Protein 6BDT (pdb70)

Foldseek 3Di:
DDDLVRVLVVLLVVVAADADPLQGPDPQQADDPDDDDWDWDFLCVLDPAAWADDPDDALLFFAFFDAQQLLQSLLLNLLRLPVVLNCQFAPPPDTPPPSDRQKGWGWWCDPNDIDIFIHGRIAIDDPSQHRGIGHPPRRHCNNRVSLSSVSVVQRHSNSSRDDHSQVNNCGSFVFAKDKDFLVPQDPCVLVVVQVQVVQSKWKKFFFAPPVPADPQQHHHPGIKTWNDWDWFDAPNDIFIKTKIFRSNQFGEGPDPQFLPHPSCVRGDPVRCVVVVRDNDGGRMTMDTPVVCSVRIGMMMITHHDPD/DDDPVRVLVVQLVVVAADADPLQGPDQQQADDPDGDPDDWDWDFLVVLDPQAWADDPADALLFFAFFDWFQLLQSLLLNLLRLPVVLNCQFAPPPDTPPPSDRQKGWGWWCDPNDIDIFIHGRIAIDDPSAHRGIGHPDRRHCNNRVSLSSVSVVQRHSNSSAKDHSLVNNCGSFVFAKDKDFLVPDDPCVLVVVQVQVVQSWWKKFFFEPPPNIATHQDDDEDDPQQDHHSGIKTWNDWDWFDAPNDIFIKTKIFGSNQFGEGPDPQFQPHPSCVRGDPVVCVVVVRDNDGGRMTMDTPVVCSVGIGMMMIGHRPPD/DPPPPDPVRVLVVLLVVVAADADPLQGPDVQQADDPDGDPDDWDWDFLCRLDPAAWADDPDDALLFFAFFPWFQQLQSLLLNLLRLPVVLNCQFAPPPDTPPPSDRQKGWGWWQDPRDIDIFIHGRIAIDDPSQGRGIGHPPRRHCNNRVSLSSVSVVQRHSNSSAKDHSQVNNCGSFVFAKDKDFLVPDDPCVLVVVQVQSVVSKWKKFFFEPPPNIATPVQAPDPQQDHHSGIKTWNDWDWFDAPNDTFIKTKIFGSNQFGEGPDPQFQPHPSCVRGDPVVCVVVVRDNDGGRMTMDTPVVCSVRITMMMITDHDD/DDDPVRVLVVLLVVVAADADPLQGPDQQQADDPDGDPDDWDWDFLCVLDPAAWADDPADALLFFAFFDWFQLLQSLLLNLLRLVVVLNCQFAPPPDTPPPSDRQKGWGWWQDPHDIDIFIHGRIATDDPSQGRGIGHPDRRHCNNRVSLSSVSSVQRHSNSSAKDHSQVNNCGSFVFAKDKDFLVPDDPCNLVVVQVQVVVSKWKKFFFEPPPNIATPDADDPQQDHHSGIKTWNDWDWFDAPNDIFTKTKIFRSNQFGEGPDPQFQPHPSCVRGDPVVCVVVVRDNDGGRMTMDTPVVCSVRIGMMMITDHDPD

Secondary structure (DSSP, 8-state):
---HHHHHHHHHHTT-----SSS-SSHHHH-SS-----EEE-HHHH-SS-BS-SS-S-GGG-B--SS--HHHHHHHHHHTTSHHHHHHHS-S---SSSS--SEEEEEEE-SSSEEEEEEE--EEEETTEESS-B-SSTTB-HHHHHHHHHHHHTTSSGGGSS--HHHHHHHHH--EEEEEEGGG--TTHHHHHHHHHHTT-EEEEE--------TTS--TT--EEEEEEEEEEETTEEEEEEEEE-TTS-----STTSTT-GGGGGS-HHHHHHTT-----SSEEEEEHHHHHHH--EEEEEEPP--/---HHHHHHHHHHTT-----SSS-SSHHHH-SSSPPSSPPEEE-HHHHSSS-BS-SS-S-GGG-B--SS--HHHHHHHHHHTTSHHHHHHHS-S---SSSS--SEEEEEEE-SSSEEEEEEE--EEEETTEESS-B-SSTTB-HHHHHHHHHHHHTTSSGGGSSB-HHHHHHHHH--EEEEEEGGG--TTHHHHHHHHHHTT-EEEEE---SSS-B-------SSTTS--TT--EEEEEEEEEEETTEEEEEEEEE-TTS-----STTSTT-GGGGGS-HHHHHHTT-----SSEEEEEHHHHHHH--EEEEEEPP--/--TT--HHHHHHHHHHTT-----SSS-SSHHHH-SSSPPSSPPEEE-HHHH-SS-BS-SS-S-GGG-B--SS--HHHHHHHHHHTTSHHHHHHHS-S---SSSS--SEEEEEEEETTEEEEEEEE--EEEETTEESS-B-SSTTB-HHHHHHHHHHHHTTSSGGGSSB-HHHHHHHHH--EEEEEEGGG--TTHHHHHHHHHHTT-EEEEE---SSS-B---S-SSTTS--TT--EEEEEEEEEEETTEEEEEEEEE-TTS-----STTSTT-GGGGGS-HHHHHHTT-----SSEEEEEHHHHHHH--EEEEEEPP-/---HHHHHHHHHHTT-----SSS-SSHHHH-SSSPPSSPPEEE-HHHH-SS-BS-SS-S-GGG-B--SS--HHHHHHHHHHTTSHHHHHHHS-S---SSSS--SEEEEEEEETTEEEEEEEE--EEEETTEESS-B-SSTTB-HHHHHHHHHHHHTTSSGGGSSB-HHHHHHHHH--EEEEEEGGG--TTHHHHHHHHHHTT-EEEEE---SSS-B----SSTTS--TT--EEEEEEEEEEETTEEEEEEEEE-TTS-----STTSTT-GGGGGS-HHHHHHTT-----SSEEEEEHHHHHHH--EEEEEEPP--

Sequence (1258 aa):
EKTFEQLHKKCLEKKVLYVDPEFPPDETSLFYSQKFQFVWKRPPEICENPRFIIDGANRTDICQGELGDSWFLAAIACLTLNQHLLFRVIPHDQSFIENYAGIFHFQFWRYGEWVDVVIDDCLPTYNNQLVFTKSNHRNEFWSALLEKAYAKLHGSYEALKGGNTTEAMEDFTGGVAEFFEIRDAPSDMYKIMKKAIERGSLMGCSIDDGTTRMACGLVRGHAYSVTGLDEVPFKGEKVKLVRLRNPWGQVEWNGSWSDRWKDWSFVDKDEKARLQHQVTEDGEFWMSYEDFIYHFTKLEICNLTADEKTFEQLHKKCLEKKVLYVDPEFPPDETSLFYSQKFPIQFVWKRPPEICENPRFIIDGANRTDICQGELGDSWFLAAIACLTLNQHLLFRVIPHDQSFIENYAGIFHFQFWRYGEWVDVVIDDCLPTYNNQLVFTKSNHRNEFWSALLEKAYAKLHGSYEALKGGNTTEAMEDFTGGVAEFFEIRDAPSDMYKIMKKAIERGSLMGCSIDDGTNMTYGVQYETRMACGLVRGHAYSVTGLDEVPFKGEKVKLVRLRNPWGQVEWNGSWSDRWKDWSFVDKDEKARLQHQVTEDGEFWMSYEDFIYHFTKLEICNLTADGVKEKTFEQLHKKCLEKKVLYVDPEFPPDETSLFYSQKFPIQFVWKRPPEICENPRFIIDGANRTDICQGELGDSWFLAAIACLTLNQHLLFRVIPHDQSFIENYAGIFHFQFWRYGEWVDVVIDDCLPTYNNQLVFTKSNHRNEFWSALLEKAYAKLHGSYEALKGGNTTEAMEDFTGGVAEFFEIRDAPSDMYKIMKKAIERGSLMGCSIDDGTNMTYQYETRMACGLVRGHAYSVTGLDEVPFKGEKVKLVRLRNPWGQVEWNGSWSDRWKDWSFVDKDEKARLQHQVTEDGEFWMSYEDFIYHFTKLEICNLTAEKTFEQLHKKCLEKKVLYVDPEFPPDETSLFYSQKFPIQFVWKRPPEICENPRFIIDGANRTDICQGELGDSWFLAAIACLTLNQHLLFRVIPHDQSFIENYAGIFHFQFWRYGEWVDVVIDDCLPTYNNQLVFTKSNHRNEFWSALLEKAYAKLHGSYEALKGGNTTEAMEDFTGGVAEFFEIRDAPSDMYKIMKKAIERGSLMGCSIDDGTNMTYYETRMACGLVRGHAYSVTGLDEVPFKGEKVKLVRLRNPWGQVEWNGSWSDRWKDWSFVDKDEKARLQHQVTEDGEFWMSYEDFIYHFTKLEICNLTAD

Nearest PDB structures (foldseek):
  6bdt-assembly1_A  TM=1.003E+00  e=5.223E-69  Homo sapiens
  6bjd-assembly2_B  TM=9.901E-01  e=3.391E-64  Homo sapiens
  6bkj-assembly4_D  TM=9.890E-01  e=7.972E-63  Homo sapiens
  2nqa-assembly1_A  TM=9.451E-01  e=3.391E-44  Homo sapiens
  1mdw-assembly2_B  TM=9.387E-01  e=4.664E-43  Rattus norvegicus

B-factor: mean 60.45, std 21.56, range [27.19, 157.96]

Structure (mmCIF, N/CA/C/O backbone):
data_6BDT
#
_entry.id   6BDT
#
_cell.length_a   59.810
_cell.length_b   105.490
_cell.length_c   225.260
_cell.angle_alpha   90.000
_cell.angle_beta   90.000
_cell.angle_gamma   90.000
#
_symmetry.space_group_name_H-M   'P 21 21 21'
#
loop_
_entity.id
_entity.type
_entity.pdbx_description
1 polymer Calpain-3
2 non-polymer 'CALCIUM ION'
3 non-polymer 'CHLORIDE ION'
4 water water
#
loop_
_atom_site.group_PDB
_atom_site.id
_atom_site.type_symbol
_atom_site.label_atom_id
_atom_site.label_alt_id
_atom_site.label_comp_id
_atom_site.label_asym_id
_atom_site.label_entity_id
_atom_site.label_seq_id
_atom_site.pdbx_PDB_ins_code
_atom_site.Cartn_x
_atom_site.Cartn_y
_atom_site.Cartn_z
_atom_site.occupancy
_atom_site.B_iso_or_equiv
_atom_site.auth_seq_id
_atom_site.auth_comp_id
_atom_site.auth_asym_id
_atom_site.auth_atom_id
_atom_site.pdbx_PDB_model_num
ATOM 1 N N . GLU A 1 13 ? -20.863 20.782 30.664 1.00 108.71 58 GLU A N 1
ATOM 2 C CA . GLU A 1 13 ? -19.871 21.759 30.241 1.00 111.44 58 GLU A CA 1
ATOM 3 C C . GLU A 1 13 ? -19.169 21.400 28.928 1.00 110.22 58 GLU A C 1
ATOM 4 O O . GLU A 1 13 ? -19.599 20.509 28.203 1.00 97.43 58 GLU A O 1
ATOM 10 N N . LYS A 1 14 ? -18.086 22.109 28.625 1.00 106.24 59 LYS A N 1
ATOM 11 C CA . LYS A 1 14 ? -17.388 21.868 27.383 1.00 99.73 59 LYS A CA 1
ATOM 12 C C . LYS A 1 14 ? -16.324 20.823 27.570 1.00 92.73 59 LYS A C 1
ATOM 13 O O . LYS A 1 14 ? -15.472 20.941 28.419 1.00 88.84 59 LYS A O 1
ATOM 19 N N . THR A 1 15 ? -16.389 19.804 26.740 1.00 82.30 60 THR A N 1
ATOM 20 C CA . THR A 1 15 ? -15.436 18.742 26.753 1.00 76.24 60 THR A CA 1
ATOM 21 C C . THR A 1 15 ? -14.196 19.159 26.016 1.00 74.24 60 THR A C 1
ATOM 22 O O . THR A 1 15 ? -14.215 20.127 25.299 1.00 77.56 60 THR A O 1
ATOM 26 N N . PHE A 1 16 ? -13.118 18.421 26.223 1.00 65.68 61 PHE A N 1
ATOM 27 C CA . PHE A 1 16 ? -11.876 18.565 25.463 1.00 60.56 61 PHE A CA 1
ATOM 28 C C . PHE A 1 16 ? -12.161 18.527 23.974 1.00 58.99 61 PHE A C 1
ATOM 29 O O . PHE A 1 16 ? -11.633 19.338 23.209 1.00 53.40 61 PHE A O 1
ATOM 37 N N . GLU A 1 17 ? -13.006 17.590 23.574 1.00 63.86 62 GLU A N 1
ATOM 38 C CA . GLU A 1 17 ? -13.340 17.420 22.166 1.00 69.91 62 GLU A CA 1
ATOM 39 C C . GLU A 1 17 ? -13.987 18.684 21.589 1.00 67.21 62 GLU A C 1
ATOM 40 O O . GLU A 1 17 ? -13.632 19.137 20.496 1.00 60.70 62 GLU A O 1
ATOM 46 N N . GLN A 1 18 ? -14.911 19.264 22.346 1.00 62.93 63 GLN A N 1
ATOM 47 C CA . GLN A 1 18 ? -15.592 20.479 21.927 1.00 61.96 63 GLN A CA 1
ATOM 48 C C . GLN A 1 18 ? -14.602 21.623 21.774 1.00 62.85 63 GLN A C 1
ATOM 49 O O . GLN A 1 18 ? -14.567 22.288 20.738 1.00 66.48 63 GLN A O 1
ATOM 55 N N . LEU A 1 19 ? -13.785 21.846 22.798 1.00 63.27 64 LEU A N 1
ATOM 56 C CA . LEU A 1 19 ? -12.816 22.949 22.781 1.00 58.25 64 LEU A CA 1
ATOM 57 C C . LEU A 1 19 ? -11.790 22.792 21.681 1.00 60.35 64 LEU A C 1
ATOM 58 O O . LEU A 1 19 ? -11.343 23.775 21.096 1.00 70.23 64 LEU A O 1
ATOM 63 N N . HIS A 1 20 ? -11.360 21.555 21.456 1.00 61.44 65 HIS A N 1
ATOM 64 C CA . HIS A 1 20 ? -10.334 21.256 20.455 1.00 59.53 65 HIS A CA 1
ATOM 65 C C . HIS A 1 20 ? -10.858 21.585 19.073 1.00 61.53 65 HIS A C 1
ATOM 66 O O . HIS A 1 20 ? -10.185 22.244 18.275 1.00 55.63 65 HIS A O 1
ATOM 73 N N . LYS A 1 21 ? -12.077 21.126 18.808 1.00 66.32 66 LYS A N 1
ATOM 74 C CA . LYS A 1 21 ? -12.740 21.349 17.523 1.00 72.71 66 LYS A CA 1
ATOM 75 C C . LYS A 1 21 ? -12.918 22.845 17.240 1.00 73.53 66 LYS A C 1
ATOM 76 O O . LYS A 1 21 ? -12.619 23.331 16.143 1.00 71.52 66 LYS A O 1
ATOM 82 N N . LYS A 1 22 ? -13.383 23.567 18.255 1.00 67.52 67 LYS A N 1
ATOM 83 C CA . LYS A 1 22 ? -13.584 25.004 18.159 1.00 71.62 67 LYS A CA 1
ATOM 84 C C . LYS A 1 22 ? -12.291 25.725 17.773 1.00 70.34 67 LYS A C 1
ATOM 85 O O . LYS A 1 22 ? -12.268 26.546 16.866 1.00 77.05 67 LYS A O 1
ATOM 91 N N . CYS A 1 23 ? -11.209 25.419 18.467 1.00 68.62 68 CYS A N 1
ATOM 92 C CA . CYS A 1 23 ? -9.934 26.071 18.183 1.00 70.87 68 CYS A CA 1
ATOM 93 C C . CYS A 1 23 ? -9.424 25.793 16.774 1.00 71.87 68 CYS A C 1
ATOM 94 O O . CYS A 1 23 ? -8.799 26.653 16.155 1.00 72.51 68 CYS A O 1
ATOM 97 N N . LEU A 1 24 ? -9.645 24.574 16.300 1.00 73.64 69 LEU A N 1
ATOM 98 C CA . LEU A 1 24 ? -9.236 24.178 14.951 1.00 81.70 69 LEU A CA 1
ATOM 99 C C . LEU A 1 24 ? -10.024 24.909 13.868 1.00 84.10 69 LEU A C 1
ATOM 100 O O . LEU A 1 24 ? -9.480 25.232 12.809 1.00 90.94 69 LEU A O 1
ATOM 105 N N . GLU A 1 25 ? -11.301 25.155 14.136 1.00 83.75 70 GLU A N 1
ATOM 106 C CA . GLU A 1 25 ? -12.163 25.867 13.192 1.00 84.28 70 GLU A CA 1
ATOM 107 C C . GLU A 1 25 ? -11.802 27.344 13.124 1.00 82.47 70 GLU A C 1
ATOM 108 O O . GLU A 1 25 ? -11.854 27.948 12.053 1.00 85.15 70 GLU A O 1
ATOM 114 N N . LYS A 1 26 ? -11.428 27.915 14.265 1.00 78.97 71 LYS A N 1
ATOM 115 C CA . LYS A 1 26 ? -11.016 29.318 14.326 1.00 79.00 71 LYS A CA 1
ATOM 116 C C . LYS A 1 26 ? -9.532 29.521 14.060 1.00 81.82 71 LYS A C 1
ATOM 117 O O . LYS A 1 26 ? -9.058 30.646 14.080 1.00 80.15 71 LYS A O 1
ATOM 123 N N . LYS A 1 27 ? -8.806 28.428 13.829 1.00 87.37 72 LYS A N 1
ATOM 124 C CA . LYS A 1 27 ? -7.347 28.450 13.614 1.00 88.71 72 LYS A CA 1
ATOM 125 C C . LYS A 1 27 ? -6.584 29.304 14.621 1.00 79.75 72 LYS A C 1
ATOM 126 O O . LYS A 1 27 ? -5.657 30.044 14.269 1.00 79.26 72 LYS A O 1
ATOM 132 N N . VAL A 1 28 ? -6.978 29.145 15.878 1.00 74.62 73 VAL A N 1
ATOM 133 C CA . VAL A 1 28 ? -6.357 29.820 17.014 1.00 72.51 73 VAL A CA 1
ATOM 134 C C . VAL A 1 28 ? -5.813 28.754 17.986 1.00 63.86 73 VAL A C 1
ATOM 135 O O . VAL A 1 28 ? -6.280 27.605 18.020 1.00 62.84 73 VAL A O 1
ATOM 139 N N . LEU A 1 29 ? -4.794 29.121 18.746 1.00 57.55 74 LEU A N 1
ATOM 140 C CA . LEU A 1 29 ? -4.244 28.230 19.772 1.00 54.23 74 LEU A CA 1
ATOM 141 C C . LEU A 1 29 ? -5.015 28.458 21.055 1.00 55.61 74 LEU A C 1
ATOM 142 O O . LEU A 1 29 ? -5.251 29.607 21.426 1.00 58.09 74 LEU A O 1
ATOM 147 N N . TYR A 1 30 ? -5.381 27.374 21.737 1.00 51.48 75 TYR A N 1
ATOM 148 C CA . TYR A 1 30 ? -6.097 27.457 23.011 1.00 50.21 75 TYR A CA 1
ATOM 149 C C . TYR A 1 30 ? -5.274 28.184 24.074 1.00 51.16 75 TYR A C 1
ATOM 150 O O . TYR A 1 30 ? -4.043 28.049 24.150 1.00 47.64 75 TYR A O 1
ATOM 159 N N . VAL A 1 31 ? -5.978 28.972 24.869 1.00 50.63 76 VAL A N 1
ATOM 160 C CA . VAL A 1 31 ? -5.422 29.612 26.043 1.00 55.59 76 VAL A CA 1
ATOM 161 C C . VAL A 1 31 ? -6.418 29.277 27.123 1.00 57.88 76 VAL A C 1
ATOM 162 O O . VAL A 1 31 ? -7.601 29.520 26.968 1.00 59.34 76 VAL A O 1
ATOM 166 N N . ASP A 1 32 ? -5.934 28.702 28.212 1.00 65.17 77 ASP A N 1
ATOM 167 C CA . ASP A 1 32 ? -6.808 28.160 29.244 1.00 66.66 77 ASP A CA 1
ATOM 168 C C . ASP A 1 32 ? -7.258 29.299 30.176 1.00 67.49 77 ASP A C 1
ATOM 169 O O . ASP A 1 32 ? -6.436 29.869 30.901 1.00 66.31 77 ASP A O 1
ATOM 174 N N . PRO A 1 33 ? -8.560 29.629 30.166 1.00 68.11 78 PRO A N 1
ATOM 175 C CA . PRO A 1 33 ? -9.031 30.696 31.065 1.00 70.88 78 PRO A CA 1
ATOM 176 C C . PRO A 1 33 ? -8.847 30.389 32.555 1.00 71.15 78 PRO A C 1
ATOM 177 O O . PRO A 1 33 ? -8.446 31.262 33.324 1.00 71.08 78 PRO A O 1
ATOM 181 N N . GLU A 1 34 ? -9.116 29.146 32.944 1.00 72.71 79 GLU A N 1
ATOM 182 C CA . GLU A 1 34 ? -9.092 28.736 34.358 1.00 68.70 79 GLU A CA 1
ATOM 183 C C . GLU A 1 34 ? -7.685 28.521 34.925 1.00 64.42 79 GLU A C 1
ATOM 184 O O . GLU A 1 34 ? -7.504 28.531 36.139 1.00 65.18 79 GLU A O 1
ATOM 190 N N . PHE A 1 35 ? -6.705 28.277 34.053 1.00 60.60 80 PHE A N 1
ATOM 191 C CA . PHE A 1 35 ? -5.314 28.012 34.454 1.00 56.00 80 PHE A CA 1
ATOM 192 C C . PHE A 1 35 ? -4.389 28.674 33.439 1.00 56.47 80 PHE A C 1
ATOM 193 O O . PHE A 1 35 ? -3.705 28.002 32.659 1.00 62.84 80 PHE A O 1
ATOM 201 N N . PRO A 1 36 ? -4.374 30.013 33.445 1.00 58.79 81 PRO A N 1
ATOM 202 C CA . PRO A 1 36 ? -3.706 30.785 32.407 1.00 59.33 81 PRO A CA 1
ATOM 203 C C . PRO A 1 36 ? -2.196 30.829 32.595 1.00 57.91 81 PRO A C 1
ATOM 204 O O . PRO A 1 36 ? -1.715 30.600 33.694 1.00 54.30 81 PRO A O 1
ATOM 208 N N . PRO A 1 37 ? -1.462 31.119 31.512 1.00 56.11 82 PRO A N 1
ATOM 209 C CA . PRO A 1 37 ? -0.018 31.149 31.567 1.00 57.29 82 PRO A CA 1
ATOM 210 C C . PRO A 1 37 ? 0.482 32.436 32.197 1.00 63.18 82 PRO A C 1
ATOM 211 O O . PRO A 1 37 ? 0.883 33.365 31.494 1.00 68.52 82 PRO A O 1
ATOM 215 N N . ASP A 1 38 ? 0.420 32.491 33.520 1.00 61.37 83 ASP A N 1
ATOM 216 C CA . ASP A 1 38 ? 0.894 33.651 34.262 1.00 63.60 83 ASP A CA 1
ATOM 217 C C . ASP A 1 38 ? 1.240 33.256 35.700 1.00 62.67 83 ASP A C 1
ATOM 218 O O . ASP A 1 38 ? 1.168 32.084 36.043 1.00 60.36 83 ASP A O 1
ATOM 223 N N . GLU A 1 39 ? 1.568 34.239 36.533 1.00 67.32 84 GLU A N 1
ATOM 224 C CA . GLU A 1 39 ? 2.007 34.000 37.908 1.00 72.74 84 GLU A CA 1
ATOM 225 C C . GLU A 1 39 ? 0.987 33.259 38.774 1.00 67.40 84 GLU A C 1
ATOM 226 O O . GLU A 1 39 ? 1.369 32.554 39.706 1.00 64.90 84 GLU A O 1
ATOM 232 N N . THR A 1 40 ? -0.301 33.394 38.475 1.00 65.32 85 THR A N 1
ATOM 233 C CA . THR A 1 40 ? -1.321 32.751 39.301 1.00 64.40 85 THR A CA 1
ATOM 234 C C . THR A 1 40 ? -1.257 31.227 39.224 1.00 60.84 85 THR A C 1
ATOM 235 O O . THR A 1 40 ? -1.575 30.531 40.179 1.00 64.37 85 THR A O 1
ATOM 239 N N . SER A 1 41 ? -0.864 30.712 38.069 1.00 55.38 86 SER A N 1
ATOM 240 C CA . SER A 1 41 ? -0.764 29.283 37.887 1.00 53.33 86 SER A CA 1
ATOM 241 C C . SER A 1 41 ? 0.548 28.766 38.461 1.00 52.02 86 SER A C 1
ATOM 242 O O . SER A 1 41 ? 0.675 27.563 38.697 1.00 48.87 86 SER A O 1
ATOM 245 N N . LEU A 1 42 ? 1.522 29.654 38.687 1.00 50.05 87 LEU A N 1
ATOM 246 C CA . LEU A 1 42 ? 2.805 29.235 39.262 1.00 55.28 87 LEU A CA 1
ATOM 247 C C . LEU A 1 42 ? 2.748 29.117 40.761 1.00 57.74 87 LEU A C 1
ATOM 248 O O . LEU A 1 42 ? 3.146 28.092 41.305 1.00 55.23 87 LEU A O 1
ATOM 253 N N . PHE A 1 43 ? 2.264 30.167 41.421 1.00 71.66 88 PHE A N 1
ATOM 254 C CA . PHE A 1 43 ? 2.212 30.232 42.884 1.00 76.07 88 PHE A CA 1
ATOM 255 C C . PHE A 1 43 ? 0.907 30.714 43.430 1.00 78.49 88 PHE A C 1
ATOM 256 O O . PHE A 1 43 ? 0.116 31.315 42.722 1.00 85.89 88 PHE A O 1
ATOM 264 N N . TYR A 1 44 ? 0.766 30.527 44.737 1.00 85.85 89 TYR A N 1
ATOM 265 C CA . TYR A 1 44 ? -0.321 31.129 45.511 1.00 90.51 89 TYR A CA 1
ATOM 266 C C . TYR A 1 44 ? 0.169 32.030 46.658 1.00 83.32 89 TYR A C 1
ATOM 267 O O . TYR A 1 44 ? -0.303 33.153 46.812 1.00 80.07 89 TYR A O 1
ATOM 276 N N . SER A 1 45 ? 1.151 31.548 47.416 1.00 85.20 90 SER A N 1
ATOM 277 C CA . SER A 1 45 ? 1.457 32.090 48.750 1.00 94.44 90 SER A CA 1
ATOM 278 C C . SER A 1 45 ? 1.901 33.535 48.558 1.00 101.49 90 SER A C 1
ATOM 279 O O . SER A 1 45 ? 1.414 34.444 49.235 1.00 109.66 90 SER A O 1
ATOM 282 N N . GLN A 1 46 ? 2.774 33.728 47.576 1.00 103.95 91 GLN A N 1
ATOM 283 C CA . GLN A 1 46 ? 3.411 35.003 47.327 1.00 109.64 91 GLN A CA 1
ATOM 284 C C . GLN A 1 46 ? 3.290 35.454 45.867 1.00 109.76 91 GLN A C 1
ATOM 285 O O . GLN A 1 46 ? 2.991 34.665 44.970 1.00 104.30 91 GLN A O 1
ATOM 291 N N . LYS A 1 47 ? 3.497 36.755 45.674 1.00 118.64 92 LYS A N 1
ATOM 292 C CA . LYS A 1 47 ? 3.770 37.377 44.377 1.00 121.24 92 LYS A CA 1
ATOM 293 C C . LYS A 1 47 ? 5.246 37.817 44.251 1.00 123.74 92 LYS A C 1
ATOM 294 O O . LYS A 1 47 ? 5.665 38.706 44.981 1.00 131.75 92 LYS A O 1
ATOM 300 N N . PHE A 1 48 ? 6.015 37.213 43.334 1.00 115.31 93 PHE A N 1
ATOM 301 C CA . PHE A 1 48 ? 7.450 37.501 43.164 1.00 111.76 93 PHE A CA 1
ATOM 302 C C . PHE A 1 48 ? 7.725 38.412 41.968 1.00 107.81 93 PHE A C 1
ATOM 303 O O . PHE A 1 48 ? 7.133 38.238 40.893 1.00 114.92 93 PHE A O 1
ATOM 311 N N . GLN A 1 51 ? 12.616 34.181 37.258 1.00 81.85 96 GLN A N 1
ATOM 312 C CA . GLN A 1 51 ? 11.221 34.350 36.817 1.00 85.91 96 GLN A CA 1
ATOM 313 C C . GLN A 1 51 ? 11.030 34.006 35.347 1.00 81.16 96 GLN A C 1
ATOM 314 O O . GLN A 1 51 ? 11.895 34.254 34.483 1.00 80.03 96 GLN A O 1
ATOM 320 N N . PHE A 1 52 ? 9.853 33.457 35.078 1.00 75.94 97 PHE A N 1
ATOM 321 C CA . PHE A 1 52 ? 9.683 32.579 33.941 1.00 66.33 97 PHE A CA 1
ATOM 322 C C . PHE A 1 52 ? 8.870 33.122 32.771 1.00 61.47 97 PHE A C 1
ATOM 323 O O . PHE A 1 52 ? 7.816 33.727 32.946 1.00 55.05 97 PHE A O 1
ATOM 331 N N . VAL A 1 53 ? 9.340 32.784 31.574 1.00 59.66 98 VAL A N 1
ATOM 332 C CA . VAL A 1 53 ? 8.585 33.003 30.340 1.00 55.59 98 VAL A CA 1
ATOM 333 C C . VAL A 1 53 ? 7.783 31.736 29.971 1.00 52.71 98 VAL A C 1
ATOM 334 O O . VAL A 1 53 ? 8.314 30.618 29.994 1.00 50.30 98 VAL A O 1
ATOM 338 N N . TRP A 1 54 ? 6.506 31.904 29.653 1.00 52.18 99 TRP A N 1
ATOM 339 C CA . TRP A 1 54 ? 5.694 30.794 29.192 1.00 49.07 99 TRP A CA 1
ATOM 340 C C . TRP A 1 54 ? 5.830 30.656 27.701 1.00 52.09 99 TRP A C 1
ATOM 341 O O . TRP A 1 54 ? 5.691 31.632 26.965 1.00 55.18 99 TRP A O 1
ATOM 352 N N . LYS A 1 55 ? 6.113 29.435 27.254 1.00 51.74 100 LYS A N 1
ATOM 353 C CA . LYS A 1 55 ? 6.276 29.138 25.829 1.00 48.78 100 LYS A CA 1
ATOM 354 C C . LYS A 1 55 ? 5.697 27.783 25.505 1.00 48.33 100 LYS A C 1
ATOM 355 O O . LYS A 1 55 ? 5.833 26.844 26.279 1.00 51.53 100 LYS A O 1
ATOM 361 N N . ARG A 1 56 ? 5.017 27.710 24.371 1.00 46.29 101 ARG A N 1
ATOM 362 C CA . ARG A 1 56 ? 4.484 26.470 23.854 1.00 44.22 101 ARG A CA 1
ATOM 363 C C . ARG A 1 56 ? 5.615 25.647 23.248 1.00 40.00 101 ARG A C 1
ATOM 364 O O . ARG A 1 56 ? 6.607 26.207 22.798 1.00 40.79 101 ARG A O 1
ATOM 372 N N . PRO A 1 57 ? 5.491 24.319 23.258 1.00 35.68 102 PRO A N 1
ATOM 373 C CA . PRO A 1 57 ? 6.606 23.516 22.750 1.00 36.67 102 PRO A CA 1
ATOM 374 C C . PRO A 1 57 ? 7.062 23.820 21.319 1.00 37.62 102 PRO A C 1
ATOM 375 O O . PRO A 1 57 ? 8.261 23.703 21.038 1.00 44.18 102 PRO A O 1
ATOM 379 N N . PRO A 1 58 ? 6.147 24.196 20.408 1.00 38.89 103 PRO A N 1
ATOM 380 C CA . PRO A 1 58 ? 6.643 24.551 19.054 1.00 42.24 103 PRO A CA 1
ATOM 381 C C . PRO A 1 58 ? 7.485 25.847 19.016 1.00 43.99 103 PRO A C 1
ATOM 382 O O . PRO A 1 58 ? 8.234 26.074 18.070 1.00 50.94 103 PRO A O 1
ATOM 386 N N . GLU A 1 59 ? 7.388 26.655 20.052 1.00 48.09 104 GLU A N 1
ATOM 387 C CA . GLU A 1 59 ? 8.240 27.839 20.207 1.00 48.63 104 GLU A CA 1
ATOM 388 C C . GLU A 1 59 ? 9.551 27.478 20.864 1.00 48.65 104 GLU A C 1
ATOM 389 O O . GLU A 1 59 ? 10.518 28.223 20.765 1.00 44.53 104 GLU A O 1
ATOM 395 N N . ILE A 1 60 ? 9.586 26.331 21.550 1.00 51.46 105 ILE A N 1
ATOM 396 C CA . ILE A 1 60 ? 10.788 25.890 22.291 1.00 46.66 105 ILE A CA 1
ATOM 397 C C . ILE A 1 60 ? 11.744 25.148 21.364 1.00 48.26 105 ILE A C 1
ATOM 398 O O . ILE A 1 60 ? 12.968 25.264 21.491 1.00 44.81 105 ILE A O 1
ATOM 403 N N . CYS A 1 61 ? 11.195 24.338 20.459 1.00 42.73 106 CYS A N 1
ATOM 404 C CA . CYS A 1 61 ? 12.030 23.614 19.524 1.00 43.78 106 CYS A CA 1
ATOM 405 C C . CYS A 1 61 ? 11.292 23.452 18.212 1.00 43.47 106 CYS A C 1
ATOM 406 O O . CYS A 1 61 ? 10.095 23.659 18.148 1.00 44.45 106 CYS A O 1
ATOM 409 N N . GLU A 1 62 ? 12.006 23.077 17.169 1.00 47.99 107 GLU A N 1
ATOM 410 C CA . GLU A 1 62 ? 11.407 22.996 15.823 1.00 54.74 107 GLU A CA 1
ATOM 411 C C . GLU A 1 62 ? 10.443 21.845 15.575 1.00 54.97 107 GLU A C 1
ATOM 412 O O . GLU A 1 62 ? 9.430 22.028 14.878 1.00 56.15 107 GLU A O 1
ATOM 418 N N . ASN A 1 63 ? 10.761 20.665 16.111 1.00 51.36 108 ASN A N 1
ATOM 419 C CA . ASN A 1 63 ? 9.913 19.462 15.919 1.00 45.86 108 ASN A CA 1
ATOM 420 C C . ASN A 1 63 ? 9.531 18.813 17.233 1.00 44.87 108 ASN A C 1
ATOM 421 O O . ASN A 1 63 ? 10.095 17.780 17.620 1.00 41.87 108 ASN A O 1
ATOM 426 N N . PRO A 1 64 ? 8.593 19.448 17.952 1.00 38.90 109 PRO A N 1
ATOM 427 C CA . PRO A 1 64 ? 8.189 18.910 19.228 1.00 36.43 109 PRO A CA 1
ATOM 428 C C . PRO A 1 64 ? 7.310 17.706 19.040 1.00 37.80 109 PRO A C 1
ATOM 429 O O . PRO A 1 64 ? 6.638 17.620 18.034 1.00 40.48 109 PRO A O 1
ATOM 433 N N . ARG A 1 65 ? 7.391 16.759 19.972 1.00 38.37 110 ARG A N 1
ATOM 434 C CA . ARG A 1 65 ? 6.576 15.550 19.958 1.00 37.81 110 ARG A CA 1
ATOM 435 C C . ARG A 1 65 ? 5.969 15.320 21.315 1.00 37.57 110 ARG A C 1
ATOM 436 O O . ARG A 1 65 ? 6.593 15.596 22.343 1.00 35.99 110 ARG A O 1
ATOM 444 N N . PHE A 1 66 ? 4.753 14.810 21.326 1.00 34.71 111 PHE A N 1
ATOM 445 C CA . PHE A 1 66 ? 4.116 14.437 22.546 1.00 32.30 111 PHE A CA 1
ATOM 446 C C . PHE A 1 66 ? 4.858 13.223 23.142 1.00 35.88 111 PHE A C 1
ATOM 447 O O . PHE A 1 66 ? 5.399 13.278 24.262 1.00 33.98 111 PHE A O 1
ATOM 455 N N . ILE A 1 67 ? 4.913 12.131 22.399 1.00 34.54 112 ILE A N 1
ATOM 456 C CA . ILE A 1 67 ? 5.575 10.931 22.894 1.00 35.26 112 ILE A CA 1
ATOM 457 C C . ILE A 1 67 ? 6.590 10.466 21.859 1.00 34.20 112 ILE A C 1
ATOM 458 O O . ILE A 1 67 ? 6.246 10.277 20.699 1.00 30.85 112 ILE A O 1
ATOM 463 N N . ILE A 1 68 ? 7.826 10.293 22.307 1.00 34.31 113 ILE A N 1
ATOM 464 C CA . ILE A 1 68 ? 8.910 9.740 21.494 1.00 38.06 113 ILE A CA 1
ATOM 465 C C . ILE A 1 68 ? 9.384 8.396 22.063 1.00 39.31 113 ILE A C 1
ATOM 466 O O . ILE A 1 68 ? 9.767 8.315 23.216 1.00 43.57 113 ILE A O 1
ATOM 471 N N . ASP A 1 69 ? 9.360 7.352 21.252 1.00 40.26 114 ASP A N 1
ATOM 472 C CA . ASP A 1 69 ? 9.874 6.028 21.632 1.00 41.96 114 ASP A CA 1
ATOM 473 C C . ASP A 1 69 ? 9.153 5.425 22.821 1.00 38.43 114 ASP A C 1
ATOM 474 O O . ASP A 1 69 ? 9.733 4.704 23.628 1.00 38.81 114 ASP A O 1
ATOM 479 N N . GLY A 1 70 ? 7.874 5.740 22.932 1.00 38.58 115 GLY A N 1
ATOM 480 C CA . GLY A 1 70 ? 7.084 5.319 24.061 1.00 35.23 115 GLY A CA 1
ATOM 481 C C . GLY A 1 70 ? 7.176 6.261 25.234 1.00 33.98 115 GLY A C 1
ATOM 482 O O . GLY A 1 70 ? 8.115 7.039 25.368 1.00 31.43 115 GLY A O 1
ATOM 483 N N . ALA A 1 71 ? 6.167 6.168 26.086 1.00 35.35 116 ALA A N 1
ATOM 484 C CA . ALA A 1 71 ? 6.108 6.884 27.331 1.00 35.81 116 ALA A CA 1
ATOM 485 C C . ALA A 1 71 ? 6.728 5.984 28.382 1.00 37.35 116 ALA A C 1
ATOM 486 O O . ALA A 1 71 ? 6.112 5.034 28.821 1.00 37.97 116 ALA A O 1
ATOM 488 N N . ASN A 1 72 ? 7.951 6.284 28.796 1.00 40.08 117 ASN A N 1
ATOM 489 C CA . ASN A 1 72 ? 8.574 5.494 29.824 1.00 41.95 117 ASN A CA 1
ATOM 490 C C . ASN A 1 72 ? 9.368 6.327 30.832 1.00 41.15 117 ASN A C 1
ATOM 491 O O . ASN A 1 72 ? 9.352 7.564 30.823 1.00 40.84 117 ASN A O 1
ATOM 496 N N . ARG A 1 73 ? 9.999 5.640 31.756 1.00 36.27 118 ARG A N 1
ATOM 497 C CA . ARG A 1 73 ? 10.426 6.279 32.973 1.00 36.99 118 ARG A CA 1
ATOM 498 C C . ARG A 1 73 ? 11.637 7.184 32.757 1.00 34.50 118 ARG A C 1
ATOM 499 O O . ARG A 1 73 ? 11.841 8.130 33.497 1.00 34.97 118 ARG A O 1
ATOM 507 N N . THR A 1 74 ? 12.386 6.935 31.695 1.00 34.45 119 THR A N 1
ATOM 508 C CA . THR A 1 74 ? 13.471 7.821 31.302 1.00 35.79 119 THR A CA 1
ATOM 509 C C . THR A 1 74 ? 12.959 9.176 30.833 1.00 32.83 119 THR A C 1
ATOM 510 O O . THR A 1 74 ? 13.729 10.107 30.731 1.00 34.86 119 THR A O 1
ATOM 514 N N . ASP A 1 75 ? 11.653 9.305 30.588 1.00 33.38 120 ASP A N 1
ATOM 515 C CA . ASP A 1 75 ? 11.051 10.584 30.221 1.00 30.26 120 ASP A CA 1
ATOM 516 C C . ASP A 1 75 ? 10.683 11.488 31.413 1.00 33.34 120 ASP A C 1
ATOM 517 O O . ASP A 1 75 ? 10.074 12.548 31.210 1.00 32.74 120 ASP A O 1
ATOM 522 N N . ILE A 1 76 ? 10.933 11.036 32.641 1.00 36.10 121 ILE A N 1
ATOM 523 C CA . ILE A 1 76 ? 10.565 11.788 33.849 1.00 37.87 121 ILE A CA 1
ATOM 524 C C . ILE A 1 76 ? 11.813 12.252 34.593 1.00 35.99 121 ILE A C 1
ATOM 525 O O . ILE A 1 76 ? 12.439 11.491 35.310 1.00 35.87 121 ILE A O 1
ATOM 530 N N . CYS A 1 77 ? 12.146 13.519 34.433 1.00 36.63 122 CYS A N 1
ATOM 531 C CA . CYS A 1 77 ? 13.325 14.091 35.078 1.00 36.53 122 CYS A CA 1
ATOM 532 C C . CYS A 1 77 ? 12.933 15.349 35.800 1.00 36.05 122 CYS A C 1
ATOM 533 O O . CYS A 1 77 ? 12.486 16.317 35.193 1.00 37.10 122 CYS A O 1
ATOM 536 N N . GLN A 1 78 ? 13.048 15.305 37.123 1.00 35.54 123 GLN A N 1
ATOM 537 C CA . GLN A 1 78 ? 12.608 16.405 37.962 1.00 37.42 123 GLN A CA 1
ATOM 538 C C . GLN A 1 78 ? 13.351 17.687 37.580 1.00 37.39 123 GLN A C 1
ATOM 539 O O . GLN A 1 78 ? 14.521 17.655 37.257 1.00 36.05 123 GLN A O 1
ATOM 545 N N . GLY A 1 79 ? 12.654 18.807 37.600 1.00 45.48 124 GLY A N 1
ATOM 546 C CA . GLY A 1 79 ? 13.284 20.127 37.422 1.00 47.21 124 GLY A CA 1
ATOM 547 C C . GLY A 1 79 ? 13.400 20.875 38.752 1.00 49.49 124 GLY A C 1
ATOM 548 O O . GLY A 1 79 ? 13.665 20.262 39.793 1.00 50.98 124 GLY A O 1
ATOM 549 N N . GLU A 1 80 ? 13.085 22.167 38.738 1.00 51.71 125 GLU A N 1
ATOM 550 C CA . GLU A 1 80 ? 13.260 23.043 39.910 1.00 56.95 125 GLU A CA 1
ATOM 551 C C . GLU A 1 80 ? 11.986 23.139 40.762 1.00 55.65 125 GLU A C 1
ATOM 552 O O . GLU A 1 80 ? 11.556 24.219 41.134 1.00 67.50 125 GLU A O 1
ATOM 558 N N . LEU A 1 81 ? 11.368 22.010 41.037 1.00 53.74 126 LEU A N 1
ATOM 559 C CA . LEU A 1 81 ? 10.138 21.969 41.789 1.00 53.76 126 LEU A CA 1
ATOM 560 C C . LEU A 1 81 ? 10.186 20.657 42.532 1.00 54.33 126 LEU A C 1
ATOM 561 O O . LEU A 1 81 ? 10.477 19.626 41.946 1.00 55.42 126 LEU A O 1
ATOM 566 N N . GLY A 1 82 ? 9.913 20.706 43.827 1.00 53.84 127 GLY A N 1
ATOM 567 C CA . GLY A 1 82 ? 10.092 19.558 44.705 1.00 49.00 127 GLY A CA 1
ATOM 568 C C . GLY A 1 82 ? 8.915 18.618 44.667 1.00 47.46 127 GLY A C 1
ATOM 569 O O . GLY A 1 82 ? 8.213 18.461 45.678 1.00 56.35 127 GLY A O 1
ATOM 570 N N . ASP A 1 83 ? 8.672 18.005 43.507 1.00 38.61 128 ASP A N 1
ATOM 571 C CA . ASP A 1 83 ? 7.515 17.150 43.366 1.00 38.33 128 ASP A CA 1
ATOM 572 C C . ASP A 1 83 ? 7.885 15.687 43.079 1.00 39.30 128 ASP A C 1
ATOM 573 O O . ASP A 1 83 ? 7.126 14.974 42.442 1.00 40.21 128 ASP A O 1
ATOM 578 N N . SER A 1 84 ? 9.002 15.230 43.641 1.00 39.98 129 SER A N 1
ATOM 579 C CA . SER A 1 84 ? 9.408 13.834 43.517 1.00 42.31 129 SER A CA 1
ATOM 580 C C . SER A 1 84 ? 8.350 12.820 43.897 1.00 39.64 129 SER A C 1
ATOM 581 O O . SER A 1 84 ? 8.234 11.788 43.251 1.00 40.52 129 SER A O 1
ATOM 584 N N . TRP A 1 85 ? 7.551 13.122 44.909 1.00 40.15 130 TRP A N 1
ATOM 585 C CA . TRP A 1 85 ? 6.435 12.242 45.315 1.00 42.65 130 TRP A CA 1
ATOM 586 C C . TRP A 1 85 ? 5.526 11.907 44.150 1.00 38.52 130 TRP A C 1
ATOM 587 O O . TRP A 1 85 ? 5.113 10.760 43.957 1.00 49.68 130 TRP A O 1
ATOM 598 N N . PHE A 1 86 ? 5.242 12.903 43.343 1.00 38.16 131 PHE A N 1
ATOM 599 C CA . PHE A 1 86 ? 4.378 12.734 42.166 1.00 41.62 131 PHE A CA 1
ATOM 600 C C . PHE A 1 86 ? 5.126 12.037 41.012 1.00 39.74 131 PHE A C 1
ATOM 601 O O . PHE A 1 86 ? 4.596 11.150 40.363 1.00 35.15 131 PHE A O 1
ATOM 609 N N . LEU A 1 87 ? 6.367 12.451 40.771 1.00 38.81 132 LEU A N 1
ATOM 610 C CA . LEU A 1 87 ? 7.159 11.932 39.662 1.00 37.34 132 LEU A CA 1
ATOM 611 C C . LEU A 1 87 ? 7.506 10.476 39.868 1.00 35.72 132 LEU A C 1
ATOM 612 O O . LEU A 1 87 ? 7.547 9.716 38.930 1.00 37.59 132 LEU A O 1
ATOM 617 N N . ALA A 1 88 ? 7.788 10.084 41.100 1.00 39.64 133 ALA A N 1
ATOM 618 C CA . ALA A 1 88 ? 8.099 8.674 41.376 1.00 39.95 133 ALA A CA 1
ATOM 619 C C . ALA A 1 88 ? 6.906 7.807 40.964 1.00 37.48 133 ALA A C 1
ATOM 620 O O . ALA A 1 88 ? 7.079 6.731 40.443 1.00 35.26 133 ALA A O 1
ATOM 622 N N . ALA A 1 89 ? 5.706 8.318 41.196 1.00 34.20 134 ALA A N 1
ATOM 623 C CA . ALA A 1 89 ? 4.485 7.608 40.862 1.00 36.14 134 ALA A CA 1
ATOM 624 C C . ALA A 1 89 ? 4.218 7.505 39.352 1.00 35.32 134 ALA A C 1
ATOM 625 O O . ALA A 1 89 ? 3.765 6.487 38.873 1.00 33.58 134 ALA A O 1
ATOM 627 N N . ILE A 1 90 ? 4.531 8.550 38.605 1.00 38.68 135 ILE A N 1
ATOM 628 C CA . ILE A 1 90 ? 4.429 8.485 37.155 1.00 40.63 135 ILE A CA 1
ATOM 629 C C . ILE A 1 90 ? 5.368 7.448 36.631 1.00 36.01 135 ILE A C 1
ATOM 630 O O . ILE A 1 90 ? 5.028 6.672 35.738 1.00 37.88 135 ILE A O 1
ATOM 635 N N . ALA A 1 91 ? 6.593 7.476 37.122 1.00 32.92 136 ALA A N 1
ATOM 636 C CA . ALA A 1 91 ? 7.573 6.493 36.686 1.00 34.72 136 ALA A CA 1
ATOM 637 C C . ALA A 1 91 ? 7.087 5.083 36.945 1.00 33.86 136 ALA A C 1
ATOM 638 O O . ALA A 1 91 ? 7.190 4.244 36.080 1.00 40.27 136 ALA A O 1
ATOM 640 N N . CYS A 1 92 ? 6.542 4.840 38.131 1.00 35.05 137 CYS A N 1
ATOM 641 C CA . CYS A 1 92 ? 5.968 3.538 38.465 1.00 38.87 137 CYS A CA 1
ATOM 642 C C . CYS A 1 92 ? 4.888 3.161 37.463 1.00 36.42 137 CYS A C 1
ATOM 643 O O . CYS A 1 92 ? 4.840 2.049 36.976 1.00 39.35 137 CYS A O 1
ATOM 646 N N . LEU A 1 93 ? 4.011 4.100 37.176 1.00 37.01 138 LEU A N 1
ATOM 647 C CA . LEU A 1 93 ? 2.911 3.870 36.257 1.00 36.18 138 LEU A CA 1
ATOM 648 C C . LEU A 1 93 ? 3.365 3.429 34.864 1.00 36.44 138 LEU A C 1
ATOM 649 O O . LEU A 1 93 ? 2.699 2.638 34.234 1.00 37.81 138 LEU A O 1
ATOM 654 N N . THR A 1 94 ? 4.506 3.925 34.384 1.00 35.12 139 THR A N 1
ATOM 655 C CA . THR A 1 94 ? 5.005 3.528 33.077 1.00 32.86 139 THR A CA 1
ATOM 656 C C . THR A 1 94 ? 5.474 2.088 33.021 1.00 36.77 139 THR A C 1
ATOM 657 O O . THR A 1 94 ? 5.692 1.561 31.927 1.00 38.73 139 THR A O 1
ATOM 661 N N . LEU A 1 95 ? 5.629 1.427 34.171 1.00 35.49 140 LEU A N 1
ATOM 662 C CA . LEU A 1 95 ? 5.913 -0.020 34.183 1.00 37.78 140 LEU A CA 1
ATOM 663 C C . LEU A 1 95 ? 4.715 -0.832 33.816 1.00 37.68 140 LEU A C 1
ATOM 664 O O . LEU A 1 95 ? 4.802 -2.053 33.687 1.00 38.98 140 LEU A O 1
ATOM 669 N N . ASN A 1 96 ? 3.582 -0.159 33.714 1.00 38.41 141 ASN A N 1
ATOM 670 C CA . ASN A 1 96 ? 2.329 -0.797 33.476 1.00 41.55 141 ASN A CA 1
ATOM 671 C C . ASN A 1 96 ? 1.646 -0.042 32.381 1.00 37.60 141 ASN A C 1
ATOM 672 O O . ASN A 1 96 ? 0.771 0.784 32.609 1.00 41.60 141 ASN A O 1
ATOM 677 N N . GLN A 1 97 ? 2.029 -0.365 31.165 1.00 36.81 142 GLN A N 1
ATOM 678 C CA . GLN A 1 97 ? 1.640 0.417 30.023 1.00 35.61 142 GLN A CA 1
ATOM 679 C C . GLN A 1 97 ? 0.138 0.497 29.835 1.00 38.90 142 GLN A C 1
ATOM 680 O O . GLN A 1 97 ? -0.420 1.565 29.514 1.00 36.31 142 GLN A O 1
ATOM 686 N N . HIS A 1 98 ? -0.548 -0.606 30.070 1.00 41.43 143 HIS A N 1
ATOM 687 C CA . HIS A 1 98 ? -1.996 -0.586 29.878 1.00 45.34 143 HIS A CA 1
ATOM 688 C C . HIS A 1 98 ? -2.685 0.340 30.881 1.00 45.26 143 HIS A C 1
ATOM 689 O O . HIS A 1 98 ? -3.626 1.020 30.526 1.00 48.38 143 HIS A O 1
ATOM 696 N N . LEU A 1 99 ? -2.182 0.436 32.106 1.00 43.44 144 LEU A N 1
ATOM 697 C CA . LEU A 1 99 ? -2.704 1.449 33.019 1.00 47.86 144 LEU A CA 1
ATOM 698 C C . LEU A 1 99 ? -2.304 2.855 32.606 1.00 49.87 144 LEU A C 1
ATOM 699 O O . LEU A 1 99 ? -3.068 3.799 32.772 1.00 51.95 144 LEU A O 1
ATOM 704 N N . LEU A 1 100 ? -1.087 3.004 32.118 1.00 49.29 145 LEU A N 1
ATOM 705 C CA . LEU A 1 100 ? -0.589 4.317 31.747 1.00 46.44 145 LEU A CA 1
ATOM 706 C C . LEU A 1 100 ? -1.463 4.984 30.700 1.00 45.30 145 LEU A C 1
ATOM 707 O O . LEU A 1 100 ? -1.683 6.208 30.764 1.00 46.42 145 LEU A O 1
ATOM 712 N N . PHE A 1 101 ? -1.986 4.207 29.761 1.00 45.57 146 PHE A N 1
ATOM 713 C CA . PHE A 1 101 ? -2.759 4.804 28.673 1.00 51.82 146 PHE A CA 1
ATOM 714 C C . PHE A 1 101 ? -4.165 5.259 29.077 1.00 52.36 146 PHE A C 1
ATOM 715 O O . PHE A 1 101 ? -4.827 5.931 28.315 1.00 49.47 146 PHE A O 1
ATOM 723 N N . ARG A 1 102 ? -4.618 4.905 30.263 1.00 56.63 147 ARG A N 1
ATOM 724 C CA . ARG A 1 102 ? -5.826 5.506 30.810 1.00 57.28 147 ARG A CA 1
ATOM 725 C C . ARG A 1 102 ? -5.609 6.926 31.291 1.00 58.07 147 ARG A C 1
ATOM 726 O O . ARG A 1 102 ? -6.535 7.729 31.283 1.00 62.31 147 ARG A O 1
ATOM 734 N N . VAL A 1 103 ? -4.407 7.214 31.782 1.00 53.63 148 VAL A N 1
ATOM 735 C CA . VAL A 1 103 ? -4.077 8.535 32.291 1.00 47.22 148 VAL A CA 1
ATOM 736 C C . VAL A 1 103 ? -3.674 9.430 31.140 1.00 44.67 148 VAL A C 1
ATOM 737 O O . VAL A 1 103 ? -4.040 10.594 31.080 1.00 46.54 148 VAL A O 1
ATOM 741 N N . ILE A 1 104 ? -2.877 8.884 30.248 1.00 43.30 149 ILE A N 1
ATOM 742 C CA . ILE A 1 104 ? -2.380 9.627 29.109 1.00 48.43 149 ILE A CA 1
ATOM 743 C C . ILE A 1 104 ? -3.065 9.156 27.842 1.00 51.11 149 ILE A C 1
ATOM 744 O O . ILE A 1 104 ? -2.679 8.130 27.301 1.00 49.47 149 ILE A O 1
ATOM 749 N N . PRO A 1 105 ? -4.059 9.911 27.349 1.00 55.29 150 PRO A N 1
ATOM 750 C CA . PRO A 1 105 ? -4.661 9.560 26.070 1.00 55.02 150 PRO A CA 1
ATOM 751 C C . PRO A 1 105 ? -3.667 9.729 24.942 1.00 61.34 150 PRO A C 1
ATOM 752 O O . PRO A 1 105 ? -3.014 10.767 24.809 1.00 66.80 150 PRO A O 1
ATOM 756 N N . HIS A 1 106 ? -3.563 8.693 24.138 1.00 65.00 151 HIS A N 1
ATOM 757 C CA . HIS A 1 106 ? -2.541 8.579 23.134 1.00 72.97 151 HIS A CA 1
ATOM 758 C C . HIS A 1 106 ? -2.784 9.351 21.829 1.00 65.75 151 HIS A C 1
ATOM 759 O O . HIS A 1 106 ? -1.887 9.512 21.011 1.00 56.69 151 HIS A O 1
ATOM 766 N N . ASP A 1 107 ? -4.024 9.753 21.613 1.00 67.15 152 ASP A N 1
ATOM 767 C CA . ASP A 1 107 ? -4.438 10.387 20.374 1.00 66.63 152 ASP A CA 1
ATOM 768 C C . ASP A 1 107 ? -4.144 11.898 20.430 1.00 66.32 152 ASP A C 1
ATOM 769 O O . ASP A 1 107 ? -5.068 12.720 20.323 1.00 73.92 152 ASP A O 1
ATOM 774 N N . GLN A 1 108 ? -2.881 12.271 20.636 1.00 52.35 153 GLN A N 1
ATOM 775 C CA . GLN A 1 108 ? -2.548 13.682 20.845 1.00 47.48 153 GLN A CA 1
ATOM 776 C C . GLN A 1 108 ? -1.231 13.961 20.199 1.00 43.31 153 GLN A C 1
ATOM 777 O O . GLN A 1 108 ? -0.276 13.201 20.355 1.00 53.16 153 GLN A O 1
ATOM 783 N N . SER A 1 109 ? -1.163 15.076 19.499 1.00 40.45 154 SER A N 1
ATOM 784 C CA . SER A 1 109 ? -0.058 15.304 18.609 1.00 41.98 154 SER A CA 1
ATOM 785 C C . SER A 1 109 ? 0.246 16.778 18.394 1.00 37.60 154 SER A C 1
ATOM 786 O O . SER A 1 109 ? -0.625 17.632 18.502 1.00 39.62 154 SER A O 1
ATOM 789 N N . PHE A 1 110 ? 1.508 17.054 18.098 1.00 39.21 155 PHE A N 1
ATOM 790 C CA . PHE A 1 110 ? 1.939 18.388 17.654 1.00 43.67 155 PHE A CA 1
ATOM 791 C C . PHE A 1 110 ? 1.894 18.541 16.127 1.00 46.09 155 PHE A C 1
ATOM 792 O O . PHE A 1 110 ? 1.877 19.650 15.616 1.00 48.26 155 PHE A O 1
ATOM 800 N N . ILE A 1 111 ? 1.858 17.425 15.417 1.00 51.44 156 ILE A N 1
ATOM 801 C CA . ILE A 1 111 ? 1.986 17.427 13.960 1.00 54.52 156 ILE A CA 1
ATOM 802 C C . ILE A 1 111 ? 0.681 17.105 13.230 1.00 58.95 156 ILE A C 1
ATOM 803 O O . ILE A 1 111 ? 0.662 17.115 12.020 1.00 62.24 156 ILE A O 1
ATOM 808 N N . GLU A 1 112 ? -0.393 16.826 13.960 1.00 58.48 157 GLU A N 1
ATOM 809 C CA . GLU A 1 112 ? -1.696 16.597 13.359 1.00 57.16 157 GLU A CA 1
ATOM 810 C C . GLU A 1 112 ? -2.773 17.143 14.290 1.00 51.34 157 GLU A C 1
ATOM 811 O O . GLU A 1 112 ? -2.740 16.882 15.479 1.00 47.60 157 GLU A O 1
ATOM 817 N N . ASN A 1 113 ? -3.702 17.924 13.742 1.00 49.16 158 ASN A N 1
ATOM 818 C CA . ASN A 1 113 ? -4.785 18.539 14.517 1.00 52.82 158 ASN A CA 1
ATOM 819 C C . ASN A 1 113 ? -4.315 19.299 15.738 1.00 53.29 158 ASN A C 1
ATOM 820 O O . ASN A 1 113 ? -4.947 19.278 16.805 1.00 52.93 158 ASN A O 1
ATOM 825 N N . TYR A 1 114 ? -3.187 19.973 15.569 1.00 52.45 159 TYR A N 1
ATOM 826 C CA . TYR A 1 114 ? -2.587 20.701 16.659 1.00 50.97 159 TYR A CA 1
ATOM 827 C C . TYR A 1 114 ? -3.323 22.014 16.841 1.00 49.42 159 TYR A C 1
ATOM 828 O O . TYR A 1 114 ? -3.385 22.815 15.919 1.00 44.97 159 TYR A O 1
ATOM 837 N N . ALA A 1 115 ? -3.843 22.232 18.044 1.00 47.00 160 ALA A N 1
ATOM 838 C CA . ALA A 1 115 ? -4.462 23.502 18.405 1.00 47.72 160 ALA A CA 1
ATOM 839 C C . ALA A 1 115 ? -4.024 23.997 19.799 1.00 45.47 160 ALA A C 1
ATOM 840 O O . ALA A 1 115 ? -4.778 24.681 20.482 1.00 45.79 160 ALA A O 1
ATOM 842 N N . GLY A 1 116 ? -2.823 23.621 20.228 1.00 41.19 161 GLY A N 1
ATOM 843 C CA . GLY A 1 116 ? -2.292 24.021 21.538 1.00 41.33 161 GLY A CA 1
ATOM 844 C C . GLY A 1 116 ? -3.097 23.617 22.765 1.00 42.86 161 GLY A C 1
ATOM 845 O O . GLY A 1 116 ? -3.069 24.303 23.785 1.00 44.65 161 GLY A O 1
ATOM 846 N N . ILE A 1 117 ? -3.807 22.493 22.676 1.00 44.26 162 ILE A N 1
ATOM 847 C CA . ILE A 1 117 ? -4.638 22.010 23.767 1.00 42.13 162 ILE A CA 1
ATOM 848 C C . ILE A 1 117 ? -4.400 20.497 23.962 1.00 43.48 162 ILE A C 1
ATOM 849 O O . ILE A 1 117 ? -4.325 19.730 23.009 1.00 37.82 162 ILE A O 1
ATOM 854 N N . PHE A 1 118 ? -4.266 20.088 25.223 1.00 43.44 163 PHE A N 1
ATOM 855 C CA . PHE A 1 118 ? -4.054 18.695 25.573 1.00 39.09 163 PHE A CA 1
ATOM 856 C C . PHE A 1 118 ? -4.939 18.324 26.759 1.00 39.68 163 PHE A C 1
ATOM 857 O O . PHE A 1 118 ? -5.496 19.193 27.438 1.00 33.96 163 PHE A O 1
ATOM 865 N N . HIS A 1 119 ? -5.062 17.032 27.007 1.00 41.53 164 HIS A N 1
ATOM 866 C CA . HIS A 1 119 ? -5.815 16.569 28.160 1.00 43.29 164 HIS A CA 1
ATOM 867 C C . HIS A 1 119 ? -5.253 15.290 28.751 1.00 40.99 164 HIS A C 1
ATOM 868 O O . HIS A 1 119 ? -4.589 14.514 28.085 1.00 37.63 164 HIS A O 1
ATOM 875 N N . PHE A 1 120 ? -5.547 15.097 30.031 1.00 42.59 165 PHE A N 1
ATOM 876 C CA . PHE A 1 120 ? -5.148 13.918 30.764 1.00 42.17 165 PHE A CA 1
ATOM 877 C C . PHE A 1 120 ? -6.279 13.475 31.680 1.00 44.65 165 PHE A C 1
ATOM 878 O O . PHE A 1 120 ? -7.117 14.266 32.059 1.00 47.47 165 PHE A O 1
ATOM 886 N N . GLN A 1 121 ? -6.273 12.198 32.049 1.00 45.86 166 GLN A N 1
ATOM 887 C CA . GLN A 1 121 ? -7.317 11.648 32.909 1.00 47.43 166 GLN A CA 1
ATOM 888 C C . GLN A 1 121 ? -6.776 11.173 34.257 1.00 48.44 166 GLN A C 1
ATOM 889 O O . GLN A 1 121 ? -5.797 10.429 34.321 1.00 48.88 166 GLN A O 1
ATOM 895 N N . PHE A 1 122 ? -7.430 11.609 35.329 1.00 51.76 167 PHE A N 1
ATOM 896 C CA . PHE A 1 122 ? -7.073 11.212 36.676 1.00 54.72 167 PHE A CA 1
ATOM 897 C C . PHE A 1 122 ? -8.283 10.627 37.392 1.00 54.27 167 PHE A C 1
ATOM 898 O O . PHE A 1 122 ? -9.414 11.012 37.117 1.00 56.02 167 PHE A O 1
ATOM 906 N N . TRP A 1 123 ? -8.012 9.713 38.315 1.00 55.16 168 TRP A N 1
ATOM 907 C CA . TRP A 1 123 ? -9.030 9.109 39.154 1.00 58.48 168 TRP A CA 1
ATOM 908 C C . TRP A 1 123 ? -9.244 9.972 40.386 1.00 60.52 168 TRP A C 1
ATOM 909 O O . TRP A 1 123 ? -8.337 10.149 41.191 1.00 55.07 168 TRP A O 1
ATOM 920 N N . ARG A 1 124 ? -10.449 10.509 40.541 1.00 68.94 169 ARG A N 1
ATOM 921 C CA . ARG A 1 124 ? -10.696 11.417 41.668 1.00 74.60 169 ARG A CA 1
ATOM 922 C C . ARG A 1 124 ? -11.840 11.087 42.621 1.00 80.61 169 ARG A C 1
ATOM 923 O O . ARG A 1 124 ? -11.582 10.635 43.748 1.00 86.29 169 ARG A O 1
ATOM 931 N N . TYR A 1 125 ? -13.081 11.276 42.215 1.00 83.01 170 TYR A N 1
ATOM 932 C CA . TYR A 1 125 ? -14.166 11.070 43.175 1.00 87.10 170 TYR A CA 1
ATOM 933 C C . TYR A 1 125 ? -14.833 9.773 42.837 1.00 85.48 170 TYR A C 1
ATOM 934 O O . TYR A 1 125 ? -16.021 9.765 42.569 1.00 89.95 170 TYR A O 1
ATOM 943 N N . GLY A 1 126 ? -14.061 8.678 42.873 1.00 81.81 171 GLY A N 1
ATOM 944 C CA . GLY A 1 126 ? -14.534 7.371 42.411 1.00 75.94 171 GLY A CA 1
ATOM 945 C C . GLY A 1 126 ? -14.799 7.328 40.925 1.00 70.39 171 GLY A C 1
ATOM 946 O O . GLY A 1 126 ? -15.552 6.483 40.448 1.00 74.83 171 GLY A O 1
ATOM 947 N N . GLU A 1 127 ? -14.211 8.253 40.182 1.00 72.58 172 GLU A N 1
ATOM 948 C CA . GLU A 1 127 ? -14.368 8.234 38.727 1.00 73.86 172 GLU A CA 1
ATOM 949 C C . GLU A 1 127 ? -13.217 8.933 38.009 1.00 67.26 172 GLU A C 1
ATOM 950 O O . GLU A 1 127 ? -12.528 9.789 38.576 1.00 59.17 172 GLU A O 1
ATOM 956 N N . TRP A 1 128 ? -13.036 8.567 36.748 1.00 62.58 173 TRP A N 1
ATOM 957 C CA . TRP A 1 128 ? -12.100 9.256 35.892 1.00 61.43 173 TRP A CA 1
ATOM 958 C C . TRP A 1 128 ? -12.603 10.650 35.587 1.00 60.17 173 TRP A C 1
ATOM 959 O O . TRP A 1 128 ? -13.735 10.820 35.171 1.00 59.89 173 TRP A O 1
ATOM 970 N N . VAL A 1 129 ? -11.755 11.646 35.801 1.00 57.78 174 VAL A N 1
ATOM 971 C CA . VAL A 1 129 ? -12.080 13.011 35.430 1.00 56.38 174 VAL A CA 1
ATOM 972 C C . VAL A 1 129 ? -11.060 13.503 34.434 1.00 55.23 174 VAL A C 1
ATOM 973 O O . VAL A 1 129 ? -9.903 13.130 34.483 1.00 47.98 174 VAL A O 1
ATOM 977 N N . ASP A 1 130 ? -11.523 14.310 33.490 1.00 59.87 175 ASP A N 1
ATOM 978 C CA . ASP A 1 130 ? -10.687 14.802 32.418 1.00 54.26 175 ASP A CA 1
ATOM 979 C C . ASP A 1 130 ? -10.174 16.167 32.831 1.00 53.32 175 ASP A C 1
ATOM 980 O O . ASP A 1 130 ? -10.957 17.002 33.298 1.00 53.06 175 ASP A O 1
ATOM 985 N N . VAL A 1 131 ? -8.862 16.384 32.689 1.00 46.36 176 VAL A N 1
ATOM 986 C CA . VAL A 1 131 ? -8.258 17.687 32.945 1.00 44.45 176 VAL A CA 1
ATOM 987 C C . VAL A 1 131 ? -7.681 18.235 31.653 1.00 46.11 176 VAL A C 1
ATOM 988 O O . VAL A 1 131 ? -6.825 17.610 31.039 1.00 45.94 176 VAL A O 1
ATOM 992 N N . VAL A 1 132 ? -8.161 19.410 31.252 1.00 49.16 177 VAL A N 1
ATOM 993 C CA . VAL A 1 132 ? -7.775 20.057 29.997 1.00 47.64 177 VAL A CA 1
ATOM 994 C C . VAL A 1 132 ? -6.794 21.207 30.262 1.00 45.23 177 VAL A C 1
ATOM 995 O O . VAL A 1 132 ? -7.005 22.010 31.164 1.00 48.54 177 VAL A O 1
ATOM 999 N N . ILE A 1 133 ? -5.737 21.280 29.464 1.00 42.64 178 ILE A N 1
ATOM 1000 C CA . ILE A 1 133 ? -4.748 22.342 29.593 1.00 42.26 178 ILE A CA 1
ATOM 1001 C C . ILE A 1 133 ? -4.361 22.897 28.243 1.00 42.19 178 ILE A C 1
ATOM 1002 O O . ILE A 1 133 ? -4.566 22.237 27.213 1.00 40.85 178 ILE A O 1
ATOM 1007 N N . ASP A 1 134 ? -3.864 24.136 28.254 1.00 40.84 179 ASP A N 1
ATOM 1008 C CA . ASP A 1 134 ? -3.203 24.688 27.086 1.00 42.21 179 ASP A CA 1
ATOM 1009 C C . ASP A 1 134 ? -1.785 24.194 27.204 1.00 43.55 179 ASP A C 1
ATOM 1010 O O . ASP A 1 134 ? -1.361 23.821 28.295 1.00 43.15 179 ASP A O 1
ATOM 1015 N N . ASP A 1 135 ? -1.040 24.177 26.103 1.00 41.20 180 ASP A N 1
ATOM 1016 C CA . ASP A 1 135 ? 0.343 23.701 26.169 1.00 40.14 180 ASP A CA 1
ATOM 1017 C C . ASP A 1 135 ? 1.420 24.747 26.474 1.00 42.68 180 ASP A C 1
ATOM 1018 O O . ASP A 1 135 ? 2.589 24.486 26.232 1.00 40.05 180 ASP A O 1
ATOM 1023 N N . CYS A 1 136 ? 1.069 25.906 27.038 1.00 40.76 181 CYS A N 1
ATOM 1024 C CA . CYS A 1 136 ? 2.106 26.834 27.490 1.00 40.27 181 CYS A CA 1
ATOM 1025 C C . CYS A 1 136 ? 2.797 26.265 28.707 1.00 37.15 181 CYS A C 1
ATOM 1026 O O . CYS A 1 136 ? 2.145 25.779 29.627 1.00 38.18 181 CYS A O 1
ATOM 1029 N N . LEU A 1 137 ? 4.118 26.365 28.717 1.00 37.93 182 LEU A N 1
ATOM 1030 C CA . LEU A 1 137 ? 4.933 25.802 29.781 1.00 37.89 182 LEU A CA 1
ATOM 1031 C C . LEU A 1 137 ? 5.989 26.782 30.246 1.00 37.58 182 LEU A C 1
ATOM 1032 O O . LEU A 1 137 ? 6.522 27.548 29.444 1.00 40.26 182 LEU A O 1
ATOM 1037 N N . PRO A 1 138 ? 6.334 26.728 31.536 1.00 37.44 183 PRO A N 1
ATOM 1038 C CA . PRO A 1 138 ? 7.342 27.624 32.052 1.00 37.57 183 PRO A CA 1
ATOM 1039 C C . PRO A 1 138 ? 8.711 27.321 31.508 1.00 38.27 183 PRO A C 1
ATOM 1040 O O . PRO A 1 138 ? 9.125 26.169 31.522 1.00 35.77 183 PRO A O 1
ATOM 1044 N N . THR A 1 139 ? 9.408 28.367 31.066 1.00 40.41 184 THR A N 1
ATOM 1045 C CA . THR A 1 139 ? 10.779 28.238 30.590 1.00 42.39 184 THR A CA 1
ATOM 1046 C C . THR A 1 139 ? 11.704 29.304 31.151 1.00 41.78 184 THR A C 1
ATOM 1047 O O . THR A 1 139 ? 11.275 30.351 31.638 1.00 49.33 184 THR A O 1
ATOM 1051 N N . TYR A 1 140 ? 12.990 29.018 31.048 1.00 42.54 185 TYR A N 1
ATOM 1052 C CA . TYR A 1 140 ? 14.024 29.996 31.256 1.00 43.19 185 TYR A CA 1
ATOM 1053 C C . TYR A 1 140 ? 15.120 29.721 30.226 1.00 46.45 185 TYR A C 1
ATOM 1054 O O . TYR A 1 140 ? 15.584 28.583 30.077 1.00 41.67 185 TYR A O 1
ATOM 1063 N N . ASN A 1 141 ? 15.550 30.781 29.544 1.00 48.19 186 ASN A N 1
ATOM 1064 C CA . ASN A 1 141 ? 16.416 30.685 28.364 1.00 48.90 186 ASN A CA 1
ATOM 1065 C C . ASN A 1 141 ? 15.960 29.605 27.394 1.00 48.96 186 ASN A C 1
ATOM 1066 O O . ASN A 1 141 ? 16.754 28.809 26.919 1.00 50.17 186 ASN A O 1
ATOM 1071 N N . ASN A 1 142 ? 14.656 29.554 27.156 1.00 47.32 187 ASN A N 1
ATOM 1072 C CA . ASN A 1 142 ? 14.090 28.613 26.211 1.00 52.89 187 ASN A CA 1
ATOM 1073 C C . ASN A 1 142 ? 14.249 27.117 26.571 1.00 52.18 187 ASN A C 1
ATOM 1074 O O . ASN A 1 142 ? 14.161 26.249 25.710 1.00 55.17 187 ASN A O 1
ATOM 1079 N N . GLN A 1 143 ? 14.460 26.824 27.842 1.00 52.60 188 GLN A N 1
ATOM 1080 C CA . GLN A 1 143 ? 14.458 25.467 28.338 1.00 49.08 188 GLN A CA 1
ATOM 1081 C C . GLN A 1 143 ? 13.447 25.331 29.464 1.00 46.34 188 GLN A C 1
ATOM 1082 O O . GLN A 1 143 ? 13.182 26.270 30.223 1.00 47.21 188 GLN A O 1
ATOM 1088 N N . LEU A 1 144 ? 12.849 24.155 29.548 1.00 44.40 189 LEU A N 1
ATOM 1089 C CA . LEU A 1 144 ? 11.902 23.868 30.603 1.00 42.12 189 LEU A CA 1
ATOM 1090 C C . LEU A 1 144 ? 12.605 23.930 31.955 1.00 41.26 189 LEU A C 1
ATOM 1091 O O . LEU A 1 144 ? 13.725 23.467 32.119 1.00 43.69 189 LEU A O 1
ATOM 1096 N N . VAL A 1 145 ? 11.922 24.489 32.931 1.00 43.38 190 VAL A N 1
ATOM 1097 C CA . VAL A 1 145 ? 12.488 24.615 34.270 1.00 45.62 190 VAL A CA 1
ATOM 1098 C C . VAL A 1 145 ? 11.987 23.516 35.195 1.00 42.37 190 VAL A C 1
ATOM 1099 O O . VAL A 1 145 ? 12.695 23.086 36.108 1.00 43.94 190 VAL A O 1
ATOM 1103 N N . PHE A 1 146 ? 10.726 23.156 34.949 1.00 40.58 191 PHE A N 1
ATOM 1104 C CA . PHE A 1 146 ? 9.997 22.047 35.557 1.00 41.78 191 PHE A CA 1
ATOM 1105 C C . PHE A 1 146 ? 10.189 20.749 34.774 1.00 38.21 191 PHE A C 1
ATOM 1106 O O . PHE A 1 146 ? 10.828 20.735 33.722 1.00 41.48 191 PHE A O 1
ATOM 1114 N N . THR A 1 147 ? 9.641 19.659 35.303 1.00 37.62 192 THR A N 1
ATOM 1115 C CA . THR A 1 147 ? 9.878 18.336 34.768 1.00 36.71 192 THR A CA 1
ATOM 1116 C C . THR A 1 147 ? 9.966 18.333 33.231 1.00 38.71 192 THR A C 1
ATOM 1117 O O . THR A 1 147 ? 9.234 19.046 32.523 1.00 34.92 192 THR A O 1
ATOM 1121 N N . LYS A 1 148 ? 10.906 17.535 32.742 1.00 35.63 193 LYS A N 1
ATOM 1122 C CA . LYS A 1 148 ? 11.108 17.362 31.333 1.00 40.05 193 LYS A CA 1
ATOM 1123 C C . LYS A 1 148 ? 11.500 15.916 31.081 1.00 38.84 193 LYS A C 1
ATOM 1124 O O . LYS A 1 148 ? 11.804 15.183 32.019 1.00 33.31 193 LYS A O 1
ATOM 1130 N N . SER A 1 149 ? 11.556 15.555 29.800 1.00 33.58 194 SER A N 1
ATOM 1131 C CA . SER A 1 149 ? 12.081 14.277 29.373 1.00 30.08 194 SER A CA 1
ATOM 1132 C C . SER A 1 149 ? 13.552 14.391 29.128 1.00 32.17 194 SER A C 1
ATOM 1133 O O . SER A 1 149 ? 14.078 15.482 28.859 1.00 38.96 194 SER A O 1
ATOM 1136 N N . ASN A 1 150 ? 14.254 13.282 29.237 1.00 31.56 195 ASN A N 1
ATOM 1137 C CA . ASN A 1 150 ? 15.651 13.327 28.874 1.00 38.32 195 ASN A CA 1
ATOM 1138 C C . ASN A 1 150 ? 15.857 13.463 27.342 1.00 38.05 195 ASN A C 1
ATOM 1139 O O . ASN A 1 150 ? 16.957 13.639 26.882 1.00 44.86 195 ASN A O 1
ATOM 1144 N N . HIS A 1 151 ? 14.794 13.366 26.563 1.00 39.99 196 HIS A N 1
ATOM 1145 C CA . HIS A 1 151 ? 14.818 13.731 25.167 1.00 41.29 196 HIS A CA 1
ATOM 1146 C C . HIS A 1 151 ? 14.261 15.147 25.083 1.00 40.96 196 HIS A C 1
ATOM 1147 O O . HIS A 1 151 ? 13.141 15.416 25.548 1.00 36.61 196 HIS A O 1
ATOM 1154 N N . ARG A 1 152 ? 15.049 16.057 24.520 1.00 39.96 197 ARG A N 1
ATOM 1155 C CA . ARG A 1 152 ? 14.708 17.489 24.564 1.00 42.41 197 ARG A CA 1
ATOM 1156 C C . ARG A 1 152 ? 13.456 17.882 23.739 1.00 36.28 197 ARG A C 1
ATOM 1157 O O . ARG A 1 152 ? 12.887 18.921 23.957 1.00 34.95 197 ARG A O 1
ATOM 1165 N N . ASN A 1 153 ? 13.046 17.049 22.799 1.00 39.06 198 ASN A N 1
ATOM 1166 C CA . ASN A 1 153 ? 11.808 17.251 21.998 1.00 43.13 198 ASN A CA 1
ATOM 1167 C C . ASN A 1 153 ? 10.531 16.571 22.501 1.00 39.34 198 ASN A C 1
ATOM 1168 O O . ASN A 1 153 ? 9.488 16.676 21.856 1.00 43.57 198 ASN A O 1
ATOM 1173 N N . GLU A 1 154 ? 10.610 15.855 23.612 1.00 33.80 199 GLU A N 1
ATOM 1174 C CA . GLU A 1 154 ? 9.457 15.127 24.119 1.00 31.25 199 GLU A CA 1
ATOM 1175 C C . GLU A 1 154 ? 8.751 15.917 25.217 1.00 29.63 199 GLU A C 1
ATOM 1176 O O . GLU A 1 154 ? 9.390 16.369 26.139 1.00 32.62 199 GLU A O 1
ATOM 1182 N N . PHE A 1 155 ? 7.438 16.041 25.134 1.00 29.10 200 PHE A N 1
ATOM 1183 C CA . PHE A 1 155 ? 6.698 16.896 26.036 1.00 29.88 200 PHE A CA 1
ATOM 1184 C C . PHE A 1 155 ? 5.575 16.289 26.877 1.00 31.36 200 PHE A C 1
ATOM 1185 O O . PHE A 1 155 ? 5.001 17.002 27.696 1.00 30.10 200 PHE A O 1
ATOM 1193 N N . TRP A 1 156 ? 5.281 14.990 26.754 1.00 31.91 201 TRP A N 1
ATOM 1194 C CA . TRP A 1 156 ? 4.152 14.423 27.524 1.00 30.34 201 TRP A CA 1
ATOM 1195 C C . TRP A 1 156 ? 4.308 14.587 29.025 1.00 30.16 201 TRP A C 1
ATOM 1196 O O . TRP A 1 156 ? 3.322 14.838 29.710 1.00 32.02 201 TRP A O 1
ATOM 1207 N N . SER A 1 157 ? 5.518 14.404 29.552 1.00 32.32 202 SER A N 1
ATOM 1208 C CA . SER A 1 157 ? 5.685 14.409 31.005 1.00 33.68 202 SER A CA 1
ATOM 1209 C C . SER A 1 157 ? 5.595 15.789 31.570 1.00 32.96 202 SER A C 1
ATOM 1210 O O . SER A 1 157 ? 4.970 16.000 32.622 1.00 34.93 202 SER A O 1
ATOM 1213 N N . ALA A 1 158 ? 6.153 16.747 30.857 1.00 34.76 203 ALA A N 1
ATOM 1214 C CA . ALA A 1 158 ? 6.009 18.166 31.230 1.00 36.69 203 ALA A CA 1
ATOM 1215 C C . ALA A 1 158 ? 4.541 18.593 31.213 1.00 37.55 203 ALA A C 1
ATOM 1216 O O . ALA A 1 158 ? 4.093 19.339 32.071 1.00 39.68 203 ALA A O 1
ATOM 1218 N N . LEU A 1 159 ? 3.802 18.110 30.223 1.00 38.46 204 LEU A N 1
ATOM 1219 C CA . LEU A 1 159 ? 2.385 18.435 30.098 1.00 37.70 204 LEU A CA 1
ATOM 1220 C C . LEU A 1 159 ? 1.528 17.734 31.166 1.00 36.67 204 LEU A C 1
ATOM 1221 O O . LEU A 1 159 ? 0.565 18.307 31.663 1.00 34.09 204 LEU A O 1
ATOM 1226 N N . LEU A 1 160 ? 1.886 16.509 31.510 1.00 35.62 205 LEU A N 1
ATOM 1227 C CA . LEU A 1 160 ? 1.197 15.793 32.561 1.00 34.41 205 LEU A CA 1
ATOM 1228 C C . LEU A 1 160 ? 1.379 16.500 33.900 1.00 34.82 205 LEU A C 1
ATOM 1229 O O . LEU A 1 160 ? 0.455 16.592 34.675 1.00 36.48 205 LEU A O 1
ATOM 1234 N N . GLU A 1 161 ? 2.587 16.967 34.163 1.00 36.40 206 GLU A N 1
ATOM 1235 C CA . GLU A 1 161 ? 2.867 17.716 35.361 1.00 38.52 206 GLU A CA 1
ATOM 1236 C C . GLU A 1 161 ? 2.022 18.962 35.388 1.00 38.32 206 GLU A C 1
ATOM 1237 O O . GLU A 1 161 ? 1.402 19.274 36.396 1.00 39.94 206 GLU A O 1
ATOM 1243 N N . LYS A 1 162 ? 1.976 19.672 34.278 1.00 38.60 207 LYS A N 1
ATOM 1244 C CA . LYS A 1 162 ? 1.144 20.856 34.219 1.00 41.94 207 LYS A CA 1
ATOM 1245 C C . LYS A 1 162 ? -0.312 20.511 34.554 1.00 41.78 207 LYS A C 1
ATOM 1246 O O . LYS A 1 162 ? -0.934 21.200 35.335 1.00 45.46 207 LYS A O 1
ATOM 1252 N N . ALA A 1 163 ? -0.838 19.448 33.970 1.00 40.43 208 ALA A N 1
ATOM 1253 C CA . ALA A 1 163 ? -2.224 19.086 34.214 1.00 40.12 208 ALA A CA 1
ATOM 1254 C C . ALA A 1 163 ? -2.447 18.777 35.678 1.00 40.64 208 ALA A C 1
ATOM 1255 O O . ALA A 1 163 ? -3.472 19.106 36.226 1.00 41.17 208 ALA A O 1
ATOM 1257 N N . TYR A 1 164 ? -1.482 18.131 36.310 1.00 42.06 209 TYR A N 1
ATOM 1258 C CA . TYR A 1 164 ? -1.602 17.804 37.716 1.00 40.07 209 TYR A CA 1
ATOM 1259 C C . TYR A 1 164 ? -1.473 19.046 38.580 1.00 42.22 209 TYR A C 1
ATOM 1260 O O . TYR A 1 164 ? -2.145 19.164 39.606 1.00 48.10 209 TYR A O 1
ATOM 1269 N N . ALA A 1 165 ? -0.611 19.967 38.179 1.00 39.06 210 ALA A N 1
ATOM 1270 C CA . ALA A 1 165 ? -0.554 21.258 38.835 1.00 39.68 210 ALA A CA 1
ATOM 1271 C C . ALA A 1 165 ? -1.930 21.935 38.770 1.00 46.71 210 ALA A C 1
ATOM 1272 O O . ALA A 1 165 ? -2.448 22.361 39.798 1.00 54.03 210 ALA A O 1
ATOM 1274 N N . LYS A 1 166 ? -2.556 21.979 37.593 1.00 44.29 211 LYS A N 1
ATOM 1275 C CA . LYS A 1 166 ? -3.901 22.538 37.485 1.00 48.70 211 LYS A CA 1
ATOM 1276 C C . LYS A 1 166 ? -4.912 21.876 38.434 1.00 47.29 211 LYS A C 1
ATOM 1277 O O . LYS A 1 166 ? -5.750 22.544 39.031 1.00 50.77 211 LYS A O 1
ATOM 1283 N N . LEU A 1 167 ? -4.846 20.569 38.554 1.00 47.45 212 LEU A N 1
ATOM 1284 C CA . LEU A 1 167 ? -5.747 19.860 39.447 1.00 54.44 212 LEU A CA 1
ATOM 1285 C C . LEU A 1 167 ? -5.585 20.303 40.916 1.00 56.26 212 LEU A C 1
ATOM 1286 O O . LEU A 1 167 ? -6.540 20.275 41.671 1.00 56.78 212 LEU A O 1
ATOM 1291 N N . HIS A 1 168 ? -4.384 20.740 41.287 1.00 52.44 213 HIS A N 1
ATOM 1292 C CA . HIS A 1 168 ? -4.093 21.232 42.628 1.00 50.67 213 HIS A CA 1
ATOM 1293 C C . HIS A 1 168 ? -4.057 22.775 42.750 1.00 51.17 213 HIS A C 1
ATOM 1294 O O . HIS A 1 168 ? -3.617 23.298 43.775 1.00 47.10 213 HIS A O 1
ATOM 1301 N N . GLY A 1 169 ? -4.463 23.499 41.709 1.00 49.54 214 GLY A N 1
ATOM 1302 C CA . GLY A 1 169 ? -4.509 24.961 41.750 1.00 48.79 214 GLY A CA 1
ATOM 1303 C C . GLY A 1 169 ? -3.259 25.724 41.337 1.00 49.24 214 GLY A C 1
ATOM 1304 O O . GLY A 1 169 ? -3.354 26.883 40.923 1.00 54.15 214 GLY A O 1
ATOM 1305 N N . SER A 1 170 ? -2.087 25.101 41.417 1.00 47.40 215 SER A N 1
ATOM 1306 C CA . SER A 1 170 ? -0.835 25.781 41.074 1.00 44.27 215 SER A CA 1
ATOM 1307 C C . SER A 1 170 ? 0.327 24.803 41.027 1.00 47.20 215 SER A C 1
ATOM 1308 O O . SER A 1 170 ? 0.276 23.747 41.658 1.00 49.25 215 SER A O 1
ATOM 1311 N N . TYR A 1 171 ? 1.401 25.171 40.332 1.00 44.96 216 TYR A N 1
ATOM 1312 C CA . TYR A 1 171 ? 2.629 24.395 40.425 1.00 44.75 216 TYR A CA 1
ATOM 1313 C C . TYR A 1 171 ? 3.151 24.351 41.879 1.00 50.76 216 TYR A C 1
ATOM 1314 O O . TYR A 1 171 ? 3.589 23.301 42.357 1.00 47.29 216 TYR A O 1
ATOM 1323 N N . GLU A 1 172 ? 3.092 25.488 42.579 1.00 54.58 217 GLU A N 1
ATOM 1324 C CA . GLU A 1 172 ? 3.575 25.569 43.958 1.00 54.01 217 GLU A CA 1
ATOM 1325 C C . GLU A 1 172 ? 2.876 24.569 44.870 1.00 51.92 217 GLU A C 1
ATOM 1326 O O . GLU A 1 172 ? 3.485 24.051 45.791 1.00 48.42 217 GLU A O 1
ATOM 1332 N N . ALA A 1 173 ? 1.613 24.272 44.584 1.00 50.32 218 ALA A N 1
ATOM 1333 C CA . ALA A 1 173 ? 0.856 23.288 45.359 1.00 53.45 218 ALA A CA 1
ATOM 1334 C C . ALA A 1 173 ? 1.370 21.844 45.231 1.00 57.20 218 ALA A C 1
ATOM 1335 O O . ALA A 1 173 ? 0.950 20.974 45.993 1.00 61.58 218 ALA A O 1
ATOM 1337 N N . LEU A 1 174 ? 2.232 21.578 44.248 1.00 57.64 219 LEU A N 1
ATOM 1338 C CA . LEU A 1 174 ? 2.857 20.253 44.084 1.00 56.21 219 LEU A CA 1
ATOM 1339 C C . LEU A 1 174 ? 4.125 20.084 44.894 1.00 56.14 219 LEU A C 1
ATOM 1340 O O . LEU A 1 174 ? 4.721 19.003 44.891 1.00 53.88 219 LEU A O 1
ATOM 1345 N N . LYS A 1 175 ? 4.536 21.146 45.576 1.00 58.02 220 LYS A N 1
ATOM 1346 C CA . LYS A 1 175 ? 5.762 21.149 46.372 1.00 67.28 220 LYS A CA 1
ATOM 1347 C C . LYS A 1 175 ? 5.376 20.402 47.660 1.00 63.79 220 LYS A C 1
ATOM 1348 O O . LYS A 1 175 ? 4.573 20.881 48.441 1.00 78.19 220 LYS A O 1
ATOM 1354 N N . GLY A 1 176 ? 5.874 19.194 47.846 1.00 62.38 221 GLY A N 1
ATOM 1355 C CA . GLY A 1 176 ? 5.460 18.401 48.994 1.00 63.65 221 GLY A CA 1
ATOM 1356 C C . GLY A 1 176 ? 4.142 17.651 48.807 1.00 61.88 221 GLY A C 1
ATOM 1357 O O . GLY A 1 176 ? 3.138 18.221 48.439 1.00 63.46 221 GLY A O 1
ATOM 1358 N N . GLY A 1 177 ? 4.163 16.351 49.079 1.00 60.41 222 GLY A N 1
ATOM 1359 C CA . GLY A 1 177 ? 2.984 15.484 48.958 1.00 47.87 222 GLY A CA 1
ATOM 1360 C C . GLY A 1 177 ? 3.383 14.055 49.285 1.00 49.15 222 GLY A C 1
ATOM 1361 O O . GLY A 1 177 ? 4.565 13.777 49.612 1.00 52.03 222 GLY A O 1
ATOM 1362 N N . ASN A 1 178 ? 2.433 13.131 49.202 1.00 48.20 223 ASN A N 1
ATOM 1363 C CA . ASN A 1 178 ? 2.720 11.701 49.447 1.00 52.84 223 ASN A CA 1
ATOM 1364 C C . ASN A 1 178 ? 2.578 10.867 48.196 1.00 50.03 223 ASN A C 1
ATOM 1365 O O . ASN A 1 178 ? 1.606 11.016 47.484 1.00 48.47 223 ASN A O 1
ATOM 1370 N N . THR A 1 179 ? 3.540 9.993 47.918 1.00 51.88 224 THR A N 1
ATOM 1371 C CA . THR A 1 179 ? 3.521 9.233 46.677 1.00 51.89 224 THR A CA 1
ATOM 1372 C C . THR A 1 179 ? 2.202 8.506 46.514 1.00 49.21 224 THR A C 1
ATOM 1373 O O . THR A 1 179 ? 1.697 8.344 45.404 1.00 46.48 224 THR A O 1
ATOM 1377 N N . THR A 1 180 ? 1.658 8.042 47.621 1.00 51.36 225 THR A N 1
ATOM 1378 C CA . THR A 1 180 ? 0.425 7.248 47.580 1.00 55.51 225 THR A CA 1
ATOM 1379 C C . THR A 1 180 ? -0.768 8.043 47.055 1.00 54.97 225 THR A C 1
ATOM 1380 O O . THR A 1 180 ? -1.626 7.490 46.391 1.00 49.48 225 THR A O 1
ATOM 1384 N N . GLU A 1 181 ? -0.782 9.358 47.274 1.00 58.49 226 GLU A N 1
ATOM 1385 C CA . GLU A 1 181 ? -1.825 10.204 46.688 1.00 58.59 226 GLU A CA 1
ATOM 1386 C C . GLU A 1 181 ? -1.785 10.124 45.155 1.00 53.79 226 GLU A C 1
ATOM 1387 O O . GLU A 1 181 ? -2.813 9.925 44.508 1.00 48.09 226 GLU A O 1
ATOM 1393 N N . ALA A 1 182 ? -0.588 10.255 44.574 1.00 51.96 227 ALA A N 1
ATOM 1394 C CA . ALA A 1 182 ? -0.441 10.230 43.107 1.00 48.29 227 ALA A CA 1
ATOM 1395 C C . ALA A 1 182 ? -0.782 8.867 42.543 1.00 42.09 227 ALA A C 1
ATOM 1396 O O . ALA A 1 182 ? -1.451 8.751 41.521 1.00 42.21 227 ALA A O 1
ATOM 1398 N N . MET A 1 183 ? -0.321 7.826 43.210 1.00 43.69 228 MET A N 1
ATOM 1399 C CA . MET A 1 183 ? -0.600 6.449 42.756 1.00 45.19 228 MET A CA 1
ATOM 1400 C C . MET A 1 183 ? -2.094 6.205 42.664 1.00 41.17 228 MET A C 1
ATOM 1401 O O . MET A 1 183 ? -2.568 5.660 41.686 1.00 43.47 228 MET A O 1
ATOM 1406 N N . GLU A 1 184 ? -2.838 6.659 43.672 1.00 45.71 229 GLU A N 1
ATOM 1407 C CA . GLU A 1 184 ? -4.293 6.503 43.671 1.00 47.32 229 GLU A CA 1
ATOM 1408 C C . GLU A 1 184 ? -4.927 7.330 42.581 1.00 45.19 229 GLU A C 1
ATOM 1409 O O . GLU A 1 184 ? -5.832 6.855 41.912 1.00 46.36 229 GLU A O 1
ATOM 1415 N N . ASP A 1 185 ? -4.470 8.566 42.416 1.00 41.59 230 ASP A N 1
ATOM 1416 C CA . ASP A 1 185 ? -4.940 9.418 41.327 1.00 45.17 230 ASP A CA 1
ATOM 1417 C C . ASP A 1 185 ? -4.664 8.870 39.928 1.00 43.95 230 ASP A C 1
ATOM 1418 O O . ASP A 1 185 ? -5.357 9.250 38.972 1.00 42.96 230 ASP A O 1
ATOM 1423 N N . PHE A 1 186 ? -3.670 7.989 39.785 1.00 42.40 231 PHE A N 1
ATOM 1424 C CA . PHE A 1 186 ? -3.391 7.365 38.480 1.00 44.90 231 PHE A CA 1
ATOM 1425 C C . PHE A 1 186 ? -4.013 6.011 38.264 1.00 43.27 231 PHE A C 1
ATOM 1426 O O . PHE A 1 186 ? -4.065 5.526 37.128 1.00 49.61 231 PHE A O 1
ATOM 1434 N N . THR A 1 187 ? -4.437 5.354 39.329 1.00 43.69 232 THR A N 1
ATOM 1435 C CA . THR A 1 187 ? -4.945 3.978 39.198 1.00 46.36 232 THR A CA 1
ATOM 1436 C C . THR A 1 187 ? -6.339 3.735 39.733 1.00 46.94 232 THR A C 1
ATOM 1437 O O . THR A 1 187 ? -7.001 2.831 39.280 1.00 60.14 232 THR A O 1
ATOM 1441 N N . GLY A 1 188 ? -6.773 4.501 40.725 1.00 50.69 233 GLY A N 1
ATOM 1442 C CA . GLY A 1 188 ? -7.966 4.151 41.479 1.00 53.55 233 GLY A CA 1
ATOM 1443 C C . GLY A 1 188 ? -7.762 2.911 42.346 1.00 56.32 233 GLY A C 1
ATOM 1444 O O . GLY A 1 188 ? -8.716 2.255 42.749 1.00 55.66 233 GLY A O 1
ATOM 1445 N N . GLY A 1 189 ? -6.505 2.597 42.643 1.00 59.82 234 GLY A N 1
ATOM 1446 C CA . GLY A 1 189 ? -6.172 1.495 43.539 1.00 59.40 234 GLY A CA 1
ATOM 1447 C C . GLY A 1 189 ? -6.184 1.933 44.992 1.00 60.00 234 GLY A C 1
ATOM 1448 O O . GLY A 1 189 ? -6.537 3.078 45.306 1.00 60.54 234 GLY A O 1
ATOM 1449 N N . VAL A 1 190 ? -5.778 1.016 45.866 1.00 63.23 235 VAL A N 1
ATOM 1450 C CA . VAL A 1 190 ? -5.752 1.250 47.298 1.00 64.22 235 VAL A CA 1
ATOM 1451 C C . VAL A 1 190 ? -4.328 1.197 47.799 1.00 63.10 235 VAL A C 1
ATOM 1452 O O . VAL A 1 190 ? -3.679 0.150 47.747 1.00 56.10 235 VAL A O 1
ATOM 1456 N N . ALA A 1 191 ? -3.862 2.330 48.307 1.00 68.96 236 ALA A N 1
ATOM 1457 C CA . ALA A 1 191 ? -2.519 2.442 48.854 1.00 74.98 236 ALA A CA 1
ATOM 1458 C C . ALA A 1 191 ? -2.361 1.740 50.201 1.00 81.33 236 ALA A C 1
ATOM 1459 O O . ALA A 1 191 ? -3.226 1.805 51.064 1.00 89.93 236 ALA A O 1
ATOM 1461 N N . GLU A 1 192 ? -1.228 1.071 50.366 1.00 89.95 237 GLU A N 1
ATOM 1462 C CA . GLU A 1 192 ? -0.844 0.404 51.600 1.00 86.60 237 GLU A CA 1
ATOM 1463 C C . GLU A 1 192 ? 0.587 0.755 52.001 1.00 90.37 237 GLU A C 1
ATOM 1464 O O . GLU A 1 192 ? 1.461 0.813 51.141 1.00 90.08 237 GLU A O 1
ATOM 1470 N N . PHE A 1 193 ? 0.845 0.907 53.299 1.00 90.57 238 PHE A N 1
ATOM 1471 C CA . PHE A 1 193 ? 2.178 1.306 53.776 1.00 84.95 238 PHE A CA 1
ATOM 1472 C C . PHE A 1 193 ? 2.866 0.205 54.564 1.00 76.80 238 PHE A C 1
ATOM 1473 O O . PHE A 1 193 ? 2.215 -0.585 55.221 1.00 75.23 238 PHE A O 1
ATOM 1481 N N . PHE A 1 194 ? 4.192 0.156 54.476 1.00 64.64 239 PHE A N 1
ATOM 1482 C CA . PHE A 1 194 ? 4.984 -0.737 55.279 1.00 60.96 239 PHE A CA 1
ATOM 1483 C C . PHE A 1 194 ? 6.101 0.105 55.865 1.00 60.88 239 PHE A C 1
ATOM 1484 O O . PHE A 1 194 ? 6.794 0.842 55.160 1.00 58.10 239 PHE A O 1
ATOM 1492 N N . GLU A 1 195 ? 6.291 -0.022 57.164 1.00 62.89 240 GLU A N 1
ATOM 1493 C CA . GLU A 1 195 ? 7.533 0.393 57.815 1.00 61.68 240 GLU A CA 1
ATOM 1494 C C . GLU A 1 195 ? 8.556 -0.720 57.623 1.00 55.51 240 GLU A C 1
ATOM 1495 O O . GLU A 1 195 ? 8.329 -1.846 58.062 1.00 52.69 240 GLU A O 1
ATOM 1501 N N . ILE A 1 196 ? 9.670 -0.427 56.944 1.00 53.19 241 ILE A N 1
ATOM 1502 C CA . ILE A 1 196 ? 10.619 -1.498 56.578 1.00 53.31 241 ILE A CA 1
ATOM 1503 C C . ILE A 1 196 ? 11.232 -2.161 57.841 1.00 50.86 241 ILE A C 1
ATOM 1504 O O . ILE A 1 196 ? 11.661 -3.308 57.811 1.00 47.15 241 ILE A O 1
ATOM 1509 N N . ARG A 1 197 ? 11.264 -1.403 58.932 1.00 54.44 242 ARG A N 1
ATOM 1510 C CA . ARG A 1 197 ? 11.575 -1.884 60.300 1.00 60.41 242 ARG A CA 1
ATOM 1511 C C . ARG A 1 197 ? 10.738 -3.089 60.770 1.00 58.92 242 ARG A C 1
ATOM 1512 O O . ARG A 1 197 ? 11.269 -4.071 61.286 1.00 52.52 242 ARG A O 1
ATOM 1520 N N . ASP A 1 198 ? 9.441 -3.010 60.515 1.00 59.64 243 ASP A N 1
ATOM 1521 C CA . ASP A 1 198 ? 8.488 -4.099 60.775 1.00 62.97 243 ASP A CA 1
ATOM 1522 C C . ASP A 1 198 ? 8.305 -5.063 59.601 1.00 57.55 243 ASP A C 1
ATOM 1523 O O . ASP A 1 198 ? 7.344 -5.828 59.579 1.00 60.91 243 ASP A O 1
ATOM 1528 N N . ALA A 1 199 ? 9.215 -5.040 58.641 1.00 58.17 244 ALA A N 1
ATOM 1529 C CA . ALA A 1 199 ? 9.040 -5.833 57.442 1.00 63.74 244 ALA A CA 1
ATOM 1530 C C . ALA A 1 199 ? 9.122 -7.317 57.746 1.00 59.55 244 ALA A C 1
ATOM 1531 O O . ALA A 1 199 ? 10.044 -7.748 58.434 1.00 54.60 244 ALA A O 1
ATOM 1533 N N . PRO A 1 200 ? 8.177 -8.106 57.204 1.00 60.01 245 PRO A N 1
ATOM 1534 C CA . PRO A 1 200 ? 8.245 -9.562 57.446 1.00 62.37 245 PRO A CA 1
ATOM 1535 C C . PRO A 1 200 ? 9.407 -10.247 56.720 1.00 64.30 245 PRO A C 1
ATOM 1536 O O . PRO A 1 200 ? 10.079 -9.644 55.893 1.00 64.51 245 PRO A O 1
ATOM 1540 N N . SER A 1 201 ? 9.637 -11.501 57.078 1.00 70.76 246 SER A N 1
ATOM 1541 C CA . SER A 1 201 ? 10.713 -12.318 56.521 1.00 70.30 246 SER A CA 1
ATOM 1542 C C . SER A 1 201 ? 10.624 -12.509 54.999 1.00 65.84 246 SER A C 1
ATOM 1543 O O . SER A 1 201 ? 11.639 -12.636 54.312 1.00 61.63 246 SER A O 1
ATOM 1546 N N . ASP A 1 202 ? 9.399 -12.544 54.491 1.00 63.29 247 ASP A N 1
ATOM 1547 C CA . ASP A 1 202 ? 9.118 -12.845 53.084 1.00 63.87 247 ASP A CA 1
ATOM 1548 C C . ASP A 1 202 ? 8.893 -11.561 52.236 1.00 66.21 247 ASP A C 1
ATOM 1549 O O . ASP A 1 202 ? 8.214 -11.603 51.190 1.00 68.52 247 ASP A O 1
ATOM 1554 N N . MET A 1 203 ? 9.417 -10.415 52.677 1.00 60.86 248 MET A N 1
ATOM 1555 C CA . MET A 1 203 ? 9.004 -9.159 52.036 1.00 62.44 248 MET A CA 1
ATOM 1556 C C . MET A 1 203 ? 9.557 -9.010 50.624 1.00 55.40 248 MET A C 1
ATOM 1557 O O . MET A 1 203 ? 8.887 -8.422 49.789 1.00 51.35 248 MET A O 1
ATOM 1562 N N . TYR A 1 204 ? 10.736 -9.568 50.360 1.00 51.33 249 TYR A N 1
ATOM 1563 C CA . TYR A 1 204 ? 11.223 -9.716 48.993 1.00 56.39 249 TYR A CA 1
ATOM 1564 C C . TYR A 1 204 ? 10.160 -10.341 48.094 1.00 61.22 249 TYR A C 1
ATOM 1565 O O . TYR A 1 204 ? 9.841 -9.806 47.043 1.00 65.86 249 TYR A O 1
ATOM 1574 N N . LYS A 1 205 ? 9.585 -11.447 48.553 1.00 65.37 250 LYS A N 1
ATOM 1575 C CA . LYS A 1 205 ? 8.535 -12.155 47.828 1.00 64.13 250 LYS A CA 1
ATOM 1576 C C . LYS A 1 205 ? 7.268 -11.310 47.679 1.00 58.04 250 LYS A C 1
ATOM 1577 O O . LYS A 1 205 ? 6.637 -11.307 46.625 1.00 55.45 250 LYS A O 1
ATOM 1583 N N . ILE A 1 206 ? 6.908 -10.559 48.711 1.00 54.91 251 ILE A N 1
ATOM 1584 C CA . ILE A 1 206 ? 5.734 -9.686 48.621 1.00 54.05 251 ILE A CA 1
ATOM 1585 C C . ILE A 1 206 ? 5.927 -8.607 47.561 1.00 54.30 251 ILE A C 1
ATOM 1586 O O . ILE A 1 206 ? 5.001 -8.283 46.779 1.00 49.59 251 ILE A O 1
ATOM 1591 N N . MET A 1 207 ? 7.116 -8.015 47.566 1.00 51.22 252 MET A N 1
ATOM 1592 C CA . MET A 1 207 ? 7.435 -6.949 46.620 1.00 49.07 252 MET A CA 1
ATOM 1593 C C . MET A 1 207 ? 7.457 -7.541 45.213 1.00 48.76 252 MET A C 1
ATOM 1594 O O . MET A 1 207 ? 6.843 -7.000 44.295 1.00 49.46 252 MET A O 1
ATOM 1599 N N . LYS A 1 208 ? 8.106 -8.691 45.063 1.00 48.58 253 LYS A N 1
ATOM 1600 C CA . LYS A 1 208 ? 8.140 -9.407 43.773 1.00 53.83 253 LYS A CA 1
ATOM 1601 C C . LYS A 1 208 ? 6.737 -9.681 43.214 1.00 48.88 253 LYS A C 1
ATOM 1602 O O . LYS A 1 208 ? 6.475 -9.406 42.066 1.00 49.07 253 LYS A O 1
ATOM 1608 N N . LYS A 1 209 ? 5.835 -10.211 44.023 1.00 48.35 254 LYS A N 1
ATOM 1609 C CA . LYS A 1 209 ? 4.482 -10.502 43.531 1.00 54.09 254 LYS A CA 1
ATOM 1610 C C . LYS A 1 209 ? 3.739 -9.225 43.130 1.00 47.80 254 LYS A C 1
ATOM 1611 O O . LYS A 1 209 ? 3.038 -9.199 42.128 1.00 49.19 254 LYS A O 1
ATOM 1617 N N . ALA A 1 210 ? 3.929 -8.156 43.896 1.00 48.86 255 ALA A N 1
ATOM 1618 C CA . ALA A 1 210 ? 3.294 -6.866 43.612 1.00 49.25 255 ALA A CA 1
ATOM 1619 C C . ALA A 1 210 ? 3.746 -6.268 42.282 1.00 51.11 255 ALA A C 1
ATOM 1620 O O . ALA A 1 210 ? 2.934 -5.762 41.505 1.00 50.06 255 ALA A O 1
ATOM 1622 N N . ILE A 1 211 ? 5.045 -6.320 42.016 1.00 52.31 256 ILE A N 1
ATOM 1623 C CA . ILE A 1 211 ? 5.575 -5.746 40.776 1.00 56.64 256 ILE A CA 1
ATOM 1624 C C . ILE A 1 211 ? 5.093 -6.550 39.568 1.00 53.72 256 ILE A C 1
ATOM 1625 O O . ILE A 1 211 ? 4.678 -5.974 38.565 1.00 55.60 256 ILE A O 1
ATOM 1630 N N . GLU A 1 212 ? 5.083 -7.876 39.695 1.00 53.28 257 GLU A N 1
ATOM 1631 C CA . GLU A 1 212 ? 4.552 -8.776 38.657 1.00 54.84 257 GLU A CA 1
ATOM 1632 C C . GLU A 1 212 ? 3.026 -8.632 38.414 1.00 49.68 257 GLU A C 1
ATOM 1633 O O . GLU A 1 212 ? 2.525 -9.025 37.379 1.00 48.55 257 GLU A O 1
ATOM 1639 N N . ARG A 1 213 ? 2.304 -8.111 39.396 1.00 53.65 258 ARG A N 1
ATOM 1640 C CA . ARG A 1 213 ? 0.864 -7.876 39.306 1.00 57.22 258 ARG A CA 1
ATOM 1641 C C . ARG A 1 213 ? 0.554 -6.497 38.715 1.00 56.31 258 ARG A C 1
ATOM 1642 O O . ARG A 1 213 ? -0.611 -6.145 38.482 1.00 55.87 258 ARG A O 1
ATOM 1650 N N . GLY A 1 214 ? 1.602 -5.707 38.497 1.00 52.83 259 GLY A N 1
ATOM 1651 C CA . GLY A 1 214 ? 1.448 -4.365 37.978 1.00 52.97 259 GLY A CA 1
ATOM 1652 C C . GLY A 1 214 ? 1.158 -3.312 39.021 1.00 50.26 259 GLY A C 1
ATOM 1653 O O . GLY A 1 214 ? 0.932 -2.163 38.678 1.00 55.87 259 GLY A O 1
ATOM 1654 N N . SER A 1 215 ? 1.256 -3.671 40.289 1.00 48.28 260 SER A N 1
ATOM 1655 C CA . SER A 1 215 ? 1.127 -2.700 41.360 1.00 48.88 260 SER A CA 1
ATOM 1656 C C . SER A 1 215 ? 2.282 -1.713 41.409 1.00 46.98 260 SER A C 1
ATOM 1657 O O . SER A 1 215 ? 3.425 -2.067 41.168 1.00 47.55 260 SER A O 1
ATOM 1660 N N . LEU A 1 216 ? 1.970 -0.468 41.750 1.00 46.23 261 LEU A N 1
ATOM 1661 C CA . LEU A 1 216 ? 2.958 0.597 41.835 1.00 44.74 261 LEU A CA 1
ATOM 1662 C C . LEU A 1 216 ? 3.634 0.605 43.194 1.00 46.08 261 LEU A C 1
ATOM 1663 O O . LEU A 1 216 ? 2.981 0.461 44.214 1.00 47.71 261 LEU A O 1
ATOM 1668 N N . MET A 1 217 ? 4.946 0.805 43.206 1.00 47.02 262 MET A N 1
ATOM 1669 C CA . MET A 1 217 ? 5.723 0.729 44.443 1.00 45.47 262 MET A CA 1
ATOM 1670 C C . MET A 1 217 ? 6.772 1.804 44.544 1.00 42.24 262 MET A C 1
ATOM 1671 O O . MET A 1 217 ? 7.622 1.934 43.671 1.00 49.11 262 MET A O 1
ATOM 1676 N N . GLY A 1 218 ? 6.746 2.516 45.651 1.00 42.59 263 GLY A N 1
ATOM 1677 C CA . GLY A 1 218 ? 7.678 3.583 45.930 1.00 41.34 263 GLY A CA 1
ATOM 1678 C C . GLY A 1 218 ? 8.304 3.358 47.277 1.00 42.54 263 GLY A C 1
ATOM 1679 O O . GLY A 1 218 ? 7.827 2.548 48.068 1.00 43.34 263 GLY A O 1
ATOM 1680 N N . CYS A 1 219 ? 9.412 4.044 47.529 1.00 42.64 264 CYS A N 1
ATOM 1681 C CA . CYS A 1 219 ? 10.086 3.935 48.810 1.00 40.92 264 CYS A CA 1
ATOM 1682 C C . CYS A 1 219 ? 10.858 5.190 49.162 1.00 42.14 264 CYS A C 1
ATOM 1683 O O . CYS A 1 219 ? 11.130 6.025 48.290 1.00 41.43 264 CYS A O 1
ATOM 1686 N N . SER A 1 220 ? 11.157 5.354 50.456 1.00 41.29 265 SER A N 1
ATOM 1687 C CA . SER A 1 220 ? 11.946 6.504 50.914 1.00 42.07 265 SER A CA 1
ATOM 1688 C C . SER A 1 220 ? 12.652 6.260 52.241 1.00 41.22 265 SER A C 1
ATOM 1689 O O . SER A 1 220 ? 12.396 5.273 52.934 1.00 43.37 265 SER A O 1
ATOM 1692 N N . ILE A 1 221 ? 13.591 7.150 52.518 1.00 40.91 266 ILE A N 1
ATOM 1693 C CA . ILE A 1 221 ? 14.344 7.179 53.759 1.00 40.57 266 ILE A CA 1
ATOM 1694 C C . ILE A 1 221 ? 13.806 8.363 54.520 1.00 45.96 266 ILE A C 1
ATOM 1695 O O . ILE A 1 221 ? 13.925 9.496 54.048 1.00 47.80 266 ILE A O 1
ATOM 1700 N N . ASP A 1 222 ? 13.134 8.104 55.646 1.00 54.66 267 ASP A N 1
ATOM 1701 C CA . ASP A 1 222 ? 12.517 9.174 56.460 1.00 57.55 267 ASP A CA 1
ATOM 1702 C C . ASP A 1 222 ? 13.524 10.183 56.966 1.00 57.10 267 ASP A C 1
ATOM 1703 O O . ASP A 1 222 ? 14.514 9.808 57.551 1.00 56.68 267 ASP A O 1
ATOM 1708 N N . ASP A 1 223 ? 13.241 11.466 56.756 1.00 66.32 268 ASP A N 1
ATOM 1709 C CA . ASP A 1 223 ? 14.049 12.560 57.323 1.00 72.57 268 ASP A CA 1
ATOM 1710 C C . ASP A 1 223 ? 13.406 13.204 58.578 1.00 77.55 268 ASP A C 1
ATOM 1711 O O . ASP A 1 223 ? 13.754 14.323 58.957 1.00 74.43 268 ASP A O 1
ATOM 1716 N N . GLY A 1 224 ? 12.460 12.514 59.217 1.00 86.66 269 GLY A N 1
ATOM 1717 C CA . GLY A 1 224 ? 11.767 13.099 60.378 1.00 91.11 269 GLY A CA 1
ATOM 1718 C C . GLY A 1 224 ? 10.728 14.149 59.921 1.00 96.56 269 GLY A C 1
ATOM 1719 O O . GLY A 1 224 ? 10.622 15.261 60.469 1.00 87.20 269 GLY A O 1
ATOM 1720 N N . THR A 1 225 ? 9.965 13.788 58.884 1.00 103.05 270 THR A N 1
ATOM 1721 C CA . THR A 1 225 ? 8.922 14.661 58.305 1.00 102.50 270 THR A CA 1
ATOM 1722 C C . THR A 1 225 ? 7.859 13.819 57.571 1.00 101.28 270 THR A C 1
ATOM 1723 O O . THR A 1 225 ? 6.650 13.959 57.809 1.00 92.46 270 THR A O 1
ATOM 1727 N N . THR A 1 279 ? 22.770 17.968 47.634 1.00 92.74 324 THR A N 1
ATOM 1728 C CA . THR A 1 279 ? 22.621 17.525 49.015 1.00 94.44 324 THR A CA 1
ATOM 1729 C C . THR A 1 279 ? 22.439 16.001 48.968 1.00 94.46 324 THR A C 1
ATOM 1730 O O . THR A 1 279 ? 21.543 15.537 48.303 1.00 96.23 324 THR A O 1
ATOM 1734 N N . ARG A 1 280 ? 23.298 15.213 49.613 1.00 88.22 325 ARG A N 1
ATOM 1735 C CA . ARG A 1 280 ? 23.294 13.770 49.362 1.00 80.41 325 ARG A CA 1
ATOM 1736 C C . ARG A 1 280 ? 23.837 12.975 50.549 1.00 73.57 325 ARG A C 1
ATOM 1737 O O . ARG A 1 280 ? 24.389 13.534 51.499 1.00 69.05 325 ARG A O 1
ATOM 1745 N N . MET A 1 281 ? 23.666 11.663 50.493 1.00 67.41 326 MET A N 1
ATOM 1746 C CA . MET A 1 281 ? 24.352 10.758 51.425 1.00 56.16 326 MET A CA 1
ATOM 1747 C C . MET A 1 281 ? 25.602 10.219 50.756 1.00 52.21 326 MET A C 1
ATOM 1748 O O . MET A 1 281 ? 25.707 10.193 49.527 1.00 47.57 326 MET A O 1
ATOM 1753 N N . ALA A 1 282 ? 26.541 9.764 51.581 1.00 49.36 327 ALA A N 1
ATOM 1754 C CA . ALA A 1 282 ? 27.810 9.242 51.105 1.00 48.06 327 ALA A CA 1
ATOM 1755 C C . ALA A 1 282 ? 27.625 8.064 50.138 1.00 46.36 327 ALA A C 1
ATOM 1756 O O . ALA A 1 282 ? 28.362 7.948 49.153 1.00 49.45 327 ALA A O 1
ATOM 1758 N N . CYS A 1 283 ? 26.627 7.226 50.409 1.00 41.73 328 CYS A N 1
ATOM 1759 C CA . CYS A 1 283 ? 26.322 6.045 49.578 1.00 43.12 328 CYS A CA 1
ATOM 1760 C C . CYS A 1 283 ? 25.550 6.284 48.268 1.00 44.19 328 CYS A C 1
ATOM 1761 O O . CYS A 1 283 ? 25.253 5.332 47.545 1.00 39.62 328 CYS A O 1
ATOM 1764 N N . GLY A 1 284 ? 25.191 7.541 47.984 1.00 48.12 329 GLY A N 1
ATOM 1765 C CA . GLY A 1 284 ? 24.491 7.904 46.756 1.00 43.59 329 GLY A CA 1
ATOM 1766 C C . GLY A 1 284 ? 22.987 8.039 46.857 1.00 46.41 329 GLY A C 1
ATOM 1767 O O . GLY A 1 284 ? 22.325 8.474 45.901 1.00 54.71 329 GLY A O 1
ATOM 1768 N N . LEU A 1 285 ? 22.425 7.667 48.001 1.00 46.39 330 LEU A N 1
ATOM 1769 C CA . LEU A 1 285 ? 20.983 7.783 48.221 1.00 44.41 330 LEU A CA 1
ATOM 1770 C C . LEU A 1 285 ? 20.628 9.161 48.736 1.00 44.38 330 LEU A C 1
ATOM 1771 O O . LEU A 1 285 ? 21.492 9.899 49.200 1.00 43.64 330 LEU A O 1
ATOM 1776 N N . VAL A 1 286 ? 19.349 9.506 48.647 1.00 44.39 331 VAL A N 1
ATOM 1777 C CA . VAL A 1 286 ? 18.882 10.814 49.064 1.00 43.46 331 VAL A CA 1
ATOM 1778 C C . VAL A 1 286 ? 17.790 10.586 50.084 1.00 47.28 331 VAL A C 1
ATOM 1779 O O . VAL A 1 286 ? 16.900 9.756 49.882 1.00 47.52 331 VAL A O 1
ATOM 1783 N N . ARG A 1 287 ? 17.878 11.335 51.178 1.00 50.92 332 ARG A N 1
ATOM 1784 C CA . ARG A 1 287 ? 16.977 11.238 52.313 1.00 55.61 332 ARG A CA 1
ATOM 1785 C C . ARG A 1 287 ? 15.760 12.126 52.050 1.00 48.49 332 ARG A C 1
ATOM 1786 O O . ARG A 1 287 ? 15.853 13.157 51.390 1.00 48.08 332 ARG A O 1
ATOM 1794 N N . GLY A 1 288 ? 14.608 11.712 52.554 1.00 46.85 333 GLY A N 1
ATOM 1795 C CA . GLY A 1 288 ? 13.372 12.498 52.410 1.00 47.40 333 GLY A CA 1
ATOM 1796 C C . GLY A 1 288 ? 12.918 12.660 50.964 1.00 45.56 333 GLY A C 1
ATOM 1797 O O . GLY A 1 288 ? 12.377 13.690 50.592 1.00 43.74 333 GLY A O 1
ATOM 1798 N N . HIS A 1 289 ? 13.161 11.627 50.159 1.00 44.13 334 HIS A N 1
ATOM 1799 C CA . HIS A 1 289 ? 13.056 11.698 48.709 1.00 39.49 334 HIS A CA 1
ATOM 1800 C C . HIS A 1 289 ? 12.397 10.425 48.205 1.00 38.57 334 HIS A C 1
ATOM 1801 O O . HIS A 1 289 ? 12.879 9.324 48.450 1.00 36.63 334 HIS A O 1
ATOM 1808 N N . ALA A 1 290 ? 11.309 10.590 47.446 1.00 39.73 335 ALA A N 1
ATOM 1809 C CA . ALA A 1 290 ? 10.582 9.475 46.824 1.00 34.97 335 ALA A CA 1
ATOM 1810 C C . ALA A 1 290 ? 11.399 8.789 45.709 1.00 36.72 335 ALA A C 1
ATOM 1811 O O . ALA A 1 290 ? 11.840 9.444 44.767 1.00 44.11 335 ALA A O 1
ATOM 1813 N N . TYR A 1 291 ? 11.579 7.477 45.816 1.00 36.58 336 TYR A N 1
ATOM 1814 C CA . TYR A 1 291 ? 12.151 6.650 44.763 1.00 35.97 336 TYR A CA 1
ATOM 1815 C C . TYR A 1 291 ? 11.098 5.725 44.198 1.00 35.47 336 TYR A C 1
ATOM 1816 O O . TYR A 1 291 ? 10.147 5.375 44.891 1.00 36.69 336 TYR A O 1
ATOM 1825 N N . SER A 1 292 ? 11.247 5.344 42.931 1.00 32.50 337 SER A N 1
ATOM 1826 C CA . SER A 1 292 ? 10.375 4.359 42.314 1.00 34.60 337 SER A CA 1
ATOM 1827 C C . SER A 1 292 ? 11.042 3.002 42.415 1.00 31.93 337 SER A C 1
ATOM 1828 O O . SER A 1 292 ? 12.210 2.896 42.146 1.00 33.95 337 SER A O 1
ATOM 1831 N N . VAL A 1 293 ? 10.300 1.973 42.789 1.00 32.17 338 VAL A N 1
ATOM 1832 C CA . VAL A 1 293 ? 10.792 0.612 42.702 1.00 33.73 338 VAL A CA 1
ATOM 1833 C C . VAL A 1 293 ? 10.430 0.091 41.325 1.00 36.23 338 VAL A C 1
ATOM 1834 O O . VAL A 1 293 ? 9.242 0.012 40.983 1.00 42.21 338 VAL A O 1
ATOM 1838 N N . THR A 1 294 ? 11.440 -0.290 40.545 1.00 36.56 339 THR A N 1
ATOM 1839 C CA . THR A 1 294 ? 11.236 -0.648 39.140 1.00 36.00 339 THR A CA 1
ATOM 1840 C C . THR A 1 294 ? 11.632 -2.063 38.817 1.00 39.11 339 THR A C 1
ATOM 1841 O O . THR A 1 294 ? 11.523 -2.501 37.686 1.00 40.19 339 THR A O 1
ATOM 1845 N N . GLY A 1 295 ? 12.122 -2.796 39.801 1.00 42.15 340 GLY A N 1
ATOM 1846 C CA . GLY A 1 295 ? 12.335 -4.206 39.569 1.00 42.38 340 GLY A CA 1
ATOM 1847 C C . GLY A 1 295 ? 12.773 -4.960 40.788 1.00 42.80 340 GLY A C 1
ATOM 1848 O O . GLY A 1 295 ? 13.305 -4.387 41.718 1.00 43.42 340 GLY A O 1
ATOM 1849 N N . LEU A 1 296 ? 12.599 -6.272 40.729 1.00 48.78 341 LEU A N 1
ATOM 1850 C CA . LEU A 1 296 ? 13.177 -7.176 41.696 1.00 48.82 341 LEU A CA 1
ATOM 1851 C C . LEU A 1 296 ? 13.638 -8.421 41.018 1.00 47.50 341 LEU A C 1
ATOM 1852 O O . LEU A 1 296 ? 12.972 -8.953 40.155 1.00 43.96 341 LEU A O 1
ATOM 1857 N N . ASP A 1 297 ? 14.769 -8.941 41.441 1.00 52.42 342 ASP A N 1
ATOM 1858 C CA . ASP A 1 297 ? 15.275 -10.109 40.776 1.00 57.65 342 ASP A CA 1
ATOM 1859 C C . ASP A 1 297 ? 16.350 -10.809 41.580 1.00 57.15 342 ASP A C 1
ATOM 1860 O O . ASP A 1 297 ? 16.886 -10.251 42.536 1.00 55.05 342 ASP A O 1
ATOM 1865 N N . GLU A 1 298 ? 16.598 -12.064 41.205 1.00 59.49 343 GLU A N 1
ATOM 1866 C CA . GLU A 1 298 ? 17.663 -12.866 41.772 1.00 59.24 343 GLU A CA 1
ATOM 1867 C C . GLU A 1 298 ? 18.691 -13.119 40.684 1.00 56.90 343 GLU A C 1
ATOM 1868 O O . GLU A 1 298 ? 18.357 -13.516 39.578 1.00 54.74 343 GLU A O 1
ATOM 1874 N N . VAL A 1 299 ? 19.949 -12.919 41.028 1.00 53.52 344 VAL A N 1
ATOM 1875 C CA . VAL A 1 299 ? 21.028 -13.147 40.105 1.00 60.10 344 VAL A CA 1
ATOM 1876 C C . VAL A 1 299 ? 21.958 -14.215 40.702 1.00 66.06 344 VAL A C 1
ATOM 1877 O O . VAL A 1 299 ? 22.085 -14.293 41.933 1.00 67.53 344 VAL A O 1
ATOM 1881 N N . PRO A 1 300 ? 22.576 -15.067 39.846 1.00 67.67 345 PRO A N 1
ATOM 1882 C CA . PRO A 1 300 ? 23.619 -15.952 40.354 1.00 67.06 345 PRO A CA 1
ATOM 1883 C C . PRO A 1 300 ? 24.955 -15.211 40.440 1.00 66.43 345 PRO A C 1
ATOM 1884 O O . PRO A 1 300 ? 25.374 -14.565 39.487 1.00 65.33 345 PRO A O 1
ATOM 1888 N N . PHE A 1 301 ? 25.592 -15.308 41.600 1.00 61.63 346 PHE A N 1
ATOM 1889 C CA . PHE A 1 301 ? 26.833 -14.622 41.872 1.00 59.38 346 PHE A CA 1
ATOM 1890 C C . PHE A 1 301 ? 27.717 -15.518 42.749 1.00 63.68 346 PHE A C 1
ATOM 1891 O O . PHE A 1 301 ? 27.405 -15.755 43.933 1.00 60.53 346 PHE A O 1
ATOM 1899 N N . LYS A 1 302 ? 28.821 -15.994 42.158 1.00 67.19 347 LYS A N 1
ATOM 1900 C CA . LYS A 1 302 ? 29.818 -16.837 42.844 1.00 68.18 347 LYS A CA 1
ATOM 1901 C C . LYS A 1 302 ? 29.162 -18.062 43.475 1.00 70.15 347 LYS A C 1
ATOM 1902 O O . LYS A 1 302 ? 29.399 -18.374 44.651 1.00 65.33 347 LYS A O 1
ATOM 1908 N N . GLY A 1 303 ? 28.288 -18.703 42.698 1.00 69.98 348 GLY A N 1
ATOM 1909 C CA . GLY A 1 303 ? 27.649 -19.952 43.100 1.00 76.62 348 GLY A CA 1
ATOM 1910 C C . GLY A 1 303 ? 26.400 -19.842 43.963 1.00 82.51 348 GLY A C 1
ATOM 1911 O O . GLY A 1 303 ? 25.709 -20.842 44.159 1.00 83.24 348 GLY A O 1
ATOM 1912 N N . GLU A 1 304 ? 26.111 -18.647 44.490 1.00 86.09 349 GLU A N 1
ATOM 1913 C CA . GLU A 1 304 ? 24.881 -18.409 45.252 1.00 87.44 349 GLU A CA 1
ATOM 1914 C C . GLU A 1 304 ? 23.959 -17.417 44.527 1.00 82.26 349 GLU A C 1
ATOM 1915 O O . GLU A 1 304 ? 24.430 -16.500 43.855 1.00 78.03 349 GLU A O 1
ATOM 1921 N N . LYS A 1 305 ? 22.653 -17.571 44.725 1.00 75.80 350 LYS A N 1
ATOM 1922 C CA . LYS A 1 305 ? 21.676 -16.604 44.220 1.00 72.24 350 LYS A CA 1
ATOM 1923 C C . LYS A 1 305 ? 21.493 -15.385 45.151 1.00 66.77 350 LYS A C 1
ATOM 1924 O O . LYS A 1 305 ? 21.151 -15.529 46.325 1.00 72.47 350 LYS A O 1
ATOM 1930 N N . VAL A 1 306 ? 21.685 -14.192 44.605 1.00 58.48 351 VAL A N 1
ATOM 1931 C CA . VAL A 1 306 ? 21.557 -12.932 45.365 1.00 55.63 351 VAL A CA 1
ATOM 1932 C C . VAL A 1 306 ? 20.307 -12.131 44.970 1.00 50.44 351 VAL A C 1
ATOM 1933 O O . VAL A 1 306 ? 20.090 -11.831 43.794 1.00 51.20 351 VAL A O 1
ATOM 1937 N N . LYS A 1 307 ? 19.497 -11.800 45.968 1.00 48.08 352 LYS A N 1
ATOM 1938 C CA . LYS A 1 307 ? 18.297 -10.999 45.780 1.00 47.39 352 LYS A CA 1
ATOM 1939 C C . LYS A 1 307 ? 18.630 -9.524 45.550 1.00 43.10 352 LYS A C 1
ATOM 1940 O O . LYS A 1 307 ? 19.376 -8.921 46.327 1.00 40.34 352 LYS A O 1
ATOM 1946 N N . LEU A 1 308 ? 18.054 -8.941 44.495 1.00 40.99 353 LEU A N 1
ATOM 1947 C CA . LEU A 1 308 ? 18.296 -7.541 44.152 1.00 39.80 353 LEU A CA 1
ATOM 1948 C C . LEU A 1 308 ? 17.033 -6.721 44.088 1.00 37.95 353 LEU A C 1
ATOM 1949 O O . LEU A 1 308 ? 15.967 -7.241 43.818 1.00 35.24 353 LEU A O 1
ATOM 1954 N N . VAL A 1 309 ? 17.191 -5.414 44.264 1.00 36.61 354 VAL A N 1
ATOM 1955 C CA . VAL A 1 309 ? 16.107 -4.462 44.116 1.00 37.51 354 VAL A CA 1
ATOM 1956 C C . VAL A 1 309 ? 16.555 -3.344 43.183 1.00 37.69 354 VAL A C 1
ATOM 1957 O O . VAL A 1 309 ? 17.650 -2.786 43.354 1.00 31.52 354 VAL A O 1
ATOM 1961 N N . ARG A 1 310 ? 15.696 -2.980 42.226 1.00 38.14 355 ARG A N 1
ATOM 1962 C CA . ARG A 1 310 ? 15.992 -1.859 41.329 1.00 38.15 355 ARG A CA 1
ATOM 1963 C C . ARG A 1 310 ? 15.159 -0.647 41.663 1.00 36.01 355 ARG A C 1
ATOM 1964 O O . ARG A 1 310 ? 13.952 -0.743 41.796 1.00 38.77 355 ARG A O 1
ATOM 1972 N N . LEU A 1 311 ? 15.815 0.497 41.771 1.00 35.63 356 LEU A N 1
ATOM 1973 C CA . LEU A 1 311 ? 15.140 1.743 42.084 1.00 35.69 356 LEU A CA 1
ATOM 1974 C C . LEU A 1 311 ? 15.474 2.800 41.069 1.00 37.24 356 LEU A C 1
ATOM 1975 O O . LEU A 1 311 ? 16.496 2.710 40.397 1.00 37.82 356 LEU A O 1
ATOM 1980 N N . ARG A 1 312 ? 14.627 3.833 41.000 1.00 36.68 357 ARG A N 1
ATOM 1981 C CA . ARG A 1 312 ? 14.896 4.980 40.154 1.00 32.58 357 ARG A CA 1
ATOM 1982 C C . ARG A 1 312 ? 14.666 6.275 40.885 1.00 32.93 357 ARG A C 1
ATOM 1983 O O . ARG A 1 312 ? 13.586 6.581 41.358 1.00 32.24 357 ARG A O 1
ATOM 1991 N N . ASN A 1 313 ? 15.712 7.058 40.955 1.00 35.65 358 ASN A N 1
ATOM 1992 C CA . ASN A 1 313 ? 15.612 8.419 41.440 1.00 36.65 358 ASN A CA 1
ATOM 1993 C C . ASN A 1 313 ? 14.958 9.279 40.386 1.00 35.83 358 ASN A C 1
ATOM 1994 O O . ASN A 1 313 ? 15.503 9.456 39.307 1.00 36.91 358 ASN A O 1
ATOM 1999 N N . PRO A 1 314 ? 13.803 9.859 40.690 1.00 37.38 359 PRO A N 1
ATOM 2000 C CA . PRO A 1 314 ? 13.148 10.662 39.669 1.00 40.08 359 PRO A CA 1
ATOM 2001 C C . PRO A 1 314 ? 13.874 11.967 39.253 1.00 39.01 359 PRO A C 1
ATOM 2002 O O . PRO A 1 314 ? 13.410 12.661 38.363 1.00 39.65 359 PRO A O 1
ATOM 2006 N N . TRP A 1 315 ? 14.999 12.283 39.879 1.00 41.41 360 TRP A N 1
ATOM 2007 C CA . TRP A 1 315 ? 15.908 13.300 39.344 1.00 43.18 360 TRP A CA 1
ATOM 2008 C C . TRP A 1 315 ? 16.477 12.927 37.973 1.00 42.45 360 TRP A C 1
ATOM 2009 O O . TRP A 1 315 ? 16.895 13.802 37.209 1.00 44.67 360 TRP A O 1
ATOM 2020 N N . GLY A 1 316 ? 16.545 11.636 37.686 1.00 37.53 361 GLY A N 1
ATOM 2021 C CA . GLY A 1 316 ? 17.166 11.177 36.463 1.00 36.07 361 GLY A CA 1
ATOM 2022 C C . GLY A 1 316 ? 18.666 11.117 36.585 1.00 37.36 361 GLY A C 1
ATOM 2023 O O . GLY A 1 316 ? 19.375 10.947 35.596 1.00 44.69 361 GLY A O 1
ATOM 2024 N N . GLN A 1 317 ? 19.153 11.211 37.811 1.00 42.79 362 GLN A N 1
ATOM 2025 C CA . GLN A 1 317 ? 20.579 11.141 38.113 1.00 43.48 362 GLN A CA 1
ATOM 2026 C C . GLN A 1 317 ? 20.778 11.103 39.628 1.00 39.23 362 GLN A C 1
ATOM 2027 O O . GLN A 1 317 ? 19.848 11.348 40.390 1.00 38.61 362 GLN A O 1
ATOM 2033 N N . VAL A 1 318 ? 22.004 10.815 40.031 1.00 39.92 363 VAL A N 1
ATOM 2034 C CA . VAL A 1 318 ? 22.399 10.596 41.434 1.00 41.61 363 VAL A CA 1
ATOM 2035 C C . VAL A 1 318 ? 21.920 9.232 41.932 1.00 41.05 363 VAL A C 1
ATOM 2036 O O . VAL A 1 318 ? 20.761 9.052 42.294 1.00 42.50 363 VAL A O 1
ATOM 2040 N N . GLU A 1 319 ? 22.858 8.296 41.979 1.00 43.56 364 GLU A N 1
ATOM 2041 C CA . GLU A 1 319 ? 22.571 6.876 42.208 1.00 45.61 364 GLU A CA 1
ATOM 2042 C C . GLU A 1 319 ? 23.342 6.276 43.404 1.00 42.05 364 GLU A C 1
ATOM 2043 O O . GLU A 1 319 ? 24.364 6.780 43.826 1.00 44.30 364 GLU A O 1
ATOM 2049 N N . TRP A 1 320 ? 22.820 5.180 43.917 1.00 41.09 365 TRP A N 1
ATOM 2050 C CA . TRP A 1 320 ? 23.570 4.250 44.739 1.00 43.31 365 TRP A CA 1
ATOM 2051 C C . TRP A 1 320 ? 24.952 4.017 44.148 1.00 42.73 365 TRP A C 1
ATOM 2052 O O . TRP A 1 320 ? 25.084 3.794 42.948 1.00 42.53 365 TRP A O 1
ATOM 2063 N N . ASN A 1 321 ? 25.967 4.053 45.003 1.00 47.32 366 ASN A N 1
ATOM 2064 C CA . ASN A 1 321 ? 27.351 3.781 44.588 1.00 48.93 366 ASN A CA 1
ATOM 2065 C C . ASN A 1 321 ? 27.961 2.527 45.256 1.00 48.63 366 ASN A C 1
ATOM 2066 O O . ASN A 1 321 ? 29.157 2.289 45.169 1.00 46.96 366 ASN A O 1
ATOM 2071 N N . GLY A 1 322 ? 27.121 1.733 45.911 1.00 47.45 367 GLY A N 1
ATOM 2072 C CA . GLY A 1 322 ? 27.565 0.552 46.619 1.00 44.44 367 GLY A CA 1
ATOM 2073 C C . GLY A 1 322 ? 27.555 -0.655 45.744 1.00 44.74 367 GLY A C 1
ATOM 2074 O O . GLY A 1 322 ? 27.625 -0.538 44.513 1.00 49.43 367 GLY A O 1
ATOM 2075 N N . SER A 1 323 ? 27.426 -1.819 46.368 1.00 43.69 368 SER A N 1
ATOM 2076 C CA . SER A 1 323 ? 27.402 -3.059 45.608 1.00 52.55 368 SER A CA 1
ATOM 2077 C C . SER A 1 323 ? 26.182 -3.109 44.667 1.00 51.97 368 SER A C 1
ATOM 2078 O O . SER A 1 323 ? 25.084 -2.668 45.013 1.00 58.39 368 SER A O 1
ATOM 2081 N N . TRP A 1 324 ? 26.411 -3.675 43.486 1.00 50.70 369 TRP A N 1
ATOM 2082 C CA . TRP A 1 324 ? 25.441 -3.787 42.388 1.00 47.12 369 TRP A CA 1
ATOM 2083 C C . TRP A 1 324 ? 25.102 -2.472 41.682 1.00 43.55 369 TRP A C 1
ATOM 2084 O O . TRP A 1 324 ? 24.315 -2.469 40.747 1.00 45.71 369 TRP A O 1
ATOM 2095 N N . SER A 1 325 ? 25.730 -1.383 42.101 1.00 42.88 370 SER A N 1
ATOM 2096 C CA . SER A 1 325 ? 25.606 -0.115 41.412 1.00 44.87 370 SER A CA 1
ATOM 2097 C C . SER A 1 325 ? 26.241 -0.212 40.030 1.00 48.15 370 SER A C 1
ATOM 2098 O O . SER A 1 325 ? 26.842 -1.221 39.682 1.00 49.28 370 SER A O 1
ATOM 2101 N N . ASP A 1 326 ? 26.065 0.831 39.230 1.00 50.90 371 ASP A N 1
ATOM 2102 C CA . ASP A 1 326 ? 26.476 0.786 37.831 1.00 53.99 371 ASP A CA 1
ATOM 2103 C C . ASP A 1 326 ? 27.961 0.391 37.678 1.00 54.76 371 ASP A C 1
ATOM 2104 O O . ASP A 1 326 ? 28.295 -0.541 36.954 1.00 54.80 371 ASP A O 1
ATOM 2109 N N . ARG A 1 327 ? 28.829 1.089 38.397 1.00 56.64 372 ARG A N 1
ATOM 2110 C CA . ARG A 1 327 ? 30.277 0.979 38.206 1.00 56.96 372 ARG A CA 1
ATOM 2111 C C . ARG A 1 327 ? 30.952 -0.062 39.109 1.00 58.88 372 ARG A C 1
ATOM 2112 O O . ARG A 1 327 ? 32.181 -0.149 39.168 1.00 63.17 372 ARG A O 1
ATOM 2120 N N . TRP A 1 328 ? 30.149 -0.870 39.783 1.00 55.53 373 TRP A N 1
ATOM 2121 C CA . TRP A 1 328 ? 30.656 -1.929 40.654 1.00 54.50 373 TRP A CA 1
ATOM 2122 C C . TRP A 1 328 ? 31.438 -2.937 39.835 1.00 50.88 373 TRP A C 1
ATOM 2123 O O . TRP A 1 328 ? 30.920 -3.489 38.866 1.00 50.13 373 TRP A O 1
ATOM 2134 N N . LYS A 1 329 ? 32.679 -3.178 40.238 1.00 55.12 374 LYS A N 1
ATOM 2135 C CA . LYS A 1 329 ? 33.591 -3.994 39.431 1.00 61.49 374 LYS A CA 1
ATOM 2136 C C . LYS A 1 329 ? 33.165 -5.440 39.356 1.00 56.34 374 LYS A C 1
ATOM 2137 O O . LYS A 1 329 ? 33.367 -6.097 38.327 1.00 52.15 374 LYS A O 1
ATOM 2143 N N . ASP A 1 330 ? 32.560 -5.929 40.434 1.00 53.62 375 ASP A N 1
ATOM 2144 C CA . ASP A 1 330 ? 32.206 -7.347 40.506 1.00 60.78 375 ASP A CA 1
ATOM 2145 C C . ASP A 1 330 ? 31.005 -7.724 39.648 1.00 58.27 375 ASP A C 1
ATOM 2146 O O . ASP A 1 330 ? 30.623 -8.889 39.598 1.00 62.10 375 ASP A O 1
ATOM 2151 N N . TRP A 1 331 ? 30.438 -6.753 38.939 1.00 60.64 376 TRP A N 1
ATOM 2152 C CA . TRP A 1 331 ? 29.551 -7.055 37.806 1.00 58.72 376 TRP A CA 1
ATOM 2153 C C . TRP A 1 331 ? 30.270 -7.955 36.783 1.00 65.07 376 TRP A C 1
ATOM 2154 O O . TRP A 1 331 ? 29.631 -8.722 36.059 1.00 65.13 376 TRP A O 1
ATOM 2165 N N . SER A 1 332 ? 31.599 -7.822 36.706 1.00 74.36 377 SER A N 1
ATOM 2166 C CA . SER A 1 332 ? 32.443 -8.632 35.813 1.00 72.58 377 SER A CA 1
ATOM 2167 C C . SER A 1 332 ? 32.228 -10.131 36.015 1.00 68.03 377 SER A C 1
ATOM 2168 O O . SER A 1 332 ? 32.352 -10.910 35.078 1.00 60.17 377 SER A O 1
ATOM 2171 N N . PHE A 1 333 ? 31.845 -10.521 37.230 1.00 71.36 378 PHE A N 1
ATOM 2172 C CA . PHE A 1 333 ? 31.598 -11.922 37.557 1.00 71.38 378 PHE A CA 1
ATOM 2173 C C . PHE A 1 333 ? 30.191 -12.408 37.164 1.00 68.90 378 PHE A C 1
ATOM 2174 O O . PHE A 1 333 ? 29.825 -13.548 37.465 1.00 64.07 378 PHE A O 1
ATOM 2182 N N . VAL A 1 334 ? 29.421 -11.572 36.468 1.00 70.30 379 VAL A N 1
ATOM 2183 C CA . VAL A 1 334 ? 28.053 -11.921 36.060 1.00 74.27 379 VAL A CA 1
ATOM 2184 C C . VAL A 1 334 ? 28.002 -12.236 34.563 1.00 78.82 379 VAL A C 1
ATOM 2185 O O . VAL A 1 334 ? 28.544 -11.482 33.746 1.00 72.10 379 VAL A O 1
ATOM 2189 N N . ASP A 1 335 ? 27.309 -13.318 34.220 1.00 82.62 380 ASP A N 1
ATOM 2190 C CA . ASP A 1 335 ? 27.213 -13.781 32.840 1.00 86.60 380 ASP A CA 1
ATOM 2191 C C . ASP A 1 335 ? 26.519 -12.752 31.956 1.00 81.61 380 ASP A C 1
ATOM 2192 O O . ASP A 1 335 ? 25.581 -12.077 32.381 1.00 85.18 380 ASP A O 1
ATOM 2197 N N . LYS A 1 336 ? 27.003 -12.635 30.725 1.00 81.76 381 LYS A N 1
ATOM 2198 C CA . LYS A 1 336 ? 26.547 -11.598 29.796 1.00 82.87 381 LYS A CA 1
ATOM 2199 C C . LYS A 1 336 ? 25.038 -11.635 29.526 1.00 77.78 381 LYS A C 1
ATOM 2200 O O . LYS A 1 336 ? 24.420 -10.592 29.317 1.00 75.20 381 LYS A O 1
ATOM 2206 N N . ASP A 1 337 ? 24.447 -12.822 29.515 1.00 68.65 382 ASP A N 1
ATOM 2207 C CA . ASP A 1 337 ? 23.011 -12.932 29.304 1.00 73.45 382 ASP A CA 1
ATOM 2208 C C . ASP A 1 337 ? 22.177 -12.467 30.501 1.00 76.97 382 ASP A C 1
ATOM 2209 O O . ASP A 1 337 ? 21.071 -11.917 30.342 1.00 71.67 382 ASP A O 1
ATOM 2214 N N . GLU A 1 338 ? 22.682 -12.758 31.693 1.00 70.58 383 GLU A N 1
ATOM 2215 C CA . GLU A 1 338 ? 22.051 -12.309 32.931 1.00 67.54 383 GLU A CA 1
ATOM 2216 C C . GLU A 1 338 ? 22.047 -10.786 33.005 1.00 61.81 383 GLU A C 1
ATOM 2217 O O . GLU A 1 338 ? 21.016 -10.182 33.298 1.00 59.94 383 GLU A O 1
ATOM 2223 N N . LYS A 1 339 ? 23.184 -10.177 32.679 1.00 55.15 384 LYS A N 1
ATOM 2224 C CA . LYS A 1 339 ? 23.284 -8.729 32.575 1.00 59.79 384 LYS A CA 1
ATOM 2225 C C . LYS A 1 339 ? 22.213 -8.156 31.671 1.00 60.48 384 LYS A C 1
ATOM 2226 O O . LYS A 1 339 ? 21.606 -7.133 31.977 1.00 68.18 384 LYS A O 1
ATOM 2232 N N . ALA A 1 340 ? 22.003 -8.813 30.547 1.00 57.53 385 ALA A N 1
ATOM 2233 C CA . ALA A 1 340 ? 21.004 -8.390 29.595 1.00 58.56 385 ALA A CA 1
ATOM 2234 C C . ALA A 1 340 ? 19.600 -8.538 30.172 1.00 53.48 385 ALA A C 1
ATOM 2235 O O . ALA A 1 340 ? 18.756 -7.659 29.995 1.00 54.84 385 ALA A O 1
ATOM 2237 N N . ARG A 1 341 ? 19.337 -9.656 30.835 1.00 51.86 386 ARG A N 1
ATOM 2238 C CA . ARG A 1 341 ? 18.022 -9.895 31.461 1.00 49.37 386 ARG A CA 1
ATOM 2239 C C . ARG A 1 341 ? 17.693 -8.853 32.545 1.00 48.04 386 ARG A C 1
ATOM 2240 O O . ARG A 1 341 ? 16.542 -8.473 32.724 1.00 50.99 386 ARG A O 1
ATOM 2248 N N . LEU A 1 342 ? 18.714 -8.391 33.244 1.00 47.70 387 LEU A N 1
ATOM 2249 C CA . LEU A 1 342 ? 18.562 -7.352 34.261 1.00 52.01 387 LEU A CA 1
ATOM 2250 C C . LEU A 1 342 ? 18.649 -5.926 33.695 1.00 55.24 387 LEU A C 1
ATOM 2251 O O . LEU A 1 342 ? 18.553 -4.955 34.445 1.00 54.81 387 LEU A O 1
ATOM 2256 N N . GLN A 1 343 ? 18.846 -5.822 32.382 1.00 52.66 388 GLN A N 1
ATOM 2257 C CA . GLN A 1 343 ? 19.021 -4.565 31.705 1.00 50.73 388 GLN A CA 1
ATOM 2258 C C . GLN A 1 343 ? 20.105 -3.724 32.330 1.00 52.18 388 GLN A C 1
ATOM 2259 O O . GLN A 1 343 ? 19.973 -2.510 32.459 1.00 53.76 388 GLN A O 1
ATOM 2265 N N . HIS A 1 344 ? 21.194 -4.381 32.707 1.00 53.34 389 HIS A N 1
ATOM 2266 C CA . HIS A 1 344 ? 22.332 -3.695 33.310 1.00 49.42 389 HIS A CA 1
ATOM 2267 C C . HIS A 1 344 ? 22.935 -2.745 32.303 1.00 50.29 389 HIS A C 1
ATOM 2268 O O . HIS A 1 344 ? 23.185 -3.109 31.161 1.00 52.88 389 HIS A O 1
ATOM 2275 N N . GLN A 1 345 ? 23.141 -1.515 32.729 1.00 53.19 390 GLN A N 1
ATOM 2276 C CA . GLN A 1 345 ? 23.707 -0.479 31.881 1.00 54.51 390 GLN A CA 1
ATOM 2277 C C . GLN A 1 345 ? 24.486 0.480 32.771 1.00 53.02 390 GLN A C 1
ATOM 2278 O O . GLN A 1 345 ? 23.988 0.913 33.816 1.00 49.84 390 GLN A O 1
ATOM 2284 N N . VAL A 1 346 ? 25.681 0.848 32.336 1.00 49.63 391 VAL A N 1
ATOM 2285 C CA . VAL A 1 346 ? 26.442 1.882 33.008 1.00 49.44 391 VAL A CA 1
ATOM 2286 C C . VAL A 1 346 ? 26.034 3.215 32.424 1.00 51.33 391 VAL A C 1
ATOM 2287 O O . VAL A 1 346 ? 26.603 3.671 31.433 1.00 53.29 391 VAL A O 1
ATOM 2291 N N . THR A 1 347 ? 25.040 3.832 33.045 1.00 51.75 392 THR A N 1
ATOM 2292 C CA . THR A 1 347 ? 24.536 5.114 32.596 1.00 54.39 392 THR A CA 1
ATOM 2293 C C . THR A 1 347 ? 23.954 5.896 33.782 1.00 49.59 392 THR A C 1
ATOM 2294 O O . THR A 1 347 ? 23.199 5.359 34.582 1.00 49.97 392 THR A O 1
ATOM 2298 N N . GLU A 1 348 ? 24.319 7.172 33.876 1.00 49.26 393 GLU A N 1
ATOM 2299 C CA . GLU A 1 348 ? 23.824 8.056 34.916 1.00 48.06 393 GLU A CA 1
ATOM 2300 C C . GLU A 1 348 ? 22.411 8.556 34.572 1.00 46.80 393 GLU A C 1
ATOM 2301 O O . GLU A 1 348 ? 22.216 9.654 34.061 1.00 52.09 393 GLU A O 1
ATOM 2307 N N . ASP A 1 349 ? 21.437 7.699 34.848 1.00 45.25 394 ASP A N 1
ATOM 2308 C CA . ASP A 1 349 ? 20.015 7.940 34.547 1.00 43.24 394 ASP A CA 1
ATOM 2309 C C . ASP A 1 349 ? 19.104 7.936 35.794 1.00 39.51 394 ASP A C 1
ATOM 2310 O O . ASP A 1 349 ? 17.912 8.091 35.682 1.00 41.96 394 ASP A O 1
ATOM 2315 N N . GLY A 1 350 ? 19.682 7.761 36.968 1.00 37.82 395 GLY A N 1
ATOM 2316 C CA . GLY A 1 350 ? 18.924 7.714 38.193 1.00 37.97 395 GLY A CA 1
ATOM 2317 C C . GLY A 1 350 ? 18.490 6.322 38.593 1.00 36.44 395 GLY A C 1
ATOM 2318 O O . GLY A 1 350 ? 17.999 6.134 39.700 1.00 37.91 395 GLY A O 1
ATOM 2319 N N . GLU A 1 351 ? 18.692 5.354 37.713 1.00 35.65 396 GLU A N 1
ATOM 2320 C CA . GLU A 1 351 ? 18.241 3.998 37.952 1.00 37.64 396 GLU A CA 1
ATOM 2321 C C . GLU A 1 351 ? 19.416 3.055 38.266 1.00 38.83 396 GLU A C 1
ATOM 2322 O O . GLU A 1 351 ? 20.493 3.120 37.692 1.00 37.73 396 GLU A O 1
ATOM 2328 N N . PHE A 1 352 ? 19.184 2.162 39.207 1.00 42.41 397 PHE A N 1
ATOM 2329 C CA . PHE A 1 352 ? 20.260 1.320 39.679 1.00 42.80 397 PHE A CA 1
ATOM 2330 C C . PHE A 1 352 ? 19.736 0.107 40.407 1.00 40.82 397 PHE A C 1
ATOM 2331 O O . PHE A 1 352 ? 18.644 0.122 41.005 1.00 40.82 397 PHE A O 1
ATOM 2339 N N . TRP A 1 353 ? 20.548 -0.933 40.366 1.00 40.12 398 TRP A N 1
ATOM 2340 C CA . TRP A 1 353 ? 20.332 -2.106 41.188 1.00 40.83 398 TRP A CA 1
ATOM 2341 C C . TRP A 1 353 ? 21.050 -1.916 42.514 1.00 39.03 39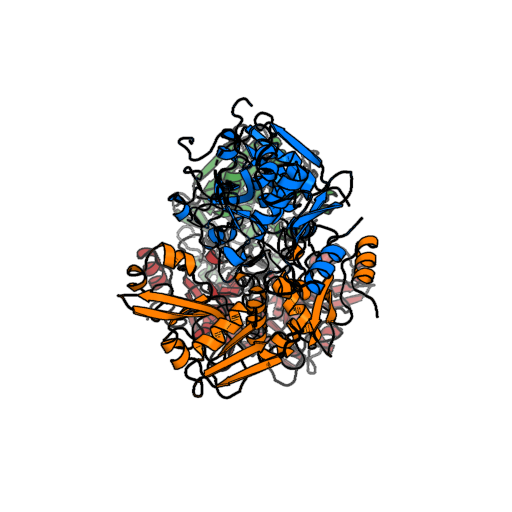8 TRP A C 1
ATOM 2342 O O . TRP A 1 353 ? 22.095 -1.290 42.585 1.00 41.38 398 TRP A O 1
ATOM 2353 N N . MET A 1 354 ? 20.447 -2.442 43.569 1.00 38.71 399 MET A N 1
ATOM 2354 C CA . MET A 1 354 ? 21.145 -2.672 44.824 1.00 38.40 399 MET A CA 1
ATOM 2355 C C . MET A 1 354 ? 20.697 -4.025 45.392 1.00 38.18 399 MET A C 1
ATOM 2356 O O . MET A 1 354 ? 19.627 -4.533 45.052 1.00 36.64 399 MET A O 1
ATOM 2361 N N . SER A 1 355 ? 21.501 -4.576 46.294 1.00 41.29 400 SER A N 1
ATOM 2362 C CA . SER A 1 355 ? 21.124 -5.809 46.997 1.00 43.51 400 SER A CA 1
ATOM 2363 C C . SER A 1 355 ? 19.841 -5.570 47.829 1.00 40.07 400 SER A C 1
ATOM 2364 O O . SER A 1 355 ? 19.658 -4.491 48.410 1.00 43.98 400 SER A O 1
ATOM 2367 N N . TYR A 1 356 ? 18.992 -6.588 47.906 1.00 37.41 401 TYR A N 1
ATOM 2368 C CA . TYR A 1 356 ? 17.852 -6.568 48.819 1.00 39.87 401 TYR A CA 1
ATOM 2369 C C . TYR A 1 356 ? 18.290 -6.224 50.270 1.00 40.33 401 TYR A C 1
ATOM 2370 O O . TYR A 1 356 ? 17.645 -5.461 50.967 1.00 38.90 401 TYR A O 1
ATOM 2379 N N . GLU A 1 357 ? 19.402 -6.784 50.702 1.00 45.00 402 GLU A N 1
ATOM 2380 C CA . GLU A 1 357 ? 19.876 -6.584 52.061 1.00 51.33 402 GLU A CA 1
ATOM 2381 C C . GLU A 1 357 ? 20.230 -5.129 52.303 1.00 49.78 402 GLU A C 1
ATOM 2382 O O . GLU A 1 357 ? 19.843 -4.555 53.323 1.00 49.06 402 GLU A O 1
ATOM 2388 N N . ASP A 1 358 ? 20.960 -4.522 51.378 1.00 49.85 403 ASP A N 1
ATOM 2389 C CA . ASP A 1 358 ? 21.283 -3.107 51.533 1.00 49.57 403 ASP A CA 1
ATOM 2390 C C . ASP A 1 358 ? 19.999 -2.275 51.462 1.00 47.24 403 ASP A C 1
ATOM 2391 O O . ASP A 1 358 ? 19.873 -1.267 52.159 1.00 48.99 403 ASP A O 1
ATOM 2396 N N . PHE A 1 359 ? 19.048 -2.701 50.628 1.00 47.29 404 PHE A N 1
ATOM 2397 C CA . PHE A 1 359 ? 17.792 -1.945 50.448 1.00 45.80 404 PHE A CA 1
ATOM 2398 C C . PHE A 1 359 ? 17.005 -1.817 51.761 1.00 42.33 404 PHE A C 1
ATOM 2399 O O . PHE A 1 359 ? 16.683 -0.708 52.204 1.00 40.40 404 PHE A O 1
ATOM 2407 N N . ILE A 1 360 ? 16.786 -2.955 52.406 1.00 41.81 405 ILE A N 1
ATOM 2408 C CA . ILE A 1 360 ? 16.085 -3.029 53.690 1.00 44.53 405 ILE A CA 1
ATOM 2409 C C . ILE A 1 360 ? 16.847 -2.294 54.790 1.00 39.90 405 ILE A C 1
ATOM 2410 O O . ILE A 1 360 ? 16.261 -1.731 55.703 1.00 40.75 405 ILE A O 1
ATOM 2415 N N . TYR A 1 361 ? 18.165 -2.307 54.705 1.00 38.84 406 TYR A N 1
ATOM 2416 C CA . TYR A 1 361 ? 18.984 -1.627 55.690 1.00 43.57 406 TYR A CA 1
ATOM 2417 C C . TYR A 1 361 ? 18.896 -0.067 55.604 1.00 44.73 406 TYR A C 1
ATOM 2418 O O . TYR A 1 361 ? 18.838 0.623 56.635 1.00 41.78 406 TYR A O 1
ATOM 2427 N N . HIS A 1 362 ? 18.868 0.487 54.401 1.00 41.01 407 HIS A N 1
ATOM 2428 C CA . HIS A 1 362 ? 18.810 1.939 54.258 1.00 38.94 407 HIS A CA 1
ATOM 2429 C C . HIS A 1 362 ? 17.409 2.541 54.174 1.00 38.87 407 HIS A C 1
ATOM 2430 O O . HIS A 1 362 ? 17.185 3.664 54.641 1.00 37.26 407 HIS A O 1
ATOM 2437 N N . PHE A 1 363 ? 16.481 1.832 53.542 1.00 38.11 408 PHE A N 1
ATOM 2438 C CA . PHE A 1 363 ? 15.173 2.422 53.296 1.00 40.64 408 PHE A CA 1
ATOM 2439 C C . PHE A 1 363 ? 14.299 2.146 54.479 1.00 41.06 408 PHE A C 1
ATOM 2440 O O . PHE A 1 363 ? 14.352 1.063 55.022 1.00 46.87 408 PHE A O 1
ATOM 2448 N N . THR A 1 364 ? 13.442 3.105 54.817 1.00 45.92 409 THR A N 1
ATOM 2449 C CA . THR A 1 364 ? 12.567 2.993 55.996 1.00 44.70 409 THR A CA 1
ATOM 2450 C C . THR A 1 364 ? 11.080 2.880 55.689 1.00 44.31 409 THR A C 1
ATOM 2451 O O . THR A 1 364 ? 10.335 2.321 56.483 1.00 47.13 409 THR A O 1
ATOM 2455 N N . LYS A 1 365 ? 10.658 3.345 54.513 1.00 49.42 410 LYS A N 1
ATOM 2456 C CA . LYS A 1 365 ? 9.238 3.387 54.147 1.00 49.49 410 LYS A CA 1
ATOM 2457 C C . LYS A 1 365 ? 9.039 2.779 52.767 1.00 46.13 410 LYS A C 1
ATOM 2458 O O . LYS A 1 365 ? 9.775 3.088 51.837 1.00 48.27 410 LYS A O 1
ATOM 2464 N N . LEU A 1 366 ? 8.055 1.892 52.643 1.00 46.23 411 LEU A N 1
ATOM 2465 C CA . LEU A 1 366 ? 7.692 1.261 51.378 1.00 44.47 411 LEU A CA 1
ATOM 2466 C C . LEU A 1 366 ? 6.208 1.398 51.182 1.00 47.98 411 LEU A C 1
ATOM 2467 O O . LEU A 1 366 ? 5.438 1.002 52.032 1.00 49.79 411 LEU A O 1
ATOM 2472 N N . GLU A 1 367 ? 5.808 1.906 50.024 1.00 54.38 412 GLU A N 1
ATOM 2473 C CA . GLU A 1 367 ? 4.411 2.224 49.733 1.00 56.42 412 GLU A CA 1
ATOM 2474 C C . GLU A 1 367 ? 3.979 1.444 48.502 1.00 51.29 412 GLU A C 1
ATOM 2475 O O . GLU A 1 367 ? 4.632 1.487 47.478 1.00 54.99 412 GLU A O 1
ATOM 2481 N N . ILE A 1 368 ? 2.905 0.679 48.623 1.00 48.57 413 ILE A N 1
ATOM 2482 C CA . ILE A 1 368 ? 2.382 -0.121 47.516 1.00 50.21 413 ILE A CA 1
ATOM 2483 C C . ILE A 1 368 ? 0.969 0.329 47.211 1.00 53.40 413 ILE A C 1
ATOM 2484 O O . ILE A 1 368 ? 0.160 0.496 48.105 1.00 59.68 413 ILE A O 1
ATOM 2489 N N . CYS A 1 369 ? 0.658 0.496 45.939 1.00 55.93 414 CYS A N 1
ATOM 2490 C CA . CYS A 1 369 ? -0.688 0.820 45.538 1.00 51.37 414 CYS A CA 1
ATOM 2491 C C . CYS A 1 369 ? -1.239 -0.350 44.779 1.00 52.44 414 CYS A C 1
ATOM 2492 O O . CYS A 1 369 ? -0.864 -0.591 43.630 1.00 53.21 414 CYS A O 1
ATOM 2495 N N . ASN A 1 370 ? -2.166 -1.058 45.407 1.00 53.04 415 ASN A N 1
ATOM 2496 C CA . ASN A 1 370 ? -2.741 -2.293 44.820 1.00 56.83 415 ASN A CA 1
ATOM 2497 C C . ASN A 1 370 ? -3.941 -2.023 43.918 1.00 60.50 415 ASN A C 1
ATOM 2498 O O . ASN A 1 370 ? -4.888 -1.333 44.294 1.00 60.83 415 ASN A O 1
ATOM 2503 N N . LEU A 1 371 ? -3.900 -2.591 42.729 1.00 69.43 416 LEU A N 1
ATOM 2504 C CA . LEU A 1 371 ? -4.924 -2.344 41.721 1.00 85.30 416 LEU A CA 1
ATOM 2505 C C . LEU A 1 371 ? -6.229 -2.989 42.143 1.00 96.66 416 LEU A C 1
ATOM 2506 O O . LEU A 1 371 ? -6.242 -4.110 42.673 1.00 97.01 416 LEU A O 1
ATOM 2511 N N . THR A 1 372 ? -7.315 -2.244 41.938 1.00 110.55 417 THR A N 1
ATOM 2512 C CA . THR A 1 372 ? -8.648 -2.629 42.394 1.00 121.27 417 THR A CA 1
ATOM 2513 C C . THR A 1 372 ? -9.102 -3.890 41.639 1.00 126.67 417 THR A C 1
ATOM 2514 O O . THR A 1 372 ? -9.058 -3.920 40.410 1.00 127.58 417 THR A O 1
ATOM 2518 N N . ALA A 1 373 ? -9.525 -4.925 42.369 1.00 133.27 418 ALA A N 1
ATOM 2519 C CA . ALA A 1 373 ? -9.855 -6.220 41.757 1.00 142.45 418 ALA A CA 1
ATOM 2520 C C . ALA A 1 373 ? -11.103 -6.098 40.857 1.00 150.28 418 ALA A C 1
ATOM 2521 O O . ALA A 1 373 ? -12.233 -6.315 41.302 1.00 155.72 418 ALA A O 1
ATOM 2523 N N . ASP A 1 374 ? -10.879 -5.726 39.593 1.00 149.53 419 ASP A N 1
ATOM 2524 C CA . ASP A 1 374 ? -11.973 -5.492 38.617 1.00 144.31 419 ASP A CA 1
ATOM 2525 C C . ASP A 1 374 ? -12.797 -6.752 38.321 1.00 140.09 419 ASP A C 1
ATOM 2526 O O . ASP A 1 374 ? -13.866 -6.680 37.708 1.00 118.17 419 ASP A O 1
ATOM 2531 N N . GLU B 1 13 ? -18.109 -11.370 11.378 1.00 104.27 58 GLU B N 1
ATOM 2532 C CA . GLU B 1 13 ? -19.075 -12.131 12.239 1.00 107.89 58 GLU B CA 1
ATOM 2533 C C . GLU B 1 13 ? -19.117 -11.585 13.687 1.00 102.50 58 GLU B C 1
ATOM 2534 O O . GLU B 1 13 ? -19.997 -10.806 14.080 1.00 101.64 58 GLU B O 1
ATOM 2540 N N . LYS B 1 14 ? -18.150 -12.008 14.483 1.00 100.81 59 LYS B N 1
ATOM 2541 C CA . LYS B 1 14 ? -18.119 -11.685 15.902 1.00 105.44 59 LYS B CA 1
ATOM 2542 C C . LYS B 1 14 ? -16.965 -10.720 16.189 1.00 99.17 59 LYS B C 1
ATOM 2543 O O . LYS B 1 14 ? -15.843 -10.945 15.743 1.00 104.79 59 LYS B O 1
ATOM 2549 N N . THR B 1 15 ? -17.240 -9.654 16.935 1.00 85.44 60 THR B N 1
ATOM 2550 C CA . THR B 1 15 ? -16.222 -8.653 17.227 1.00 78.26 60 THR B CA 1
ATOM 2551 C C . THR B 1 15 ? -15.270 -9.121 18.305 1.00 73.63 60 THR B C 1
ATOM 2552 O O . THR B 1 15 ? -15.565 -10.051 19.069 1.00 75.90 60 THR B O 1
ATOM 2556 N N . PHE B 1 16 ? -14.145 -8.423 18.390 1.00 65.31 61 PHE B N 1
ATOM 2557 C CA . PHE B 1 16 ? -13.166 -8.670 19.426 1.00 59.01 61 PHE B CA 1
ATOM 2558 C C . PHE B 1 16 ? -13.788 -8.559 20.818 1.00 66.19 61 PHE B C 1
ATOM 2559 O O . PHE B 1 16 ? -13.536 -9.392 21.694 1.00 57.57 61 PHE B O 1
ATOM 2567 N N . GLU B 1 17 ? -14.566 -7.501 21.028 1.00 78.12 62 GLU B N 1
ATOM 2568 C CA . GLU B 1 17 ? -15.143 -7.231 22.344 1.00 80.34 62 GLU B CA 1
ATOM 2569 C C . GLU B 1 17 ? -16.067 -8.371 22.761 1.00 82.73 62 GLU B C 1
ATOM 2570 O O . GLU B 1 17 ? -16.024 -8.832 23.902 1.00 82.31 62 GLU B O 1
ATOM 2576 N N . GLN B 1 18 ? -16.879 -8.846 21.818 1.00 86.98 63 GLN B N 1
ATOM 2577 C CA . GLN B 1 18 ? -17.795 -9.953 22.089 1.00 85.52 63 GLN B CA 1
ATOM 2578 C C . GLN B 1 18 ? -17.030 -11.197 22.480 1.00 83.28 63 GLN B C 1
ATOM 2579 O O . GLN B 1 18 ? -17.325 -11.814 23.512 1.00 86.21 63 GLN B O 1
ATOM 2585 N N . LEU B 1 19 ? -16.051 -11.567 21.653 1.00 75.76 64 LEU B N 1
ATOM 2586 C CA . LEU B 1 19 ? -15.286 -12.794 21.883 1.00 74.39 64 LEU B CA 1
ATOM 2587 C C . LEU B 1 19 ? -14.506 -12.734 23.180 1.00 72.09 64 LEU B C 1
ATOM 2588 O O . LEU B 1 19 ? -14.353 -13.737 23.864 1.00 72.78 64 LEU B O 1
ATOM 2593 N N . HIS B 1 20 ? -13.968 -11.561 23.479 1.00 77.07 65 HIS B N 1
ATOM 2594 C CA . HIS B 1 20 ? -13.156 -11.363 24.676 1.00 78.96 65 HIS B CA 1
ATOM 2595 C C . HIS B 1 20 ? -13.995 -11.554 25.922 1.00 78.41 65 HIS B C 1
ATOM 2596 O O . HIS B 1 20 ? -13.609 -12.263 26.854 1.00 71.96 65 HIS B O 1
ATOM 2603 N N . LYS B 1 21 ? -15.160 -10.921 25.910 1.00 85.02 66 LYS B N 1
ATOM 2604 C CA . LYS B 1 21 ? -16.097 -10.990 27.033 1.00 93.17 66 LYS B CA 1
ATOM 2605 C C . LYS B 1 21 ? -16.530 -12.430 27.306 1.00 90.01 66 LYS B C 1
ATOM 2606 O O . LYS B 1 21 ? -16.540 -12.881 28.455 1.00 83.93 66 LYS B O 1
ATOM 2612 N N . LYS B 1 22 ? -16.891 -13.126 26.228 1.00 88.14 67 LYS B N 1
ATOM 2613 C CA . LYS B 1 22 ? -17.336 -14.505 26.304 1.00 85.72 67 LYS B CA 1
ATOM 2614 C C . LYS B 1 22 ? -16.276 -15.366 26.986 1.00 85.13 67 LYS B C 1
ATOM 2615 O O . LYS B 1 22 ? -16.560 -16.099 27.928 1.00 91.82 67 LYS B O 1
ATOM 2621 N N . CYS B 1 23 ? -15.043 -15.260 26.519 1.00 82.37 68 CYS B N 1
ATOM 2622 C CA . CYS B 1 23 ? -13.964 -16.078 27.051 1.00 81.63 68 CYS B CA 1
ATOM 2623 C C . CYS B 1 23 ? -13.662 -15.825 28.514 1.00 88.02 68 CYS B C 1
ATOM 2624 O O . CYS B 1 23 ? -13.330 -16.749 29.261 1.00 90.95 68 CYS B O 1
ATOM 2627 N N . LEU B 1 24 ? -13.737 -14.567 28.925 1.00 90.87 69 LEU B N 1
ATOM 2628 C CA . LEU B 1 24 ? -13.391 -14.240 30.309 1.00 87.64 69 LEU B CA 1
ATOM 2629 C C . LEU B 1 24 ? -14.439 -14.671 31.311 1.00 87.78 69 LEU B C 1
ATOM 2630 O O . LEU B 1 24 ? -14.105 -15.036 32.423 1.00 77.48 69 LEU B O 1
ATOM 2635 N N . GLU B 1 25 ? -15.704 -14.662 30.909 1.00 94.08 70 GLU B N 1
ATOM 2636 C CA . GLU B 1 25 ? -16.770 -15.137 31.787 1.00 97.79 70 GLU B CA 1
ATOM 2637 C C . GLU B 1 25 ? -16.781 -16.674 31.853 1.00 95.95 70 GLU B C 1
ATOM 2638 O O . GLU B 1 25 ? -17.098 -17.226 32.899 1.00 96.27 70 GLU B O 1
ATOM 2644 N N . LYS B 1 26 ? -16.400 -17.355 30.764 1.00 90.30 71 LYS B N 1
ATOM 2645 C CA . LYS B 1 26 ? -16.280 -18.827 30.758 1.00 85.29 71 LYS B CA 1
ATOM 2646 C C . LYS B 1 26 ? -14.915 -19.321 31.247 1.00 86.50 71 LYS B C 1
ATOM 2647 O O . LYS B 1 26 ? -14.670 -20.524 31.294 1.00 84.40 71 LYS B O 1
ATOM 2653 N N . LYS B 1 27 ? -14.027 -18.390 31.583 1.00 86.75 72 LYS B N 1
ATOM 2654 C CA . LYS B 1 27 ? -12.679 -18.693 32.078 1.00 91.09 72 LYS B CA 1
ATOM 2655 C C . LYS B 1 27 ? -11.905 -19.677 31.218 1.00 89.02 72 LYS B C 1
ATOM 2656 O O . LYS B 1 27 ? -11.213 -20.569 31.718 1.00 80.11 72 LYS B O 1
ATOM 2662 N N . VAL B 1 28 ? -12.023 -19.470 29.911 1.00 94.10 73 VAL B N 1
ATOM 2663 C CA . VAL B 1 28 ? -11.310 -20.254 28.912 1.00 93.77 73 VAL B CA 1
ATOM 2664 C C . VAL B 1 28 ? -10.423 -19.337 28.078 1.00 88.31 73 VAL B C 1
ATOM 2665 O O . VAL B 1 28 ? -10.719 -18.156 27.924 1.00 93.91 73 VAL B O 1
ATOM 2669 N N . LEU B 1 29 ? -9.354 -19.891 27.521 1.00 75.34 74 LEU B N 1
ATOM 2670 C CA . LEU B 1 29 ? -8.491 -19.144 26.618 1.00 65.89 74 LEU B CA 1
ATOM 2671 C C . LEU B 1 29 ? -8.985 -19.294 25.193 1.00 64.38 74 LEU B C 1
ATOM 2672 O O . LEU B 1 29 ? -9.346 -20.387 24.781 1.00 68.07 74 LEU B O 1
ATOM 2677 N N . TYR B 1 30 ? -9.027 -18.188 24.453 1.00 59.31 75 TYR B N 1
ATOM 2678 C CA . TYR B 1 30 ? -9.487 -18.195 23.060 1.00 62.73 75 TYR B CA 1
ATOM 2679 C C . TYR B 1 30 ? -8.582 -19.059 22.190 1.00 60.77 75 TYR B C 1
ATOM 2680 O O . TYR B 1 30 ? -7.355 -19.113 22.388 1.00 54.45 75 TYR B O 1
ATOM 2689 N N . VAL B 1 31 ? -9.215 -19.735 21.230 1.00 63.85 76 VAL B N 1
ATOM 2690 C CA . VAL B 1 31 ? -8.525 -20.487 20.189 1.00 62.29 76 VAL B CA 1
ATOM 2691 C C . VAL B 1 31 ? -9.190 -20.044 18.915 1.00 62.20 76 VAL B C 1
ATOM 2692 O O . VAL B 1 31 ? -10.398 -20.111 18.794 1.00 56.86 76 VAL B O 1
ATOM 2696 N N . ASP B 1 32 ? -8.386 -19.569 17.969 1.00 69.39 77 ASP B N 1
ATOM 2697 C CA . ASP B 1 32 ? -8.903 -18.932 16.765 1.00 68.13 77 ASP B CA 1
ATOM 2698 C C . ASP B 1 32 ? -9.289 -20.010 15.749 1.00 68.82 77 ASP B C 1
ATOM 2699 O O . ASP B 1 32 ? -8.413 -20.707 15.221 1.00 67.49 77 ASP B O 1
ATOM 2704 N N . PRO B 1 33 ? -10.590 -20.147 15.449 1.00 77.64 78 PRO B N 1
ATOM 2705 C CA . PRO B 1 33 ? -10.989 -21.132 14.417 1.00 77.37 78 PRO B CA 1
ATOM 2706 C C . PRO B 1 33 ? -10.393 -20.885 13.021 1.00 74.16 78 PRO B C 1
ATOM 2707 O O . PRO B 1 33 ? -9.982 -21.832 12.361 1.00 69.63 78 PRO B O 1
ATOM 2711 N N . GLU B 1 34 ? -10.354 -19.625 12.586 1.00 76.74 79 GLU B N 1
ATOM 2712 C CA . GLU B 1 34 ? -9.926 -19.262 11.209 1.00 79.91 79 GLU B CA 1
ATOM 2713 C C . GLU B 1 34 ? -8.407 -19.332 11.003 1.00 73.62 79 GLU B C 1
ATOM 2714 O O . GLU B 1 34 ? -7.935 -19.499 9.873 1.00 72.06 79 GLU B O 1
ATOM 2720 N N . PHE B 1 35 ? -7.654 -19.170 12.093 1.00 69.39 80 PHE B N 1
ATOM 2721 C CA . PHE B 1 35 ? -6.190 -19.126 12.028 1.00 62.06 80 PHE B CA 1
ATOM 2722 C C . PHE B 1 35 ? -5.643 -19.893 13.216 1.00 61.58 80 PHE B C 1
ATOM 2723 O O . PHE B 1 35 ? -5.089 -19.306 14.151 1.00 63.81 80 PHE B O 1
ATOM 2731 N N . PRO B 1 36 ? -5.835 -21.220 13.196 1.00 58.21 81 PRO B N 1
ATOM 2732 C CA . PRO B 1 36 ? -5.584 -22.047 14.366 1.00 54.87 81 PRO B CA 1
ATOM 2733 C C . PRO B 1 36 ? -4.118 -22.299 14.526 1.00 51.32 81 PRO B C 1
ATOM 2734 O O . PRO B 1 36 ? -3.359 -22.190 13.554 1.00 49.68 81 PRO B O 1
ATOM 2738 N N . PRO B 1 37 ? -3.709 -22.622 15.751 1.00 50.85 82 PRO B N 1
ATOM 2739 C CA . PRO B 1 37 ? -2.314 -22.901 16.015 1.00 56.73 82 PRO B CA 1
ATOM 2740 C C . PRO B 1 37 ? -1.894 -24.281 15.492 1.00 63.31 82 PRO B C 1
ATOM 2741 O O . PRO B 1 37 ? -1.812 -25.247 16.257 1.00 62.92 82 PRO B O 1
ATOM 2745 N N . ASP B 1 38 ? -1.636 -24.355 14.193 1.00 63.05 83 ASP B N 1
ATOM 2746 C CA . ASP B 1 38 ? -1.164 -25.590 13.574 1.00 67.94 83 ASP B CA 1
ATOM 2747 C C . ASP B 1 38 ? -0.424 -25.275 12.279 1.00 62.51 83 ASP B C 1
ATOM 2748 O O . ASP B 1 38 ? -0.250 -24.110 11.928 1.00 72.87 83 ASP B O 1
ATOM 2753 N N . GLU B 1 39 ? -0.020 -26.308 11.557 1.00 58.40 84 GLU B N 1
ATOM 2754 C CA . GLU B 1 39 ? 0.770 -26.131 10.341 1.00 57.40 84 GLU B CA 1
ATOM 2755 C C . GLU B 1 39 ? 0.096 -25.307 9.254 1.00 51.88 84 GLU B C 1
ATOM 2756 O O . GLU B 1 39 ? 0.784 -24.713 8.441 1.00 50.65 84 GLU B O 1
ATOM 2762 N N . THR B 1 40 ? -1.231 -25.275 9.209 1.00 53.57 85 THR B N 1
ATOM 2763 C CA . THR B 1 40 ? -1.914 -24.517 8.147 1.00 59.66 85 THR B CA 1
ATOM 2764 C C . THR B 1 40 ? -1.685 -23.010 8.272 1.00 60.91 85 THR B C 1
ATOM 2765 O O . THR B 1 40 ? -1.655 -22.299 7.279 1.00 62.52 85 THR B O 1
ATOM 2769 N N . SER B 1 41 ? -1.521 -22.531 9.496 1.00 62.17 86 SER B N 1
ATOM 2770 C CA . SER B 1 41 ? -1.247 -21.124 9.715 1.00 65.87 86 SER B CA 1
ATOM 2771 C C . SER B 1 41 ? 0.232 -20.788 9.480 1.00 63.85 86 SER B C 1
ATOM 2772 O O . SER B 1 41 ? 0.576 -19.624 9.280 1.00 62.84 86 SER B O 1
ATOM 2775 N N . LEU B 1 42 ? 1.103 -21.797 9.491 1.00 58.54 87 LEU B N 1
ATOM 2776 C CA . LEU B 1 42 ? 2.525 -21.577 9.221 1.00 56.02 87 LEU B CA 1
ATOM 2777 C C . LEU B 1 42 ? 2.844 -21.496 7.745 1.00 57.26 87 LEU B C 1
ATOM 2778 O O . LEU B 1 42 ? 3.491 -20.556 7.311 1.00 65.09 87 LEU B O 1
ATOM 2783 N N . PHE B 1 43 ? 2.433 -22.503 6.981 1.00 62.03 88 PHE B N 1
ATOM 2784 C CA . PHE B 1 43 ? 2.810 -22.592 5.566 1.00 64.17 88 PHE B CA 1
ATOM 2785 C C . PHE B 1 43 ? 1.685 -23.096 4.693 1.00 63.13 88 PHE B C 1
ATOM 2786 O O . PHE B 1 43 ? 0.706 -23.666 5.171 1.00 60.82 88 PHE B O 1
ATOM 2794 N N . TYR B 1 44 ? 1.833 -22.856 3.398 1.00 65.78 89 TYR B N 1
ATOM 2795 C CA . TYR B 1 44 ? 0.862 -23.323 2.421 1.00 65.78 89 TYR B CA 1
ATOM 2796 C C . TYR B 1 44 ? 1.515 -24.319 1.445 1.00 67.52 89 TYR B C 1
ATOM 2797 O O . TYR B 1 44 ? 0.907 -25.325 1.102 1.00 75.76 89 TYR B O 1
ATOM 2806 N N . SER B 1 45 ? 2.749 -24.047 1.029 1.00 65.36 90 SER B N 1
ATOM 2807 C CA . SER B 1 45 ? 3.490 -24.931 0.145 1.00 69.89 90 SER B CA 1
ATOM 2808 C C . SER B 1 45 ? 4.750 -25.488 0.822 1.00 76.29 90 SER B C 1
ATOM 2809 O O . SER B 1 45 ? 4.848 -26.678 1.103 1.00 83.75 90 SER B O 1
ATOM 2812 N N . GLN B 1 46 ? 5.716 -24.622 1.086 1.00 83.56 91 GLN B N 1
ATOM 2813 C CA . GLN B 1 46 ? 7.001 -25.052 1.630 1.00 89.04 91 GLN B CA 1
ATOM 2814 C C . GLN B 1 46 ? 6.987 -25.048 3.154 1.00 93.15 91 GLN B C 1
ATOM 2815 O O . GLN B 1 46 ? 6.448 -24.140 3.782 1.00 102.87 91 GLN B O 1
ATOM 2821 N N . LYS B 1 47 ? 7.615 -26.057 3.732 1.00 89.48 92 LYS B N 1
ATOM 2822 C CA . LYS B 1 47 ? 7.608 -26.264 5.169 1.00 86.34 92 LYS B CA 1
ATOM 2823 C C . LYS B 1 47 ? 8.826 -25.574 5.809 1.00 76.53 92 LYS B C 1
ATOM 2824 O O . LYS B 1 47 ? 9.866 -25.400 5.170 1.00 68.83 92 LYS B O 1
ATOM 2830 N N . PHE B 1 48 ? 8.675 -25.115 7.046 1.00 75.79 93 PHE B N 1
ATOM 2831 C CA . PHE B 1 48 ? 9.842 -24.670 7.833 1.00 75.95 93 PHE B CA 1
ATOM 2832 C C . PHE B 1 48 ? 10.512 -25.946 8.330 1.00 86.07 93 PHE B C 1
ATOM 2833 O O . PHE B 1 48 ? 9.808 -26.869 8.752 1.00 92.42 93 PHE B O 1
ATOM 2841 N N . PRO B 1 49 ? 11.863 -26.020 8.299 1.00 94.67 94 PRO B N 1
ATOM 2842 C CA . PRO B 1 49 ? 12.502 -27.347 8.538 1.00 102.17 94 PRO B CA 1
ATOM 2843 C C . PRO B 1 49 ? 12.289 -27.914 9.943 1.00 106.34 94 PRO B C 1
ATOM 2844 O O . PRO B 1 49 ? 11.913 -29.080 10.100 1.00 109.93 94 PRO B O 1
ATOM 2848 N N . ILE B 1 50 ? 12.531 -27.069 10.940 1.00 101.57 95 ILE B N 1
ATOM 2849 C CA . ILE B 1 50 ? 12.324 -27.413 12.333 1.00 93.60 95 ILE B CA 1
ATOM 2850 C C . ILE B 1 50 ? 10.827 -27.383 12.631 1.00 86.57 95 ILE B C 1
ATOM 2851 O O . ILE B 1 50 ? 10.128 -26.447 12.227 1.00 80.67 95 ILE B O 1
ATOM 2856 N N . GLN B 1 51 ? 10.335 -28.415 13.318 1.00 86.21 96 GLN B N 1
ATOM 2857 C CA . GLN B 1 51 ? 8.900 -28.503 13.669 1.00 87.38 96 GLN B CA 1
ATOM 2858 C C . GLN B 1 51 ? 8.619 -27.661 14.900 1.00 80.18 96 GLN B C 1
ATOM 2859 O O . GLN B 1 51 ? 9.270 -27.845 15.926 1.00 79.71 96 GLN B O 1
ATOM 2865 N N . PHE B 1 52 ? 7.650 -26.749 14.787 1.00 72.56 97 PHE B N 1
ATOM 2866 C CA . PHE B 1 52 ? 7.393 -25.754 15.821 1.00 65.72 97 PHE B CA 1
ATOM 2867 C C . PHE B 1 52 ? 6.227 -26.084 16.751 1.00 62.46 97 PHE B C 1
ATOM 2868 O O . PHE B 1 52 ? 5.170 -26.564 16.333 1.00 60.39 97 PHE B O 1
ATOM 2876 N N . VAL B 1 53 ? 6.448 -25.812 18.031 1.00 60.19 98 VAL B N 1
ATOM 2877 C CA . VAL B 1 53 ? 5.418 -25.954 19.048 1.00 60.06 98 VAL B CA 1
ATOM 2878 C C . VAL B 1 53 ? 4.746 -24.589 19.212 1.00 58.50 98 VAL B C 1
ATOM 2879 O O . VAL B 1 53 ? 5.432 -23.579 19.386 1.00 53.74 98 VAL B O 1
ATOM 2883 N N . TRP B 1 54 ? 3.417 -24.569 19.214 1.00 54.52 99 TRP B N 1
ATOM 2884 C CA . TRP B 1 54 ? 2.690 -23.363 19.554 1.00 54.11 99 TRP B CA 1
ATOM 2885 C C . TRP B 1 54 ? 2.523 -23.227 21.073 1.00 54.12 99 TRP B C 1
ATOM 2886 O O . TRP B 1 54 ? 2.082 -24.151 21.748 1.00 52.07 99 TRP B O 1
ATOM 2897 N N . LYS B 1 55 ? 2.887 -22.063 21.597 1.00 52.11 100 LYS B N 1
ATOM 2898 C CA . LYS B 1 55 ? 2.770 -21.776 23.012 1.00 53.24 100 LYS B CA 1
ATOM 2899 C C . LYS B 1 55 ? 2.336 -20.331 23.208 1.00 55.96 100 LYS B C 1
ATOM 2900 O O . LYS B 1 55 ? 2.787 -19.433 22.508 1.00 58.23 100 LYS B O 1
ATOM 2906 N N . ARG B 1 56 ? 1.453 -20.125 24.179 1.00 59.27 101 ARG B N 1
ATOM 2907 C CA . ARG B 1 56 ? 1.010 -18.809 24.581 1.00 52.42 101 ARG B CA 1
ATOM 2908 C C . ARG B 1 56 ? 2.069 -18.150 25.451 1.00 48.11 101 ARG B C 1
ATOM 2909 O O . ARG B 1 56 ? 2.849 -18.844 26.095 1.00 45.61 101 ARG B O 1
ATOM 2917 N N . PRO B 1 57 ? 2.139 -16.800 25.446 1.00 43.87 102 PRO B N 1
ATOM 2918 C CA . PRO B 1 57 ? 3.251 -16.172 26.177 1.00 42.82 102 PRO B CA 1
ATOM 2919 C C . PRO B 1 57 ? 3.349 -16.496 27.675 1.00 42.13 102 PRO B C 1
ATOM 2920 O O . PRO B 1 57 ? 4.456 -16.571 28.214 1.00 47.85 102 PRO B O 1
ATOM 2924 N N . PRO B 1 58 ? 2.225 -16.680 28.362 1.00 46.14 103 PRO B N 1
ATOM 2925 C CA . PRO B 1 58 ? 2.350 -17.086 29.781 1.00 53.61 103 PRO B CA 1
ATOM 2926 C C . PRO B 1 58 ? 2.943 -18.499 29.979 1.00 57.01 103 PRO B C 1
ATOM 2927 O O . PRO B 1 58 ? 3.413 -18.830 31.070 1.00 57.05 103 PRO B O 1
ATOM 2931 N N . GLU B 1 59 ? 2.909 -19.316 28.935 1.00 58.74 104 GLU B N 1
ATOM 2932 C CA . GLU B 1 59 ? 3.555 -20.619 28.963 1.00 61.72 104 GLU B CA 1
ATOM 2933 C C . GLU B 1 59 ? 5.024 -20.479 28.643 1.00 61.86 104 GLU B C 1
ATOM 2934 O O . GLU B 1 59 ? 5.806 -21.368 28.968 1.00 69.89 104 GLU B O 1
ATOM 2940 N N . ILE B 1 60 ? 5.399 -19.382 27.984 1.00 66.81 105 ILE B N 1
ATOM 2941 C CA . ILE B 1 60 ? 6.785 -19.164 27.535 1.00 63.55 105 ILE B CA 1
ATOM 2942 C C . ILE B 1 60 ? 7.637 -18.564 28.648 1.00 60.67 105 ILE B C 1
ATOM 2943 O O . ILE B 1 60 ? 8.813 -18.891 28.815 1.00 55.79 105 ILE B O 1
ATOM 2948 N N . CYS B 1 61 ? 7.060 -17.644 29.397 1.00 55.75 106 CYS B N 1
ATOM 2949 C CA . CYS B 1 61 ? 7.798 -17.052 30.499 1.00 59.74 106 CYS B CA 1
ATOM 2950 C C . CYS B 1 61 ? 6.850 -16.754 31.650 1.00 53.20 106 CYS B C 1
ATOM 2951 O O . CYS B 1 61 ? 5.626 -16.733 31.463 1.00 49.85 106 CYS B O 1
ATOM 2954 N N . GLU B 1 62 ? 7.438 -16.484 32.809 1.00 57.37 107 GLU B N 1
ATOM 2955 C CA . GLU B 1 62 ? 6.725 -15.964 33.968 1.00 72.41 107 GLU B CA 1
ATOM 2956 C C . GLU B 1 62 ? 6.630 -14.508 33.587 1.00 68.63 107 GLU B C 1
ATOM 2957 O O . GLU B 1 62 ? 7.587 -13.982 33.015 1.00 76.88 107 GLU B O 1
ATOM 2963 N N . ASN B 1 63 ? 5.533 -13.841 33.893 1.00 66.32 108 ASN B N 1
ATOM 2964 C CA . ASN B 1 63 ? 5.479 -12.392 33.742 1.00 65.38 108 ASN B CA 1
ATOM 2965 C C . ASN B 1 63 ? 5.606 -11.854 32.289 1.00 60.99 108 ASN B C 1
ATOM 2966 O O . ASN B 1 63 ? 6.398 -10.943 32.008 1.00 58.40 108 ASN B O 1
ATOM 2971 N N . PRO B 1 64 ? 4.830 -12.418 31.359 1.00 53.32 109 PRO B N 1
ATOM 2972 C CA . PRO B 1 64 ? 4.768 -11.797 30.054 1.00 51.91 109 PRO B CA 1
ATOM 2973 C C . PRO B 1 64 ? 4.069 -10.442 30.081 1.00 49.94 109 PRO B C 1
ATOM 2974 O O . PRO B 1 64 ? 3.169 -10.252 30.872 1.00 52.42 109 PRO B O 1
ATOM 2978 N N . ARG B 1 65 ? 4.472 -9.532 29.185 1.00 50.14 110 ARG B N 1
ATOM 2979 C CA . ARG B 1 65 ? 3.835 -8.222 29.004 1.00 46.07 110 ARG B CA 1
ATOM 2980 C C . ARG B 1 65 ? 3.562 -7.941 27.531 1.00 44.98 110 ARG B C 1
ATOM 2981 O O . ARG B 1 65 ? 4.345 -8.315 26.659 1.00 42.76 110 ARG B O 1
ATOM 2989 N N . PHE B 1 66 ? 2.463 -7.255 27.255 1.00 42.21 111 PHE B N 1
ATOM 2990 C CA . PHE B 1 66 ? 2.177 -6.806 25.912 1.00 41.46 111 PHE B CA 1
ATOM 2991 C C . PHE B 1 66 ? 3.203 -5.720 25.509 1.00 45.34 111 PHE B C 1
ATOM 2992 O O . PHE B 1 66 ? 3.955 -5.891 24.543 1.00 46.46 111 PHE B O 1
ATOM 3000 N N . ILE B 1 67 ? 3.258 -4.631 26.269 1.00 43.25 112 ILE B N 1
ATOM 3001 C CA . ILE B 1 67 ? 4.160 -3.552 25.958 1.00 39.22 112 ILE B CA 1
ATOM 3002 C C . ILE B 1 67 ? 4.958 -3.234 27.189 1.00 38.51 112 ILE B C 1
ATOM 3003 O O . ILE B 1 67 ? 4.394 -2.988 28.229 1.00 43.08 112 ILE B O 1
ATOM 3008 N N . ILE B 1 68 ? 6.279 -3.258 27.051 1.00 35.70 113 ILE B N 1
ATOM 3009 C CA . ILE B 1 68 ? 7.217 -2.858 28.082 1.00 38.28 113 ILE B CA 1
ATOM 3010 C C . ILE B 1 68 ? 8.018 -1.616 27.665 1.00 36.29 113 ILE B C 1
ATOM 3011 O O . ILE B 1 68 ? 8.675 -1.604 26.645 1.00 35.18 113 ILE B O 1
ATOM 3016 N N . ASP B 1 69 ? 7.946 -0.567 28.462 1.00 41.05 114 ASP B N 1
ATOM 3017 C CA . ASP B 1 69 ? 8.714 0.669 28.241 1.00 45.40 114 ASP B CA 1
ATOM 3018 C C . ASP B 1 69 ? 8.400 1.318 26.895 1.00 43.56 114 ASP B C 1
ATOM 3019 O O . ASP B 1 69 ? 9.244 1.970 26.282 1.00 42.05 114 ASP B O 1
ATOM 3024 N N . GLY B 1 70 ? 7.159 1.175 26.465 1.00 42.33 115 GLY B N 1
ATOM 3025 C CA . GLY B 1 70 ? 6.725 1.746 25.215 1.00 37.50 115 GLY B CA 1
ATOM 3026 C C . GLY B 1 70 ? 6.960 0.801 24.066 1.00 38.62 115 GLY B C 1
ATOM 3027 O O . GLY B 1 70 ? 7.737 -0.149 24.169 1.00 33.52 115 GLY B O 1
ATOM 3028 N N . ALA B 1 71 ? 6.221 1.056 22.990 1.00 38.68 116 ALA B N 1
ATOM 3029 C CA . ALA B 1 71 ? 6.314 0.291 21.765 1.00 40.61 116 ALA B CA 1
ATOM 3030 C C . ALA B 1 71 ? 7.252 1.025 20.890 1.00 40.72 116 ALA B C 1
ATOM 3031 O O . ALA B 1 71 ? 6.902 2.078 20.376 1.00 43.10 116 ALA B O 1
ATOM 3033 N N . ASN B 1 72 ? 8.471 0.532 20.776 1.00 41.36 117 ASN B N 1
ATOM 3034 C CA . ASN B 1 72 ? 9.430 1.211 19.955 1.00 45.47 117 ASN B CA 1
ATOM 3035 C C . ASN B 1 72 ? 10.294 0.282 19.148 1.00 41.39 117 ASN B C 1
ATOM 3036 O O . ASN B 1 72 ? 10.122 -0.942 19.155 1.00 38.19 117 ASN B O 1
ATOM 3041 N N . ARG B 1 73 ? 11.222 0.870 18.419 1.00 40.69 118 ARG B N 1
ATOM 3042 C CA . ARG B 1 73 ? 11.835 0.141 17.328 1.00 39.13 118 ARG B CA 1
ATOM 3043 C C . ARG B 1 73 ? 12.800 -0.938 17.811 1.00 37.40 118 ARG B C 1
ATOM 3044 O O . ARG B 1 73 ? 13.044 -1.912 17.117 1.00 33.42 118 ARG B O 1
ATOM 3052 N N . THR B 1 74 ? 13.313 -0.789 19.023 1.00 35.51 119 THR B N 1
ATOM 3053 C CA . THR B 1 74 ? 14.161 -1.815 19.620 1.00 37.68 119 THR B CA 1
ATOM 3054 C C . THR B 1 74 ? 13.352 -3.092 19.948 1.00 38.29 119 THR B C 1
ATOM 3055 O O . THR B 1 74 ? 13.937 -4.128 20.224 1.00 37.65 119 THR B O 1
ATOM 3059 N N . ASP B 1 75 ? 12.021 -3.005 19.897 1.00 37.55 120 ASP B N 1
ATOM 3060 C CA . ASP B 1 75 ? 11.152 -4.169 20.095 1.00 36.85 120 ASP B CA 1
ATOM 3061 C C . ASP B 1 75 ? 10.925 -5.031 18.839 1.00 38.76 120 ASP B C 1
ATOM 3062 O O . ASP B 1 75 ? 10.149 -6.000 18.891 1.00 41.20 120 ASP B O 1
ATOM 3067 N N . ILE B 1 76 ? 11.538 -4.658 17.713 1.00 37.49 121 ILE B N 1
ATOM 3068 C CA . ILE B 1 76 ? 11.338 -5.366 16.458 1.00 36.70 121 ILE B CA 1
ATOM 3069 C C . ILE B 1 76 ? 12.634 -6.031 15.997 1.00 39.25 121 ILE B C 1
ATOM 3070 O O . ILE B 1 76 ? 13.541 -5.376 15.481 1.00 43.53 121 ILE B O 1
ATOM 3075 N N . CYS B 1 77 ? 12.736 -7.332 16.207 1.00 37.57 122 CYS B N 1
ATOM 3076 C CA . CYS B 1 77 ? 13.952 -8.088 15.860 1.00 40.60 122 CYS B CA 1
ATOM 3077 C C . CYS B 1 77 ? 13.554 -9.310 15.042 1.00 41.78 122 CYS B C 1
ATOM 3078 O O . CYS B 1 77 ? 12.838 -10.197 15.524 1.00 42.34 122 CYS B O 1
ATOM 3081 N N . GLN B 1 78 ? 13.974 -9.314 13.787 1.00 41.02 123 GLN B N 1
ATOM 3082 C CA . GLN B 1 78 ? 13.567 -10.331 12.841 1.00 40.74 123 GLN B CA 1
ATOM 3083 C C . GLN B 1 78 ? 14.007 -11.712 13.325 1.00 40.74 123 GLN B C 1
ATOM 3084 O O . GLN B 1 78 ? 15.082 -11.859 13.918 1.00 40.02 123 GLN B O 1
ATOM 3090 N N . GLY B 1 79 ? 13.150 -12.702 13.131 1.00 43.09 124 GLY B N 1
ATOM 3091 C CA . GLY B 1 79 ? 13.498 -14.097 13.432 1.00 42.99 124 GLY B CA 1
ATOM 3092 C C . GLY B 1 79 ? 13.776 -14.862 12.137 1.00 44.73 124 GLY B C 1
ATOM 3093 O O . GLY B 1 79 ? 14.400 -14.334 11.223 1.00 51.26 124 GLY B O 1
ATOM 3094 N N . GLU B 1 80 ? 13.283 -16.089 12.053 1.00 44.28 125 GLU B N 1
ATOM 3095 C CA . GLU B 1 80 ? 13.605 -17.008 10.951 1.00 45.55 125 GLU B CA 1
ATOM 3096 C C . GLU B 1 80 ? 12.569 -16.932 9.849 1.00 48.75 125 GLU B C 1
ATOM 3097 O O . GLU B 1 80 ? 12.072 -17.947 9.392 1.00 50.55 125 GLU B O 1
ATOM 3103 N N . LEU B 1 81 ? 12.233 -15.725 9.445 1.00 48.45 126 LEU B N 1
ATOM 3104 C CA . LEU B 1 81 ? 11.223 -15.519 8.439 1.00 46.65 126 LEU B CA 1
ATOM 3105 C C . LEU B 1 81 ? 11.621 -14.257 7.750 1.00 44.59 126 LEU B C 1
ATOM 3106 O O . LEU B 1 81 ? 11.950 -13.275 8.405 1.00 45.99 126 LEU B O 1
ATOM 3111 N N . GLY B 1 82 ? 11.625 -14.289 6.424 1.00 42.78 127 GLY B N 1
ATOM 3112 C CA . GLY B 1 82 ? 12.192 -13.211 5.625 1.00 40.32 127 GLY B CA 1
ATOM 3113 C C . GLY B 1 82 ? 11.183 -12.100 5.410 1.00 39.78 127 GLY B C 1
ATOM 3114 O O . GLY B 1 82 ? 10.801 -11.832 4.295 1.00 43.35 127 GLY B O 1
ATOM 3115 N N . ASP B 1 83 ? 10.772 -11.437 6.487 1.00 38.94 128 ASP B N 1
ATOM 3116 C CA . ASP B 1 83 ? 9.762 -10.412 6.378 1.00 36.58 128 ASP B CA 1
ATOM 3117 C C . ASP B 1 83 ? 10.285 -9.019 6.773 1.00 34.51 128 ASP B C 1
ATOM 3118 O O . ASP B 1 83 ? 9.541 -8.204 7.288 1.00 37.93 128 ASP B O 1
ATOM 3123 N N . SER B 1 84 ? 11.550 -8.746 6.488 1.00 33.94 129 SER B N 1
ATOM 3124 C CA . SER B 1 84 ? 12.143 -7.431 6.765 1.00 38.10 129 SER B CA 1
ATOM 3125 C C . SER B 1 84 ? 11.338 -6.273 6.207 1.00 37.29 129 SER B C 1
ATOM 3126 O O . SER B 1 84 ? 11.255 -5.238 6.820 1.00 37.64 129 SER B O 1
ATOM 3129 N N . TRP B 1 85 ? 10.768 -6.461 5.034 1.00 38.81 130 TRP B N 1
ATOM 3130 C CA . TRP B 1 85 ? 9.926 -5.440 4.410 1.00 39.77 130 TRP B CA 1
ATOM 3131 C C . TRP B 1 85 ? 8.823 -4.953 5.357 1.00 38.78 130 TRP B C 1
ATOM 3132 O O . TRP B 1 85 ? 8.554 -3.770 5.453 1.00 39.17 130 TRP B O 1
ATOM 3143 N N . PHE B 1 86 ? 8.206 -5.882 6.051 1.00 36.12 131 PHE B N 1
ATOM 3144 C CA . PHE B 1 86 ? 7.154 -5.595 6.994 1.00 35.26 131 PHE B CA 1
ATOM 3145 C C . PHE B 1 86 ? 7.717 -5.001 8.304 1.00 36.50 131 PHE B C 1
ATOM 3146 O O . PHE B 1 86 ? 7.182 -4.029 8.824 1.00 37.94 131 PHE B O 1
ATOM 3154 N N . LEU B 1 87 ? 8.805 -5.563 8.796 1.00 32.56 132 LEU B N 1
ATOM 3155 C CA . LEU B 1 87 ? 9.371 -5.145 10.041 1.00 36.32 132 LEU B CA 1
ATOM 3156 C C . LEU B 1 87 ? 9.994 -3.766 9.956 1.00 36.33 132 LEU B C 1
ATOM 3157 O O . LEU B 1 87 ? 9.922 -2.998 10.900 1.00 41.53 132 LEU B O 1
ATOM 3162 N N . ALA B 1 88 ? 10.610 -3.443 8.838 1.00 34.63 133 ALA B N 1
ATOM 3163 C CA . ALA B 1 88 ? 11.167 -2.127 8.660 1.00 34.39 133 ALA B CA 1
ATOM 3164 C C . ALA B 1 88 ? 10.058 -1.100 8.781 1.00 35.38 133 ALA B C 1
ATOM 3165 O O . ALA B 1 88 ? 10.249 -0.015 9.338 1.00 35.49 133 ALA B O 1
ATOM 3167 N N . ALA B 1 89 ? 8.889 -1.445 8.274 1.00 34.50 134 ALA B N 1
ATOM 3168 C CA . ALA B 1 89 ? 7.729 -0.528 8.320 1.00 36.27 134 ALA B CA 1
ATOM 3169 C C . ALA B 1 89 ? 7.167 -0.337 9.744 1.00 40.02 134 ALA B C 1
ATOM 3170 O O . ALA B 1 89 ? 6.736 0.754 10.100 1.00 39.54 134 ALA B O 1
ATOM 3172 N N . ILE B 1 90 ? 7.160 -1.397 10.546 1.00 40.87 135 ILE B N 1
ATOM 3173 C CA . ILE B 1 90 ? 6.709 -1.281 11.911 1.00 39.51 135 ILE B CA 1
ATOM 3174 C C . ILE B 1 90 ? 7.649 -0.374 12.655 1.00 37.24 135 ILE B C 1
ATOM 3175 O O . ILE B 1 90 ? 7.225 0.475 13.422 1.00 35.98 135 ILE B O 1
ATOM 3180 N N . ALA B 1 91 ? 8.934 -0.603 12.470 1.00 33.44 136 ALA B N 1
ATOM 3181 C CA . ALA B 1 91 ? 9.912 0.247 13.100 1.00 33.78 136 ALA B CA 1
ATOM 3182 C C . ALA B 1 91 ? 9.705 1.725 12.732 1.00 32.32 136 ALA B C 1
ATOM 3183 O O . ALA B 1 91 ? 9.740 2.561 13.599 1.00 37.39 136 ALA B O 1
ATOM 3185 N N . CYS B 1 92 ? 9.483 2.021 11.458 1.00 33.09 137 CYS B N 1
ATOM 3186 C CA . CYS B 1 92 ? 9.195 3.370 10.995 1.00 36.48 137 CYS B CA 1
ATOM 3187 C C . CYS B 1 92 ? 7.968 3.922 11.696 1.00 36.36 137 CYS B C 1
ATOM 3188 O O . CYS B 1 92 ? 7.983 5.036 12.198 1.00 33.31 137 CYS B O 1
ATOM 3191 N N . LEU B 1 93 ? 6.928 3.113 11.774 1.00 34.02 138 LEU B N 1
ATOM 3192 C CA . LEU B 1 93 ? 5.701 3.515 12.427 1.00 35.12 138 LEU B CA 1
ATOM 3193 C C . LEU B 1 93 ? 5.891 3.928 13.902 1.00 35.13 138 LEU B C 1
ATOM 3194 O O . LEU B 1 93 ? 5.215 4.837 14.374 1.00 34.49 138 LEU B O 1
ATOM 3199 N N . THR B 1 94 ? 6.820 3.301 14.619 1.00 35.82 139 THR B N 1
ATOM 3200 C CA . THR B 1 94 ? 7.061 3.655 16.016 1.00 36.43 139 THR B CA 1
ATOM 3201 C C . THR B 1 94 ? 7.695 5.043 16.191 1.00 39.63 139 THR B C 1
ATOM 3202 O O . THR B 1 94 ? 7.721 5.556 17.307 1.00 39.25 139 THR B O 1
ATOM 3206 N N . LEU B 1 95 ? 8.215 5.630 15.112 1.00 37.44 140 LEU B N 1
ATOM 3207 C CA . LEU B 1 95 ? 8.693 7.013 15.145 1.00 37.08 140 LEU B CA 1
ATOM 3208 C C . LEU B 1 95 ? 7.565 7.993 15.184 1.00 36.72 140 LEU B C 1
ATOM 3209 O O . LEU B 1 95 ? 7.789 9.189 15.361 1.00 39.79 140 LEU B O 1
ATOM 3214 N N . ASN B 1 96 ? 6.353 7.494 15.026 1.00 35.32 141 ASN B N 1
ATOM 3215 C CA . ASN B 1 96 ? 5.193 8.319 14.995 1.00 37.26 141 ASN B CA 1
ATOM 3216 C C . ASN B 1 96 ? 4.176 7.680 15.915 1.00 36.76 141 ASN B C 1
ATOM 3217 O O . ASN B 1 96 ? 3.252 6.986 15.487 1.00 35.91 141 ASN B O 1
ATOM 3222 N N . GLN B 1 97 ? 4.319 7.960 17.198 1.00 35.01 142 GLN B N 1
ATOM 3223 C CA . GLN B 1 97 ? 3.541 7.270 18.203 1.00 36.55 142 GLN B CA 1
ATOM 3224 C C . GLN B 1 97 ? 2.019 7.436 18.023 1.00 38.58 142 GLN B C 1
ATOM 3225 O O . GLN B 1 97 ? 1.253 6.491 18.186 1.00 36.74 142 GLN B O 1
ATOM 3231 N N . HIS B 1 98 ? 1.586 8.626 17.669 1.00 44.39 143 HIS B N 1
ATOM 3232 C CA . HIS B 1 98 ? 0.151 8.863 17.489 1.00 47.70 143 HIS B CA 1
ATOM 3233 C C . HIS B 1 98 ? -0.400 7.976 16.372 1.00 42.97 143 HIS B C 1
ATOM 3234 O O . HIS B 1 98 ? -1.492 7.443 16.500 1.00 49.53 143 HIS B O 1
ATOM 3241 N N . LEU B 1 99 ? 0.336 7.790 15.285 1.00 40.50 144 LEU B N 1
ATOM 3242 C CA . LEU B 1 99 ? -0.103 6.832 14.267 1.00 41.10 144 LEU B CA 1
ATOM 3243 C C . LEU B 1 99 ? -0.004 5.384 14.747 1.00 42.46 144 LEU B C 1
ATOM 3244 O O . LEU B 1 99 ? -0.857 4.563 14.425 1.00 45.47 144 LEU B O 1
ATOM 3249 N N . LEU B 1 100 ? 1.029 5.072 15.514 1.00 41.44 145 LEU B N 1
ATOM 3250 C CA . LEU B 1 100 ? 1.231 3.713 15.988 1.00 42.11 145 LEU B CA 1
ATOM 3251 C C . LEU B 1 100 ? 0.048 3.198 16.804 1.00 46.95 145 LEU B C 1
ATOM 3252 O O . LEU B 1 100 ? -0.335 2.020 16.688 1.00 48.44 145 LEU B O 1
ATOM 3257 N N . PHE B 1 101 ? -0.546 4.064 17.619 1.00 49.24 146 PHE B N 1
ATOM 3258 C CA . PHE B 1 101 ? -1.623 3.611 18.504 1.00 51.65 146 PHE B CA 1
ATOM 3259 C C . PHE B 1 101 ? -2.950 3.361 17.778 1.00 53.34 146 PHE B C 1
ATOM 3260 O O . PHE B 1 101 ? -3.861 2.807 18.375 1.00 59.14 146 PHE B O 1
ATOM 3268 N N . ARG B 1 102 ? -3.079 3.764 16.521 1.00 47.73 147 ARG B N 1
ATOM 3269 C CA . ARG B 1 102 ? -4.214 3.329 15.710 1.00 54.96 147 ARG B CA 1
ATOM 3270 C C . ARG B 1 102 ? -4.112 1.869 15.269 1.00 58.82 147 ARG B C 1
ATOM 3271 O O . ARG B 1 102 ? -5.125 1.205 15.075 1.00 61.89 147 ARG B O 1
ATOM 3279 N N . VAL B 1 103 ? -2.884 1.393 15.075 1.00 58.18 148 VAL B N 1
ATOM 3280 C CA . VAL B 1 103 ? -2.635 0.018 14.644 1.00 50.63 148 VAL B CA 1
ATOM 3281 C C . VAL B 1 103 ? -2.628 -0.912 15.836 1.00 48.77 148 VAL B C 1
ATOM 3282 O O . VAL B 1 103 ? -3.187 -1.991 15.807 1.00 46.15 148 VAL B O 1
ATOM 3286 N N . ILE B 1 104 ? -1.975 -0.468 16.889 1.00 56.08 149 ILE B N 1
ATOM 3287 C CA . ILE B 1 104 ? -1.875 -1.236 18.111 1.00 58.72 149 ILE B CA 1
ATOM 3288 C C . ILE B 1 104 ? -2.752 -0.635 19.187 1.00 60.21 149 ILE B C 1
ATOM 3289 O O . ILE B 1 104 ? -2.342 0.334 19.814 1.00 58.86 149 ILE B O 1
ATOM 3294 N N . PRO B 1 105 ? -3.937 -1.221 19.437 1.00 65.61 150 PRO B N 1
ATOM 3295 C CA . PRO B 1 105 ? -4.735 -0.760 20.571 1.00 65.96 150 PRO B CA 1
ATOM 3296 C C . PRO B 1 105 ? -4.031 -1.064 21.879 1.00 67.03 150 PRO B C 1
ATOM 3297 O O . PRO B 1 105 ? -3.619 -2.194 22.139 1.00 67.92 150 PRO B O 1
ATOM 3301 N N . HIS B 1 106 ? -3.862 -0.028 22.681 1.00 72.80 151 HIS B N 1
ATOM 3302 C CA . HIS B 1 106 ? -2.962 -0.096 23.841 1.00 76.75 151 HIS B CA 1
ATOM 3303 C C . HIS B 1 106 ? -3.650 -0.677 25.117 1.00 72.90 151 HIS B C 1
ATOM 3304 O O . HIS B 1 106 ? -2.967 -1.029 26.085 1.00 61.19 151 HIS B O 1
ATOM 3311 N N . ASP B 1 107 ? -4.976 -0.868 25.078 1.00 72.87 152 ASP B N 1
ATOM 3312 C CA . ASP B 1 107 ? -5.705 -1.424 26.234 1.00 80.07 152 ASP B CA 1
ATOM 3313 C C . ASP B 1 107 ? -5.747 -2.973 26.152 1.00 82.79 152 ASP B C 1
ATOM 3314 O O . ASP B 1 107 ? -6.820 -3.606 26.056 1.00 85.27 152 ASP B O 1
ATOM 3319 N N . GLN B 1 108 ? -4.564 -3.589 26.195 1.00 69.36 153 GLN B N 1
ATOM 3320 C CA . GLN B 1 108 ? -4.458 -5.047 26.056 1.00 54.19 153 GLN B CA 1
ATOM 3321 C C . GLN B 1 108 ? -3.376 -5.530 26.963 1.00 57.39 153 GLN B C 1
ATOM 3322 O O . GLN B 1 108 ? -2.317 -4.922 27.062 1.00 62.28 153 GLN B O 1
ATOM 3328 N N . SER B 1 109 ? -3.636 -6.627 27.649 1.00 57.25 154 SER B N 1
ATOM 3329 C CA . SER B 1 109 ? -2.799 -6.982 28.771 1.00 59.19 154 SER B CA 1
ATOM 3330 C C . SER B 1 109 ? -2.772 -8.485 29.038 1.00 58.15 154 SER B C 1
ATOM 3331 O O . SER B 1 109 ? -3.735 -9.189 28.762 1.00 54.52 154 SER B O 1
ATOM 3334 N N . PHE B 1 110 ? -1.660 -8.943 29.605 1.00 55.08 155 PHE B N 1
ATOM 3335 C CA . PHE B 1 110 ? -1.547 -10.296 30.146 1.00 63.38 155 PHE B CA 1
ATOM 3336 C C . PHE B 1 110 ? -1.927 -10.387 31.634 1.00 62.99 155 PHE B C 1
ATOM 3337 O O . PHE B 1 110 ? -2.247 -11.468 32.123 1.00 66.52 155 PHE B O 1
ATOM 3345 N N . ILE B 1 111 ? -1.939 -9.253 32.325 1.00 60.64 156 ILE B N 1
ATOM 3346 C CA . ILE B 1 111 ? -2.171 -9.225 33.769 1.00 59.37 156 ILE B CA 1
ATOM 3347 C C . ILE B 1 111 ? -3.551 -8.714 34.193 1.00 55.79 156 ILE B C 1
ATOM 3348 O O . ILE B 1 111 ? -3.842 -8.689 35.374 1.00 63.39 156 ILE B O 1
ATOM 3353 N N . GLU B 1 112 ? -4.393 -8.313 33.250 1.00 56.47 157 GLU B N 1
ATOM 3354 C CA . GLU B 1 112 ? -5.751 -7.864 33.547 1.00 54.71 157 GLU B CA 1
ATOM 3355 C C . GLU B 1 112 ? -6.649 -8.252 32.399 1.00 55.52 157 GLU B C 1
ATOM 3356 O O . GLU B 1 112 ? -6.300 -8.035 31.246 1.00 62.33 157 GLU B O 1
ATOM 3362 N N . ASN B 1 113 ? -7.794 -8.849 32.707 1.00 60.83 158 ASN B N 1
ATOM 3363 C CA . ASN B 1 113 ? -8.754 -9.292 31.701 1.00 61.27 158 ASN B CA 1
ATOM 3364 C C . ASN B 1 113 ? -8.125 -10.177 30.620 1.00 66.45 158 ASN B C 1
ATOM 3365 O O . ASN B 1 113 ? -8.495 -10.112 29.427 1.00 59.38 158 ASN B O 1
ATOM 3370 N N . TYR B 1 114 ? -7.174 -11.013 31.041 1.00 64.66 159 TYR B N 1
ATOM 3371 C CA . TYR B 1 114 ? -6.445 -11.874 30.109 1.00 67.24 159 TYR B CA 1
ATOM 3372 C C . TYR B 1 114 ? -7.282 -13.090 29.742 1.00 68.43 159 TYR B C 1
ATOM 3373 O O . TYR B 1 114 ? -7.696 -13.839 30.618 1.00 69.88 159 TYR B O 1
ATOM 3382 N N . ALA B 1 115 ? -7.557 -13.247 28.452 1.00 66.65 160 ALA B N 1
ATOM 3383 C CA . ALA B 1 115 ? -8.282 -14.406 27.947 1.00 64.20 160 ALA B CA 1
ATOM 3384 C C . ALA B 1 115 ? -7.644 -14.999 26.671 1.00 67.73 160 ALA B C 1
ATOM 3385 O O . ALA B 1 115 ? -8.333 -15.570 25.827 1.00 71.09 160 ALA B O 1
ATOM 3387 N N . GLY B 1 116 ? -6.335 -14.825 26.519 1.00 63.75 161 GLY B N 1
ATOM 3388 C CA . GLY B 1 116 ? -5.617 -15.323 25.347 1.00 55.19 161 GLY B CA 1
ATOM 3389 C C . GLY B 1 116 ? -6.107 -14.846 23.973 1.00 51.61 161 GLY B C 1
ATOM 3390 O O . GLY B 1 116 ? -5.934 -15.539 22.980 1.00 44.63 161 GLY B O 1
ATOM 3391 N N . ILE B 1 117 ? -6.656 -13.636 23.910 1.00 51.51 162 ILE B N 1
ATOM 3392 C CA . ILE B 1 117 ? -7.124 -13.048 22.652 1.00 52.32 162 ILE B CA 1
ATOM 3393 C C . ILE B 1 117 ? -6.636 -11.578 22.518 1.00 57.51 162 ILE B C 1
ATOM 3394 O O . ILE B 1 117 ? -6.640 -10.800 23.479 1.00 61.05 162 ILE B O 1
ATOM 3399 N N . PHE B 1 118 ? -6.169 -11.221 21.327 1.00 56.43 163 PHE B N 1
ATOM 3400 C CA . PHE B 1 118 ? -5.669 -9.880 21.065 1.00 52.47 163 PHE B CA 1
ATOM 3401 C C . PHE B 1 118 ? -6.168 -9.421 19.712 1.00 52.06 163 PHE B C 1
ATOM 3402 O O . PHE B 1 118 ? -6.689 -10.211 18.926 1.00 52.15 163 PHE B O 1
ATOM 3410 N N . HIS B 1 119 ? -6.036 -8.125 19.451 1.00 50.78 164 HIS B N 1
ATOM 3411 C CA . HIS B 1 119 ? -6.454 -7.580 18.162 1.00 49.79 164 HIS B CA 1
ATOM 3412 C C . HIS B 1 119 ? -5.604 -6.380 17.727 1.00 48.06 164 HIS B C 1
ATOM 3413 O O . HIS B 1 119 ? -4.976 -5.718 18.557 1.00 42.31 164 HIS B O 1
ATOM 3420 N N . PHE B 1 120 ? -5.580 -6.155 16.413 1.00 43.60 165 PHE B N 1
ATOM 3421 C CA . PHE B 1 120 ? -4.830 -5.085 15.799 1.00 42.45 165 PHE B CA 1
ATOM 3422 C C . PHE B 1 120 ? -5.616 -4.523 14.649 1.00 45.64 165 PHE B C 1
ATOM 3423 O O . PHE B 1 120 ? -6.466 -5.197 14.084 1.00 48.24 165 PHE B O 1
ATOM 3431 N N . GLN B 1 121 ? -5.315 -3.285 14.285 1.00 50.57 166 GLN B N 1
ATOM 3432 C CA . GLN B 1 121 ? -6.039 -2.627 13.207 1.00 53.35 166 GLN B CA 1
ATOM 3433 C C . GLN B 1 121 ? -5.135 -2.322 12.055 1.00 48.32 166 GLN B C 1
ATOM 3434 O O . GLN B 1 121 ? -4.029 -1.863 12.245 1.00 58.08 166 GLN B O 1
ATOM 3440 N N . PHE B 1 122 ? -5.629 -2.577 10.862 1.00 45.92 167 PHE B N 1
ATOM 3441 C CA . PHE B 1 122 ? -4.928 -2.272 9.647 1.00 45.87 167 PHE B CA 1
ATOM 3442 C C . PHE B 1 122 ? -5.830 -1.536 8.690 1.00 49.67 167 PHE B C 1
ATOM 3443 O O . PHE B 1 122 ? -7.047 -1.746 8.690 1.00 49.47 167 PHE B O 1
ATOM 3451 N N . TRP B 1 123 ? -5.219 -0.684 7.869 1.00 53.52 168 TRP B N 1
ATOM 3452 C CA . TRP B 1 123 ? -5.916 0.052 6.826 1.00 58.36 168 TRP B CA 1
ATOM 3453 C C . TRP B 1 123 ? -5.965 -0.776 5.563 1.00 62.79 168 TRP B C 1
ATOM 3454 O O . TRP B 1 123 ? -4.938 -1.107 4.990 1.00 57.06 168 TRP B O 1
ATOM 3465 N N . ARG B 1 124 ? -7.164 -1.128 5.118 1.00 76.00 169 ARG B N 1
ATOM 3466 C CA . ARG B 1 124 ? -7.256 -2.006 3.942 1.00 86.06 169 ARG B CA 1
ATOM 3467 C C . ARG B 1 124 ? -7.972 -1.445 2.705 1.00 91.45 169 ARG B C 1
ATOM 3468 O O . ARG B 1 124 ? -7.308 -1.011 1.762 1.00 86.12 169 ARG B O 1
ATOM 3476 N N . TYR B 1 125 ? -9.286 -1.438 2.657 1.00 99.60 170 TYR B N 1
ATOM 3477 C CA . TYR B 1 125 ? -9.895 -0.987 1.403 1.00 104.93 170 TYR B CA 1
ATOM 3478 C C . TYR B 1 125 ? -10.558 0.292 1.724 1.00 97.98 170 TYR B C 1
ATOM 3479 O O . TYR B 1 125 ? -11.771 0.356 1.766 1.00 106.90 170 TYR B O 1
ATOM 3488 N N . GLY B 1 126 ? -9.720 1.292 1.998 1.00 84.89 171 GLY B N 1
ATOM 3489 C CA . GLY B 1 126 ? -10.176 2.605 2.378 1.00 69.85 171 GLY B CA 1
ATOM 3490 C C . GLY B 1 126 ? -10.776 2.651 3.762 1.00 68.95 171 GLY B C 1
ATOM 3491 O O . GLY B 1 126 ? -11.507 3.582 4.073 1.00 67.78 171 GLY B O 1
ATOM 3492 N N . GLU B 1 127 ? -10.499 1.655 4.599 1.00 69.13 172 GLU B N 1
ATOM 3493 C CA . GLU B 1 127 ? -11.002 1.690 5.975 1.00 79.38 172 GLU B CA 1
ATOM 3494 C C . GLU B 1 127 ? -10.184 0.844 6.940 1.00 72.15 172 GLU B C 1
ATOM 3495 O O . GLU B 1 127 ? -9.509 -0.113 6.546 1.00 76.85 172 GLU B O 1
ATOM 3501 N N . TRP B 1 128 ? -10.271 1.201 8.212 1.00 66.74 173 TRP B N 1
ATOM 3502 C CA . TRP B 1 128 ? -9.676 0.402 9.266 1.00 71.33 173 TRP B CA 1
ATOM 3503 C C . TRP B 1 128 ? -10.429 -0.907 9.427 1.00 67.95 173 TRP B C 1
ATOM 3504 O O . TRP B 1 128 ? -11.632 -0.903 9.544 1.00 68.39 173 TRP B O 1
ATOM 3515 N N . VAL B 1 129 ? -9.706 -2.020 9.406 1.00 64.88 174 VAL B N 1
ATOM 3516 C CA . VAL B 1 129 ? -10.295 -3.311 9.673 1.00 57.93 174 VAL B CA 1
ATOM 3517 C C . VAL B 1 129 ? -9.623 -3.919 10.884 1.00 56.24 174 VAL B C 1
ATOM 3518 O O . VAL B 1 129 ? -8.439 -3.723 11.105 1.00 64.21 174 VAL B O 1
ATOM 3522 N N . ASP B 1 130 ? -10.403 -4.614 11.694 1.00 55.77 175 ASP B N 1
ATOM 3523 C CA . ASP B 1 130 ? -9.914 -5.205 12.921 1.00 61.47 175 ASP B CA 1
ATOM 3524 C C . ASP B 1 130 ? -9.525 -6.657 12.623 1.00 66.71 175 ASP B C 1
ATOM 3525 O O . ASP B 1 130 ? -10.284 -7.376 11.973 1.00 70.89 175 ASP B O 1
ATOM 3530 N N . VAL B 1 131 ? -8.335 -7.062 13.066 1.00 60.44 176 VAL B N 1
ATOM 3531 C CA . VAL B 1 131 ? -7.890 -8.439 12.938 1.00 55.94 176 VAL B CA 1
ATOM 3532 C C . VAL B 1 131 ? -7.706 -9.039 14.323 1.00 57.50 176 VAL B C 1
ATOM 3533 O O . VAL B 1 131 ? -6.920 -8.533 15.123 1.00 55.70 176 VAL B O 1
ATOM 3537 N N . VAL B 1 132 ? -8.431 -10.125 14.588 1.00 57.67 177 VAL B N 1
ATOM 3538 C CA . VAL B 1 132 ? -8.430 -10.796 15.889 1.00 54.84 177 VAL B CA 1
ATOM 3539 C C . VAL B 1 132 ? -7.602 -12.071 15.846 1.00 52.86 177 VAL B C 1
ATOM 3540 O O . VAL B 1 132 ? -7.716 -12.847 14.910 1.00 61.35 177 VAL B O 1
ATOM 3544 N N . ILE B 1 133 ? -6.796 -12.294 16.874 1.00 48.96 178 ILE B N 1
ATOM 3545 C CA . ILE B 1 133 ? -5.988 -13.489 16.957 1.00 51.71 178 ILE B CA 1
ATOM 3546 C C . ILE B 1 133 ? -6.018 -14.069 18.348 1.00 55.23 178 ILE B C 1
ATOM 3547 O O . ILE B 1 133 ? -6.299 -13.361 19.322 1.00 60.65 178 ILE B O 1
ATOM 3552 N N . ASP B 1 134 ? -5.704 -15.357 18.438 1.00 54.12 179 ASP B N 1
ATOM 3553 C CA . ASP B 1 134 ? -5.388 -15.970 19.719 1.00 52.41 179 ASP B CA 1
ATOM 3554 C C . ASP B 1 134 ? -3.916 -15.692 19.928 1.00 46.81 179 ASP B C 1
ATOM 3555 O O . ASP B 1 134 ? -3.213 -15.410 18.968 1.00 43.71 179 ASP B O 1
ATOM 3560 N N . ASP B 1 135 ? -3.442 -15.773 21.163 1.00 44.27 180 ASP B N 1
ATOM 3561 C CA . ASP B 1 135 ? -2.041 -15.494 21.415 1.00 50.24 180 ASP B CA 1
ATOM 3562 C C . ASP B 1 135 ? -1.088 -16.690 21.337 1.00 52.13 180 ASP B C 1
ATOM 3563 O O . ASP B 1 135 ? 0.021 -16.605 21.850 1.00 53.35 180 ASP B O 1
ATOM 3568 N N . CYS B 1 136 ? -1.483 -17.792 20.715 1.00 55.53 181 CYS B N 1
ATOM 3569 C CA . CYS B 1 136 ? -0.516 -18.882 20.490 1.00 59.11 181 CYS B CA 1
ATOM 3570 C C . CYS B 1 136 ? 0.516 -18.453 19.463 1.00 54.59 181 CYS B C 1
ATOM 3571 O O . CYS B 1 136 ? 0.168 -17.896 18.421 1.00 45.72 181 CYS B O 1
ATOM 3574 N N . LEU B 1 137 ? 1.778 -18.724 19.769 1.00 52.57 182 LEU B N 1
ATOM 3575 C CA . LEU B 1 137 ? 2.882 -18.310 18.914 1.00 51.30 182 LEU B CA 1
ATOM 3576 C C . LEU B 1 137 ? 3.848 -19.459 18.689 1.00 49.72 182 LEU B C 1
ATOM 3577 O O . LEU B 1 137 ? 4.063 -20.277 19.576 1.00 50.55 182 LEU B O 1
ATOM 3582 N N . PRO B 1 138 ? 4.455 -19.513 17.502 1.00 47.58 183 PRO B N 1
ATOM 3583 C CA . PRO B 1 138 ? 5.435 -20.536 17.224 1.00 43.76 183 PRO B CA 1
ATOM 3584 C C . PRO B 1 138 ? 6.668 -20.430 18.070 1.00 47.40 183 PRO B C 1
ATOM 3585 O O . PRO B 1 138 ? 7.262 -19.344 18.174 1.00 50.69 183 PRO B O 1
ATOM 3589 N N . THR B 1 139 ? 7.086 -21.565 18.620 1.00 49.17 184 THR B N 1
ATOM 3590 C CA . THR B 1 139 ? 8.314 -21.630 19.405 1.00 50.90 184 THR B CA 1
ATOM 3591 C C . THR B 1 139 ? 9.166 -22.839 19.074 1.00 46.15 184 THR B C 1
ATOM 3592 O O . THR B 1 139 ? 8.703 -23.795 18.485 1.00 43.95 184 THR B O 1
ATOM 3596 N N . TYR B 1 140 ? 10.418 -22.764 19.488 1.00 45.51 185 TYR B N 1
ATOM 3597 C CA . TYR B 1 140 ? 11.298 -23.897 19.516 1.00 49.39 185 TYR B CA 1
ATOM 3598 C C . TYR B 1 140 ? 12.152 -23.800 20.779 1.00 49.31 185 TYR B C 1
ATOM 3599 O O . TYR B 1 140 ? 12.716 -22.749 21.083 1.00 49.72 185 TYR B O 1
ATOM 3608 N N . ASN B 1 141 ? 12.197 -24.900 21.529 1.00 55.37 186 ASN B N 1
ATOM 3609 C CA . ASN B 1 141 ? 12.722 -24.936 22.909 1.00 54.67 186 ASN B CA 1
ATOM 3610 C C . ASN B 1 141 ? 12.226 -23.776 23.738 1.00 52.76 186 ASN B C 1
ATOM 3611 O O . ASN B 1 141 ? 13.009 -23.119 24.430 1.00 54.67 186 ASN B O 1
ATOM 3616 N N . ASN B 1 142 ? 10.935 -23.519 23.655 1.00 55.05 187 ASN B N 1
ATOM 3617 C CA . ASN B 1 142 ? 10.313 -22.499 24.474 1.00 62.97 187 ASN B CA 1
ATOM 3618 C C . ASN B 1 142 ? 10.787 -21.059 24.189 1.00 63.27 187 ASN B C 1
ATOM 3619 O O . ASN B 1 142 ? 10.682 -20.190 25.035 1.00 62.38 187 ASN B O 1
ATOM 3624 N N . GLN B 1 143 ? 11.323 -20.811 23.000 1.00 68.31 188 GLN B N 1
ATOM 3625 C CA . GLN B 1 143 ? 11.650 -19.453 22.569 1.00 62.70 188 GLN B CA 1
ATOM 3626 C C . GLN B 1 143 ? 11.050 -19.162 21.208 1.00 55.89 188 GLN B C 1
ATOM 3627 O O . GLN B 1 143 ? 10.842 -20.058 20.409 1.00 56.92 188 GLN B O 1
ATOM 3633 N N . LEU B 1 144 ? 10.702 -17.900 20.984 1.00 55.97 189 LEU B N 1
ATOM 3634 C CA . LEU B 1 144 ? 10.064 -17.476 19.738 1.00 51.89 189 LEU B CA 1
ATOM 3635 C C . LEU B 1 144 ? 11.044 -17.637 18.584 1.00 47.72 189 LEU B C 1
ATOM 3636 O O . LEU B 1 144 ? 12.236 -17.394 18.727 1.00 50.88 189 LEU B O 1
ATOM 3641 N N . VAL B 1 145 ? 10.533 -18.081 17.455 1.00 46.24 190 VAL B N 1
ATOM 3642 C CA . VAL B 1 145 ? 11.368 -18.343 16.300 1.00 44.10 190 VAL B CA 1
ATOM 3643 C C . VAL B 1 145 ? 11.266 -17.216 15.286 1.00 46.15 190 VAL B C 1
ATOM 3644 O O . VAL B 1 145 ? 12.223 -16.908 14.587 1.00 47.03 190 VAL B O 1
ATOM 3648 N N . PHE B 1 146 ? 10.040 -16.693 15.215 1.00 48.45 191 PHE B N 1
ATOM 3649 C CA . PHE B 1 146 ? 9.626 -15.490 14.497 1.00 48.31 191 PHE B CA 1
ATOM 3650 C C . PHE B 1 146 ? 9.828 -14.225 15.334 1.00 42.81 191 PHE B C 1
ATOM 3651 O O . PHE B 1 146 ? 10.2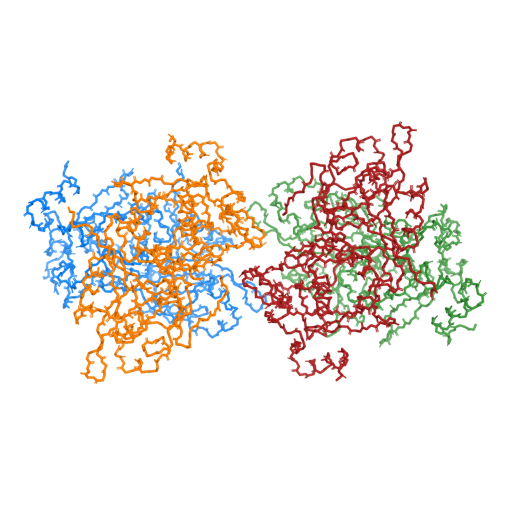14 -14.296 16.501 1.00 44.96 191 PHE B O 1
ATOM 3659 N N . THR B 1 147 ? 9.577 -13.071 14.722 1.00 42.05 192 THR B N 1
ATOM 3660 C CA . THR B 1 147 ? 9.911 -11.786 15.310 1.00 45.02 192 THR B CA 1
ATOM 3661 C C . THR B 1 147 ? 9.660 -11.766 16.834 1.00 46.55 192 THR B C 1
ATOM 3662 O O . THR B 1 147 ? 8.675 -12.337 17.348 1.00 45.36 192 THR B O 1
ATOM 3666 N N . LYS B 1 148 ? 10.582 -11.121 17.534 1.00 41.37 193 LYS B N 1
ATOM 3667 C CA . LYS B 1 148 ? 10.494 -10.948 18.952 1.00 45.05 193 LYS B CA 1
ATOM 3668 C C . LYS B 1 148 ? 11.042 -9.578 19.308 1.00 44.48 193 LYS B C 1
ATOM 3669 O O . LYS B 1 148 ? 11.627 -8.898 18.471 1.00 38.84 193 LYS B O 1
ATOM 3675 N N . SER B 1 149 ? 10.854 -9.202 20.569 1.00 43.41 194 SER B N 1
ATOM 3676 C CA . SER B 1 149 ? 11.441 -7.995 21.115 1.00 43.25 194 SER B CA 1
ATOM 3677 C C . SER B 1 149 ? 12.791 -8.316 21.703 1.00 43.20 194 SER B C 1
ATOM 3678 O O . SER B 1 149 ? 13.073 -9.431 22.049 1.00 48.76 194 SER B O 1
ATOM 3681 N N . ASN B 1 150 ? 13.628 -7.302 21.774 1.00 48.24 195 ASN B N 1
ATOM 3682 C CA . ASN B 1 150 ? 14.871 -7.304 22.498 1.00 53.31 195 ASN B CA 1
ATOM 3683 C C . ASN B 1 150 ? 14.700 -7.609 24.000 1.00 53.55 195 ASN B C 1
ATOM 3684 O O . ASN B 1 150 ? 15.637 -7.946 24.707 1.00 47.31 195 ASN B O 1
ATOM 3689 N N . HIS B 1 151 ? 13.501 -7.381 24.490 1.00 54.91 196 HIS B N 1
ATOM 3690 C CA . HIS B 1 151 ? 13.138 -7.730 25.834 1.00 57.95 196 HIS B CA 1
ATOM 3691 C C . HIS B 1 151 ? 12.382 -9.055 25.737 1.00 52.04 196 HIS B C 1
ATOM 3692 O O . HIS B 1 151 ? 11.382 -9.152 25.038 1.00 50.94 196 HIS B O 1
ATOM 3699 N N . ARG B 1 152 ? 12.872 -10.079 26.428 1.00 49.83 197 ARG B N 1
ATOM 3700 C CA . ARG B 1 152 ? 12.325 -11.440 26.276 1.00 54.19 197 ARG B CA 1
ATOM 3701 C C . ARG B 1 152 ? 10.871 -11.628 26.779 1.00 50.58 197 ARG B C 1
ATOM 3702 O O . ARG B 1 152 ? 10.197 -12.542 26.374 1.00 46.86 197 ARG B O 1
ATOM 3710 N N . ASN B 1 153 ? 10.410 -10.748 27.656 1.00 53.56 198 ASN B N 1
ATOM 3711 C CA . ASN B 1 153 ? 9.018 -10.729 28.133 1.00 55.27 198 ASN B CA 1
ATOM 3712 C C . ASN B 1 153 ? 8.023 -9.875 27.365 1.00 49.33 198 ASN B C 1
ATOM 3713 O O . ASN B 1 153 ? 6.861 -9.800 27.761 1.00 45.44 198 ASN B O 1
ATOM 3718 N N . GLU B 1 154 ? 8.456 -9.200 26.311 1.00 43.88 199 GLU B N 1
ATOM 3719 C CA . GLU B 1 154 ? 7.559 -8.306 25.577 1.00 41.93 199 GLU B CA 1
ATOM 3720 C C . GLU B 1 154 ? 7.011 -9.000 24.348 1.00 35.13 199 GLU B C 1
ATOM 3721 O O . GLU B 1 154 ? 7.760 -9.574 23.594 1.00 40.87 199 GLU B O 1
ATOM 3727 N N . PHE B 1 155 ? 5.717 -8.906 24.132 1.00 33.94 200 PHE B N 1
ATOM 3728 C CA . PHE B 1 155 ? 5.080 -9.676 23.073 1.00 39.39 200 PHE B CA 1
ATOM 3729 C C . PHE B 1 155 ? 4.261 -8.939 22.024 1.00 36.87 200 PHE B C 1
ATOM 3730 O O . PHE B 1 155 ? 3.806 -9.577 21.084 1.00 43.74 200 PHE B O 1
ATOM 3738 N N . TRP B 1 156 ? 4.132 -7.618 22.096 1.00 39.02 201 TRP B N 1
ATOM 3739 C CA . TRP B 1 156 ? 3.319 -6.905 21.076 1.00 37.16 201 TRP B CA 1
ATOM 3740 C C . TRP B 1 156 ? 3.783 -7.117 19.658 1.00 35.78 201 TRP B C 1
ATOM 3741 O O . TRP B 1 156 ? 2.952 -7.249 18.763 1.00 42.37 201 TRP B O 1
ATOM 3752 N N . SER B 1 157 ? 5.096 -7.105 19.423 1.00 37.64 202 SER B N 1
ATOM 3753 C CA . SER B 1 157 ? 5.593 -7.168 18.036 1.00 39.03 202 SER B CA 1
ATOM 3754 C C . SER B 1 157 ? 5.424 -8.558 17.448 1.00 37.99 202 SER B C 1
ATOM 3755 O O . SER B 1 157 ? 5.031 -8.695 16.302 1.00 40.44 202 SER B O 1
ATOM 3758 N N . ALA B 1 158 ? 5.662 -9.579 18.258 1.00 39.98 203 ALA B N 1
ATOM 3759 C CA . ALA B 1 158 ? 5.387 -10.966 17.858 1.00 41.61 203 ALA B CA 1
ATOM 3760 C C . ALA B 1 158 ? 3.914 -11.168 17.535 1.00 41.34 203 ALA B C 1
ATOM 3761 O O . ALA B 1 158 ? 3.566 -11.860 16.587 1.00 48.84 203 ALA B O 1
ATOM 3763 N N . LEU B 1 159 ? 3.050 -10.579 18.342 1.00 42.02 204 LEU B N 1
ATOM 3764 C CA . LEU B 1 159 ? 1.605 -10.693 18.129 1.00 42.12 204 LEU B CA 1
ATOM 3765 C C . LEU B 1 159 ? 1.139 -9.905 16.901 1.00 41.22 204 LEU B C 1
ATOM 3766 O O . LEU B 1 159 ? 0.227 -10.322 16.197 1.00 37.53 204 LEU B O 1
ATOM 3771 N N . LEU B 1 160 ? 1.745 -8.743 16.670 1.00 41.71 205 LEU B N 1
ATOM 3772 C CA . LEU B 1 160 ? 1.415 -7.935 15.494 1.00 40.78 205 LEU B CA 1
ATOM 3773 C C . LEU B 1 160 ? 1.799 -8.658 14.215 1.00 38.89 205 LEU B C 1
ATOM 3774 O O . LEU B 1 160 ? 1.060 -8.657 13.258 1.00 35.87 205 LEU B O 1
ATOM 3779 N N . GLU B 1 161 ? 2.973 -9.281 14.222 1.00 40.40 206 GLU B N 1
ATOM 3780 C CA . GLU B 1 161 ? 3.409 -10.120 13.108 1.00 40.63 206 GLU B CA 1
ATOM 3781 C C . GLU B 1 161 ? 2.413 -11.261 12.875 1.00 39.81 206 GLU B C 1
ATOM 3782 O O . GLU B 1 161 ? 1.981 -11.489 11.761 1.00 42.94 206 GLU B O 1
ATOM 3788 N N . LYS B 1 162 ? 2.012 -11.942 13.934 1.00 40.98 207 LYS B N 1
ATOM 3789 C CA . LYS B 1 162 ? 1.002 -12.968 13.799 1.00 45.56 207 LYS B CA 1
ATOM 3790 C C . LYS B 1 162 ? -0.261 -12.420 13.155 1.00 46.85 207 LYS B C 1
ATOM 3791 O O . LYS B 1 162 ? -0.799 -13.036 12.240 1.00 53.43 207 LYS B O 1
ATOM 3797 N N . ALA B 1 163 ? -0.744 -11.269 13.617 1.00 44.58 208 ALA B N 1
ATOM 3798 C CA . ALA B 1 163 ? -1.996 -10.723 13.066 1.00 43.20 208 ALA B CA 1
ATOM 3799 C C . ALA B 1 163 ? -1.836 -10.412 11.612 1.00 40.87 208 ALA B C 1
ATOM 3800 O O . ALA B 1 163 ? -2.738 -10.615 10.834 1.00 45.61 208 ALA B O 1
ATOM 3802 N N . TYR B 1 164 ? -0.658 -9.939 11.225 1.00 41.84 209 TYR B N 1
ATOM 3803 C CA . TYR B 1 164 ? -0.408 -9.626 9.826 1.00 42.97 209 TYR B CA 1
ATOM 3804 C C . TYR B 1 164 ? -0.284 -10.888 9.010 1.00 43.61 209 TYR B C 1
ATOM 3805 O O . TYR B 1 164 ? -0.684 -10.934 7.849 1.00 43.08 209 TYR B O 1
ATOM 3814 N N . ALA B 1 165 ? 0.296 -11.920 9.601 1.00 45.17 210 ALA B N 1
ATOM 3815 C CA . ALA B 1 165 ? 0.332 -13.213 8.933 1.00 44.55 210 ALA B CA 1
ATOM 3816 C C . ALA B 1 165 ? -1.081 -13.682 8.668 1.00 45.66 210 ALA B C 1
ATOM 3817 O O . ALA B 1 165 ? -1.399 -14.061 7.556 1.00 45.51 210 ALA B O 1
ATOM 3819 N N . LYS B 1 166 ? -1.951 -13.615 9.675 1.00 48.45 211 LYS B N 1
ATOM 3820 C CA . LYS B 1 166 ? -3.364 -13.992 9.469 1.00 51.44 211 LYS B CA 1
ATOM 3821 C C . LYS B 1 166 ? -4.028 -13.219 8.325 1.00 53.55 211 LYS B C 1
ATOM 3822 O O . LYS B 1 166 ? -4.789 -13.774 7.546 1.00 53.21 211 LYS B O 1
ATOM 3828 N N . LEU B 1 167 ? -3.744 -11.928 8.233 1.00 55.92 212 LEU B N 1
ATOM 3829 C CA . LEU B 1 167 ? -4.310 -11.120 7.177 1.00 55.93 212 LEU B CA 1
ATOM 3830 C C . LEU B 1 167 ? -3.909 -11.654 5.808 1.00 53.84 212 LEU B C 1
ATOM 3831 O O . LEU B 1 167 ? -4.641 -11.491 4.842 1.00 59.00 212 LEU B O 1
ATOM 3836 N N . HIS B 1 168 ? -2.736 -12.269 5.723 1.00 55.20 213 HIS B N 1
ATOM 3837 C CA . HIS B 1 168 ? -2.202 -12.814 4.457 1.00 57.57 213 HIS B CA 1
ATOM 3838 C C . HIS B 1 168 ? -2.345 -14.338 4.328 1.00 55.60 213 HIS B C 1
ATOM 3839 O O . HIS B 1 168 ? -1.770 -14.930 3.418 1.00 60.24 213 HIS B O 1
ATOM 3846 N N . GLY B 1 169 ? -3.066 -14.967 5.249 1.00 52.94 214 GLY B N 1
ATOM 3847 C CA . GLY B 1 169 ? -3.326 -16.399 5.191 1.00 53.82 214 GLY B CA 1
ATOM 3848 C C . GLY B 1 169 ? -2.326 -17.317 5.878 1.00 55.20 214 GLY B C 1
ATOM 3849 O O . GLY B 1 169 ? -2.671 -18.450 6.210 1.00 60.18 214 GLY B O 1
ATOM 3850 N N . SER B 1 170 ? -1.083 -16.873 6.056 1.00 52.05 215 SER B N 1
ATOM 3851 C CA . SER B 1 170 ? -0.053 -17.717 6.640 1.00 48.71 215 SER B CA 1
ATOM 3852 C C . SER B 1 170 ? 1.211 -16.913 6.944 1.00 50.76 215 SER B C 1
ATOM 3853 O O . SER B 1 170 ? 1.452 -15.877 6.330 1.00 46.85 215 SER B O 1
ATOM 3856 N N . TYR B 1 171 ? 2.036 -17.408 7.867 1.00 47.04 216 TYR B N 1
ATOM 3857 C CA . TYR B 1 171 ? 3.343 -16.801 8.067 1.00 48.48 216 TYR B CA 1
ATOM 3858 C C . TYR B 1 171 ? 4.177 -16.871 6.782 1.00 55.14 216 TYR B C 1
ATOM 3859 O O . TYR B 1 171 ? 4.853 -15.911 6.415 1.00 54.43 216 TYR B O 1
ATOM 3868 N N . GLU B 1 172 ? 4.109 -18.006 6.079 1.00 59.79 217 GLU B N 1
ATOM 3869 C CA . GLU B 1 172 ? 4.877 -18.176 4.849 1.00 59.34 217 GLU B CA 1
ATOM 3870 C C . GLU B 1 172 ? 4.561 -17.095 3.823 1.00 53.98 217 GLU B C 1
ATOM 3871 O O . GLU B 1 172 ? 5.431 -16.707 3.054 1.00 52.11 217 GLU B O 1
ATOM 3877 N N . ALA B 1 173 ? 3.316 -16.630 3.807 1.00 50.79 218 ALA B N 1
ATOM 3878 C CA . ALA B 1 173 ? 2.902 -15.578 2.886 1.00 49.29 218 ALA B CA 1
ATOM 3879 C C . ALA B 1 173 ? 3.569 -14.207 3.138 1.00 50.73 218 ALA B C 1
ATOM 3880 O O . ALA B 1 173 ? 3.467 -13.316 2.311 1.00 50.13 218 ALA B O 1
ATOM 3882 N N . LEU B 1 174 ? 4.235 -14.043 4.284 1.00 54.30 219 LEU B N 1
ATOM 3883 C CA . LEU B 1 174 ? 5.009 -12.819 4.596 1.00 52.27 219 LEU B CA 1
ATOM 3884 C C . LEU B 1 174 ? 6.444 -12.852 4.091 1.00 52.18 219 LEU B C 1
ATOM 3885 O O . LEU B 1 174 ? 7.173 -11.873 4.238 1.00 51.16 219 LEU B O 1
ATOM 3890 N N . LYS B 1 175 ? 6.851 -13.979 3.521 1.00 55.71 220 LYS B N 1
ATOM 3891 C CA . LYS B 1 175 ? 8.198 -14.140 3.009 1.00 60.77 220 LYS B CA 1
ATOM 3892 C C . LYS B 1 175 ? 8.263 -13.371 1.683 1.00 55.20 220 LYS B C 1
ATOM 3893 O O . LYS B 1 175 ? 7.628 -13.748 0.713 1.00 50.91 220 LYS B O 1
ATOM 3899 N N . GLY B 1 176 ? 8.991 -12.270 1.647 1.00 51.58 221 GLY B N 1
ATOM 3900 C CA . GLY B 1 176 ? 9.042 -11.459 0.446 1.00 49.74 221 GLY B CA 1
ATOM 3901 C C . GLY B 1 176 ? 7.887 -10.492 0.327 1.00 50.82 221 GLY B C 1
ATOM 3902 O O . GLY B 1 176 ? 6.712 -10.878 0.416 1.00 58.97 221 GLY B O 1
ATOM 3903 N N . GLY B 1 177 ? 8.222 -9.229 0.093 1.00 46.31 222 GLY B N 1
ATOM 3904 C CA . GLY B 1 177 ? 7.204 -8.178 -0.056 1.00 45.78 222 GLY B CA 1
ATOM 3905 C C . GLY B 1 177 ? 7.864 -6.826 -0.239 1.00 40.28 222 GLY B C 1
ATOM 3906 O O . GLY B 1 177 ? 9.098 -6.733 -0.256 1.00 37.44 222 GLY B O 1
ATOM 3907 N N . ASN B 1 178 ? 7.048 -5.786 -0.382 1.00 40.28 223 ASN B N 1
ATOM 3908 C CA . ASN B 1 178 ? 7.576 -4.414 -0.506 1.00 38.85 223 ASN B CA 1
ATOM 3909 C C . ASN B 1 178 ? 7.199 -3.631 0.723 1.00 36.85 223 ASN B C 1
ATOM 3910 O O . ASN B 1 178 ? 6.036 -3.646 1.157 1.00 42.36 223 ASN B O 1
ATOM 3915 N N . THR B 1 179 ? 8.166 -2.897 1.256 1.00 40.17 224 THR B N 1
ATOM 3916 C CA . THR B 1 179 ? 7.989 -2.129 2.475 1.00 41.77 224 THR B CA 1
ATOM 3917 C C . THR B 1 179 ? 6.790 -1.170 2.332 1.00 40.70 224 THR B C 1
ATOM 3918 O O . THR B 1 179 ? 6.000 -1.003 3.276 1.00 39.21 224 THR B O 1
ATOM 3922 N N . THR B 1 180 ? 6.558 -0.658 1.121 1.00 42.38 225 THR B N 1
ATOM 3923 C CA . THR B 1 180 ? 5.422 0.259 0.894 1.00 42.70 225 THR B CA 1
ATOM 3924 C C . THR B 1 180 ? 4.059 -0.393 1.191 1.00 40.45 225 THR B C 1
ATOM 3925 O O . THR B 1 180 ? 3.132 0.285 1.586 1.00 41.05 225 THR B O 1
ATOM 3929 N N . GLU B 1 181 ? 3.922 -1.693 0.971 1.00 41.36 226 GLU B N 1
ATOM 3930 C CA . GLU B 1 181 ? 2.655 -2.347 1.228 1.00 44.15 226 GLU B CA 1
ATOM 3931 C C . GLU B 1 181 ? 2.314 -2.251 2.699 1.00 43.22 226 GLU B C 1
ATOM 3932 O O . GLU B 1 181 ? 1.203 -1.877 3.070 1.00 44.89 226 GLU B O 1
ATOM 3938 N N . ALA B 1 182 ? 3.290 -2.535 3.548 1.00 43.37 227 ALA B N 1
ATOM 3939 C CA . ALA B 1 182 ? 3.078 -2.473 4.992 1.00 39.11 227 ALA B CA 1
ATOM 3940 C C . ALA B 1 182 ? 2.820 -1.047 5.467 1.00 37.93 227 ALA B C 1
ATOM 3941 O O . ALA B 1 182 ? 1.965 -0.805 6.305 1.00 39.12 227 ALA B O 1
ATOM 3943 N N . MET B 1 183 ? 3.589 -0.110 4.952 1.00 37.43 228 MET B N 1
ATOM 3944 C CA . MET B 1 183 ? 3.433 1.281 5.317 1.00 38.74 228 MET B CA 1
ATOM 3945 C C . MET B 1 183 ? 2.013 1.769 5.036 1.00 42.14 228 MET B C 1
ATOM 3946 O O . MET B 1 183 ? 1.408 2.410 5.891 1.00 40.57 228 MET B O 1
ATOM 3951 N N . GLU B 1 184 ? 1.473 1.430 3.861 1.00 44.90 229 GLU B N 1
ATOM 3952 C CA . GLU B 1 184 ? 0.079 1.771 3.499 1.00 45.43 229 GLU B CA 1
ATOM 3953 C C . GLU B 1 184 ? -0.927 1.082 4.403 1.00 42.43 229 GLU B C 1
ATOM 3954 O O . GLU B 1 184 ? -1.861 1.714 4.870 1.00 47.24 229 GLU B O 1
ATOM 3960 N N . ASP B 1 185 ? -0.711 -0.186 4.701 1.00 37.67 230 ASP B N 1
ATOM 3961 C CA . ASP B 1 185 ? -1.558 -0.902 5.650 1.00 41.23 230 ASP B CA 1
ATOM 3962 C C . ASP B 1 185 ? -1.548 -0.330 7.082 1.00 44.71 230 ASP B C 1
ATOM 3963 O O . ASP B 1 185 ? -2.454 -0.611 7.860 1.00 42.61 230 ASP B O 1
ATOM 3968 N N . PHE B 1 186 ? -0.493 0.391 7.462 1.00 47.56 231 PHE B N 1
ATOM 3969 C CA . PHE B 1 186 ? -0.409 0.978 8.800 1.00 47.83 231 PHE B CA 1
ATOM 3970 C C . PHE B 1 186 ? -0.859 2.428 8.873 1.00 47.85 231 PHE B C 1
ATOM 3971 O O . PHE B 1 186 ? -1.093 2.935 9.971 1.00 50.97 231 PHE B O 1
ATOM 3979 N N . THR B 1 187 ? -0.918 3.105 7.739 1.00 44.39 232 THR B N 1
ATOM 3980 C CA . THR B 1 187 ? -1.197 4.541 7.736 1.00 46.53 232 THR B CA 1
ATOM 3981 C C . THR B 1 187 ? -2.324 5.017 6.833 1.00 48.18 232 THR B C 1
ATOM 3982 O O . THR B 1 187 ? -2.924 6.049 7.090 1.00 47.53 232 THR B O 1
ATOM 3986 N N . GLY B 1 188 ? -2.607 4.277 5.772 1.00 50.32 233 GLY B N 1
ATOM 3987 C CA . GLY B 1 188 ? -3.537 4.750 4.759 1.00 50.36 233 GLY B CA 1
ATOM 3988 C C . GLY B 1 188 ? -2.929 5.853 3.915 1.00 44.93 233 GLY B C 1
ATOM 3989 O O . GLY B 1 188 ? -3.642 6.591 3.248 1.00 50.46 233 GLY B O 1
ATOM 3990 N N . GLY B 1 189 ? -1.613 5.960 3.943 1.00 43.41 234 GLY B N 1
ATOM 3991 C CA . GLY B 1 189 ? -0.904 6.956 3.153 1.00 42.44 234 GLY B CA 1
ATOM 3992 C C . GLY B 1 189 ? -0.642 6.477 1.732 1.00 46.43 234 GLY B C 1
ATOM 3993 O O . GLY B 1 189 ? -1.051 5.380 1.355 1.00 52.94 234 GLY B O 1
ATOM 3994 N N . VAL B 1 190 ? 0.023 7.310 0.951 1.00 43.63 235 VAL B N 1
ATOM 3995 C CA . VAL B 1 190 ? 0.297 7.048 -0.453 1.00 45.30 235 VAL B CA 1
ATOM 3996 C C . VAL B 1 190 ? 1.791 6.938 -0.693 1.00 49.57 235 VAL B C 1
ATOM 3997 O O . VAL B 1 190 ? 2.549 7.861 -0.410 1.00 42.46 235 VAL B O 1
ATOM 4001 N N . ALA B 1 191 ? 2.205 5.760 -1.151 1.00 49.95 236 ALA B N 1
ATOM 4002 C CA . ALA B 1 191 ? 3.615 5.468 -1.346 1.00 48.08 236 ALA B CA 1
ATOM 4003 C C . ALA B 1 191 ? 4.205 6.202 -2.550 1.00 49.55 236 ALA B C 1
ATOM 4004 O O . ALA B 1 191 ? 3.562 6.277 -3.579 1.00 55.97 236 ALA B O 1
ATOM 4006 N N . GLU B 1 192 ? 5.417 6.723 -2.380 1.00 44.00 237 GLU B N 1
ATOM 4007 C CA . GLU B 1 192 ? 6.208 7.377 -3.409 1.00 45.56 237 GLU B CA 1
ATOM 4008 C C . GLU B 1 192 ? 7.611 6.717 -3.482 1.00 46.89 237 GLU B C 1
ATOM 4009 O O . GLU B 1 192 ? 8.176 6.337 -2.448 1.00 47.99 237 GLU B O 1
ATOM 4015 N N . PHE B 1 193 ? 8.136 6.501 -4.683 1.00 41.91 238 PHE B N 1
ATOM 4016 C CA . PHE B 1 193 ? 9.426 5.787 -4.851 1.00 41.42 238 PHE B CA 1
ATOM 4017 C C . PHE B 1 193 ? 10.483 6.621 -5.490 1.00 39.37 238 PHE B C 1
ATOM 4018 O O . PHE B 1 193 ? 10.179 7.493 -6.277 1.00 45.14 238 PHE B O 1
ATOM 4026 N N . PHE B 1 194 ? 11.720 6.421 -5.071 1.00 41.65 239 PHE B N 1
ATOM 4027 C CA . PHE B 1 194 ? 12.830 7.152 -5.646 1.00 44.50 239 PHE B CA 1
ATOM 4028 C C . PHE B 1 194 ? 13.941 6.163 -5.942 1.00 49.31 239 PHE B C 1
ATOM 4029 O O . PHE B 1 194 ? 14.272 5.340 -5.085 1.00 45.41 239 PHE B O 1
ATOM 4037 N N . GLU B 1 195 ? 14.477 6.217 -7.165 1.00 52.71 240 GLU B N 1
ATOM 4038 C CA . GLU B 1 195 ? 15.728 5.548 -7.485 1.00 54.84 240 GLU B CA 1
ATOM 4039 C C . GLU B 1 195 ? 16.824 6.497 -7.064 1.00 54.49 240 GLU B C 1
ATOM 4040 O O . GLU B 1 195 ? 16.914 7.602 -7.591 1.00 51.97 240 GLU B O 1
ATOM 4046 N N . ILE B 1 196 ? 17.655 6.083 -6.114 1.00 50.85 241 ILE B N 1
ATOM 4047 C CA . ILE B 1 196 ? 18.625 7.015 -5.510 1.00 53.99 241 ILE B CA 1
ATOM 4048 C C . ILE B 1 196 ? 19.685 7.498 -6.506 1.00 53.84 241 ILE B C 1
ATOM 4049 O O . ILE B 1 196 ? 20.211 8.619 -6.384 1.00 59.26 241 ILE B O 1
ATOM 4054 N N . ARG B 1 197 ? 19.960 6.681 -7.509 1.00 61.55 242 ARG B N 1
ATOM 4055 C CA . ARG B 1 197 ? 20.844 7.087 -8.612 1.00 69.26 242 ARG B CA 1
ATOM 4056 C C . ARG B 1 197 ? 20.314 8.338 -9.324 1.00 67.75 242 ARG B C 1
ATOM 4057 O O . ARG B 1 197 ? 21.083 9.230 -9.674 1.00 69.29 242 ARG B O 1
ATOM 4065 N N . ASP B 1 198 ? 18.995 8.397 -9.524 1.00 74.91 243 ASP B N 1
ATOM 4066 C CA . ASP B 1 198 ? 18.330 9.554 -10.158 1.00 82.23 243 ASP B CA 1
ATOM 4067 C C . ASP B 1 198 ? 17.883 10.634 -9.162 1.00 84.25 243 ASP B C 1
ATOM 4068 O O . ASP B 1 198 ? 17.057 11.491 -9.495 1.00 90.39 243 ASP B O 1
ATOM 4073 N N . ALA B 1 199 ? 18.390 10.572 -7.937 1.00 83.83 244 ALA B N 1
ATOM 4074 C CA . ALA B 1 199 ? 17.923 11.433 -6.856 1.00 84.88 244 ALA B CA 1
ATOM 4075 C C . ALA B 1 199 ? 18.222 12.900 -7.153 1.00 83.40 244 ALA B C 1
ATOM 4076 O O . ALA B 1 199 ? 19.353 13.218 -7.533 1.00 84.88 244 ALA B O 1
ATOM 4078 N N . PRO B 1 200 ? 17.220 13.798 -6.972 1.00 79.99 245 PRO B N 1
ATOM 4079 C CA . PRO B 1 200 ? 17.494 15.227 -7.169 1.00 76.60 245 PRO B CA 1
ATOM 4080 C C . PRO B 1 200 ? 18.477 15.799 -6.152 1.00 73.38 245 PRO B C 1
ATOM 4081 O O . PRO B 1 200 ? 18.796 15.162 -5.142 1.00 67.62 245 PRO B O 1
ATOM 4085 N N . SER B 1 201 ? 18.962 16.995 -6.450 1.00 74.73 246 SER B N 1
ATOM 4086 C CA . SER B 1 201 ? 19.962 17.681 -5.630 1.00 77.09 246 SER B CA 1
ATOM 4087 C C . SER B 1 201 ? 19.475 17.975 -4.196 1.00 74.49 246 SER B C 1
ATOM 4088 O O . SER B 1 201 ? 20.277 18.011 -3.266 1.00 69.55 246 SER B O 1
ATOM 4091 N N . ASP B 1 202 ? 18.160 18.128 -4.029 1.00 70.64 247 ASP B N 1
ATOM 4092 C CA . ASP B 1 202 ? 17.552 18.492 -2.748 1.00 73.25 247 ASP B CA 1
ATOM 4093 C C . ASP B 1 202 ? 16.996 17.272 -1.970 1.00 75.77 247 ASP B C 1
ATOM 4094 O O . ASP B 1 202 ? 16.142 17.435 -1.091 1.00 84.36 247 ASP B O 1
ATOM 4099 N N . MET B 1 203 ? 17.472 16.061 -2.251 1.00 67.57 248 MET B N 1
ATOM 4100 C CA . MET B 1 203 ? 16.802 14.898 -1.687 1.00 60.10 248 MET B CA 1
ATOM 4101 C C . MET B 1 203 ? 17.014 14.755 -0.182 1.00 55.33 248 MET B C 1
ATOM 4102 O O . MET B 1 203 ? 16.121 14.282 0.508 1.00 47.82 248 MET B O 1
ATOM 4107 N N . TYR B 1 204 ? 18.179 15.171 0.324 1.00 54.15 249 TYR B N 1
ATOM 4108 C CA . TYR B 1 204 ? 18.371 15.299 1.762 1.00 51.04 249 TYR B CA 1
ATOM 4109 C C . TYR B 1 204 ? 17.207 16.089 2.358 1.00 55.82 249 TYR B C 1
ATOM 4110 O O . TYR B 1 204 ? 16.630 15.670 3.348 1.00 60.03 249 TYR B O 1
ATOM 4119 N N . LYS B 1 205 ? 16.891 17.230 1.751 1.00 55.08 250 LYS B N 1
ATOM 4120 C CA . LYS B 1 205 ? 15.807 18.088 2.210 1.00 56.64 250 LYS B CA 1
ATOM 4121 C C . LYS B 1 205 ? 14.455 17.408 2.130 1.00 52.87 250 LYS B C 1
ATOM 4122 O O . LYS B 1 205 ? 13.632 17.548 3.034 1.00 55.30 250 LYS B O 1
ATOM 4128 N N . ILE B 1 206 ? 14.218 16.682 1.058 1.00 49.10 251 ILE B N 1
ATOM 4129 C CA . ILE B 1 206 ? 12.955 15.965 0.896 1.00 48.71 251 ILE B CA 1
ATOM 4130 C C . ILE B 1 206 ? 12.789 14.906 1.987 1.00 44.73 251 ILE B C 1
ATOM 4131 O O . ILE B 1 206 ? 11.713 14.766 2.580 1.00 37.87 251 ILE B O 1
ATOM 4136 N N . MET B 1 207 ? 13.872 14.190 2.265 1.00 43.16 252 MET B N 1
ATOM 4137 C CA . MET B 1 207 ? 13.859 13.183 3.324 1.00 45.74 252 MET B CA 1
ATOM 4138 C C . MET B 1 207 ? 13.620 13.859 4.676 1.00 47.32 252 MET B C 1
ATOM 4139 O O . MET B 1 207 ? 12.792 13.415 5.459 1.00 42.62 252 MET B O 1
ATOM 4144 N N . LYS B 1 208 ? 14.361 14.931 4.936 1.00 50.10 253 LYS B N 1
ATOM 4145 C CA . LYS B 1 208 ? 14.241 15.661 6.193 1.00 55.31 253 LYS B CA 1
ATOM 4146 C C . LYS B 1 208 ? 12.798 16.124 6.422 1.00 53.64 253 LYS B C 1
ATOM 4147 O O . LYS B 1 208 ? 12.270 15.948 7.506 1.00 48.11 253 LYS B O 1
ATOM 4153 N N . LYS B 1 209 ? 12.164 16.708 5.415 1.00 49.34 254 LYS B N 1
ATOM 4154 C CA . LYS B 1 209 ? 10.812 17.203 5.601 1.00 51.97 254 LYS B CA 1
ATOM 4155 C C . LYS B 1 209 ? 9.847 16.071 5.871 1.00 51.63 254 LYS B C 1
ATOM 4156 O O . LYS B 1 209 ? 8.946 16.198 6.701 1.00 53.62 254 LYS B O 1
ATOM 4162 N N . ALA B 1 210 ? 10.064 14.955 5.196 1.00 50.56 255 ALA B N 1
ATOM 4163 C CA . ALA B 1 210 ? 9.212 13.786 5.348 1.00 47.87 255 ALA B CA 1
ATOM 4164 C C . ALA B 1 210 ? 9.277 13.179 6.742 1.00 49.40 255 ALA B C 1
ATOM 4165 O O . ALA B 1 210 ? 8.235 12.845 7.330 1.00 45.55 255 ALA B O 1
ATOM 4167 N N . ILE B 1 211 ? 10.481 13.067 7.293 1.00 47.75 256 ILE B N 1
ATOM 4168 C CA . ILE B 1 211 ? 10.637 12.503 8.633 1.00 51.20 256 ILE B CA 1
ATOM 4169 C C . ILE B 1 211 ? 10.002 13.431 9.698 1.00 51.01 256 ILE B C 1
ATOM 4170 O O . ILE B 1 211 ? 9.306 12.970 10.594 1.00 45.53 256 ILE B O 1
ATOM 4175 N N . GLU B 1 212 ? 10.193 14.736 9.541 1.00 51.59 257 GLU B N 1
ATOM 4176 C CA . GLU B 1 212 ? 9.577 15.753 10.416 1.00 52.33 257 GLU B CA 1
ATOM 4177 C C . GLU B 1 212 ? 8.049 15.814 10.323 1.00 51.80 257 GLU B C 1
ATOM 4178 O O . GLU B 1 212 ? 7.402 16.326 11.216 1.00 55.52 257 GLU B O 1
ATOM 4184 N N . ARG B 1 213 ? 7.490 15.340 9.219 1.00 52.12 258 ARG B N 1
ATOM 4185 C CA . ARG B 1 213 ? 6.039 15.299 8.991 1.00 55.93 258 ARG B CA 1
ATOM 4186 C C . ARG B 1 213 ? 5.431 14.000 9.513 1.00 59.47 258 ARG B C 1
ATOM 4187 O O . ARG B 1 213 ? 4.213 13.801 9.477 1.00 54.23 258 ARG B O 1
ATOM 4195 N N . GLY B 1 214 ? 6.298 13.097 9.965 1.00 58.74 259 GLY B N 1
ATOM 4196 C CA . GLY B 1 214 ? 5.884 11.806 10.442 1.00 56.05 259 GLY B CA 1
ATOM 4197 C C . GLY B 1 214 ? 5.706 10.759 9.352 1.00 56.72 259 GLY B C 1
ATOM 4198 O O . GLY B 1 214 ? 5.211 9.687 9.631 1.00 52.27 259 GLY B O 1
ATOM 4199 N N . SER B 1 215 ? 6.094 11.062 8.117 1.00 52.19 260 SER B N 1
ATOM 4200 C CA . SER B 1 215 ? 6.026 10.094 7.041 1.00 47.64 260 SER B CA 1
ATOM 4201 C C . SER B 1 215 ? 7.017 8.951 7.271 1.00 45.69 260 SER B C 1
ATOM 4202 O O . SER B 1 215 ? 8.137 9.160 7.745 1.00 50.40 260 SER B O 1
ATOM 4205 N N . LEU B 1 216 ? 6.612 7.753 6.877 1.00 40.92 261 LEU B N 1
ATOM 4206 C CA . LEU B 1 216 ? 7.450 6.568 7.010 1.00 39.94 261 LEU B CA 1
ATOM 4207 C C . LEU B 1 216 ? 8.412 6.424 5.847 1.00 39.96 261 LEU B C 1
ATOM 4208 O O . LEU B 1 216 ? 8.044 6.625 4.695 1.00 42.76 261 LEU B O 1
ATOM 4213 N N . MET B 1 217 ? 9.661 6.077 6.143 1.00 39.89 262 MET B N 1
ATOM 4214 C CA . MET B 1 217 ? 10.714 5.985 5.115 1.00 37.12 262 MET B CA 1
ATOM 4215 C C . MET B 1 217 ? 11.575 4.760 5.262 1.00 37.32 262 MET B C 1
ATOM 4216 O O . MET B 1 217 ? 12.185 4.549 6.312 1.00 38.68 262 MET B O 1
ATOM 4221 N N . GLY B 1 218 ? 11.694 4.013 4.173 1.00 35.28 263 GLY B N 1
ATOM 4222 C CA . GLY B 1 218 ? 12.513 2.828 4.126 1.00 35.73 263 GLY B CA 1
ATOM 4223 C C . GLY B 1 218 ? 13.457 2.907 2.957 1.00 38.91 263 GLY B C 1
ATOM 4224 O O . GLY B 1 218 ? 13.293 3.727 2.062 1.00 44.51 263 GLY B O 1
ATOM 4225 N N . CYS B 1 219 ? 14.483 2.074 2.977 1.00 40.23 264 CYS B N 1
ATOM 4226 C CA . CYS B 1 219 ? 15.435 2.035 1.892 1.00 39.76 264 CYS B CA 1
ATOM 4227 C C . CYS B 1 219 ? 16.078 0.659 1.743 1.00 43.74 264 CYS B C 1
ATOM 4228 O O . CYS B 1 219 ? 16.004 -0.168 2.658 1.00 42.09 264 CYS B O 1
ATOM 4231 N N . SER B 1 220 ? 16.641 0.400 0.562 1.00 42.22 265 SER B N 1
ATOM 4232 C CA . SER B 1 220 ? 17.322 -0.852 0.307 1.00 46.00 265 SER B CA 1
ATOM 4233 C C . SER B 1 220 ? 18.340 -0.765 -0.795 1.00 48.71 265 SER B C 1
ATOM 4234 O O . SER B 1 220 ? 18.394 0.204 -1.560 1.00 46.75 265 SER B O 1
ATOM 4237 N N . ILE B 1 221 ? 19.164 -1.808 -0.840 1.00 52.88 266 ILE B N 1
ATOM 4238 C CA . ILE B 1 221 ? 20.132 -2.021 -1.902 1.00 56.77 266 ILE B CA 1
ATOM 4239 C C . ILE B 1 221 ? 19.544 -3.122 -2.771 1.00 58.27 266 ILE B C 1
ATOM 4240 O O . ILE B 1 221 ? 19.397 -4.258 -2.304 1.00 56.39 266 ILE B O 1
ATOM 4245 N N . ASP B 1 222 ? 19.178 -2.777 -4.011 1.00 64.87 267 ASP B N 1
ATOM 4246 C CA . ASP B 1 222 ? 18.543 -3.728 -4.947 1.00 75.09 267 ASP B CA 1
ATOM 4247 C C . ASP B 1 222 ? 19.383 -4.952 -5.268 1.00 78.56 267 ASP B C 1
ATOM 4248 O O . ASP B 1 222 ? 20.555 -4.824 -5.624 1.00 71.74 267 ASP B O 1
ATOM 4253 N N . ASP B 1 223 ? 18.760 -6.129 -5.156 1.00 79.35 268 ASP B N 1
ATOM 4254 C CA . ASP B 1 223 ? 19.349 -7.400 -5.625 1.00 90.13 268 ASP B CA 1
ATOM 4255 C C . ASP B 1 223 ? 18.736 -7.896 -6.963 1.00 92.62 268 ASP B C 1
ATOM 4256 O O . ASP B 1 223 ? 18.849 -9.074 -7.299 1.00 95.75 268 ASP B O 1
ATOM 4261 N N . GLY B 1 224 ? 18.085 -6.992 -7.701 1.00 97.26 269 GLY B N 1
ATOM 4262 C CA . GLY B 1 224 ? 17.429 -7.291 -8.978 1.00 100.23 269 GLY B CA 1
ATOM 4263 C C . GLY B 1 224 ? 15.939 -7.579 -8.920 1.00 107.87 269 GLY B C 1
ATOM 4264 O O . GLY B 1 224 ? 15.227 -7.321 -9.894 1.00 104.69 269 GLY B O 1
ATOM 4265 N N . THR B 1 225 ? 15.471 -8.131 -7.796 1.00 115.17 270 THR B N 1
ATOM 4266 C CA . THR B 1 225 ? 14.094 -8.658 -7.695 1.00 108.71 270 THR B CA 1
ATOM 4267 C C . THR B 1 225 ? 12.992 -7.644 -7.321 1.00 106.82 270 THR B C 1
ATOM 4268 O O . THR B 1 225 ? 11.809 -7.984 -7.402 1.00 110.60 270 THR B O 1
ATOM 4272 N N . ASN B 1 226 ? 13.378 -6.433 -6.899 1.00 107.17 271 ASN B N 1
ATOM 4273 C CA . ASN B 1 226 ? 12.432 -5.393 -6.390 1.00 109.71 271 ASN B CA 1
ATOM 4274 C C . ASN B 1 226 ? 11.652 -5.833 -5.127 1.00 106.23 271 ASN B C 1
ATOM 4275 O O . ASN B 1 226 ? 10.555 -5.342 -4.845 1.00 110.76 271 ASN B O 1
ATOM 4280 N N . MET B 1 227 ? 12.223 -6.777 -4.385 1.00 96.21 272 MET B N 1
ATOM 4281 C CA . MET B 1 227 ? 11.636 -7.290 -3.155 1.00 89.97 272 MET B CA 1
ATOM 4282 C C . MET B 1 227 ? 12.736 -7.412 -2.116 1.00 82.71 272 MET B C 1
ATOM 4283 O O . MET B 1 227 ? 13.933 -7.535 -2.441 1.00 79.58 272 MET B O 1
ATOM 4288 N N . THR B 1 228 ? 12.314 -7.392 -0.863 1.00 70.27 273 THR B N 1
ATOM 4289 C CA . THR B 1 228 ? 13.235 -7.547 0.240 1.00 69.68 273 THR B CA 1
ATOM 4290 C C . THR B 1 228 ? 12.815 -8.736 1.131 1.00 66.42 273 THR B C 1
ATOM 4291 O O . THR B 1 228 ? 11.665 -9.207 1.085 1.00 58.15 273 THR B O 1
ATOM 4295 N N . TYR B 1 229 ? 13.778 -9.213 1.924 1.00 67.41 274 TYR B N 1
ATOM 4296 C CA . TYR B 1 229 ? 13.611 -10.420 2.738 1.00 70.85 274 TYR B CA 1
ATOM 4297 C C . TYR B 1 229 ? 14.219 -10.233 4.132 1.00 65.48 274 TYR B C 1
ATOM 4298 O O . TYR B 1 229 ? 13.516 -10.235 5.114 1.00 57.70 274 TYR B O 1
ATOM 4307 N N . GLY B 1 230 ? 15.539 -10.092 4.192 1.00 72.16 275 GLY B N 1
ATOM 4308 C CA . GLY B 1 230 ? 16.296 -10.309 5.432 1.00 81.53 275 GLY B CA 1
ATOM 4309 C C . GLY B 1 230 ? 16.806 -11.730 5.598 1.00 79.91 275 GLY B C 1
ATOM 4310 O O . GLY B 1 230 ? 16.641 -12.332 6.661 1.00 79.99 275 GLY B O 1
ATOM 4311 N N . VAL B 1 275 ? 17.618 -15.720 13.680 1.00 115.69 320 VAL B N 1
ATOM 4312 C CA . VAL B 1 275 ? 18.070 -14.976 14.868 1.00 116.89 320 VAL B CA 1
ATOM 4313 C C . VAL B 1 275 ? 19.567 -15.087 15.178 1.00 120.37 320 VAL B C 1
ATOM 4314 O O . VAL B 1 275 ? 20.061 -14.400 16.077 1.00 111.39 320 VAL B O 1
ATOM 4318 N N . GLN B 1 276 ? 20.275 -15.966 14.469 1.00 123.54 321 GLN B N 1
ATOM 4319 C CA . GLN B 1 276 ? 21.732 -15.988 14.472 1.00 128.28 321 GLN B CA 1
ATOM 4320 C C . GLN B 1 276 ? 22.233 -15.370 13.168 1.00 125.37 321 GLN B C 1
ATOM 4321 O O . GLN B 1 276 ? 21.771 -15.744 12.072 1.00 124.70 321 GLN B O 1
ATOM 4327 N N . TYR B 1 277 ? 23.155 -14.410 13.287 1.00 121.99 322 TYR B N 1
ATOM 4328 C CA . TYR B 1 277 ? 23.468 -13.535 12.152 1.00 116.65 322 TYR B CA 1
ATOM 4329 C C . TYR B 1 277 ? 24.932 -13.238 11.863 1.00 120.24 322 TYR B C 1
ATOM 4330 O O . TYR B 1 277 ? 25.829 -13.427 12.681 1.00 111.35 322 TYR B O 1
ATOM 4339 N N . GLU B 1 278 ? 25.127 -12.785 10.633 1.00 127.28 323 GLU B N 1
ATOM 4340 C CA . GLU B 1 278 ? 26.390 -12.224 10.177 1.00 123.99 323 GLU B CA 1
ATOM 4341 C C . GLU B 1 278 ? 26.117 -11.559 8.812 1.00 121.80 323 GLU B C 1
ATOM 4342 O O . GLU B 1 278 ? 25.134 -11.877 8.128 1.00 118.55 323 GLU B O 1
ATOM 4348 N N . THR B 1 279 ? 27.025 -10.674 8.417 1.00 118.22 324 THR B N 1
ATOM 4349 C CA . THR B 1 279 ? 26.815 -9.675 7.340 1.00 117.43 324 THR B CA 1
ATOM 4350 C C . THR B 1 279 ? 26.608 -10.284 5.928 1.00 116.03 324 THR B C 1
ATOM 4351 O O . THR B 1 279 ? 26.800 -11.488 5.724 1.00 121.24 324 THR B O 1
ATOM 4355 N N . ARG B 1 280 ? 26.196 -9.449 4.973 1.00 111.18 325 ARG B N 1
ATOM 4356 C CA . ARG B 1 280 ? 26.383 -9.768 3.535 1.00 103.92 325 ARG B CA 1
ATOM 4357 C C . ARG B 1 280 ? 27.476 -8.945 2.825 1.00 96.68 325 ARG B C 1
ATOM 4358 O O . ARG B 1 280 ? 28.127 -9.488 1.945 1.00 105.71 325 ARG B O 1
ATOM 4366 N N . MET B 1 281 ? 27.698 -7.675 3.186 1.00 82.16 326 MET B N 1
ATOM 4367 C CA . MET B 1 281 ? 28.789 -6.881 2.577 1.00 81.39 326 MET B CA 1
ATOM 4368 C C . MET B 1 281 ? 29.921 -6.492 3.540 1.00 80.98 326 MET B C 1
ATOM 4369 O O . MET B 1 281 ? 29.747 -6.451 4.755 1.00 81.58 326 MET B O 1
ATOM 4374 N N . ALA B 1 282 ? 31.081 -6.179 2.970 1.00 78.99 327 ALA B N 1
ATOM 4375 C CA . ALA B 1 282 ? 32.276 -5.844 3.753 1.00 79.25 327 ALA B CA 1
ATOM 4376 C C . ALA B 1 282 ? 32.036 -4.629 4.646 1.00 77.11 327 ALA B C 1
ATOM 4377 O O . ALA B 1 282 ? 32.528 -4.575 5.774 1.00 75.91 327 ALA B O 1
ATOM 4379 N N . CYS B 1 283 ? 31.263 -3.668 4.131 1.00 70.26 328 CYS B N 1
ATOM 4380 C CA . CYS B 1 283 ? 30.961 -2.413 4.848 1.00 64.25 328 CYS B CA 1
ATOM 4381 C C . CYS B 1 283 ? 29.875 -2.510 5.938 1.00 62.42 328 CYS B C 1
ATOM 4382 O O . CYS B 1 283 ? 29.566 -1.500 6.573 1.00 58.68 328 CYS B O 1
ATOM 4385 N N . GLY B 1 284 ? 29.290 -3.696 6.134 1.00 59.60 329 GLY B N 1
ATOM 4386 C CA . GLY B 1 284 ? 28.288 -3.911 7.188 1.00 62.36 329 GLY B CA 1
ATOM 4387 C C . GLY B 1 284 ? 26.829 -3.836 6.743 1.00 60.74 329 GLY B C 1
ATOM 4388 O O . GLY B 1 284 ? 25.924 -4.125 7.518 1.00 66.47 329 GLY B O 1
ATOM 4389 N N . LEU B 1 285 ? 26.599 -3.440 5.496 1.00 55.89 330 LEU B N 1
ATOM 4390 C CA . LEU B 1 285 ? 25.255 -3.356 4.947 1.00 50.50 330 LEU B CA 1
ATOM 4391 C C . LEU B 1 285 ? 24.822 -4.688 4.359 1.00 51.90 330 LEU B C 1
ATOM 4392 O O . LEU B 1 285 ? 25.648 -5.543 4.097 1.00 58.07 330 LEU B O 1
ATOM 4397 N N . VAL B 1 286 ? 23.516 -4.849 4.160 1.00 49.54 331 VAL B N 1
ATOM 4398 C CA . VAL B 1 286 ? 22.945 -6.083 3.655 1.00 51.22 331 VAL B CA 1
ATOM 4399 C C . VAL B 1 286 ? 22.123 -5.756 2.428 1.00 54.68 331 VAL B C 1
ATOM 4400 O O . VAL B 1 286 ? 21.368 -4.782 2.421 1.00 62.69 331 VAL B O 1
ATOM 4404 N N . ARG B 1 287 ? 22.306 -6.553 1.380 1.00 55.92 332 ARG B N 1
ATOM 4405 C CA . ARG B 1 287 ? 21.645 -6.343 0.100 1.00 53.15 332 ARG B CA 1
ATOM 4406 C C . ARG B 1 287 ? 20.301 -7.037 0.090 1.00 50.27 332 ARG B C 1
ATOM 4407 O O . ARG B 1 287 ? 20.110 -8.060 0.733 1.00 47.38 332 ARG B O 1
ATOM 4415 N N . GLY B 1 288 ? 19.373 -6.495 -0.689 1.00 49.97 333 GLY B N 1
ATOM 4416 C CA . GLY B 1 288 ? 18.032 -7.089 -0.821 1.00 48.81 333 GLY B CA 1
ATOM 4417 C C . GLY B 1 288 ? 17.301 -7.123 0.508 1.00 48.90 333 GLY B C 1
ATOM 4418 O O . GLY B 1 288 ? 16.497 -8.039 0.771 1.00 48.12 333 GLY B O 1
ATOM 4419 N N . HIS B 1 289 ? 17.557 -6.094 1.328 1.00 45.63 334 HIS B N 1
ATOM 4420 C CA . HIS B 1 289 ? 17.134 -6.067 2.729 1.00 44.18 334 HIS B CA 1
ATOM 4421 C C . HIS B 1 289 ? 16.573 -4.693 3.100 1.00 43.72 334 HIS B C 1
ATOM 4422 O O . HIS B 1 289 ? 17.242 -3.670 2.931 1.00 42.65 334 HIS B O 1
ATOM 4429 N N . ALA B 1 290 ? 15.339 -4.678 3.590 1.00 41.87 335 ALA B N 1
ATOM 4430 C CA . ALA B 1 290 ? 14.657 -3.420 3.963 1.00 37.86 335 ALA B CA 1
ATOM 4431 C C . ALA B 1 290 ? 15.256 -2.803 5.227 1.00 38.45 335 ALA B C 1
ATOM 4432 O O . ALA B 1 290 ? 15.401 -3.489 6.243 1.00 44.33 335 ALA B O 1
ATOM 4434 N N . TYR B 1 291 ? 15.662 -1.547 5.141 1.00 35.24 336 TYR B N 1
ATOM 4435 C CA . TYR B 1 291 ? 16.110 -0.789 6.299 1.00 36.73 336 TYR B CA 1
ATOM 4436 C C . TYR B 1 291 ? 15.097 0.309 6.610 1.00 38.01 336 TYR B C 1
ATOM 4437 O O . TYR B 1 291 ? 14.400 0.775 5.730 1.00 38.29 336 TYR B O 1
ATOM 4446 N N . SER B 1 292 ? 15.012 0.702 7.873 1.00 37.31 337 SER B N 1
ATOM 4447 C CA . SER B 1 292 ? 14.182 1.817 8.271 1.00 35.10 337 SER B CA 1
ATOM 4448 C C . SER B 1 292 ? 15.055 3.056 8.301 1.00 34.68 337 SER B C 1
ATOM 4449 O O . SER B 1 292 ? 16.143 2.999 8.833 1.00 37.08 337 SER B O 1
ATOM 4452 N N . VAL B 1 293 ? 14.570 4.174 7.763 1.00 35.88 338 VAL B N 1
ATOM 4453 C CA . VAL B 1 293 ? 15.225 5.464 7.953 1.00 35.66 338 VAL B CA 1
ATOM 4454 C C . VAL B 1 293 ? 14.637 6.083 9.233 1.00 37.77 338 VAL B C 1
ATOM 4455 O O . VAL B 1 293 ? 13.429 6.323 9.307 1.00 39.07 338 VAL B O 1
ATOM 4459 N N . THR B 1 294 ? 15.485 6.302 10.233 1.00 34.35 339 THR B N 1
ATOM 4460 C CA . THR B 1 294 ? 15.045 6.735 11.539 1.00 35.43 339 THR B CA 1
ATOM 4461 C C . THR B 1 294 ? 15.559 8.106 11.930 1.00 36.22 339 THR B C 1
ATOM 4462 O O . THR B 1 294 ? 15.256 8.589 13.013 1.00 38.61 339 THR B O 1
ATOM 4466 N N . GLY B 1 295 ? 16.333 8.745 11.075 1.00 35.14 340 GLY B N 1
ATOM 4467 C CA . GLY B 1 295 ? 16.707 10.118 11.354 1.00 37.49 340 GLY B CA 1
ATOM 4468 C C . GLY B 1 295 ? 17.512 10.756 10.263 1.00 38.41 340 GLY B C 1
ATOM 4469 O O . GLY B 1 295 ? 18.151 10.065 9.468 1.00 38.91 340 GLY B O 1
ATOM 4470 N N . LEU B 1 296 ? 17.493 12.081 10.236 1.00 41.81 341 LEU B N 1
ATOM 4471 C CA . LEU B 1 296 ? 18.403 12.861 9.388 1.00 45.27 341 LEU B CA 1
ATOM 4472 C C . LEU B 1 296 ? 18.859 14.063 10.118 1.00 47.99 341 LEU B C 1
ATOM 4473 O O . LEU B 1 296 ? 18.093 14.713 10.801 1.00 44.65 341 LEU B O 1
ATOM 4478 N N . ASP B 1 297 ? 20.118 14.399 9.951 1.00 54.33 342 ASP B N 1
ATOM 4479 C CA . ASP B 1 297 ? 20.623 15.512 10.688 1.00 56.71 342 ASP B CA 1
ATOM 4480 C C . ASP B 1 297 ? 21.925 16.015 10.115 1.00 55.94 342 ASP B C 1
ATOM 4481 O O . ASP B 1 297 ? 22.586 15.330 9.335 1.00 51.57 342 ASP B O 1
ATOM 4486 N N . GLU B 1 298 ? 22.268 17.236 10.507 1.00 64.73 343 GLU B N 1
ATOM 4487 C CA . GLU B 1 298 ? 23.549 17.855 10.183 1.00 71.73 343 GLU B CA 1
ATOM 4488 C C . GLU B 1 298 ? 24.350 18.031 11.457 1.00 72.97 343 GLU B C 1
ATOM 4489 O O . GLU B 1 298 ? 23.845 18.505 12.472 1.00 74.86 343 GLU B O 1
ATOM 4495 N N . VAL B 1 299 ? 25.612 17.646 11.397 1.00 74.89 344 VAL B N 1
ATOM 4496 C CA . VAL B 1 299 ? 26.499 17.761 12.540 1.00 71.91 344 VAL B CA 1
ATOM 4497 C C . VAL B 1 299 ? 27.676 18.661 12.118 1.00 78.67 344 VAL B C 1
ATOM 4498 O O . VAL B 1 299 ? 28.078 18.638 10.945 1.00 72.90 344 VAL B O 1
ATOM 4502 N N . PRO B 1 300 ? 28.209 19.480 13.047 1.00 81.78 345 PRO B N 1
ATOM 4503 C CA . PRO B 1 300 ? 29.479 20.157 12.763 1.00 80.79 345 PRO B CA 1
ATOM 4504 C C . PRO B 1 300 ? 30.679 19.230 12.987 1.00 74.63 345 PRO B C 1
ATOM 4505 O O . PRO B 1 300 ? 30.779 18.574 14.026 1.00 65.17 345 PRO B O 1
ATOM 4509 N N . PHE B 1 301 ? 31.556 19.167 11.989 1.00 78.42 346 PHE B N 1
ATOM 4510 C CA . PHE B 1 301 ? 32.716 18.274 11.998 1.00 80.22 346 PHE B CA 1
ATOM 4511 C C . PHE B 1 301 ? 33.886 18.942 11.280 1.00 88.22 346 PHE B C 1
ATOM 4512 O O . PHE B 1 301 ? 33.840 19.161 10.054 1.00 90.59 346 PHE B O 1
ATOM 4520 N N . LYS B 1 302 ? 34.924 19.275 12.051 1.00 89.42 347 LYS B N 1
ATOM 4521 C CA . LYS B 1 302 ? 36.133 19.923 11.524 1.00 90.71 347 LYS B CA 1
ATOM 4522 C C . LYS B 1 302 ? 35.783 21.190 10.722 1.00 90.38 347 LYS B C 1
ATOM 4523 O O . LYS B 1 302 ? 36.289 21.396 9.605 1.00 91.31 347 LYS B O 1
ATOM 4529 N N . GLY B 1 303 ? 34.904 22.011 11.301 1.00 79.71 348 GLY B N 1
ATOM 4530 C CA . GLY B 1 303 ? 34.559 23.310 10.744 1.00 84.56 348 GLY B CA 1
ATOM 4531 C C . GLY B 1 303 ? 33.484 23.323 9.671 1.00 87.13 348 GLY B C 1
ATOM 4532 O O . GLY B 1 303 ? 32.977 24.392 9.329 1.00 84.08 348 GLY B O 1
ATOM 4533 N N . GLU B 1 304 ? 33.145 22.158 9.122 1.00 93.64 349 GLU B N 1
ATOM 4534 C CA . GLU B 1 304 ? 32.091 22.054 8.110 1.00 96.21 349 GLU B CA 1
ATOM 4535 C C . GLU B 1 304 ? 30.906 21.261 8.660 1.00 92.61 349 GLU B C 1
ATOM 4536 O O . GLU B 1 304 ? 31.077 20.368 9.495 1.00 97.90 349 GLU B O 1
ATOM 4542 N N . LYS B 1 305 ? 29.708 21.594 8.188 1.00 86.56 350 LYS B N 1
ATOM 4543 C CA . LYS B 1 305 ? 28.497 20.849 8.545 1.00 84.43 350 LYS B CA 1
ATOM 4544 C C . LYS B 1 305 ? 28.320 19.624 7.646 1.00 80.33 350 LYS B C 1
ATOM 4545 O O . LYS B 1 305 ? 28.247 19.749 6.424 1.00 83.51 350 LYS B O 1
ATOM 4551 N N . VAL B 1 306 ? 28.229 18.446 8.257 1.00 71.30 351 VAL B N 1
ATOM 4552 C CA . VAL B 1 306 ? 28.096 17.181 7.522 1.00 63.69 351 VAL B CA 1
ATOM 4553 C C . VAL B 1 306 ? 26.695 16.580 7.659 1.00 60.45 351 VAL B C 1
ATOM 4554 O O . VAL B 1 306 ? 26.184 16.378 8.768 1.00 59.40 351 VAL B O 1
ATOM 4558 N N . LYS B 1 307 ? 26.083 16.307 6.515 1.00 57.16 352 LYS B N 1
ATOM 4559 C CA . LYS B 1 307 ? 24.765 15.709 6.467 1.00 57.27 352 LYS B CA 1
ATOM 4560 C C . LYS B 1 307 ? 24.832 14.214 6.794 1.00 56.36 352 LYS B C 1
ATOM 4561 O O . LYS B 1 307 ? 25.624 13.474 6.208 1.00 57.86 352 LYS B O 1
ATOM 4567 N N . LEU B 1 308 ? 23.975 13.773 7.713 1.00 55.81 353 LEU B N 1
ATOM 4568 C CA . LEU B 1 308 ? 23.937 12.367 8.132 1.00 51.28 353 LEU B CA 1
ATOM 4569 C C . LEU B 1 308 ? 22.583 11.742 7.938 1.00 44.37 353 LEU B C 1
ATOM 4570 O O . LEU B 1 308 ? 21.563 12.423 7.947 1.00 43.78 353 LEU B O 1
ATOM 4575 N N . VAL B 1 309 ? 22.592 10.423 7.801 1.00 42.58 354 VAL B N 1
ATOM 4576 C CA . VAL B 1 309 ? 21.378 9.644 7.713 1.00 39.80 354 VAL B CA 1
ATOM 4577 C C . VAL B 1 309 ? 21.443 8.511 8.745 1.00 40.79 354 VAL B C 1
ATOM 4578 O O . VAL B 1 309 ? 22.460 7.803 8.823 1.00 34.84 354 VAL B O 1
ATOM 4582 N N . ARG B 1 310 ? 20.357 8.323 9.513 1.00 37.17 355 ARG B N 1
ATOM 4583 C CA . ARG B 1 310 ? 20.283 7.215 10.454 1.00 36.19 355 ARG B CA 1
ATOM 4584 C C . ARG B 1 310 ? 19.397 6.116 9.939 1.00 33.91 355 ARG B C 1
ATOM 4585 O O . ARG B 1 310 ? 18.271 6.371 9.557 1.00 35.47 355 ARG B O 1
ATOM 4593 N N . LEU B 1 311 ? 19.905 4.884 9.958 1.00 33.17 356 LEU B N 1
ATOM 4594 C CA . LEU B 1 311 ? 19.158 3.718 9.526 1.00 33.38 356 LEU B CA 1
ATOM 4595 C C . LEU B 1 311 ? 19.086 2.657 10.612 1.00 36.21 356 LEU B C 1
ATOM 4596 O O . LEU B 1 311 ? 19.906 2.642 11.518 1.00 41.76 356 LEU B O 1
ATOM 4601 N N . ARG B 1 312 ? 18.094 1.774 10.513 1.00 35.46 357 ARG B N 1
ATOM 4602 C CA . ARG B 1 312 ? 17.991 0.634 11.401 1.00 35.51 357 ARG B CA 1
ATOM 4603 C C . ARG B 1 312 ? 17.744 -0.655 10.638 1.00 34.94 357 ARG B C 1
ATOM 4604 O O . ARG B 1 312 ? 16.757 -0.807 9.926 1.00 35.35 357 ARG B O 1
ATOM 4612 N N . ASN B 1 313 ? 18.646 -1.596 10.827 1.00 35.01 358 ASN B N 1
ATOM 4613 C CA . ASN B 1 313 ? 18.474 -2.931 10.323 1.00 34.51 358 ASN B CA 1
ATOM 4614 C C . ASN B 1 313 ? 17.478 -3.692 11.184 1.00 35.78 358 ASN B C 1
ATOM 4615 O O . ASN B 1 313 ? 17.714 -3.887 12.362 1.00 38.21 358 ASN B O 1
ATOM 4620 N N . PRO B 1 314 ? 16.363 -4.152 10.604 1.00 35.99 359 PRO B N 1
ATOM 4621 C CA . PRO B 1 314 ? 15.364 -4.795 11.451 1.00 39.33 359 PRO B CA 1
ATOM 4622 C C . PRO B 1 314 ? 15.766 -6.163 11.999 1.00 40.13 359 PRO B C 1
ATOM 4623 O O . PRO B 1 314 ? 15.015 -6.751 12.756 1.00 40.97 359 PRO B O 1
ATOM 4627 N N . TRP B 1 315 ? 16.950 -6.645 11.664 1.00 43.73 360 TRP B N 1
ATOM 4628 C CA . TRP B 1 315 ? 17.553 -7.769 12.406 1.00 43.25 360 TRP B CA 1
ATOM 4629 C C . TRP B 1 315 ? 17.835 -7.422 13.875 1.00 42.97 360 TRP B C 1
ATOM 4630 O O . TRP B 1 315 ? 17.935 -8.305 14.712 1.00 41.95 360 TRP B O 1
ATOM 4641 N N . GLY B 1 316 ? 18.028 -6.147 14.166 1.00 44.07 361 GLY B N 1
ATOM 4642 C CA . GLY B 1 316 ? 18.411 -5.733 15.512 1.00 47.17 361 GLY B CA 1
ATOM 4643 C C . GLY B 1 316 ? 19.905 -5.874 15.751 1.00 46.91 361 GLY B C 1
ATOM 4644 O O . GLY B 1 316 ? 20.375 -5.756 16.869 1.00 45.11 361 GLY B O 1
ATOM 4645 N N . GLN B 1 317 ? 20.646 -6.089 14.669 1.00 49.91 362 GLN B N 1
ATOM 4646 C CA . GLN B 1 317 ? 22.095 -6.217 14.711 1.00 51.69 362 GLN B CA 1
ATOM 4647 C C . GLN B 1 317 ? 22.640 -6.272 13.282 1.00 52.93 362 GLN B C 1
ATOM 4648 O O . GLN B 1 317 ? 21.873 -6.416 12.324 1.00 51.97 362 GLN B O 1
ATOM 4654 N N . VAL B 1 318 ? 23.967 -6.148 13.167 1.00 53.59 363 VAL B N 1
ATOM 4655 C CA . VAL B 1 318 ? 24.694 -6.050 11.891 1.00 48.98 363 VAL B CA 1
ATOM 4656 C C . VAL B 1 318 ? 24.541 -4.659 11.281 1.00 47.52 363 VAL B C 1
ATOM 4657 O O . VAL B 1 318 ? 23.516 -4.338 10.674 1.00 51.59 363 VAL B O 1
ATOM 4661 N N . GLU B 1 319 ? 25.589 -3.853 11.439 1.00 49.30 364 GLU B N 1
ATOM 4662 C CA . GLU B 1 319 ? 25.567 -2.414 11.154 1.00 48.56 364 GLU B CA 1
ATOM 4663 C C . GLU B 1 319 ? 26.674 -1.962 10.199 1.00 49.20 364 GLU B C 1
ATOM 4664 O O . GLU B 1 319 ? 27.670 -2.640 10.011 1.00 53.68 364 GLU B O 1
ATOM 4670 N N . TRP B 1 320 ? 26.519 -0.753 9.709 1.00 48.59 365 TRP B N 1
ATOM 4671 C CA . TRP B 1 320 ? 27.483 -0.101 8.890 1.00 49.55 365 TRP B CA 1
ATOM 4672 C C . TRP B 1 320 ? 28.721 0.076 9.759 1.00 54.21 365 TRP B C 1
ATOM 4673 O O . TRP B 1 320 ? 28.643 0.467 10.904 1.00 50.71 365 TRP B O 1
ATOM 4684 N N . ASN B 1 321 ? 29.875 -0.201 9.193 1.00 57.75 366 ASN B N 1
ATOM 4685 C CA . ASN B 1 321 ? 31.153 -0.113 9.927 1.00 59.83 366 ASN B CA 1
ATOM 4686 C C . ASN B 1 321 ? 32.067 1.009 9.407 1.00 58.15 366 ASN B C 1
ATOM 4687 O O . ASN B 1 321 ? 33.222 1.101 9.779 1.00 62.69 366 ASN B O 1
ATOM 4692 N N . GLY B 1 322 ? 31.529 1.852 8.539 1.00 58.42 367 GLY B N 1
ATOM 4693 C CA . GLY B 1 322 ? 32.282 2.943 7.937 1.00 53.55 367 GLY B CA 1
ATOM 4694 C C . GLY B 1 322 ? 32.216 4.192 8.780 1.00 58.48 367 GLY B C 1
ATOM 4695 O O . GLY B 1 322 ? 32.008 4.133 9.997 1.00 59.14 367 GLY B O 1
ATOM 4696 N N . SER B 1 323 ? 32.428 5.335 8.166 1.00 55.94 368 SER B N 1
ATOM 4697 C CA . SER B 1 323 ? 32.435 6.555 8.930 1.00 59.18 368 SER B CA 1
ATOM 4698 C C . SER B 1 323 ? 31.071 6.833 9.465 1.00 56.39 368 SER B C 1
ATOM 4699 O O . SER B 1 323 ? 30.089 6.529 8.762 1.00 60.54 368 SER B O 1
ATOM 4702 N N . TRP B 1 324 ? 31.067 7.446 10.664 1.00 56.99 369 TRP B N 1
ATOM 4703 C CA . TRP B 1 324 ? 29.901 7.745 11.513 1.00 55.14 369 TRP B CA 1
ATOM 4704 C C . TRP B 1 324 ? 29.226 6.533 12.154 1.00 51.81 369 TRP B C 1
ATOM 4705 O O . TRP B 1 324 ? 28.261 6.679 12.890 1.00 56.73 369 TRP B O 1
ATOM 4716 N N . SER B 1 325 ? 29.775 5.349 11.916 1.00 53.88 370 SER B N 1
ATOM 4717 C CA . SER B 1 325 ? 29.316 4.141 12.572 1.00 52.48 370 SER B CA 1
ATOM 4718 C C . SER B 1 325 ? 29.630 4.207 14.043 1.00 53.03 370 SER B C 1
ATOM 4719 O O . SER B 1 325 ? 30.281 5.140 14.514 1.00 52.68 370 SER B O 1
ATOM 4722 N N . ASP B 1 326 ? 29.136 3.224 14.775 1.00 54.30 371 ASP B N 1
ATOM 4723 C CA . ASP B 1 326 ? 29.214 3.261 16.220 1.00 66.63 371 ASP B CA 1
ATOM 4724 C C . ASP B 1 326 ? 30.661 3.450 16.716 1.00 69.16 371 ASP B C 1
ATOM 4725 O O . ASP B 1 326 ? 30.950 4.355 17.498 1.00 68.50 371 ASP B O 1
ATOM 4730 N N . ARG B 1 327 ? 31.563 2.609 16.230 1.00 69.45 372 ARG B N 1
ATOM 4731 C CA . ARG B 1 327 ? 32.926 2.534 16.769 1.00 73.52 372 ARG B CA 1
ATOM 4732 C C . ARG B 1 327 ? 33.931 3.460 16.063 1.00 74.61 372 ARG B C 1
ATOM 4733 O O . ARG B 1 327 ? 35.132 3.377 16.303 1.00 80.69 372 ARG B O 1
ATOM 4741 N N . TRP B 1 328 ? 33.436 4.350 15.213 1.00 74.44 373 TRP B N 1
ATOM 4742 C CA . TRP B 1 328 ? 34.280 5.279 14.457 1.00 73.11 373 TRP B CA 1
ATOM 4743 C C . TRP B 1 328 ? 35.002 6.216 15.409 1.00 79.87 373 TRP B C 1
ATOM 4744 O O . TRP B 1 328 ? 34.370 6.881 16.222 1.00 75.48 373 TRP B O 1
ATOM 4755 N N . LYS B 1 329 ? 36.329 6.263 15.305 1.00 87.05 374 LYS B N 1
ATOM 4756 C CA . LYS B 1 329 ? 37.166 6.996 16.272 1.00 84.92 374 LYS B CA 1
ATOM 4757 C C . LYS B 1 329 ? 36.982 8.501 16.184 1.00 78.70 374 LYS B C 1
ATOM 4758 O O . LYS B 1 329 ? 37.025 9.202 17.201 1.00 76.17 374 LYS B O 1
ATOM 4764 N N . ASP B 1 330 ? 36.718 8.993 14.978 1.00 70.54 375 ASP B N 1
ATOM 4765 C CA . ASP B 1 330 ? 36.586 10.434 14.772 1.00 77.31 375 ASP B CA 1
ATOM 4766 C C . ASP B 1 330 ? 35.290 11.029 15.342 1.00 79.06 375 ASP B C 1
ATOM 4767 O O . ASP B 1 330 ? 35.049 12.238 15.221 1.00 82.17 375 ASP B O 1
ATOM 4772 N N . TRP B 1 331 ? 34.451 10.190 15.954 1.00 81.01 376 TRP B N 1
ATOM 4773 C CA . TRP B 1 331 ? 33.376 10.672 16.839 1.00 75.43 376 TRP B CA 1
ATOM 4774 C C . TRP B 1 331 ? 33.984 11.543 17.942 1.00 78.68 376 TRP B C 1
ATOM 4775 O O . TRP B 1 331 ? 33.319 12.437 18.465 1.00 75.20 376 TRP B O 1
ATOM 4786 N N . SER B 1 332 ? 35.246 11.274 18.287 1.00 82.32 377 SER B N 1
ATOM 4787 C CA . SER B 1 332 ? 35.991 12.071 19.275 1.00 84.35 377 SER B CA 1
ATOM 4788 C C . SER B 1 332 ? 35.984 13.579 18.963 1.00 85.43 377 SER B C 1
ATOM 4789 O O . SER B 1 332 ? 36.021 14.408 19.884 1.00 70.80 377 SER B O 1
ATOM 4792 N N . PHE B 1 333 ? 35.917 13.923 17.674 1.00 83.09 378 PHE B N 1
ATOM 4793 C CA . PHE B 1 333 ? 35.924 15.327 17.251 1.00 90.50 378 PHE B CA 1
ATOM 4794 C C . PHE B 1 333 ? 34.556 16.012 17.410 1.00 90.79 378 PHE B C 1
ATOM 4795 O O . PHE B 1 333 ? 34.403 17.178 17.058 1.00 84.91 378 PHE B O 1
ATOM 4803 N N . VAL B 1 334 ? 33.566 15.293 17.934 1.00 91.32 379 VAL B N 1
ATOM 4804 C CA . VAL B 1 334 ? 32.201 15.816 18.047 1.00 86.52 379 VAL B CA 1
ATOM 4805 C C . VAL B 1 334 ? 31.899 16.193 19.491 1.00 84.92 379 VAL B C 1
ATOM 4806 O O . VAL B 1 334 ? 32.128 15.399 20.417 1.00 79.96 379 VAL B O 1
ATOM 4810 N N . ASP B 1 335 ? 31.348 17.394 19.671 1.00 83.93 380 ASP B N 1
ATOM 4811 C CA . ASP B 1 335 ? 31.004 17.883 21.009 1.00 88.76 380 ASP B CA 1
ATOM 4812 C C . ASP B 1 335 ? 29.981 16.993 21.724 1.00 88.45 380 ASP B C 1
ATOM 4813 O O . ASP B 1 335 ? 29.081 16.411 21.110 1.00 88.87 380 ASP B O 1
ATOM 4818 N N . LYS B 1 336 ? 30.148 16.890 23.033 1.00 88.95 381 LYS B N 1
ATOM 4819 C CA . LYS B 1 336 ? 29.363 15.973 23.841 1.00 94.49 381 LYS B CA 1
ATOM 4820 C C . LYS B 1 336 ? 27.854 16.221 23.763 1.00 93.79 381 LYS B C 1
ATOM 4821 O O . LYS B 1 336 ? 27.068 15.280 23.865 1.00 92.13 381 LYS B O 1
ATOM 4827 N N . ASP B 1 337 ? 27.451 17.476 23.604 1.00 89.75 382 ASP B N 1
ATOM 4828 C CA . ASP B 1 337 ? 26.035 17.798 23.491 1.00 89.42 382 ASP B CA 1
ATOM 4829 C C . ASP B 1 337 ? 25.432 17.378 22.161 1.00 87.62 382 ASP B C 1
ATOM 4830 O O . ASP B 1 337 ? 24.256 16.993 22.091 1.00 77.00 382 ASP B O 1
ATOM 4835 N N . GLU B 1 338 ? 26.226 17.519 21.105 1.00 82.87 383 GLU B N 1
ATOM 4836 C CA . GLU B 1 338 ? 25.825 17.077 19.777 1.00 77.45 383 GLU B CA 1
ATOM 4837 C C . GLU B 1 338 ? 25.597 15.569 19.769 1.00 76.50 383 GLU B C 1
ATOM 4838 O O . GLU B 1 338 ? 24.582 15.097 19.254 1.00 80.96 383 GLU B O 1
ATOM 4844 N N . LYS B 1 339 ? 26.545 14.830 20.342 1.00 72.44 384 LYS B N 1
ATOM 4845 C CA . LYS B 1 339 ? 26.434 13.385 20.494 1.00 72.03 384 LYS B CA 1
ATOM 4846 C C . LYS B 1 339 ? 25.120 13.019 21.164 1.00 73.27 384 LYS B C 1
ATOM 4847 O O . LYS B 1 339 ? 24.430 12.083 20.745 1.00 77.03 384 LYS B O 1
ATOM 4853 N N . ALA B 1 340 ? 24.764 13.775 22.191 1.00 75.39 385 ALA B N 1
ATOM 4854 C CA . ALA B 1 340 ? 23.510 13.560 22.907 1.00 78.27 385 ALA B CA 1
ATOM 4855 C C . ALA B 1 340 ? 22.285 13.862 22.034 1.00 73.63 385 ALA B C 1
ATOM 4856 O O . ALA B 1 340 ? 21.307 13.109 22.027 1.00 78.33 385 ALA B O 1
ATOM 4858 N N . ARG B 1 341 ? 22.347 14.957 21.293 1.00 67.02 386 ARG B N 1
ATOM 4859 C CA . ARG B 1 341 ? 21.260 15.332 20.390 1.00 65.68 386 ARG B CA 1
ATOM 4860 C C . ARG B 1 341 ? 21.021 14.279 19.301 1.00 60.79 386 ARG B C 1
ATOM 4861 O O . ARG B 1 341 ? 19.888 14.093 18.852 1.00 64.37 386 ARG B O 1
ATOM 4869 N N . LEU B 1 342 ? 22.093 13.621 18.866 1.00 53.44 387 LEU B N 1
ATOM 4870 C CA . LEU B 1 342 ? 22.015 12.587 17.833 1.00 54.05 387 LEU B CA 1
ATOM 4871 C C . LEU B 1 342 ? 21.748 11.214 18.412 1.00 53.40 387 LEU B C 1
ATOM 4872 O O . LEU B 1 342 ? 21.676 10.226 17.681 1.00 53.00 387 LEU B O 1
ATOM 4877 N N . GLN B 1 343 ? 21.616 11.160 19.735 1.00 52.18 388 GLN B N 1
ATOM 4878 C CA . GLN B 1 343 ? 21.453 9.928 20.475 1.00 47.04 388 GLN B CA 1
ATOM 4879 C C . GLN B 1 343 ? 22.525 8.929 20.114 1.00 46.84 388 GLN B C 1
ATOM 4880 O O . GLN B 1 343 ? 22.260 7.735 20.000 1.00 52.83 388 GLN B O 1
ATOM 4886 N N . HIS B 1 344 ? 23.754 9.405 19.954 1.00 51.18 389 HIS B N 1
ATOM 4887 C CA . HIS B 1 344 ? 24.898 8.524 19.626 1.00 58.04 389 HIS B CA 1
ATOM 4888 C C . HIS B 1 344 ? 25.145 7.513 20.743 1.00 58.35 389 HIS B C 1
ATOM 4889 O O . HIS B 1 344 ? 25.191 7.889 21.917 1.00 60.41 389 HIS B O 1
ATOM 4896 N N . GLN B 1 345 ? 25.232 6.239 20.374 1.00 56.46 390 GLN B N 1
ATOM 4897 C CA . GLN B 1 345 ? 25.431 5.154 21.325 1.00 60.72 390 GLN B CA 1
ATOM 4898 C C . GLN B 1 345 ? 26.184 4.033 20.675 1.00 58.76 390 GLN B C 1
ATOM 4899 O O . GLN B 1 345 ? 25.876 3.656 19.553 1.00 60.88 390 GLN B O 1
ATOM 4905 N N . VAL B 1 346 ? 27.159 3.489 21.397 1.00 59.33 391 VAL B N 1
ATOM 4906 C CA . VAL B 1 346 ? 27.893 2.346 20.924 1.00 57.69 391 VAL B CA 1
ATOM 4907 C C . VAL B 1 346 ? 27.165 1.121 21.407 1.00 58.14 391 VAL B C 1
ATOM 4908 O O . VAL B 1 346 ? 27.428 0.622 22.493 1.00 61.47 391 VAL B O 1
ATOM 4912 N N . THR B 1 347 ? 26.240 0.644 20.578 1.00 61.38 392 THR B N 1
ATOM 4913 C CA . THR B 1 347 ? 25.429 -0.513 20.891 1.00 57.97 392 THR B CA 1
ATOM 4914 C C . THR B 1 347 ? 25.130 -1.289 19.642 1.00 57.61 392 THR B C 1
ATOM 4915 O O . THR B 1 347 ? 24.657 -0.698 18.677 1.00 66.01 392 THR B O 1
ATOM 4919 N N . GLU B 1 348 ? 25.316 -2.605 19.678 1.00 54.07 393 GLU B N 1
ATOM 4920 C CA . GLU B 1 348 ? 24.938 -3.455 18.558 1.00 55.68 393 GLU B CA 1
ATOM 4921 C C . GLU B 1 348 ? 23.425 -3.731 18.582 1.00 55.79 393 GLU B C 1
ATOM 4922 O O . GLU B 1 348 ? 22.963 -4.788 19.025 1.00 57.06 393 GLU B O 1
ATOM 4928 N N . ASP B 1 349 ? 22.672 -2.767 18.054 1.00 50.88 394 ASP B N 1
ATOM 4929 C CA . ASP B 1 349 ? 21.213 -2.813 18.024 1.00 47.29 394 ASP B CA 1
ATOM 4930 C C . ASP B 1 349 ? 20.632 -2.754 16.602 1.00 50.10 394 ASP B C 1
ATOM 4931 O O . ASP B 1 349 ? 19.403 -2.740 16.421 1.00 51.42 394 ASP B O 1
ATOM 4936 N N . GLY B 1 350 ? 21.495 -2.707 15.597 1.00 47.06 395 GLY B N 1
ATOM 4937 C CA . GLY B 1 350 ? 21.038 -2.590 14.199 1.00 45.00 395 GLY B CA 1
ATOM 4938 C C . GLY B 1 350 ? 20.915 -1.160 13.705 1.00 43.06 395 GLY B C 1
ATOM 4939 O O . GLY B 1 350 ? 20.697 -0.943 12.516 1.00 40.30 395 GLY B O 1
ATOM 4940 N N . GLU B 1 351 ? 21.037 -0.189 14.615 1.00 38.22 396 GLU B N 1
ATOM 4941 C CA . GLU B 1 351 ? 20.845 1.222 14.276 1.00 39.41 396 GLU B CA 1
ATOM 4942 C C . GLU B 1 351 ? 22.185 1.964 14.206 1.00 39.03 396 GLU B C 1
ATOM 4943 O O . GLU B 1 351 ? 23.079 1.780 15.039 1.00 44.80 396 GLU B O 1
ATOM 4949 N N . PHE B 1 352 ? 22.314 2.828 13.222 1.00 38.22 397 PHE B N 1
ATOM 4950 C CA . PHE B 1 352 ? 23.567 3.513 13.020 1.00 38.63 397 PHE B CA 1
ATOM 4951 C C . PHE B 1 352 ? 23.411 4.764 12.178 1.00 39.23 397 PHE B C 1
ATOM 4952 O O . PHE B 1 352 ? 22.486 4.894 11.380 1.00 39.26 397 PHE B O 1
ATOM 4960 N N . TRP B 1 353 ? 24.328 5.692 12.394 1.00 43.83 398 TRP B N 1
ATOM 4961 C CA . TRP B 1 353 ? 24.471 6.843 11.536 1.00 40.59 398 TRP B CA 1
ATOM 4962 C C . TRP B 1 353 ? 25.443 6.513 10.424 1.00 42.92 398 TRP B C 1
ATOM 4963 O O . TRP B 1 353 ? 26.361 5.727 10.606 1.00 42.35 398 TRP B O 1
ATOM 4974 N N . MET B 1 354 ? 25.250 7.145 9.296 1.00 46.45 399 MET B N 1
ATOM 4975 C CA . MET B 1 354 ? 26.105 7.047 8.149 1.00 44.43 399 MET B CA 1
ATOM 4976 C C . MET B 1 354 ? 25.997 8.378 7.431 1.00 46.62 399 MET B C 1
ATOM 4977 O O . MET B 1 354 ? 25.018 9.078 7.538 1.00 52.35 399 MET B O 1
ATOM 4982 N N . SER B 1 355 ? 27.015 8.756 6.693 1.00 51.71 400 SER B N 1
ATOM 4983 C CA . SER B 1 355 ? 26.980 10.038 6.018 1.00 51.30 400 SER B CA 1
ATOM 4984 C C . SER B 1 355 ? 25.998 10.031 4.882 1.00 48.86 400 SER B C 1
ATOM 4985 O O . SER B 1 355 ? 25.749 9.013 4.299 1.00 51.09 400 SER B O 1
ATOM 4988 N N . TYR B 1 356 ? 25.435 11.176 4.553 1.00 47.49 401 TYR B N 1
ATOM 4989 C CA . TYR B 1 356 ? 24.489 11.225 3.460 1.00 47.63 401 TYR B CA 1
ATOM 4990 C C . TYR B 1 356 ? 25.155 10.825 2.156 1.00 50.56 401 TYR B C 1
ATOM 4991 O O . TYR B 1 356 ? 24.614 10.079 1.391 1.00 51.74 401 TYR B O 1
ATOM 5000 N N . GLU B 1 357 ? 26.366 11.284 1.920 1.00 58.59 402 GLU B N 1
ATOM 5001 C CA . GLU B 1 357 ? 27.048 10.903 0.707 1.00 63.29 402 GLU B CA 1
ATOM 5002 C C . GLU B 1 357 ? 27.270 9.410 0.642 1.00 60.89 402 GLU B C 1
ATOM 5003 O O . GLU B 1 357 ? 27.045 8.819 -0.370 1.00 59.81 402 GLU B O 1
ATOM 5009 N N . ASP B 1 358 ? 27.627 8.777 1.745 1.00 57.26 403 ASP B N 1
ATOM 5010 C CA . ASP B 1 358 ? 27.818 7.352 1.741 1.00 58.88 403 ASP B CA 1
ATOM 5011 C C . ASP B 1 358 ? 26.516 6.640 1.610 1.00 56.27 403 ASP B C 1
ATOM 5012 O O . ASP B 1 358 ? 26.459 5.588 1.036 1.00 62.02 403 ASP B O 1
ATOM 5017 N N . PHE B 1 359 ? 25.461 7.209 2.157 1.00 50.15 404 PHE B N 1
ATOM 5018 C CA . PHE B 1 359 ? 24.171 6.614 2.069 1.00 44.97 404 PHE B CA 1
ATOM 5019 C C . PHE B 1 359 ? 23.793 6.487 0.623 1.00 47.16 404 PHE B C 1
ATOM 5020 O O . PHE B 1 359 ? 23.401 5.437 0.186 1.00 44.19 404 PHE B O 1
ATOM 5028 N N . ILE B 1 360 ? 23.950 7.560 -0.138 1.00 49.44 405 ILE B N 1
ATOM 5029 C CA . ILE B 1 360 ? 23.619 7.515 -1.551 1.00 59.83 405 ILE B CA 1
ATOM 5030 C C . ILE B 1 360 ? 24.565 6.702 -2.423 1.00 61.09 405 ILE B C 1
ATOM 5031 O O . ILE B 1 360 ? 24.212 6.339 -3.501 1.00 68.77 405 ILE B O 1
ATOM 5036 N N . TYR B 1 361 ? 25.752 6.395 -1.946 1.00 59.41 406 TYR B N 1
ATOM 5037 C CA . TYR B 1 361 ? 26.631 5.561 -2.694 1.00 69.94 406 TYR B CA 1
ATOM 5038 C C . TYR B 1 361 ? 26.161 4.148 -2.580 1.00 63.76 406 TYR B C 1
ATOM 5039 O O . TYR B 1 361 ? 26.218 3.417 -3.522 1.00 65.63 406 TYR B O 1
ATOM 5048 N N . HIS B 1 362 ? 25.668 3.750 -1.426 1.00 60.82 407 HIS B N 1
ATOM 5049 C CA . HIS B 1 362 ? 25.299 2.365 -1.282 1.00 57.74 407 HIS B CA 1
ATOM 5050 C C . HIS B 1 362 ? 23.865 1.991 -1.471 1.00 54.07 407 HIS B C 1
ATOM 5051 O O . HIS B 1 362 ? 23.567 0.912 -1.879 1.00 51.13 407 HIS B O 1
ATOM 5058 N N . PHE B 1 363 ? 22.971 2.895 -1.179 1.00 55.17 408 PHE B N 1
ATOM 5059 C CA . PHE B 1 363 ? 21.556 2.561 -1.266 1.00 53.86 408 PHE B CA 1
ATOM 5060 C C . PHE B 1 363 ? 20.998 2.970 -2.597 1.00 49.83 408 PHE B C 1
ATOM 5061 O O . PHE B 1 363 ? 21.380 3.981 -3.139 1.00 54.86 408 PHE B O 1
ATOM 5069 N N . THR B 1 364 ? 20.115 2.145 -3.131 1.00 50.54 409 THR B N 1
ATOM 5070 C CA . THR B 1 364 ? 19.618 2.342 -4.480 1.00 52.11 409 THR B CA 1
ATOM 5071 C C . THR B 1 364 ? 18.156 2.711 -4.522 1.00 53.94 409 THR B C 1
ATOM 5072 O O . THR B 1 364 ? 17.713 3.314 -5.489 1.00 65.82 409 THR B O 1
ATOM 5076 N N . LYS B 1 365 ? 17.409 2.342 -3.494 1.00 51.53 410 LYS B N 1
ATOM 5077 C CA . LYS B 1 365 ? 15.958 2.511 -3.496 1.00 56.11 410 LYS B CA 1
ATOM 5078 C C . LYS B 1 365 ? 15.535 3.196 -2.203 1.00 49.67 410 LYS B C 1
ATOM 5079 O O . LYS B 1 365 ? 15.955 2.791 -1.122 1.00 45.11 410 LYS B O 1
ATOM 5085 N N . LEU B 1 366 ? 14.695 4.219 -2.329 1.00 45.00 411 LEU B N 1
ATOM 5086 C CA . LEU B 1 366 ? 14.129 4.918 -1.193 1.00 40.99 411 LEU B CA 1
ATOM 5087 C C . LEU B 1 366 ? 12.649 5.004 -1.365 1.00 42.31 411 LEU B C 1
ATOM 5088 O O . LEU B 1 366 ? 12.168 5.469 -2.385 1.00 43.00 411 LEU B O 1
ATOM 5093 N N . GLU B 1 367 ? 11.921 4.617 -0.327 1.00 51.40 412 GLU B N 1
ATOM 5094 C CA . GLU B 1 367 ? 10.461 4.523 -0.377 1.00 53.46 412 GLU B CA 1
ATOM 5095 C C . GLU B 1 367 ? 9.884 5.402 0.732 1.00 53.76 412 GLU B C 1
ATOM 5096 O O . GLU B 1 367 ? 10.232 5.257 1.899 1.00 59.50 412 GLU B O 1
ATOM 5102 N N . ILE B 1 368 ? 9.015 6.325 0.358 1.00 48.98 413 ILE B N 1
ATOM 5103 C CA . ILE B 1 368 ? 8.345 7.179 1.326 1.00 48.49 413 ILE B CA 1
ATOM 5104 C C . ILE B 1 368 ? 6.842 6.937 1.284 1.00 45.66 413 ILE B C 1
ATOM 5105 O O . ILE B 1 368 ? 6.257 6.849 0.217 1.00 48.41 413 ILE B O 1
ATOM 5110 N N . CYS B 1 369 ? 6.217 6.852 2.445 1.00 41.95 414 CYS B N 1
ATOM 5111 C CA . CYS B 1 369 ? 4.785 6.730 2.509 1.00 45.93 414 CYS B CA 1
ATOM 5112 C C . CYS B 1 369 ? 4.220 7.984 3.124 1.00 42.31 414 CYS B C 1
ATOM 5113 O O . CYS B 1 369 ? 4.331 8.199 4.338 1.00 43.75 414 CYS B O 1
ATOM 5116 N N . ASN B 1 370 ? 3.632 8.814 2.279 1.00 46.77 415 ASN B N 1
ATOM 5117 C CA . ASN B 1 370 ? 3.154 10.134 2.712 1.00 48.96 415 ASN B CA 1
ATOM 5118 C C . ASN B 1 370 ? 1.771 10.108 3.313 1.00 51.47 415 ASN B C 1
ATOM 5119 O O . ASN B 1 370 ? 0.841 9.545 2.737 1.00 50.04 415 ASN B O 1
ATOM 5124 N N . LEU B 1 371 ? 1.655 10.700 4.494 1.00 58.02 416 LEU B N 1
ATOM 5125 C CA . LEU B 1 371 ? 0.415 10.702 5.217 1.00 62.17 416 LEU B CA 1
ATOM 5126 C C . LEU B 1 371 ? -0.442 11.653 4.414 1.00 66.76 416 LEU B C 1
ATOM 5127 O O . LEU B 1 371 ? 0.033 12.683 3.931 1.00 59.19 416 LEU B O 1
ATOM 5132 N N . THR B 1 372 ? -1.698 11.286 4.252 1.00 73.24 417 THR B N 1
ATOM 5133 C CA . THR B 1 372 ? -2.598 12.071 3.427 1.00 81.00 417 THR B CA 1
ATOM 5134 C C . THR B 1 372 ? -2.807 13.458 4.071 1.00 84.82 417 THR B C 1
ATOM 5135 O O . THR B 1 372 ? -2.958 13.569 5.291 1.00 82.70 417 THR B O 1
ATOM 5139 N N . ALA B 1 373 ? -2.781 14.519 3.267 1.00 92.16 418 ALA B N 1
ATOM 5140 C CA . ALA B 1 373 ? -2.915 15.878 3.828 1.00 98.60 418 ALA B CA 1
ATOM 5141 C C . ALA B 1 373 ? -4.159 16.043 4.703 1.00 106.98 418 ALA B C 1
ATOM 5142 O O . ALA B 1 373 ? -4.151 16.890 5.600 1.00 107.33 418 ALA B O 1
ATOM 5144 N N . ASP B 1 374 ? -5.205 15.250 4.405 1.00 112.12 419 ASP B N 1
ATOM 5145 C CA . ASP B 1 374 ? -6.433 15.056 5.227 1.00 109.86 419 ASP B CA 1
ATOM 5146 C C . ASP B 1 374 ? -6.829 16.264 6.105 1.00 105.53 419 ASP B C 1
ATOM 5147 O O . ASP B 1 374 ? -8.005 16.483 6.412 1.00 88.19 419 ASP B O 1
ATOM 5152 N N . GLY C 1 10 ? 46.072 -72.822 43.556 1.00 94.85 55 GLY C N 1
ATOM 5153 C CA . GLY C 1 10 ? 47.146 -72.042 42.873 1.00 99.47 55 GLY C CA 1
ATOM 5154 C C . GLY C 1 10 ? 46.594 -70.881 42.060 1.00 110.42 55 GLY C C 1
ATOM 5155 O O . GLY C 1 10 ? 46.801 -70.816 40.845 1.00 103.64 55 GLY C O 1
ATOM 5156 N N . VAL C 1 11 ? 45.894 -69.964 42.737 1.00 121.35 56 VAL C N 1
ATOM 5157 C CA . VAL C 1 11 ? 45.185 -68.857 42.068 1.00 122.58 56 VAL C CA 1
ATOM 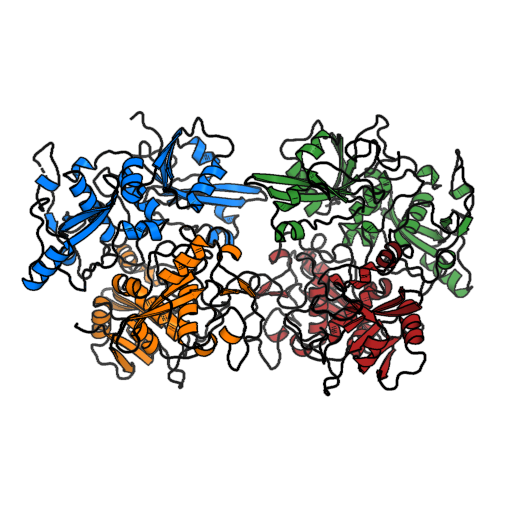5158 C C . VAL C 1 11 ? 45.455 -67.432 42.601 1.00 117.32 56 VAL C C 1
ATOM 5159 O O . VAL C 1 11 ? 44.996 -66.477 41.974 1.00 115.73 56 VAL C O 1
ATOM 5163 N N . LYS C 1 12 ? 46.186 -67.259 43.710 1.00 114.65 57 LYS C N 1
ATOM 5164 C CA . LYS C 1 12 ? 46.379 -65.898 44.280 1.00 112.90 57 LYS C CA 1
ATOM 5165 C C . LYS C 1 12 ? 47.238 -65.010 43.377 1.00 102.88 57 LYS C C 1
ATOM 5166 O O . LYS C 1 12 ? 46.896 -63.855 43.128 1.00 99.46 57 LYS C O 1
ATOM 5172 N N . GLU C 1 13 ? 48.346 -65.562 42.894 1.00 96.91 58 GLU C N 1
ATOM 5173 C CA . GLU C 1 13 ? 49.168 -64.911 41.870 1.00 93.12 58 GLU C CA 1
ATOM 5174 C C . GLU C 1 13 ? 48.597 -65.021 40.445 1.00 87.29 58 GLU C C 1
ATOM 5175 O O . GLU C 1 13 ? 49.284 -64.637 39.507 1.00 89.86 58 GLU C O 1
ATOM 5181 N N . LYS C 1 14 ? 47.367 -65.519 40.270 1.00 77.08 59 LYS C N 1
ATOM 5182 C CA . LYS C 1 14 ? 46.745 -65.595 38.938 1.00 71.37 59 LYS C CA 1
ATOM 5183 C C . LYS C 1 14 ? 45.687 -64.505 38.693 1.00 64.84 59 LYS C C 1
ATOM 5184 O O . LYS C 1 14 ? 44.764 -64.337 39.495 1.00 61.65 59 LYS C O 1
ATOM 5190 N N . THR C 1 15 ? 45.802 -63.797 37.566 1.00 57.18 60 THR C N 1
ATOM 5191 C CA . THR C 1 15 ? 44.855 -62.738 37.218 1.00 51.67 60 THR C CA 1
ATOM 5192 C C . THR C 1 15 ? 43.552 -63.284 36.666 1.00 51.42 60 THR C C 1
ATOM 5193 O O . THR C 1 15 ? 43.466 -64.438 36.253 1.00 49.82 60 THR C O 1
ATOM 5197 N N . PHE C 1 16 ? 42.545 -62.417 36.639 1.00 51.29 61 PHE C N 1
ATOM 5198 C CA . PHE C 1 16 ? 41.258 -62.746 36.060 1.00 49.17 61 PHE C CA 1
ATOM 5199 C C . PHE C 1 16 ? 41.407 -63.206 34.613 1.00 52.86 61 PHE C C 1
ATOM 5200 O O . PHE C 1 16 ? 40.784 -64.190 34.213 1.00 50.88 61 PHE C O 1
ATOM 5208 N N . GLU C 1 17 ? 42.213 -62.478 33.835 1.00 52.37 62 GLU C N 1
ATOM 5209 C CA . GLU C 1 17 ? 42.360 -62.785 32.420 1.00 52.65 62 GLU C CA 1
ATOM 5210 C C . GLU C 1 17 ? 42.932 -64.176 32.253 1.00 51.72 62 GLU C C 1
ATOM 5211 O O . GLU C 1 17 ? 42.471 -64.947 31.414 1.00 52.28 62 GLU C O 1
ATOM 5217 N N . GLN C 1 18 ? 43.935 -64.493 33.057 1.00 49.34 63 GLN C N 1
ATOM 5218 C CA . GLN C 1 18 ? 44.579 -65.794 32.965 1.00 48.60 63 GLN C CA 1
ATOM 5219 C C . GLN C 1 18 ? 43.601 -66.911 33.290 1.00 49.25 63 GLN C C 1
ATOM 5220 O O . GLN C 1 18 ? 43.469 -67.866 32.533 1.00 56.39 63 GLN C O 1
ATOM 5226 N N . LEU C 1 19 ? 42.900 -66.772 34.412 1.00 49.55 64 LEU C N 1
ATOM 5227 C CA . LEU C 1 19 ? 41.943 -67.778 34.855 1.00 47.73 64 LEU C CA 1
ATOM 5228 C C . LEU C 1 19 ? 40.772 -67.952 33.906 1.00 46.43 64 LEU C C 1
ATOM 5229 O O . LEU C 1 19 ? 40.304 -69.062 33.691 1.00 46.23 64 LEU C O 1
ATOM 5234 N N . HIS C 1 20 ? 40.306 -66.849 33.350 1.00 46.61 65 HIS C N 1
ATOM 5235 C CA . HIS C 1 20 ? 39.207 -66.860 32.399 1.00 49.48 65 HIS C CA 1
ATOM 5236 C C . HIS C 1 20 ? 39.597 -67.641 31.151 1.00 52.56 65 HIS C C 1
ATOM 5237 O O . HIS C 1 20 ? 38.840 -68.479 30.671 1.00 50.99 65 HIS C O 1
ATOM 5244 N N . LYS C 1 21 ? 40.779 -67.328 30.630 1.00 56.55 66 LYS C N 1
ATOM 5245 C CA . LYS C 1 21 ? 41.291 -67.937 29.415 1.00 63.19 66 LYS C CA 1
ATOM 5246 C C . LYS C 1 21 ? 41.436 -69.450 29.608 1.00 63.53 66 LYS C C 1
ATOM 5247 O O . LYS C 1 21 ? 41.036 -70.242 28.740 1.00 60.38 66 LYS C O 1
ATOM 5253 N N . LYS C 1 22 ? 42.013 -69.829 30.744 1.00 57.59 67 LYS C N 1
ATOM 5254 C CA . LYS C 1 22 ? 42.230 -71.223 31.081 1.00 61.38 67 LYS C CA 1
ATOM 5255 C C . LYS C 1 22 ? 40.924 -72.011 31.086 1.00 59.69 67 LYS C C 1
ATOM 5256 O O . LYS C 1 22 ? 40.819 -73.065 30.456 1.00 60.80 67 LYS C O 1
ATOM 5262 N N . CYS C 1 23 ? 39.921 -71.474 31.766 1.00 54.44 68 CYS C N 1
ATOM 5263 C CA . CYS C 1 23 ? 38.628 -72.128 31.836 1.00 54.78 68 CYS C CA 1
ATOM 5264 C C . CYS C 1 23 ? 37.958 -72.295 30.476 1.00 56.60 68 CYS C C 1
ATOM 5265 O O . CYS C 1 23 ? 37.289 -73.301 30.233 1.00 60.74 68 CYS C O 1
ATOM 5268 N N . LEU C 1 24 ? 38.106 -71.293 29.619 1.00 58.37 69 LEU C N 1
ATOM 5269 C CA . LEU C 1 24 ? 37.542 -71.324 28.256 1.00 63.08 69 LEU C CA 1
ATOM 5270 C C . LEU C 1 24 ? 38.210 -72.363 27.359 1.00 64.97 69 LEU C C 1
ATOM 5271 O O . LEU C 1 24 ? 37.537 -73.004 26.549 1.00 61.49 69 LEU C O 1
ATOM 5276 N N . GLU C 1 25 ? 39.521 -72.526 27.525 1.00 68.08 70 GLU C N 1
ATOM 5277 C CA . GLU C 1 25 ? 40.276 -73.501 26.752 1.00 72.05 70 GLU C CA 1
ATOM 5278 C C . GLU C 1 25 ? 39.966 -74.935 27.207 1.00 74.25 70 GLU C C 1
ATOM 5279 O O . GLU C 1 25 ? 39.907 -75.844 26.383 1.00 78.26 70 GLU C O 1
ATOM 5285 N N . LYS C 1 26 ? 39.725 -75.120 28.502 1.00 67.78 71 LYS C N 1
ATOM 5286 C CA . LYS C 1 26 ? 39.356 -76.426 29.046 1.00 61.49 71 LYS C CA 1
ATOM 5287 C C . LYS C 1 26 ? 37.852 -76.688 29.054 1.00 61.61 71 LYS C C 1
ATOM 5288 O O . LYS C 1 26 ? 37.411 -77.731 29.528 1.00 59.03 71 LYS C O 1
ATOM 5294 N N . LYS C 1 27 ? 37.071 -75.728 28.562 1.00 66.49 72 LYS C N 1
ATOM 5295 C CA . LYS C 1 27 ? 35.594 -75.790 28.564 1.00 65.54 72 LYS C CA 1
ATOM 5296 C C . LYS C 1 27 ? 34.974 -76.259 29.890 1.00 63.98 72 LYS C C 1
ATOM 5297 O O . LYS C 1 27 ? 34.045 -77.071 29.925 1.00 62.30 72 LYS C O 1
ATOM 5303 N N . VAL C 1 28 ? 35.488 -75.687 30.976 1.00 62.94 73 VAL C N 1
ATOM 5304 C CA . VAL C 1 28 ? 34.982 -75.913 32.338 1.00 58.93 73 VAL C CA 1
ATOM 5305 C C . VAL C 1 28 ? 34.524 -74.588 32.966 1.00 57.42 73 VAL C C 1
ATOM 5306 O O . VAL C 1 28 ? 34.989 -73.519 32.577 1.00 56.17 73 VAL C O 1
ATOM 5310 N N . LEU C 1 29 ? 33.608 -74.666 33.921 1.00 54.93 74 LEU C N 1
ATOM 5311 C CA . LEU C 1 29 ? 33.167 -73.496 34.660 1.00 50.08 74 LEU C CA 1
ATOM 5312 C C . LEU C 1 29 ? 34.055 -73.329 35.864 1.00 50.91 74 LEU C C 1
ATOM 5313 O O . LEU C 1 29 ? 34.367 -74.301 36.534 1.00 55.36 74 LEU C O 1
ATOM 5318 N N . TYR C 1 30 ? 34.481 -72.095 36.124 1.00 50.18 75 TYR C N 1
ATOM 5319 C CA . TYR C 1 30 ? 35.372 -71.784 37.254 1.00 45.88 75 TYR C CA 1
ATOM 5320 C C . TYR C 1 30 ? 34.697 -72.097 38.579 1.00 45.04 75 TYR C C 1
ATOM 5321 O O . TYR C 1 30 ? 33.469 -71.922 38.738 1.00 40.92 75 TYR C O 1
ATOM 5330 N N . VAL C 1 31 ? 35.509 -72.602 39.500 1.00 41.52 76 VAL C N 1
ATOM 5331 C CA . VAL C 1 31 ? 35.103 -72.838 40.875 1.00 43.59 76 VAL C CA 1
ATOM 5332 C C . VAL C 1 31 ? 36.213 -72.233 41.682 1.00 45.49 76 VAL C C 1
ATOM 5333 O O . VAL C 1 31 ? 37.377 -72.534 41.454 1.00 54.31 76 VAL C O 1
ATOM 5337 N N . ASP C 1 32 ? 35.857 -71.331 42.576 1.00 48.20 77 ASP C N 1
ATOM 5338 C CA . ASP C 1 32 ? 36.843 -70.490 43.247 1.00 49.31 77 ASP C CA 1
ATOM 5339 C C . ASP C 1 32 ? 37.413 -71.261 44.426 1.00 49.79 77 ASP C C 1
ATOM 5340 O O . ASP C 1 32 ? 36.685 -71.540 45.375 1.00 52.26 77 ASP C O 1
ATOM 5345 N N . PRO C 1 33 ? 38.707 -71.624 44.375 1.00 51.04 78 PRO C N 1
ATOM 5346 C CA . PRO C 1 33 ? 39.312 -72.340 45.514 1.00 54.72 78 PRO C CA 1
ATOM 5347 C C . PRO C 1 33 ? 39.308 -71.553 46.832 1.00 54.41 78 PRO C C 1
ATOM 5348 O O . PRO C 1 33 ? 39.001 -72.113 47.877 1.00 65.06 78 PRO C O 1
ATOM 5352 N N . GLU C 1 34 ? 39.579 -70.259 46.757 1.00 55.43 79 GLU C N 1
ATOM 5353 C CA . GLU C 1 34 ? 39.705 -69.409 47.936 1.00 61.62 79 GLU C CA 1
ATOM 5354 C C . GLU C 1 34 ? 38.371 -68.974 48.552 1.00 59.13 79 GLU C C 1
ATOM 5355 O O . GLU C 1 34 ? 38.333 -68.608 49.726 1.00 59.70 79 GLU C O 1
ATOM 5361 N N . PHE C 1 35 ? 37.292 -69.002 47.764 1.00 53.76 80 PHE C N 1
ATOM 5362 C CA . PHE C 1 35 ? 35.951 -68.610 48.219 1.00 44.75 80 PHE C CA 1
ATOM 5363 C C . PHE C 1 35 ? 34.927 -69.542 47.582 1.00 50.26 80 PHE C C 1
ATOM 5364 O O . PHE C 1 35 ? 34.137 -69.137 46.723 1.00 48.73 80 PHE C O 1
ATOM 5372 N N . PRO C 1 36 ? 34.942 -70.816 48.008 1.00 53.78 81 PRO C N 1
ATOM 5373 C CA . PRO C 1 36 ? 34.166 -71.863 47.359 1.00 49.98 81 PRO C CA 1
ATOM 5374 C C . PRO C 1 36 ? 32.703 -71.796 47.709 1.00 48.36 81 PRO C C 1
ATOM 5375 O O . PRO C 1 36 ? 32.352 -71.220 48.738 1.00 47.00 81 PRO C O 1
ATOM 5379 N N . PRO C 1 37 ? 31.842 -72.390 46.861 1.00 46.79 82 PRO C N 1
ATOM 5380 C CA . PRO C 1 37 ? 30.406 -72.397 47.101 1.00 50.93 82 PRO C CA 1
ATOM 5381 C C . PRO C 1 37 ? 30.022 -73.431 48.159 1.00 54.86 82 PRO C C 1
ATOM 5382 O O . PRO C 1 37 ? 29.529 -74.523 47.843 1.00 55.65 82 PRO C O 1
ATOM 5386 N N . ASP C 1 38 ? 30.234 -73.056 49.415 1.00 55.25 83 ASP C N 1
ATOM 5387 C CA . ASP C 1 38 ? 29.869 -73.906 50.536 1.00 52.12 83 ASP C CA 1
ATOM 5388 C C . ASP C 1 38 ? 29.697 -73.055 51.786 1.00 51.02 83 ASP C C 1
ATOM 5389 O O . ASP C 1 38 ? 29.772 -71.823 51.724 1.00 56.27 83 ASP C O 1
ATOM 5394 N N . GLU C 1 39 ? 29.467 -73.703 52.922 1.00 49.65 84 GLU C N 1
ATOM 5395 C CA . GLU C 1 39 ? 29.148 -72.983 54.161 1.00 48.48 84 GLU C CA 1
ATOM 5396 C C . GLU C 1 39 ? 30.244 -72.048 54.638 1.00 42.14 84 GLU C C 1
ATOM 5397 O O . GLU C 1 39 ? 29.957 -71.093 55.335 1.00 39.30 84 GLU C O 1
ATOM 5403 N N . THR C 1 40 ? 31.497 -72.310 54.296 1.00 44.50 85 THR C N 1
ATOM 5404 C CA . THR C 1 40 ? 32.591 -71.439 54.773 1.00 50.02 85 THR C CA 1
ATOM 5405 C C . THR C 1 40 ? 32.513 -70.028 54.180 1.00 51.13 85 THR C C 1
ATOM 5406 O O . THR C 1 40 ? 32.904 -69.071 54.828 1.00 53.21 85 THR C O 1
ATOM 5410 N N . SER C 1 41 ? 31.984 -69.915 52.970 1.00 48.41 86 SER C N 1
ATOM 5411 C CA . SER C 1 41 ? 31.824 -68.625 52.348 1.00 47.28 86 SER C CA 1
ATOM 5412 C C . SER C 1 41 ? 30.567 -67.912 52.828 1.00 45.65 86 SER C C 1
ATOM 5413 O O . SER C 1 41 ? 30.474 -66.691 52.715 1.00 45.26 86 SER C O 1
ATOM 5416 N N . LEU C 1 42 ? 29.634 -68.648 53.421 1.00 44.36 87 LEU C N 1
ATOM 5417 C CA . LEU C 1 42 ? 28.435 -68.044 54.010 1.00 45.12 87 LEU C CA 1
ATOM 5418 C C . LEU C 1 42 ? 28.653 -67.451 55.394 1.00 45.86 87 LEU C C 1
ATOM 5419 O O . LEU C 1 42 ? 28.321 -66.295 55.618 1.00 50.53 87 LEU C O 1
ATOM 5424 N N . PHE C 1 43 ? 29.177 -68.239 56.321 1.00 52.61 88 PHE C N 1
ATOM 5425 C CA . PHE C 1 43 ? 29.312 -67.792 57.730 1.00 56.99 88 PHE C CA 1
ATOM 5426 C C . PHE C 1 43 ? 30.609 -68.246 58.383 1.00 57.75 88 PHE C C 1
ATOM 5427 O O . PHE C 1 43 ? 31.297 -69.147 57.889 1.00 54.84 88 PHE C O 1
ATOM 5435 N N . TYR C 1 44 ? 30.946 -67.583 59.484 1.00 64.57 89 TYR C N 1
ATOM 5436 C CA . TYR C 1 44 ? 32.140 -67.923 60.270 1.00 76.85 89 TYR C CA 1
ATOM 5437 C C . TYR C 1 44 ? 31.761 -68.356 61.704 1.00 78.61 89 TYR C C 1
ATOM 5438 O O . TYR C 1 44 ? 32.310 -69.325 62.221 1.00 78.78 89 TYR C O 1
ATOM 5447 N N . SER C 1 45 ? 30.784 -67.685 62.305 1.00 80.80 90 SER C N 1
ATOM 5448 C CA . SER C 1 45 ? 30.275 -68.045 63.630 1.00 90.10 90 SER C CA 1
ATOM 5449 C C . SER C 1 45 ? 28.801 -68.496 63.574 1.00 89.51 90 SER C C 1
ATOM 5450 O O . SER C 1 45 ? 28.483 -69.661 63.800 1.00 93.29 90 SER C O 1
ATOM 5453 N N . GLN C 1 46 ? 27.905 -67.572 63.258 1.00 90.84 91 GLN C N 1
ATOM 5454 C CA . GLN C 1 46 ? 26.478 -67.863 63.283 1.00 88.88 91 GLN C CA 1
ATOM 5455 C C . GLN C 1 46 ? 25.984 -68.346 61.929 1.00 85.45 91 GLN C C 1
ATOM 5456 O O . GLN C 1 46 ? 26.369 -67.833 60.896 1.00 88.57 91 GLN C O 1
ATOM 5462 N N . LYS C 1 47 ? 25.092 -69.320 61.954 1.00 85.45 92 LYS C N 1
ATOM 5463 C CA . LYS C 1 47 ? 24.564 -69.940 60.743 1.00 84.11 92 LYS C CA 1
ATOM 5464 C C . LYS C 1 47 ? 23.326 -69.190 60.249 1.00 80.78 92 LYS C C 1
ATOM 5465 O O . LYS C 1 47 ? 22.581 -68.629 61.051 1.00 74.59 92 LYS C O 1
ATOM 5471 N N . PHE C 1 48 ? 23.098 -69.189 58.940 1.00 77.31 93 PHE C N 1
ATOM 5472 C CA . PHE C 1 48 ? 21.789 -68.785 58.422 1.00 81.19 93 PHE C CA 1
ATOM 5473 C C . PHE C 1 48 ? 20.853 -69.974 58.649 1.00 85.91 93 PHE C C 1
ATOM 5474 O O . PHE C 1 48 ? 21.228 -71.123 58.361 1.00 82.30 93 PHE C O 1
ATOM 5482 N N . PRO C 1 49 ? 19.633 -69.710 59.151 1.00 85.90 94 PRO C N 1
ATOM 5483 C CA . PRO C 1 49 ? 18.764 -70.822 59.556 1.00 89.55 94 PRO C CA 1
ATOM 5484 C C . PRO C 1 49 ? 18.356 -71.768 58.416 1.00 87.74 94 PRO C C 1
ATOM 5485 O O . PRO C 1 49 ? 18.458 -72.991 58.551 1.00 97.56 94 PRO C O 1
ATOM 5489 N N . ILE C 1 50 ? 17.904 -71.193 57.311 1.00 85.61 95 ILE C N 1
ATOM 5490 C CA . ILE C 1 50 ? 17.528 -71.953 56.128 1.00 86.94 95 ILE C CA 1
ATOM 5491 C C . ILE C 1 50 ? 18.790 -72.428 55.407 1.00 88.53 95 ILE C C 1
ATOM 5492 O O . ILE C 1 50 ? 19.724 -71.652 55.210 1.00 98.30 95 ILE C O 1
ATOM 5497 N N . GLN C 1 51 ? 18.803 -73.697 55.004 1.00 83.45 96 GLN C N 1
ATOM 5498 C CA . GLN C 1 51 ? 19.924 -74.289 54.284 1.00 84.47 96 GLN C CA 1
ATOM 5499 C C . GLN C 1 51 ? 19.891 -73.894 52.798 1.00 79.38 96 GLN C C 1
ATOM 5500 O O . GLN C 1 51 ? 18.904 -74.156 52.114 1.00 80.57 96 GLN C O 1
ATOM 5506 N N . PHE C 1 52 ? 20.974 -73.269 52.308 1.00 72.84 97 PHE C N 1
ATOM 5507 C CA . PHE C 1 52 ? 21.013 -72.703 50.948 1.00 64.24 97 PHE C CA 1
ATOM 5508 C C . PHE C 1 52 ? 21.698 -73.580 49.901 1.00 60.47 97 PHE C C 1
ATOM 5509 O O . PHE C 1 52 ? 22.758 -74.180 50.152 1.00 59.26 97 PHE C O 1
ATOM 5517 N N . VAL C 1 53 ? 21.099 -73.606 48.712 1.00 53.92 98 VAL C N 1
ATOM 5518 C CA . VAL C 1 53 ? 21.687 -74.268 47.542 1.00 53.87 98 VAL C CA 1
ATOM 5519 C C . VAL C 1 53 ? 22.432 -73.239 46.705 1.00 49.39 98 VAL C C 1
ATOM 5520 O O . VAL C 1 53 ? 21.901 -72.168 46.427 1.00 49.56 98 VAL C O 1
ATOM 5524 N N . TRP C 1 54 ? 23.662 -73.548 46.329 1.00 46.42 99 TRP C N 1
ATOM 5525 C CA . TRP C 1 54 ? 24.399 -72.681 45.441 1.00 49.51 99 TRP C CA 1
ATOM 5526 C C . TRP C 1 54 ? 24.063 -73.010 43.992 1.00 49.90 99 TRP C C 1
ATOM 5527 O O . TRP C 1 54 ? 24.134 -74.162 43.589 1.00 56.99 99 TRP C O 1
ATOM 5538 N N . LYS C 1 55 ? 23.736 -71.985 43.214 1.00 45.63 100 LYS C N 1
ATOM 5539 C CA . LYS C 1 55 ? 23.409 -72.144 41.805 1.00 45.22 100 LYS C CA 1
ATOM 5540 C C . LYS C 1 55 ? 23.962 -70.969 41.012 1.00 41.60 100 LYS C C 1
ATOM 5541 O O . LYS C 1 55 ? 23.887 -69.831 41.447 1.00 46.69 100 LYS C O 1
ATOM 5547 N N . ARG C 1 56 ? 24.510 -71.262 39.848 1.00 38.11 101 ARG C N 1
ATOM 5548 C CA . ARG C 1 56 ? 24.958 -70.269 38.907 1.00 35.53 101 ARG C CA 1
ATOM 5549 C C . ARG C 1 56 ? 23.753 -69.644 38.190 1.00 40.43 101 ARG C C 1
ATOM 5550 O O . ARG C 1 56 ? 22.701 -70.283 38.055 1.00 48.30 101 ARG C O 1
ATOM 5558 N N . PRO C 1 57 ? 23.874 -68.387 37.718 1.00 39.75 102 PRO C N 1
ATOM 5559 C CA . PRO C 1 57 ? 22.674 -67.732 37.134 1.00 39.33 102 PRO C CA 1
ATOM 5560 C C . PRO C 1 57 ? 22.043 -68.419 35.915 1.00 36.47 102 PRO C C 1
ATOM 5561 O O . PRO C 1 57 ? 20.826 -68.394 35.783 1.00 42.36 102 PRO C O 1
ATOM 5565 N N . PRO C 1 58 ? 22.838 -69.066 35.056 1.00 34.23 103 PRO C N 1
ATOM 5566 C CA . PRO C 1 58 ? 22.192 -69.856 33.986 1.00 38.03 103 PRO C CA 1
ATOM 5567 C C . PRO C 1 58 ? 21.354 -71.054 34.483 1.00 38.88 103 PRO C C 1
ATOM 5568 O O . PRO C 1 58 ? 20.521 -71.575 33.747 1.00 38.75 103 PRO C O 1
ATOM 5572 N N . GLU C 1 59 ? 21.588 -71.491 35.717 1.00 42.45 104 GLU C N 1
ATOM 5573 C CA . GLU C 1 59 ? 20.791 -72.552 36.342 1.00 47.76 104 GLU C CA 1
ATOM 5574 C C . GLU C 1 59 ? 19.562 -71.967 37.011 1.00 47.72 104 GLU C C 1
ATOM 5575 O O . GLU C 1 59 ? 18.606 -72.681 37.280 1.00 51.35 104 GLU C O 1
ATOM 5581 N N . ILE C 1 60 ? 19.580 -70.667 37.255 1.00 46.54 105 ILE C N 1
ATOM 5582 C CA . ILE C 1 60 ? 18.477 -69.997 37.944 1.00 44.21 105 ILE C CA 1
ATOM 5583 C C . ILE C 1 60 ? 17.419 -69.536 36.945 1.00 41.67 105 ILE C C 1
ATOM 5584 O O . ILE C 1 60 ? 16.217 -69.601 37.225 1.00 41.66 105 ILE C O 1
ATOM 5589 N N . CYS C 1 61 ? 17.855 -69.067 35.787 1.00 42.98 106 CYS C N 1
ATOM 5590 C CA . CYS C 1 61 ? 16.910 -68.648 34.766 1.00 46.30 106 CYS C CA 1
ATOM 5591 C C . CYS C 1 61 ? 17.503 -68.919 33.400 1.00 42.68 106 CYS C C 1
ATOM 5592 O O . CYS C 1 61 ? 18.670 -69.186 33.274 1.00 38.69 106 CYS C O 1
ATOM 5595 N N . GLU C 1 62 ? 16.661 -68.937 32.384 1.00 49.47 107 GLU C N 1
ATOM 5596 C CA . GLU C 1 62 ? 17.108 -69.345 31.024 1.00 52.25 107 GLU C CA 1
ATOM 5597 C C . GLU C 1 62 ? 18.031 -68.368 30.298 1.00 51.51 107 GLU C C 1
ATOM 5598 O O . GLU C 1 62 ? 18.951 -68.795 29.595 1.00 52.65 107 GLU C O 1
ATOM 5604 N N . ASN C 1 63 ? 17.757 -67.072 30.435 1.00 47.91 108 ASN C N 1
ATOM 5605 C CA . ASN C 1 63 ? 18.558 -66.032 29.768 1.00 44.68 108 ASN C CA 1
ATOM 5606 C C . ASN C 1 63 ? 19.051 -65.008 30.777 1.00 42.38 108 ASN C C 1
ATOM 5607 O O . ASN C 1 63 ? 18.544 -63.878 30.844 1.00 43.60 108 ASN C O 1
ATOM 5612 N N . PRO C 1 64 ? 20.062 -65.398 31.562 1.00 41.06 109 PRO C N 1
ATOM 5613 C CA . PRO C 1 64 ? 20.615 -64.466 32.525 1.00 37.51 109 PRO C CA 1
ATOM 5614 C C . PRO C 1 64 ? 21.440 -63.396 31.820 1.00 36.09 109 PRO C C 1
ATOM 5615 O O . PRO C 1 64 ? 22.040 -63.671 30.801 1.00 34.35 109 PRO C O 1
ATOM 5619 N N . ARG C 1 65 ? 21.439 -62.186 32.383 1.00 39.23 110 ARG C N 1
ATOM 5620 C CA . ARG C 1 65 ? 22.266 -61.069 31.908 1.00 38.17 110 ARG C CA 1
ATOM 5621 C C . ARG C 1 65 ? 23.035 -60.438 33.056 1.00 34.20 110 ARG C C 1
ATOM 5622 O O . ARG C 1 65 ? 22.555 -60.364 34.169 1.00 31.68 110 ARG C O 1
ATOM 5630 N N . PHE C 1 66 ? 24.241 -59.990 32.766 1.00 32.74 111 PHE C N 1
ATOM 5631 C CA . PHE C 1 66 ? 25.012 -59.268 33.720 1.00 32.62 111 PHE C CA 1
ATOM 5632 C C . PHE C 1 66 ? 24.345 -57.922 33.982 1.00 32.75 111 PHE C C 1
ATOM 5633 O O . PHE C 1 66 ? 23.945 -57.609 35.099 1.00 35.00 111 PHE C O 1
ATOM 5641 N N . ILE C 1 67 ? 24.172 -57.139 32.939 1.00 33.84 112 ILE C N 1
ATOM 5642 C CA . ILE C 1 67 ? 23.578 -55.818 33.084 1.00 32.69 112 ILE C CA 1
ATOM 5643 C C . ILE C 1 67 ? 22.479 -55.645 32.055 1.00 33.97 112 ILE C C 1
ATOM 5644 O O . ILE C 1 67 ? 22.696 -55.882 30.870 1.00 31.24 112 ILE C O 1
ATOM 5649 N N . ILE C 1 68 ? 21.300 -55.257 32.537 1.00 34.86 113 ILE C N 1
ATOM 5650 C CA . ILE C 1 68 ? 20.156 -54.984 31.716 1.00 34.67 113 ILE C CA 1
ATOM 5651 C C . ILE C 1 68 ? 19.755 -53.512 31.862 1.00 34.54 113 ILE C C 1
ATOM 5652 O O . ILE C 1 68 ? 19.463 -53.069 32.946 1.00 34.00 113 ILE C O 1
ATOM 5657 N N . ASP C 1 69 ? 19.673 -52.799 30.749 1.00 37.54 114 ASP C N 1
ATOM 5658 C CA . ASP C 1 69 ? 19.202 -51.415 30.705 1.00 41.19 114 ASP C CA 1
ATOM 5659 C C . ASP C 1 69 ? 20.042 -50.474 31.566 1.00 37.63 114 ASP C C 1
ATOM 5660 O O . ASP C 1 69 ? 19.551 -49.516 32.136 1.00 40.97 114 ASP C O 1
ATOM 5665 N N . GLY C 1 70 ? 21.306 -50.791 31.679 1.00 33.54 115 GLY C N 1
ATOM 5666 C CA . GLY C 1 70 ? 22.184 -50.074 32.535 1.00 33.81 115 GLY C CA 1
ATOM 5667 C C . GLY C 1 70 ? 22.209 -50.576 33.959 1.00 33.94 115 GLY C C 1
ATOM 5668 O O . GLY C 1 70 ? 21.316 -51.261 34.420 1.00 34.99 115 GLY C O 1
ATOM 5669 N N . ALA C 1 71 ? 23.280 -50.226 34.634 1.00 35.71 116 ALA C N 1
ATOM 5670 C CA . ALA C 1 71 ? 23.466 -50.538 36.042 1.00 40.15 116 ALA C CA 1
ATOM 5671 C C . ALA C 1 71 ? 22.955 -49.357 36.798 1.00 39.86 116 ALA C C 1
ATOM 5672 O O . ALA C 1 71 ? 23.592 -48.335 36.812 1.00 47.31 116 ALA C O 1
ATOM 5674 N N . ASN C 1 72 ? 21.794 -49.486 37.408 1.00 44.56 117 ASN C N 1
ATOM 5675 C CA . ASN C 1 72 ? 21.257 -48.394 38.177 1.00 47.29 117 ASN C CA 1
ATOM 5676 C C . ASN C 1 72 ? 20.560 -48.842 39.460 1.00 42.87 117 ASN C C 1
ATOM 5677 O O . ASN C 1 72 ? 20.611 -50.011 39.857 1.00 40.26 117 ASN C O 1
ATOM 5682 N N . ARG C 1 73 ? 19.993 -47.884 40.166 1.00 37.29 118 ARG C N 1
ATOM 5683 C CA . ARG C 1 73 ? 19.724 -48.098 41.557 1.00 34.78 118 ARG C CA 1
ATOM 5684 C C . ARG C 1 73 ? 18.533 -49.017 41.791 1.00 36.65 118 ARG C C 1
ATOM 5685 O O . ARG C 1 73 ? 18.443 -49.674 42.828 1.00 36.96 118 ARG C O 1
ATOM 5693 N N . THR C 1 74 ? 17.645 -49.092 40.824 1.00 36.27 119 THR C N 1
ATOM 5694 C CA . THR C 1 74 ? 16.559 -50.045 40.875 1.00 40.38 119 THR C CA 1
ATOM 5695 C C . THR C 1 74 ? 17.067 -51.505 40.829 1.00 40.82 119 THR C C 1
ATOM 5696 O O . THR C 1 74 ? 16.299 -52.417 41.089 1.00 47.28 119 THR C O 1
ATOM 5700 N N . ASP C 1 75 ? 18.333 -51.713 40.473 1.00 36.84 120 ASP C N 1
ATOM 5701 C CA . ASP C 1 75 ? 18.928 -53.041 40.447 1.00 35.27 120 ASP C CA 1
ATOM 5702 C C . ASP C 1 75 ? 19.488 -53.512 41.785 1.00 37.08 120 ASP C C 1
ATOM 5703 O O . ASP C 1 75 ? 20.046 -54.624 41.873 1.00 38.65 120 ASP C O 1
ATOM 5708 N N . ILE C 1 76 ? 19.358 -52.698 42.827 1.00 39.33 121 ILE C N 1
ATOM 5709 C CA . ILE C 1 76 ? 19.855 -53.058 44.164 1.00 41.82 121 ILE C CA 1
ATOM 5710 C C . ILE C 1 76 ? 18.711 -53.256 45.150 1.00 40.81 121 ILE C C 1
ATOM 5711 O O . ILE C 1 76 ? 18.119 -52.299 45.628 1.00 44.31 121 ILE C O 1
ATOM 5716 N N . CYS C 1 77 ? 18.389 -54.509 45.429 1.00 41.56 122 CYS C N 1
ATOM 5717 C CA . CYS C 1 77 ? 17.295 -54.835 46.346 1.00 42.21 122 CYS C CA 1
ATOM 5718 C C . CYS C 1 77 ? 17.780 -55.800 47.390 1.00 41.84 122 CYS C C 1
ATOM 5719 O O . CYS C 1 77 ? 18.166 -56.933 47.090 1.00 44.16 122 CYS C O 1
ATOM 5722 N N . GLN C 1 78 ? 17.778 -55.347 48.621 1.00 42.99 123 GLN C N 1
ATOM 5723 C CA . GLN C 1 78 ? 18.269 -56.139 49.717 1.00 43.98 123 GLN C CA 1
ATOM 5724 C C . GLN C 1 78 ? 17.564 -57.457 49.904 1.00 42.97 123 GLN C C 1
ATOM 5725 O O . GLN C 1 78 ? 16.386 -57.545 49.701 1.00 47.68 123 GLN C O 1
ATOM 5731 N N . GLY C 1 79 ? 18.314 -58.493 50.231 1.00 45.24 124 GLY C N 1
ATOM 5732 C CA . GLY C 1 79 ? 17.695 -59.783 50.564 1.00 52.40 124 GLY C CA 1
ATOM 5733 C C . GLY C 1 79 ? 17.740 -60.049 52.068 1.00 56.42 124 GLY C C 1
ATOM 5734 O O . GLY C 1 79 ? 17.565 -59.140 52.856 1.00 58.29 124 GLY C O 1
ATOM 5735 N N . GLU C 1 80 ? 18.013 -61.280 52.443 1.00 57.07 125 GLU C N 1
ATOM 5736 C CA . GLU C 1 80 ? 18.052 -61.669 53.828 1.00 56.50 125 GLU C CA 1
ATOM 5737 C C . GLU C 1 80 ? 19.393 -61.526 54.469 1.00 52.66 125 GLU C C 1
ATOM 5738 O O . GLU C 1 80 ? 19.810 -62.379 55.194 1.00 55.79 125 GLU C O 1
ATOM 5744 N N . LEU C 1 81 ? 20.088 -60.454 54.183 1.00 50.72 126 LEU C N 1
ATOM 5745 C CA . LEU C 1 81 ? 21.366 -60.223 54.791 1.00 47.23 126 LEU C CA 1
ATOM 5746 C C . LEU C 1 81 ? 21.340 -58.787 55.164 1.00 45.43 126 LEU C C 1
ATOM 5747 O O . LEU C 1 81 ? 20.963 -57.973 54.397 1.00 50.26 126 LEU C O 1
ATOM 5752 N N . GLY C 1 82 ? 21.760 -58.468 56.358 1.00 47.00 127 GLY C N 1
ATOM 5753 C CA . GLY C 1 82 ? 21.725 -57.111 56.816 1.00 44.35 127 GLY C CA 1
ATOM 5754 C C . GLY C 1 82 ? 22.898 -56.305 56.401 1.00 48.03 127 GLY C C 1
ATOM 5755 O O . GLY C 1 82 ? 23.720 -55.938 57.198 1.00 45.18 127 GLY C O 1
ATOM 5756 N N . ASP C 1 83 ? 22.935 -55.970 55.135 1.00 45.57 128 ASP C N 1
ATOM 5757 C CA . ASP C 1 83 ? 24.037 -55.229 54.648 1.00 47.53 128 ASP C CA 1
ATOM 5758 C C . ASP C 1 83 ? 23.657 -53.999 53.882 1.00 46.61 128 ASP C C 1
ATOM 5759 O O . ASP C 1 83 ? 24.303 -53.620 52.956 1.00 44.66 128 ASP C O 1
ATOM 5764 N N . SER C 1 84 ? 22.664 -53.296 54.385 1.00 47.19 129 SER C N 1
ATOM 5765 C CA . SER C 1 84 ? 22.183 -52.071 53.790 1.00 48.13 129 SER C CA 1
ATOM 5766 C C . SER C 1 84 ? 23.215 -50.952 53.694 1.00 43.10 129 SER C C 1
ATOM 5767 O O . SER C 1 84 ? 23.120 -50.149 52.826 1.00 39.40 129 SER C O 1
ATOM 5770 N N . TRP C 1 85 ? 24.175 -50.914 54.604 1.00 42.12 130 TRP C N 1
ATOM 5771 C CA . TRP C 1 85 ? 25.260 -49.975 54.593 1.00 39.80 130 TRP C CA 1
ATOM 5772 C C . TRP C 1 85 ? 26.011 -50.074 53.266 1.00 41.26 130 TRP C C 1
ATOM 5773 O O . TRP C 1 85 ? 26.339 -49.094 52.672 1.00 42.77 130 TRP C O 1
ATOM 5784 N N . PHE C 1 86 ? 26.225 -51.283 52.791 1.00 39.37 131 PHE C N 1
ATOM 5785 C CA . PHE C 1 86 ? 26.919 -51.531 51.549 1.00 37.70 131 PHE C CA 1
ATOM 5786 C C . PHE C 1 86 ? 26.034 -51.242 50.328 1.00 36.33 131 PHE C C 1
ATOM 5787 O O . PHE C 1 86 ? 26.454 -50.581 49.394 1.00 37.53 131 PHE C O 1
ATOM 5795 N N . LEU C 1 87 ? 24.779 -51.664 50.385 1.00 35.82 132 LEU C N 1
ATOM 5796 C CA . LEU C 1 87 ? 23.856 -51.478 49.280 1.00 36.11 132 LEU C CA 1
ATOM 5797 C C . LEU C 1 87 ? 23.505 -50.022 49.040 1.00 36.51 132 LEU C C 1
ATOM 5798 O O . LEU C 1 87 ? 23.330 -49.594 47.920 1.00 37.68 132 LEU C O 1
ATOM 5803 N N . ALA C 1 88 ? 23.353 -49.253 50.100 1.00 38.37 133 ALA C N 1
ATOM 5804 C CA . ALA C 1 88 ? 23.040 -47.849 49.947 1.00 36.04 133 ALA C CA 1
ATOM 5805 C C . ALA C 1 88 ? 24.159 -47.174 49.165 1.00 34.90 133 ALA C C 1
ATOM 5806 O O . ALA C 1 88 ? 23.898 -46.297 48.358 1.00 29.92 133 ALA C O 1
ATOM 5808 N N . ALA C 1 89 ? 25.390 -47.601 49.427 1.00 31.65 134 ALA C N 1
ATOM 5809 C CA . ALA C 1 89 ? 26.553 -47.062 48.767 1.00 32.58 134 ALA C CA 1
ATOM 5810 C C . ALA C 1 89 ? 26.635 -47.434 47.260 1.00 34.76 134 ALA C C 1
ATOM 5811 O O . ALA C 1 89 ? 27.021 -46.621 46.446 1.00 32.77 134 ALA C O 1
ATOM 5813 N N . ILE C 1 90 ? 26.249 -48.650 46.912 1.00 34.75 135 ILE C N 1
ATOM 5814 C CA . ILE C 1 90 ? 26.186 -49.038 45.517 1.00 35.33 135 ILE C CA 1
ATOM 5815 C C . ILE C 1 90 ? 25.150 -48.209 44.779 1.00 33.18 135 ILE C C 1
ATOM 5816 O O . ILE C 1 90 ? 25.398 -47.734 43.691 1.00 31.67 135 ILE C O 1
ATOM 5821 N N . ALA C 1 91 ? 23.981 -48.054 45.384 1.00 29.66 136 ALA C N 1
ATOM 5822 C CA . ALA C 1 91 ? 22.961 -47.238 44.804 1.00 30.67 136 ALA C CA 1
ATOM 5823 C C . ALA C 1 91 ? 23.442 -45.809 44.580 1.00 33.82 136 ALA C C 1
ATOM 5824 O O . ALA C 1 91 ? 23.227 -45.264 43.509 1.00 39.25 136 ALA C O 1
ATOM 5826 N N . CYS C 1 92 ? 24.140 -45.233 45.550 1.00 34.90 137 CYS C N 1
ATOM 5827 C CA . CYS C 1 92 ? 24.721 -43.892 45.402 1.00 37.52 137 CYS C CA 1
ATOM 5828 C C . CYS C 1 92 ? 25.686 -43.863 44.224 1.00 35.69 137 CYS C C 1
ATOM 5829 O O . CYS C 1 92 ? 25.640 -42.966 43.407 1.00 33.27 137 CYS C O 1
ATOM 5832 N N . LEU C 1 93 ? 26.524 -44.874 44.148 1.00 35.05 138 LEU C N 1
ATOM 5833 C CA . LEU C 1 93 ? 27.511 -44.979 43.113 1.00 39.34 138 LEU C CA 1
ATOM 5834 C C . LEU C 1 93 ? 26.907 -44.971 41.698 1.00 38.05 138 LEU C C 1
ATOM 5835 O O . LEU C 1 93 ? 27.504 -44.424 40.790 1.00 35.55 138 LEU C O 1
ATOM 5840 N N . THR C 1 94 ? 25.721 -45.540 41.527 1.00 34.86 139 THR C N 1
ATOM 5841 C CA . THR C 1 94 ? 25.089 -45.555 40.215 1.00 34.05 139 THR C CA 1
ATOM 5842 C C . THR C 1 94 ? 24.600 -44.184 39.766 1.00 34.35 139 THR C C 1
ATOM 5843 O O . THR C 1 94 ? 24.290 -44.016 38.597 1.00 37.71 139 THR C O 1
ATOM 5847 N N . LEU C 1 95 ? 24.502 -43.222 40.681 1.00 37.89 140 LEU C N 1
ATOM 5848 C CA . LEU C 1 95 ? 24.231 -41.813 40.314 1.00 42.00 140 LEU C CA 1
ATOM 5849 C C . LEU C 1 95 ? 25.431 -41.148 39.628 1.00 40.19 140 LEU C C 1
ATOM 5850 O O . LEU C 1 95 ? 25.301 -40.061 39.112 1.00 41.33 140 LEU C O 1
ATOM 5855 N N . ASN C 1 96 ? 26.564 -41.847 39.600 1.00 39.51 141 ASN C N 1
ATOM 5856 C CA . ASN C 1 96 ? 27.772 -41.367 39.012 1.00 37.35 141 ASN C CA 1
ATOM 5857 C C . ASN C 1 96 ? 28.399 -42.433 38.129 1.00 36.53 141 ASN C C 1
ATOM 5858 O O . ASN C 1 96 ? 29.264 -43.203 38.524 1.00 32.72 141 ASN C O 1
ATOM 5863 N N . GLN C 1 97 ? 27.894 -42.511 36.915 1.00 37.27 142 GLN C N 1
ATOM 5864 C CA . GLN C 1 97 ? 28.157 -43.671 36.069 1.00 34.62 142 GLN C CA 1
ATOM 5865 C C . GLN C 1 97 ? 29.618 -43.841 35.787 1.00 33.48 142 GLN C C 1
ATOM 5866 O O . GLN C 1 97 ? 30.177 -44.935 35.739 1.00 35.85 142 GLN C O 1
ATOM 5872 N N . HIS C 1 98 ? 30.274 -42.737 35.612 1.00 35.46 143 HIS C N 1
ATOM 5873 C CA . HIS C 1 98 ? 31.665 -42.760 35.311 1.00 38.51 143 HIS C CA 1
ATOM 5874 C C . HIS C 1 98 ? 32.498 -43.394 36.449 1.00 38.40 143 HIS C C 1
ATOM 5875 O O . HIS C 1 98 ? 33.431 -44.176 36.206 1.00 40.07 143 HIS C O 1
ATOM 5882 N N . LEU C 1 99 ? 32.140 -43.107 37.690 1.00 38.28 144 LEU C N 1
ATOM 5883 C CA . LEU C 1 99 ? 32.777 -43.800 38.806 1.00 36.99 144 LEU C CA 1
ATOM 5884 C C . LEU C 1 99 ? 32.334 -45.237 38.923 1.00 36.28 144 LEU C C 1
ATOM 5885 O O . LEU C 1 99 ? 33.152 -46.119 39.222 1.00 36.88 144 LEU C O 1
ATOM 5890 N N . LEU C 1 100 ? 31.079 -45.499 38.615 1.00 32.29 145 LEU C N 1
ATOM 5891 C CA . LEU C 1 100 ? 30.575 -46.852 38.676 1.00 34.41 145 LEU C CA 1
ATOM 5892 C C . LEU C 1 100 ? 31.352 -47.850 37.799 1.00 38.67 145 LEU C C 1
ATOM 5893 O O . LEU C 1 100 ? 31.574 -49.021 38.198 1.00 34.57 145 LEU C O 1
ATOM 5898 N N . PHE C 1 101 ? 31.762 -47.417 36.610 1.00 39.84 146 PHE C N 1
ATOM 5899 C CA . PHE C 1 101 ? 32.401 -48.363 35.677 1.00 39.74 146 PHE C CA 1
ATOM 5900 C C . PHE C 1 101 ? 33.827 -48.724 36.066 1.00 38.01 146 PHE C C 1
ATOM 5901 O O . PHE C 1 101 ? 34.402 -49.609 35.466 1.00 42.97 146 PHE C O 1
ATOM 5909 N N . ARG C 1 102 ? 34.422 -48.021 37.019 1.00 40.47 147 ARG C N 1
ATOM 5910 C CA . ARG C 1 102 ? 35.712 -48.444 37.570 1.00 40.50 147 ARG C CA 1
ATOM 5911 C C . ARG C 1 102 ? 35.567 -49.641 38.482 1.00 41.70 147 ARG C C 1
ATOM 5912 O O . ARG C 1 102 ? 36.483 -50.437 38.612 1.00 43.04 147 ARG C O 1
ATOM 5920 N N . VAL C 1 103 ? 34.430 -49.724 39.162 1.00 40.70 148 VAL C N 1
ATOM 5921 C CA . VAL C 1 103 ? 34.150 -50.817 40.101 1.00 39.99 148 VAL C CA 1
ATOM 5922 C C . VAL C 1 103 ? 33.590 -52.042 39.380 1.00 38.12 148 VAL C C 1
ATOM 5923 O O . VAL C 1 103 ? 34.012 -53.155 39.613 1.00 35.10 148 VAL C O 1
ATOM 5927 N N . ILE C 1 104 ? 32.683 -51.783 38.456 1.00 39.23 149 ILE C N 1
ATOM 5928 C CA . ILE C 1 104 ? 32.090 -52.822 37.645 1.00 44.87 149 ILE C CA 1
ATOM 5929 C C . ILE C 1 104 ? 32.610 -52.816 36.228 1.00 41.72 149 ILE C C 1
ATOM 5930 O O . ILE C 1 104 ? 32.181 -51.968 35.435 1.00 45.24 149 ILE C O 1
ATOM 5935 N N . PRO C 1 105 ? 33.544 -53.727 35.901 1.00 41.38 150 PRO C N 1
ATOM 5936 C CA . PRO C 1 105 ? 34.007 -53.776 34.505 1.00 45.12 150 PRO C CA 1
ATOM 5937 C C . PRO C 1 105 ? 32.863 -54.257 33.632 1.00 51.42 150 PRO C C 1
ATOM 5938 O O . PRO C 1 105 ? 32.262 -55.302 33.902 1.00 49.19 150 PRO C O 1
ATOM 5942 N N . HIS C 1 106 ? 32.573 -53.480 32.600 1.00 53.64 151 HIS C N 1
ATOM 5943 C CA . HIS C 1 106 ? 31.365 -53.682 31.798 1.00 56.40 151 HIS C CA 1
ATOM 5944 C C . HIS C 1 106 ? 31.560 -54.779 30.670 1.00 50.01 151 HIS C C 1
ATOM 5945 O O . HIS C 1 106 ? 30.610 -55.231 30.081 1.00 49.61 151 HIS C O 1
ATOM 5952 N N . ASP C 1 107 ? 32.783 -55.272 30.471 1.00 54.85 152 ASP C N 1
ATOM 5953 C CA . ASP C 1 107 ? 33.082 -56.309 29.477 1.00 60.90 152 ASP C CA 1
ATOM 5954 C C . ASP C 1 107 ? 32.878 -57.728 30.035 1.00 55.88 152 ASP C C 1
ATOM 5955 O O . ASP C 1 107 ? 33.824 -58.554 30.080 1.00 56.05 152 ASP C O 1
ATOM 5960 N N . GLN C 1 108 ? 31.667 -58.014 30.489 1.00 45.14 153 GLN C N 1
ATOM 5961 C CA . GLN C 1 108 ? 31.418 -59.292 31.162 1.00 42.44 153 GLN C CA 1
ATOM 5962 C C . GLN C 1 108 ? 30.046 -59.748 30.816 1.00 36.46 153 GLN C C 1
ATOM 5963 O O . GLN C 1 108 ? 29.114 -58.961 30.809 1.00 31.78 153 GLN C O 1
ATOM 5969 N N . SER C 1 109 ? 29.924 -61.032 30.545 1.00 34.97 154 SER C N 1
ATOM 5970 C CA . SER C 1 109 ? 28.736 -61.508 29.889 1.00 37.79 154 SER C CA 1
ATOM 5971 C C . SER C 1 109 ? 28.418 -62.963 30.197 1.00 33.45 154 SER C C 1
ATOM 5972 O O . SER C 1 109 ? 29.306 -63.771 30.447 1.00 31.45 154 SER C O 1
ATOM 5975 N N . PHE C 1 110 ? 27.132 -63.275 30.166 1.00 34.99 155 PHE C N 1
ATOM 5976 C CA . PHE C 1 110 ? 26.668 -64.668 30.202 1.00 39.97 155 PHE C CA 1
ATOM 5977 C C . PHE C 1 110 ? 26.550 -65.288 28.801 1.00 45.23 155 PHE C C 1
ATOM 5978 O O . PHE C 1 110 ? 26.507 -66.511 28.670 1.00 50.58 155 PHE C O 1
ATOM 5986 N N . ILE C 1 111 ? 26.466 -64.446 27.775 1.00 47.44 156 ILE C N 1
ATOM 5987 C CA . ILE C 1 111 ? 26.258 -64.879 26.402 1.00 47.34 156 ILE C CA 1
ATOM 5988 C C . ILE C 1 111 ? 27.443 -64.919 25.483 1.00 45.55 156 ILE C C 1
ATOM 5989 O O . ILE C 1 111 ? 27.333 -65.351 24.383 1.00 46.15 156 ILE C O 1
ATOM 5994 N N . GLU C 1 112 ? 28.568 -64.443 25.938 1.00 47.66 157 GLU C N 1
ATOM 5995 C CA . GLU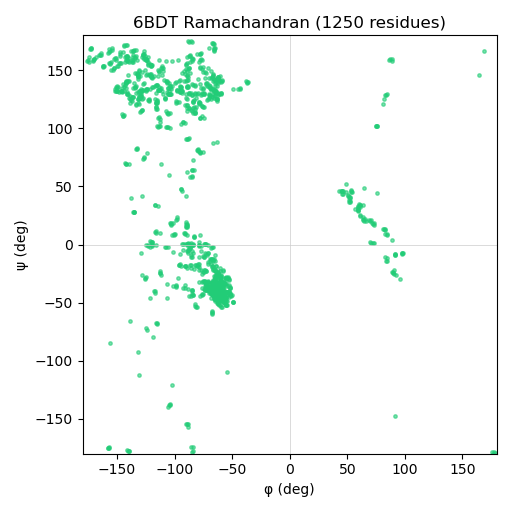 C 1 112 ? 29.798 -64.460 25.162 1.00 44.59 157 GLU C CA 1
ATOM 5996 C C . GLU C 1 112 ? 30.967 -64.712 26.106 1.00 44.27 157 GLU C C 1
ATOM 5997 O O . GLU C 1 112 ? 31.054 -64.085 27.143 1.00 46.29 157 GLU C O 1
ATOM 6003 N N . ASN C 1 113 ? 31.842 -65.649 25.752 1.00 46.42 158 ASN C N 1
ATOM 6004 C CA . ASN C 1 113 ? 33.015 -66.003 26.555 1.00 50.52 158 ASN C CA 1
ATOM 6005 C C . ASN C 1 113 ? 32.670 -66.326 28.012 1.00 52.42 158 ASN C C 1
ATOM 6006 O O . ASN C 1 113 ? 33.420 -65.987 28.950 1.00 54.56 158 ASN C O 1
ATOM 6011 N N . TYR C 1 114 ? 31.533 -66.979 28.191 1.00 45.17 159 TYR C N 1
ATOM 6012 C CA . TYR C 1 114 ? 31.073 -67.316 29.503 1.00 44.56 159 TYR C CA 1
ATOM 6013 C C . TYR C 1 114 ? 31.830 -68.521 30.013 1.00 44.49 159 TYR C C 1
ATOM 6014 O O . TYR C 1 114 ? 31.807 -69.576 29.398 1.00 49.65 159 TYR C O 1
ATOM 6023 N N . ALA C 1 115 ? 32.501 -68.356 31.144 1.00 43.36 160 ALA C N 1
ATOM 6024 C CA . ALA C 1 115 ? 33.178 -69.458 31.828 1.00 40.91 160 ALA C CA 1
ATOM 6025 C C . ALA C 1 115 ? 32.915 -69.457 33.351 1.00 40.28 160 ALA C C 1
ATOM 6026 O O . ALA C 1 115 ? 33.735 -69.923 34.125 1.00 40.09 160 ALA C O 1
ATOM 6028 N N . GLY C 1 116 ? 31.779 -68.927 33.763 1.00 42.64 161 GLY C N 1
ATOM 6029 C CA . GLY C 1 116 ? 31.394 -68.881 35.183 1.00 49.15 161 GLY C CA 1
ATOM 6030 C C . GLY C 1 116 ? 32.331 -68.135 36.120 1.00 46.24 161 GLY C C 1
ATOM 6031 O O . GLY C 1 116 ? 32.419 -68.466 37.296 1.00 45.46 161 GLY C O 1
ATOM 6032 N N . ILE C 1 117 ? 33.017 -67.123 35.595 1.00 43.13 162 ILE C N 1
ATOM 6033 C CA . ILE C 1 117 ? 33.962 -66.327 36.361 1.00 39.67 162 ILE C CA 1
ATOM 6034 C C . ILE C 1 117 ? 33.740 -64.833 36.089 1.00 41.09 162 ILE C C 1
ATOM 6035 O O . ILE C 1 117 ? 33.548 -64.407 34.946 1.00 39.42 162 ILE C O 1
ATOM 6040 N N . PHE C 1 118 ? 33.737 -64.039 37.157 1.00 40.11 163 PHE C N 1
ATOM 6041 C CA . PHE C 1 118 ? 33.547 -62.603 37.053 1.00 35.55 163 PHE C CA 1
ATOM 6042 C C . PHE C 1 118 ? 34.540 -61.886 37.957 1.00 36.05 163 PHE C C 1
ATOM 6043 O O . PHE C 1 118 ? 35.195 -62.513 38.786 1.00 36.24 163 PHE C O 1
ATOM 6051 N N . HIS C 1 119 ? 34.682 -60.572 37.761 1.00 38.24 164 HIS C N 1
ATOM 6052 C CA . HIS C 1 119 ? 35.584 -59.773 38.580 1.00 37.86 164 HIS C CA 1
ATOM 6053 C C . HIS C 1 119 ? 35.118 -58.354 38.763 1.00 37.35 164 HIS C C 1
ATOM 6054 O O . HIS C 1 119 ? 34.315 -57.831 37.983 1.00 35.91 164 HIS C O 1
ATOM 6061 N N . PHE C 1 120 ? 35.545 -57.771 39.879 1.00 35.78 165 PHE C N 1
ATOM 6062 C CA . PHE C 1 120 ? 35.183 -56.414 40.242 1.00 34.02 165 PHE C CA 1
ATOM 6063 C C . PHE C 1 120 ? 36.369 -55.731 40.830 1.00 35.79 165 PHE C C 1
ATOM 6064 O O . PHE C 1 120 ? 37.257 -56.388 41.358 1.00 41.60 165 PHE C O 1
ATOM 6072 N N . GLN C 1 121 ? 36.366 -54.411 40.796 1.00 38.25 166 GLN C N 1
ATOM 6073 C CA . GLN C 1 121 ? 37.480 -53.659 41.329 1.00 41.23 166 GLN C CA 1
ATOM 6074 C C . GLN C 1 121 ? 37.059 -52.836 42.507 1.00 38.24 166 GLN C C 1
ATOM 6075 O O . GLN C 1 121 ? 36.019 -52.188 42.500 1.00 36.16 166 GLN C O 1
ATOM 6081 N N . PHE C 1 122 ? 37.911 -52.843 43.519 1.00 39.73 167 PHE C N 1
ATOM 6082 C CA . PHE C 1 122 ? 37.701 -52.028 44.708 1.00 40.50 167 PHE C CA 1
ATOM 6083 C C . PHE C 1 122 ? 38.970 -51.275 45.041 1.00 36.20 167 PHE C C 1
ATOM 6084 O O . PHE C 1 122 ? 40.074 -51.766 44.804 1.00 32.80 167 PHE C O 1
ATOM 6092 N N . TRP C 1 123 ? 38.781 -50.101 45.627 1.00 36.41 168 TRP C N 1
ATOM 6093 C CA . TRP C 1 123 ? 39.879 -49.283 46.145 1.00 37.21 168 TRP C CA 1
ATOM 6094 C C . TRP C 1 123 ? 40.242 -49.723 47.555 1.00 34.67 168 TRP C C 1
ATOM 6095 O O . TRP C 1 123 ? 39.441 -49.593 48.473 1.00 36.70 168 TRP C O 1
ATOM 6106 N N . ARG C 1 124 ? 41.444 -50.242 47.725 1.00 34.25 169 ARG C N 1
ATOM 6107 C CA . ARG C 1 124 ? 41.889 -50.756 49.022 1.00 38.25 169 ARG C CA 1
ATOM 6108 C C . ARG C 1 124 ? 43.372 -50.430 49.283 1.00 39.02 169 ARG C C 1
ATOM 6109 O O . ARG C 1 124 ? 44.211 -50.687 48.417 1.00 36.48 169 ARG C O 1
ATOM 6117 N N . TYR C 1 125 ? 43.717 -49.966 50.484 1.00 38.86 170 TYR C N 1
ATOM 6118 C CA . TYR C 1 125 ? 45.101 -49.657 50.791 1.00 38.84 170 TYR C CA 1
ATOM 6119 C C . TYR C 1 125 ? 45.757 -48.780 49.704 1.00 40.39 170 TYR C C 1
ATOM 6120 O O . TYR C 1 125 ? 46.861 -49.081 49.236 1.00 46.96 170 TYR C O 1
ATOM 6129 N N . GLY C 1 126 ? 45.058 -47.742 49.256 1.00 41.22 171 GLY C N 1
ATOM 6130 C CA . GLY C 1 126 ? 45.608 -46.767 48.299 1.00 46.62 171 GLY C CA 1
ATOM 6131 C C . GLY C 1 126 ? 45.789 -47.217 46.851 1.00 51.27 171 GLY C C 1
ATOM 6132 O O . GLY C 1 126 ? 46.519 -46.583 46.094 1.00 50.84 171 GLY C O 1
ATOM 6133 N N . GLU C 1 127 ? 45.122 -48.296 46.450 1.00 54.50 172 GLU C N 1
ATOM 6134 C CA . GLU C 1 127 ? 45.165 -48.745 45.049 1.00 52.68 172 GLU C CA 1
ATOM 6135 C C . GLU C 1 127 ? 43.954 -49.605 44.655 1.00 52.64 172 GLU C C 1
ATOM 6136 O O . GLU C 1 127 ? 43.305 -50.211 45.501 1.00 50.09 172 GLU C O 1
ATOM 6142 N N . TRP C 1 128 ? 43.646 -49.635 43.359 1.00 50.05 173 TRP C N 1
ATOM 6143 C CA . TRP C 1 128 ? 42.606 -50.506 42.843 1.00 42.45 173 TRP C CA 1
ATOM 6144 C C . TRP C 1 128 ? 43.097 -51.940 42.926 1.00 42.88 173 TRP C C 1
ATOM 6145 O O . TRP C 1 128 ? 44.209 -52.241 42.504 1.00 46.06 173 TRP C O 1
ATOM 6156 N N . VAL C 1 129 ? 42.285 -52.805 43.510 1.00 39.10 174 VAL C N 1
ATOM 6157 C CA . VAL C 1 129 ? 42.581 -54.228 43.542 1.00 46.70 174 VAL C CA 1
ATOM 6158 C C . VAL C 1 129 ? 41.462 -54.990 42.846 1.00 46.39 174 VAL C C 1
ATOM 6159 O O . VAL C 1 129 ? 40.288 -54.612 42.937 1.00 48.42 174 VAL C O 1
ATOM 6163 N N . ASP C 1 130 ? 41.832 -56.059 42.173 1.00 45.46 175 ASP C N 1
ATOM 6164 C CA . ASP C 1 130 ? 40.871 -56.872 41.439 1.00 47.72 175 ASP C CA 1
ATOM 6165 C C . ASP C 1 130 ? 40.429 -58.030 42.320 1.00 44.06 175 ASP C C 1
ATOM 6166 O O . ASP C 1 130 ? 41.263 -58.682 42.947 1.00 44.26 175 ASP C O 1
ATOM 6171 N N . VAL C 1 131 ? 39.119 -58.256 42.402 1.00 40.82 176 VAL C N 1
ATOM 6172 C CA . VAL C 1 131 ? 38.570 -59.402 43.131 1.00 40.16 176 VAL C CA 1
ATOM 6173 C C . VAL C 1 131 ? 37.858 -60.306 42.154 1.00 39.39 176 VAL C C 1
ATOM 6174 O O . VAL C 1 131 ? 36.905 -59.890 41.508 1.00 38.24 176 VAL C O 1
ATOM 6178 N N . VAL C 1 132 ? 38.300 -61.557 42.108 1.00 42.30 177 VAL C N 1
ATOM 6179 C CA . VAL C 1 132 ? 37.769 -62.576 41.217 1.00 40.56 177 VAL C CA 1
ATOM 6180 C C . VAL C 1 132 ? 36.848 -63.561 41.940 1.00 41.97 177 VAL C C 1
ATOM 6181 O O . VAL C 1 132 ? 37.175 -64.036 43.023 1.00 48.69 177 VAL C O 1
ATOM 6185 N N . ILE C 1 133 ? 35.693 -63.846 41.345 1.00 39.51 178 ILE C N 1
ATOM 6186 C CA . ILE C 1 133 ? 34.764 -64.802 41.911 1.00 39.29 178 ILE C CA 1
ATOM 6187 C C . ILE C 1 133 ? 34.268 -65.772 40.869 1.00 40.07 178 ILE C C 1
ATOM 6188 O O . ILE C 1 133 ? 34.290 -65.462 39.669 1.00 40.52 178 ILE C O 1
ATOM 6193 N N . ASP C 1 134 ? 33.778 -66.921 41.333 1.00 37.41 179 ASP C N 1
ATOM 6194 C CA . ASP C 1 134 ? 32.946 -67.792 40.503 1.00 37.19 179 ASP C CA 1
ATOM 6195 C C . ASP C 1 134 ? 31.539 -67.258 40.625 1.00 34.91 179 ASP C C 1
ATOM 6196 O O . ASP C 1 134 ? 31.241 -66.528 41.552 1.00 32.49 179 ASP C O 1
ATOM 6201 N N . ASP C 1 135 ? 30.676 -67.559 39.671 1.00 35.11 180 ASP C N 1
ATOM 6202 C CA . ASP C 1 135 ? 29.315 -67.038 39.730 1.00 34.90 180 ASP C CA 1
ATOM 6203 C C . ASP C 1 135 ? 28.289 -67.894 40.481 1.00 36.61 180 ASP C C 1
ATOM 6204 O O . ASP C 1 135 ? 27.096 -67.697 40.286 1.00 40.90 180 ASP C O 1
ATOM 6209 N N . CYS C 1 136 ? 28.705 -68.848 41.312 1.00 35.86 181 CYS C N 1
ATOM 6210 C CA . CYS C 1 136 ? 27.737 -69.552 42.158 1.00 37.01 181 CYS C CA 1
ATOM 6211 C C . CYS C 1 136 ? 27.186 -68.603 43.190 1.00 38.76 181 CYS C C 1
ATOM 6212 O O . CYS C 1 136 ? 27.950 -67.868 43.833 1.00 40.08 181 CYS C O 1
ATOM 6215 N N . LEU C 1 137 ? 25.866 -68.634 43.366 1.00 37.19 182 LEU C N 1
ATOM 6216 C CA . LEU C 1 137 ? 25.187 -67.758 44.289 1.00 38.37 182 LEU C CA 1
ATOM 6217 C C . LEU C 1 137 ? 24.207 -68.538 45.173 1.00 43.36 182 LEU C C 1
ATOM 6218 O O . LEU C 1 137 ? 23.587 -69.498 44.721 1.00 44.14 182 LEU C O 1
ATOM 6223 N N . PRO C 1 138 ? 24.033 -68.100 46.428 1.00 40.46 183 PRO C N 1
ATOM 6224 C CA . PRO C 1 138 ? 23.095 -68.731 47.307 1.00 38.81 183 PRO C CA 1
ATOM 6225 C C . PRO C 1 138 ? 21.683 -68.570 46.857 1.00 37.70 183 PRO C C 1
ATOM 6226 O O . PRO C 1 138 ? 21.255 -67.462 46.542 1.00 42.07 183 PRO C O 1
ATOM 6230 N N . THR C 1 139 ? 20.939 -69.671 46.869 1.00 46.14 184 THR C N 1
ATOM 6231 C CA . THR C 1 139 ? 19.510 -69.665 46.535 1.00 49.45 184 THR C CA 1
ATOM 6232 C C . THR C 1 139 ? 18.662 -70.465 47.517 1.00 49.44 184 THR C C 1
ATOM 6233 O O . THR C 1 139 ? 19.159 -71.305 48.247 1.00 48.93 184 THR C O 1
ATOM 6237 N N . TYR C 1 140 ? 17.366 -70.183 47.499 1.00 52.20 185 TYR C N 1
ATOM 6238 C CA . TYR C 1 140 ? 16.366 -71.019 48.144 1.00 55.25 185 TYR C CA 1
ATOM 6239 C C . TYR C 1 140 ? 15.141 -71.047 47.238 1.00 56.02 185 TYR C C 1
ATOM 6240 O O . TYR C 1 140 ? 14.677 -70.009 46.769 1.00 52.74 185 TYR C O 1
ATOM 6249 N N . ASN C 1 141 ? 14.666 -72.258 46.952 1.00 60.20 186 ASN C N 1
ATOM 6250 C CA . ASN C 1 141 ? 13.680 -72.516 45.896 1.00 60.54 186 ASN C CA 1
ATOM 6251 C C . ASN C 1 141 ? 13.994 -71.797 44.593 1.00 56.80 186 ASN C C 1
ATOM 6252 O O . ASN C 1 141 ? 13.138 -71.176 43.985 1.00 56.91 186 ASN C O 1
ATOM 6257 N N . ASN C 1 142 ? 15.249 -71.868 44.179 1.00 59.21 187 ASN C N 1
ATOM 6258 C CA . ASN C 1 142 ? 15.681 -71.275 42.907 1.00 64.97 187 ASN C CA 1
ATOM 6259 C C . ASN C 1 142 ? 15.561 -69.745 42.801 1.00 60.57 187 ASN C C 1
ATOM 6260 O O . ASN C 1 142 ? 15.532 -69.182 41.708 1.00 63.83 187 ASN C O 1
ATOM 6265 N N . GLN C 1 143 ? 15.512 -69.079 43.945 1.00 60.16 188 GLN C N 1
ATOM 6266 C CA . GLN C 1 143 ? 15.550 -67.630 43.982 1.00 62.78 188 GLN C CA 1
ATOM 6267 C C . GLN C 1 143 ? 16.693 -67.176 44.874 1.00 54.59 188 GLN C C 1
ATOM 6268 O O . GLN C 1 143 ? 17.073 -67.855 45.826 1.00 50.64 188 GLN C O 1
ATOM 6274 N N . LEU C 1 144 ? 17.287 -66.057 44.495 1.00 49.10 189 LEU C N 1
ATOM 6275 C CA . LEU C 1 144 ? 18.367 -65.490 45.251 1.00 46.06 189 LEU C CA 1
ATOM 6276 C C . LEU C 1 144 ? 17.835 -65.078 46.613 1.00 47.31 189 LEU C C 1
ATOM 6277 O O . LEU C 1 144 ? 16.722 -64.568 46.744 1.00 44.79 189 LEU C O 1
ATOM 6282 N N . VAL C 1 145 ? 18.628 -65.323 47.636 1.00 47.50 190 VAL C N 1
ATOM 6283 C CA . VAL C 1 145 ? 18.206 -65.016 48.992 1.00 48.91 190 VAL C CA 1
ATOM 6284 C C . VAL C 1 145 ? 18.792 -63.700 49.446 1.00 51.15 190 VAL C C 1
ATOM 6285 O O . VAL C 1 145 ? 18.183 -62.983 50.250 1.00 53.69 190 VAL C O 1
ATOM 6289 N N . PHE C 1 146 ? 20.022 -63.485 48.978 1.00 44.09 191 PHE C N 1
ATOM 6290 C CA . PHE C 1 146 ? 20.805 -62.260 49.093 1.00 42.17 191 PHE C CA 1
ATOM 6291 C C . PHE C 1 146 ? 20.503 -61.304 47.943 1.00 36.71 191 PHE C C 1
ATOM 6292 O O . PHE C 1 146 ? 19.766 -61.644 47.017 1.00 40.04 191 PHE C O 1
ATOM 6300 N N . THR C 1 147 ? 21.067 -60.103 48.014 1.00 35.13 192 THR C N 1
ATOM 6301 C CA . THR C 1 147 ? 20.734 -59.033 47.076 1.00 39.07 192 THR C CA 1
ATOM 6302 C C . THR C 1 147 ? 20.468 -59.527 45.634 1.00 39.18 192 THR C C 1
ATOM 6303 O O . THR C 1 147 ? 21.141 -60.412 45.118 1.00 33.02 192 THR C O 1
ATOM 6307 N N . LYS C 1 148 ? 19.466 -58.920 45.017 1.00 39.48 193 LYS C N 1
ATOM 6308 C CA . LYS C 1 148 ? 19.118 -59.179 43.640 1.00 41.52 193 LYS C CA 1
ATOM 6309 C C . LYS C 1 148 ? 18.701 -57.871 42.995 1.00 43.17 193 LYS C C 1
ATOM 6310 O O . LYS C 1 148 ? 18.477 -56.864 43.675 1.00 38.77 193 LYS C O 1
ATOM 6316 N N . SER C 1 149 ? 18.508 -57.917 41.682 1.00 43.79 194 SER C N 1
ATOM 6317 C CA . SER C 1 149 ? 17.873 -56.825 40.951 1.00 40.50 194 SER C CA 1
ATOM 6318 C C . SER C 1 149 ? 16.371 -56.982 40.962 1.00 43.27 194 SER C C 1
ATOM 6319 O O . SER C 1 149 ? 15.850 -58.083 41.082 1.00 53.82 194 SER C O 1
ATOM 6322 N N . ASN C 1 150 ? 15.659 -55.892 40.773 1.00 43.29 195 ASN C N 1
ATOM 6323 C CA . ASN C 1 150 ? 14.218 -56.019 40.595 1.00 48.32 195 ASN C CA 1
ATOM 6324 C C . ASN C 1 150 ? 13.840 -56.624 39.233 1.00 47.14 195 ASN C C 1
ATOM 6325 O O . ASN C 1 150 ? 12.705 -56.933 38.996 1.00 51.37 195 ASN C O 1
ATOM 6330 N N . HIS C 1 151 ? 14.802 -56.781 38.337 1.00 52.51 196 HIS C N 1
ATOM 6331 C CA . HIS C 1 151 ? 14.638 -57.620 37.167 1.00 53.69 196 HIS C CA 1
ATOM 6332 C C . HIS C 1 151 ? 15.250 -58.985 37.497 1.00 50.70 196 HIS C C 1
ATOM 6333 O O . HIS C 1 151 ? 16.430 -59.070 37.850 1.00 50.56 196 HIS C O 1
ATOM 6340 N N . ARG C 1 152 ? 14.469 -60.050 37.400 1.00 50.02 197 ARG C N 1
ATOM 6341 C CA . ARG C 1 152 ? 14.944 -61.376 37.867 1.00 54.75 197 ARG C CA 1
ATOM 6342 C C . ARG C 1 152 ? 16.135 -61.959 37.129 1.00 47.66 197 ARG C C 1
ATOM 6343 O O . ARG C 1 152 ? 16.853 -62.793 37.665 1.00 49.87 197 ARG C O 1
ATOM 6351 N N . ASN C 1 153 ? 16.297 -61.551 35.881 1.00 45.65 198 ASN C N 1
ATOM 6352 C CA . ASN C 1 153 ? 17.446 -61.968 35.060 1.00 51.97 198 ASN C CA 1
ATOM 6353 C C . ASN C 1 153 ? 18.758 -61.188 35.165 1.00 49.63 198 ASN C C 1
ATOM 6354 O O . ASN C 1 153 ? 19.757 -61.564 34.527 1.00 55.02 198 ASN C O 1
ATOM 6359 N N . GLU C 1 154 ? 18.748 -60.087 35.918 1.00 44.94 199 GLU C N 1
ATOM 6360 C CA . GLU C 1 154 ? 19.934 -59.240 35.996 1.00 38.46 199 GLU C CA 1
ATOM 6361 C C . GLU C 1 154 ? 20.755 -59.660 37.178 1.00 32.76 199 GLU C C 1
ATOM 6362 O O . GLU C 1 154 ? 20.217 -59.839 38.253 1.00 35.25 199 GLU C O 1
ATOM 6368 N N . PHE C 1 155 ? 22.053 -59.865 36.992 1.00 30.57 200 PHE C N 1
ATOM 6369 C CA . PHE C 1 155 ? 22.887 -60.420 38.061 1.00 30.87 200 PHE C CA 1
ATOM 6370 C C . PHE C 1 155 ? 24.080 -59.609 38.557 1.00 32.77 200 PHE C C 1
ATOM 6371 O O . PHE C 1 155 ? 24.762 -60.057 39.477 1.00 30.97 200 PHE C O 1
ATOM 6379 N N . TRP C 1 156 ? 24.354 -58.435 37.980 1.00 34.41 201 TRP C N 1
ATOM 6380 C CA . TRP C 1 156 ? 25.558 -57.684 38.396 1.00 33.54 201 TRP C CA 1
ATOM 6381 C C . TRP C 1 156 ? 25.592 -57.338 39.884 1.00 33.53 201 TRP C C 1
ATOM 6382 O O . TRP C 1 156 ? 26.633 -57.436 40.500 1.00 33.92 201 TRP C O 1
ATOM 6393 N N . SER C 1 157 ? 24.455 -56.947 40.451 1.00 32.85 202 SER C N 1
ATOM 6394 C CA . SER C 1 157 ? 24.448 -56.524 41.827 1.00 33.24 202 SER C CA 1
ATOM 6395 C C . SER C 1 157 ? 24.626 -57.687 42.791 1.00 35.66 202 SER C C 1
ATOM 6396 O O . SER C 1 157 ? 25.335 -57.558 43.782 1.00 36.46 202 SER C O 1
ATOM 6399 N N . ALA C 1 158 ? 24.002 -58.823 42.493 1.00 34.60 203 ALA C N 1
ATOM 6400 C CA . ALA C 1 158 ? 24.211 -60.049 43.266 1.00 33.11 203 ALA C CA 1
ATOM 6401 C C . ALA C 1 158 ? 25.649 -60.499 43.228 1.00 31.57 203 ALA C C 1
ATOM 6402 O O . ALA C 1 158 ? 26.203 -60.942 44.236 1.00 34.32 203 ALA C O 1
ATOM 6404 N N . LEU C 1 159 ? 26.269 -60.373 42.072 1.00 29.60 204 LEU C N 1
ATOM 6405 C CA . LEU C 1 159 ? 27.669 -60.768 41.919 1.00 29.99 204 LEU C CA 1
ATOM 6406 C C . LEU C 1 159 ? 28.622 -59.781 42.586 1.00 31.69 204 LEU C C 1
ATOM 6407 O O . LEU C 1 159 ? 29.648 -60.177 43.130 1.00 32.39 204 LEU C O 1
ATOM 6412 N N . LEU C 1 160 ? 28.286 -58.496 42.550 1.00 32.86 205 LEU C N 1
ATOM 6413 C CA . LEU C 1 160 ? 29.094 -57.471 43.228 1.00 32.63 205 LEU C CA 1
ATOM 6414 C C . LEU C 1 160 ? 29.064 -57.693 44.733 1.00 33.08 205 LEU C C 1
ATOM 6415 O O . LEU C 1 160 ? 30.074 -57.585 45.400 1.00 29.05 205 LEU C O 1
ATOM 6420 N N . GLU C 1 161 ? 27.896 -58.035 45.250 1.00 35.36 206 GLU C N 1
ATOM 6421 C CA . GLU C 1 161 ? 27.758 -58.380 46.672 1.00 38.93 206 GLU C CA 1
ATOM 6422 C C . GLU C 1 161 ? 28.631 -59.581 47.009 1.00 35.52 206 GLU C C 1
ATOM 6423 O O . GLU C 1 161 ? 29.365 -59.563 47.976 1.00 36.76 206 GLU C O 1
ATOM 6429 N N . LYS C 1 162 ? 28.583 -60.607 46.183 1.00 34.48 207 LYS C N 1
ATOM 6430 C CA . LYS C 1 162 ? 29.413 -61.755 46.427 1.00 31.57 207 LYS C CA 1
ATOM 6431 C C . LYS C 1 162 ? 30.862 -61.347 46.473 1.00 33.35 207 LYS C C 1
ATOM 6432 O O . LYS C 1 162 ? 31.604 -61.779 47.346 1.00 37.57 207 LYS C O 1
ATOM 6438 N N . ALA C 1 163 ? 31.297 -60.524 45.533 1.00 36.98 208 ALA C N 1
ATOM 6439 C CA . ALA C 1 163 ? 32.722 -60.158 45.468 1.00 37.99 208 ALA C CA 1
ATOM 6440 C C . ALA C 1 163 ? 33.108 -59.391 46.706 1.00 39.03 208 ALA C C 1
ATOM 6441 O O . ALA C 1 163 ? 34.191 -59.579 47.231 1.00 39.34 208 ALA C O 1
ATOM 6443 N N . TYR C 1 164 ? 32.215 -58.540 47.179 1.00 38.69 209 TYR C N 1
ATOM 6444 C CA . TYR C 1 164 ? 32.480 -57.790 48.404 1.00 39.78 209 TYR C CA 1
ATOM 6445 C C . TYR C 1 164 ? 32.462 -58.703 49.637 1.00 41.64 209 TYR C C 1
ATOM 6446 O O . TYR C 1 164 ? 33.250 -58.523 50.564 1.00 37.29 209 TYR C O 1
ATOM 6455 N N . ALA C 1 165 ? 31.586 -59.697 49.633 1.00 39.71 210 ALA C N 1
ATOM 6456 C CA . ALA C 1 165 ? 31.640 -60.705 50.669 1.00 38.84 210 ALA C CA 1
ATOM 6457 C C . ALA C 1 165 ? 33.009 -61.378 50.678 1.00 39.14 210 ALA C C 1
ATOM 6458 O O . ALA C 1 165 ? 33.628 -61.495 51.735 1.00 39.87 210 ALA C O 1
ATOM 6460 N N . LYS C 1 166 ? 33.506 -61.795 49.519 1.00 38.55 211 LYS C N 1
ATOM 6461 C CA . LYS C 1 166 ? 34.830 -62.441 49.470 1.00 38.86 211 LYS C CA 1
ATOM 6462 C C . LYS C 1 166 ? 35.917 -61.557 50.042 1.00 45.54 211 LYS C C 1
ATOM 6463 O O . LYS C 1 166 ? 36.817 -62.015 50.730 1.00 48.24 211 LYS C O 1
ATOM 6469 N N . LEU C 1 167 ? 35.850 -60.268 49.741 1.00 50.18 212 LEU C N 1
ATOM 6470 C CA . LEU C 1 167 ? 36.843 -59.341 50.238 1.00 44.19 212 LEU C CA 1
ATOM 6471 C C . LEU C 1 167 ? 36.875 -59.333 51.776 1.00 44.27 212 LEU C C 1
ATOM 6472 O O . LEU C 1 167 ? 37.907 -59.078 52.366 1.00 41.82 212 LEU C O 1
ATOM 6477 N N . HIS C 1 168 ? 35.725 -59.579 52.399 1.00 43.94 213 HIS C N 1
ATOM 6478 C CA . HIS C 1 168 ? 35.578 -59.585 53.846 1.00 42.16 213 HIS C CA 1
ATOM 6479 C C . HIS C 1 168 ? 35.564 -60.998 54.470 1.00 43.09 213 HIS C C 1
ATOM 6480 O O . HIS C 1 168 ? 35.256 -61.147 55.647 1.00 47.88 213 HIS C O 1
ATOM 6487 N N . GLY C 1 169 ? 35.847 -62.025 53.687 1.00 44.27 214 GLY C N 1
ATOM 6488 C CA . GLY C 1 169 ? 35.923 -63.407 54.189 1.00 41.36 214 GLY C CA 1
ATOM 6489 C C . GLY C 1 169 ? 34.647 -64.236 54.176 1.00 40.88 214 GLY C C 1
ATOM 6490 O O . GLY C 1 169 ? 34.713 -65.452 54.150 1.00 45.79 214 GLY C O 1
ATOM 6491 N N .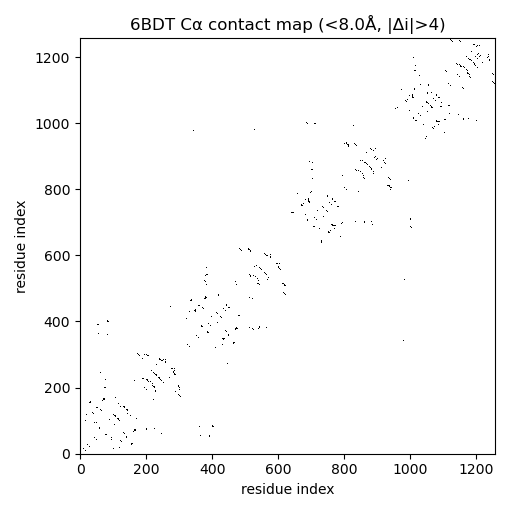 SER C 1 170 ? 33.486 -63.591 54.199 1.00 40.38 215 SER C N 1
ATOM 6492 C CA . SER C 1 170 ? 32.215 -64.312 54.226 1.00 38.74 215 SER C CA 1
ATOM 6493 C C . SER C 1 170 ? 31.043 -63.368 54.002 1.00 35.27 215 SER C C 1
ATOM 6494 O O . SER C 1 170 ? 31.159 -62.156 54.227 1.00 32.44 215 SER C O 1
ATOM 6497 N N . TYR C 1 171 ? 29.901 -63.910 53.594 1.00 34.84 216 TYR C N 1
ATOM 6498 C CA . TYR C 1 171 ? 28.675 -63.098 53.557 1.00 38.80 216 TYR C CA 1
ATOM 6499 C C . TYR C 1 171 ? 28.342 -62.572 54.952 1.00 40.98 216 TYR C C 1
ATOM 6500 O O . TYR C 1 171 ? 27.953 -61.419 55.111 1.00 43.16 216 TYR C O 1
ATOM 6509 N N . GLU C 1 172 ? 28.483 -63.424 55.966 1.00 42.70 217 GLU C N 1
ATOM 6510 C CA . GLU C 1 172 ? 28.156 -63.033 57.326 1.00 44.74 217 GLU C CA 1
ATOM 6511 C C . GLU C 1 172 ? 28.929 -61.789 57.766 1.00 42.40 217 GLU C C 1
ATOM 6512 O O . GLU C 1 172 ? 28.420 -60.984 58.548 1.00 43.00 217 GLU C O 1
ATOM 6518 N N . ALA C 1 173 ? 30.153 -61.649 57.280 1.00 39.82 218 ALA C N 1
ATOM 6519 C CA . ALA C 1 173 ? 30.984 -60.499 57.599 1.00 40.27 218 ALA C CA 1
ATOM 6520 C C . ALA C 1 173 ? 30.455 -59.161 57.068 1.00 42.35 218 ALA C C 1
ATOM 6521 O O . ALA C 1 173 ? 30.942 -58.100 57.474 1.00 48.65 218 ALA C O 1
ATOM 6523 N N . LEU C 1 174 ? 29.426 -59.209 56.245 1.00 40.87 219 LEU C N 1
ATOM 6524 C CA . LEU C 1 174 ? 28.794 -58.027 55.698 1.00 41.29 219 LEU C CA 1
ATOM 6525 C C . LEU C 1 174 ? 27.633 -57.570 56.538 1.00 44.25 219 LEU C C 1
ATOM 6526 O O . LEU C 1 174 ? 27.040 -56.575 56.257 1.00 42.70 219 LEU C O 1
ATOM 6531 N N . LYS C 1 175 ? 27.310 -58.332 57.562 1.00 52.46 220 LYS C N 1
ATOM 6532 C CA . LYS C 1 175 ? 26.245 -58.039 58.497 1.00 59.66 220 LYS C CA 1
ATOM 6533 C C . LYS C 1 175 ? 26.737 -56.925 59.380 1.00 63.77 220 LYS C C 1
ATOM 6534 O O . LYS C 1 175 ? 27.589 -57.149 60.195 1.00 77.37 220 LYS C O 1
ATOM 6540 N N . GLY C 1 176 ? 26.207 -55.729 59.245 1.00 58.05 221 GLY C N 1
ATOM 6541 C CA . GLY C 1 176 ? 26.685 -54.626 60.044 1.00 60.92 221 GLY C CA 1
ATOM 6542 C C . GLY C 1 176 ? 27.944 -53.984 59.507 1.00 57.58 221 GLY C C 1
ATOM 6543 O O . GLY C 1 176 ? 28.959 -54.605 59.312 1.00 64.58 221 GLY C O 1
ATOM 6544 N N . GLY C 1 177 ? 27.878 -52.692 59.311 1.00 52.57 222 GLY C N 1
ATOM 6545 C CA . GLY C 1 177 ? 28.989 -51.900 58.771 1.00 49.53 222 GLY C CA 1
ATOM 6546 C C . GLY C 1 177 ? 28.588 -50.455 58.628 1.00 46.44 222 GLY C C 1
ATOM 6547 O O . GLY C 1 177 ? 27.457 -50.077 58.976 1.00 49.68 222 GLY C O 1
ATOM 6548 N N . ASN C 1 178 ? 29.513 -49.641 58.134 1.00 44.47 223 ASN C N 1
ATOM 6549 C CA . ASN C 1 178 ? 29.252 -48.212 57.923 1.00 43.38 223 ASN C CA 1
ATOM 6550 C C . ASN C 1 178 ? 29.270 -47.854 56.449 1.00 42.24 223 ASN C C 1
ATOM 6551 O O . ASN C 1 178 ? 30.189 -48.246 55.731 1.00 35.93 223 ASN C O 1
ATOM 6556 N N . THR C 1 179 ? 28.273 -47.106 56.002 1.00 38.84 224 THR C N 1
ATOM 6557 C CA . THR C 1 179 ? 28.174 -46.786 54.587 1.00 40.90 224 THR C CA 1
ATOM 6558 C C . THR C 1 179 ? 29.478 -46.178 54.069 1.00 44.08 224 THR C C 1
ATOM 6559 O O . THR C 1 179 ? 29.852 -46.398 52.928 1.00 47.14 224 THR C O 1
ATOM 6563 N N . THR C 1 180 ? 30.155 -45.410 54.902 1.00 40.55 225 THR C N 1
ATOM 6564 C CA . THR C 1 180 ? 31.340 -44.698 54.482 1.00 44.79 225 THR C CA 1
ATOM 6565 C C . THR C 1 180 ? 32.435 -45.652 54.099 1.00 44.39 225 THR C C 1
ATOM 6566 O O . THR C 1 180 ? 33.241 -45.350 53.232 1.00 51.55 225 THR C O 1
ATOM 6570 N N . GLU C 1 181 ? 32.494 -46.803 54.739 1.00 46.33 226 GLU C N 1
ATOM 6571 C CA . GLU C 1 181 ? 33.502 -47.789 54.371 1.00 48.70 226 GLU C CA 1
ATOM 6572 C C . GLU C 1 181 ? 33.310 -48.215 52.896 1.00 46.13 226 GLU C C 1
ATOM 6573 O O . GLU C 1 181 ? 34.263 -48.261 52.136 1.00 42.15 226 GLU C O 1
ATOM 6579 N N . ALA C 1 182 ? 32.065 -48.499 52.497 1.00 43.27 227 ALA C N 1
ATOM 6580 C CA . ALA C 1 182 ? 31.772 -48.937 51.138 1.00 41.22 227 ALA C CA 1
ATOM 6581 C C . ALA C 1 182 ? 32.022 -47.820 50.136 1.00 41.67 227 ALA C C 1
ATOM 6582 O O . ALA C 1 182 ? 32.586 -48.048 49.079 1.00 40.60 227 ALA C O 1
ATOM 6584 N N . MET C 1 183 ? 31.604 -46.613 50.481 1.00 41.26 228 MET C N 1
ATOM 6585 C CA . MET C 1 183 ? 31.811 -45.461 49.620 1.00 41.87 228 MET C CA 1
ATOM 6586 C C . MET C 1 183 ? 33.284 -45.297 49.299 1.00 41.13 228 MET C C 1
ATOM 6587 O O . MET C 1 183 ? 33.645 -45.075 48.145 1.00 43.34 228 MET C O 1
ATOM 6592 N N . GLU C 1 184 ? 34.132 -45.429 50.299 1.00 40.73 229 GLU C N 1
ATOM 6593 C CA . GLU C 1 184 ? 35.586 -45.295 50.090 1.00 46.30 229 GLU C CA 1
ATOM 6594 C C . GLU C 1 184 ? 36.127 -46.433 49.258 1.00 43.44 229 GLU C C 1
ATOM 6595 O O . GLU C 1 184 ? 36.948 -46.207 48.380 1.00 48.16 229 GLU C O 1
ATOM 6601 N N . ASP C 1 185 ? 35.661 -47.648 49.528 1.00 42.27 230 ASP C N 1
ATOM 6602 C CA . ASP C 1 185 ? 36.057 -48.812 48.733 1.00 41.89 230 ASP C CA 1
ATOM 6603 C C . ASP C 1 185 ? 35.632 -48.713 47.266 1.00 39.90 230 ASP C C 1
ATOM 6604 O O . ASP C 1 185 ? 36.212 -49.389 46.424 1.00 43.75 230 ASP C O 1
ATOM 6609 N N . PHE C 1 186 ? 34.605 -47.919 46.963 1.00 39.03 231 PHE C N 1
ATOM 6610 C CA . PHE C 1 186 ? 34.157 -47.727 45.591 1.00 41.34 231 PHE C CA 1
ATOM 6611 C C . PHE C 1 186 ? 34.741 -46.501 44.876 1.00 41.94 231 PHE C C 1
ATOM 6612 O O . PHE C 1 186 ? 34.633 -46.392 43.656 1.00 47.77 231 PHE C O 1
ATOM 6620 N N . THR C 1 187 ? 35.271 -45.549 45.617 1.00 37.82 232 THR C N 1
ATOM 6621 C CA . THR C 1 187 ? 35.688 -44.295 45.008 1.00 37.89 232 THR C CA 1
ATOM 6622 C C . THR C 1 187 ? 37.128 -43.924 45.298 1.00 41.66 232 THR C C 1
ATOM 6623 O O . THR C 1 187 ? 37.740 -43.253 44.494 1.00 46.30 232 THR C O 1
ATOM 6627 N N . GLY C 1 188 ? 37.675 -44.334 46.437 1.00 44.93 233 GLY C N 1
ATOM 6628 C CA . GLY C 1 188 ? 38.965 -43.814 46.894 1.00 48.30 233 GLY C CA 1
ATOM 6629 C C . GLY C 1 188 ? 38.837 -42.364 47.332 1.00 48.98 233 GLY C C 1
ATOM 6630 O O . GLY C 1 188 ? 39.807 -41.628 47.376 1.00 48.95 233 GLY C O 1
ATOM 6631 N N . GLY C 1 189 ? 37.616 -41.952 47.642 1.00 53.19 234 GLY C N 1
ATOM 6632 C CA . GLY C 1 189 ? 37.369 -40.622 48.180 1.00 54.28 234 GLY C CA 1
ATOM 6633 C C . GLY C 1 189 ? 37.586 -40.613 49.684 1.00 53.96 234 GLY C C 1
ATOM 6634 O O . GLY C 1 189 ? 37.986 -41.618 50.294 1.00 50.51 234 GLY C O 1
ATOM 6635 N N . VAL C 1 190 ? 37.271 -39.473 50.279 1.00 55.10 235 VAL C N 1
ATOM 6636 C CA . VAL C 1 190 ? 37.399 -39.290 51.701 1.00 54.74 235 VAL C CA 1
ATOM 6637 C C . VAL C 1 190 ? 36.023 -39.062 52.280 1.00 52.62 235 VAL C C 1
ATOM 6638 O O . VAL C 1 190 ? 35.359 -38.052 51.998 1.00 57.39 235 VAL C O 1
ATOM 6642 N N . ALA C 1 191 ? 35.623 -39.967 53.152 1.00 56.11 236 ALA C N 1
ATOM 6643 C CA . ALA C 1 191 ? 34.345 -39.845 53.853 1.00 61.11 236 ALA C CA 1
ATOM 6644 C C . ALA C 1 191 ? 34.331 -38.776 54.953 1.00 61.47 236 ALA C C 1
ATOM 6645 O O . ALA C 1 191 ? 35.308 -38.558 55.670 1.00 63.27 236 ALA C O 1
ATOM 6647 N N . GLU C 1 192 ? 33.202 -38.107 55.088 1.00 62.31 237 GLU C N 1
ATOM 6648 C CA . GLU C 1 192 ? 32.964 -37.309 56.275 1.00 65.53 237 GLU C CA 1
ATOM 6649 C C . GLU C 1 192 ? 31.556 -37.575 56.768 1.00 69.26 237 GLU C C 1
ATOM 6650 O O . GLU C 1 192 ? 30.627 -37.642 55.957 1.00 72.43 237 GLU C O 1
ATOM 6656 N N . PHE C 1 193 ? 31.370 -37.696 58.087 1.00 67.82 238 PHE C N 1
ATOM 6657 C CA . PHE C 1 193 ? 30.015 -37.782 58.623 1.00 65.59 238 PHE C CA 1
ATOM 6658 C C . PHE C 1 193 ? 29.604 -36.521 59.410 1.00 63.54 238 PHE C C 1
ATOM 6659 O O . PHE C 1 193 ? 30.435 -35.794 59.928 1.00 62.04 238 PHE C O 1
ATOM 6667 N N . PHE C 1 194 ? 28.308 -36.240 59.377 1.00 63.29 239 PHE C N 1
ATOM 6668 C CA . PHE C 1 194 ? 27.684 -35.060 59.948 1.00 69.99 239 PHE C CA 1
ATOM 6669 C C . PHE C 1 194 ? 26.605 -35.591 60.873 1.00 77.13 239 PHE C C 1
ATOM 6670 O O . PHE C 1 194 ? 25.829 -36.451 60.471 1.00 77.28 239 PHE C O 1
ATOM 6678 N N . GLU C 1 195 ? 26.547 -35.074 62.098 1.00 75.42 240 GLU C N 1
ATOM 6679 C CA . GLU C 1 195 ? 25.392 -35.278 62.958 1.00 69.02 240 GLU C CA 1
ATOM 6680 C C . GLU C 1 195 ? 24.347 -34.260 62.584 1.00 65.84 240 GLU C C 1
ATOM 6681 O O . GLU C 1 195 ? 24.596 -33.074 62.695 1.00 63.63 240 GLU C O 1
ATOM 6687 N N . ILE C 1 196 ? 23.176 -34.716 62.137 1.00 67.55 241 ILE C N 1
ATOM 6688 C CA . ILE C 1 196 ? 22.149 -33.801 61.621 1.00 67.48 241 ILE C CA 1
ATOM 6689 C C . ILE C 1 196 ? 21.618 -32.840 62.701 1.00 74.65 241 ILE C C 1
ATOM 6690 O O . ILE C 1 196 ? 21.201 -31.714 62.401 1.00 77.89 241 ILE C O 1
ATOM 6695 N N . ARG C 1 197 ? 21.674 -33.268 63.956 1.00 79.94 242 ARG C N 1
ATOM 6696 C CA . ARG C 1 197 ? 21.342 -32.411 65.089 1.00 90.16 242 ARG C CA 1
ATOM 6697 C C . ARG C 1 197 ? 22.257 -31.173 65.153 1.00 93.04 242 ARG C C 1
ATOM 6698 O O . ARG C 1 197 ? 21.782 -30.073 65.438 1.00 87.97 242 ARG C O 1
ATOM 6706 N N . ASP C 1 198 ? 23.550 -31.354 64.858 1.00 95.41 243 ASP C N 1
ATOM 6707 C CA . ASP C 1 198 ? 24.528 -30.245 64.772 1.00 95.69 243 ASP C CA 1
ATOM 6708 C C . ASP C 1 198 ? 24.634 -29.603 63.375 1.00 96.12 243 ASP C C 1
ATOM 6709 O O . ASP C 1 198 ? 25.577 -28.864 63.093 1.00 85.02 243 ASP C O 1
ATOM 6714 N N . ALA C 1 199 ? 23.664 -29.875 62.509 1.00 98.37 244 ALA C N 1
ATOM 6715 C CA . ALA C 1 199 ? 23.720 -29.429 61.124 1.00 95.33 244 ALA C CA 1
ATOM 6716 C C . ALA C 1 199 ? 23.658 -27.905 61.026 1.00 89.42 244 ALA C C 1
ATOM 6717 O O . ALA C 1 199 ? 22.790 -27.287 61.633 1.00 76.80 244 ALA C O 1
ATOM 6719 N N . PRO C 1 200 ? 24.564 -27.301 60.236 1.00 84.86 245 PRO C N 1
ATOM 6720 C CA . PRO C 1 200 ? 24.475 -25.855 60.012 1.00 78.46 245 PRO C CA 1
ATOM 6721 C C . PRO C 1 200 ? 23.228 -25.390 59.231 1.00 73.93 245 PRO C C 1
ATOM 6722 O O . PRO C 1 200 ? 22.481 -26.191 58.676 1.00 71.70 245 PRO C O 1
ATOM 6726 N N . SER C 1 201 ? 23.016 -24.081 59.238 1.00 70.94 246 SER C N 1
ATOM 6727 C CA . SER C 1 201 ? 21.887 -23.415 58.571 1.00 67.88 246 SER C CA 1
ATOM 6728 C C . SER C 1 201 ? 21.792 -23.705 57.071 1.00 69.41 246 SER C C 1
ATOM 6729 O O . SER C 1 201 ? 20.703 -23.740 56.490 1.00 66.14 246 SER C O 1
ATOM 6732 N N . ASP C 1 202 ? 22.955 -23.883 56.457 1.00 66.54 247 ASP C N 1
ATOM 6733 C CA . ASP C 1 202 ? 23.074 -23.990 55.011 1.00 71.37 247 ASP C CA 1
ATOM 6734 C C . ASP C 1 202 ? 23.170 -25.447 54.535 1.00 71.24 247 ASP C C 1
ATOM 6735 O O . ASP C 1 202 ? 23.699 -25.712 53.442 1.00 73.40 247 ASP C O 1
ATOM 6740 N N . MET C 1 203 ? 22.712 -26.404 55.343 1.00 67.54 248 MET C N 1
ATOM 6741 C CA . MET C 1 203 ? 23.052 -27.798 55.031 1.00 68.93 248 MET C CA 1
ATOM 6742 C C . MET C 1 203 ? 22.316 -28.326 53.799 1.00 62.47 248 MET C C 1
ATOM 6743 O O . MET C 1 203 ? 22.873 -29.132 53.077 1.00 61.18 248 MET C O 1
ATOM 6748 N N . TYR C 1 204 ? 21.097 -27.849 53.560 1.00 60.14 249 TYR C N 1
ATOM 6749 C CA . TYR C 1 204 ? 20.415 -28.089 52.300 1.00 58.99 249 TYR C CA 1
ATOM 6750 C C . TYR C 1 204 ? 21.343 -27.758 51.148 1.00 61.18 249 TYR C C 1
ATOM 6751 O O . TYR C 1 204 ? 21.517 -28.550 50.233 1.00 61.15 249 TYR C O 1
ATOM 6760 N N . LYS C 1 205 ? 21.951 -26.583 51.208 1.00 69.45 250 LYS C N 1
ATOM 6761 C CA . LYS C 1 205 ? 22.867 -26.123 50.163 1.00 67.57 250 LYS C CA 1
ATOM 6762 C C . LYS C 1 205 ? 24.124 -27.005 50.070 1.00 58.88 250 LYS C C 1
ATOM 6763 O O . LYS C 1 205 ? 24.603 -27.295 48.977 1.00 62.82 250 LYS C O 1
ATOM 6769 N N . ILE C 1 206 ? 24.657 -27.441 51.203 1.00 58.54 251 ILE C N 1
ATOM 6770 C CA . ILE C 1 206 ? 25.834 -28.317 51.201 1.00 60.24 251 ILE C CA 1
ATOM 6771 C C . ILE C 1 206 ? 25.506 -29.649 50.522 1.00 61.97 251 ILE C C 1
ATOM 6772 O O . ILE C 1 206 ? 26.305 -30.179 49.731 1.00 62.88 251 ILE C O 1
ATOM 6777 N N . MET C 1 207 ? 24.337 -30.193 50.850 1.00 56.96 252 MET C N 1
ATOM 6778 C CA . MET C 1 207 ? 23.902 -31.454 50.270 1.00 57.69 252 MET C CA 1
ATOM 6779 C C . MET C 1 207 ? 23.702 -31.275 48.765 1.00 60.58 252 MET C C 1
ATOM 6780 O O . MET C 1 207 ? 24.180 -32.081 47.973 1.00 59.12 252 MET C O 1
ATOM 6785 N N . LYS C 1 208 ? 23.024 -30.195 48.388 1.00 62.34 253 LYS C N 1
ATOM 6786 C CA . LYS C 1 208 ? 22.773 -29.897 46.991 1.00 64.23 253 LYS C CA 1
ATOM 6787 C C . LYS C 1 208 ? 24.073 -29.837 46.200 1.00 62.98 253 LYS C C 1
ATOM 6788 O O . LYS C 1 208 ? 24.169 -30.422 45.133 1.00 70.10 253 LYS C O 1
ATOM 6794 N N . LYS C 1 209 ? 25.067 -29.120 46.693 1.00 62.65 254 LYS C N 1
ATOM 6795 C CA . LYS C 1 209 ? 26.315 -28.995 45.935 1.00 70.06 254 LYS C CA 1
ATOM 6796 C C . LYS C 1 209 ? 27.018 -30.352 45.794 1.00 72.46 254 LYS C C 1
ATOM 6797 O O . LYS C 1 209 ? 27.583 -30.677 44.740 1.00 66.18 254 LYS C O 1
ATOM 6803 N N . ALA C 1 210 ? 26.954 -31.152 46.851 1.00 67.32 255 ALA C N 1
ATOM 6804 C CA . ALA C 1 210 ? 27.584 -32.468 46.859 1.00 61.58 255 ALA C CA 1
ATOM 6805 C C . ALA C 1 210 ? 26.967 -33.436 45.828 1.00 62.41 255 ALA C C 1
ATOM 6806 O O . ALA C 1 210 ? 27.691 -34.161 45.134 1.00 60.23 255 ALA C O 1
ATOM 6808 N N . ILE C 1 211 ? 25.644 -33.439 45.733 1.00 56.42 256 ILE C N 1
ATOM 6809 C CA . ILE C 1 211 ? 24.969 -34.330 44.812 1.00 61.20 256 ILE C CA 1
ATOM 6810 C C . ILE C 1 211 ? 25.245 -33.919 43.349 1.00 66.72 256 ILE C C 1
ATOM 6811 O O . ILE C 1 211 ? 25.560 -34.772 42.508 1.00 63.66 256 ILE C O 1
ATOM 6816 N N . GLU C 1 212 ? 25.237 -32.607 43.094 1.00 68.89 257 GLU C N 1
ATOM 6817 C CA . GLU C 1 212 ? 25.608 -32.023 41.793 1.00 64.50 257 GLU C CA 1
ATOM 6818 C C . GLU C 1 212 ? 27.078 -32.240 41.401 1.00 60.23 257 GLU C C 1
ATOM 6819 O O . GLU C 1 212 ? 27.415 -32.193 40.232 1.00 71.94 257 GLU C O 1
ATOM 6825 N N . ARG C 1 213 ? 27.944 -32.490 42.374 1.00 61.71 258 ARG C N 1
ATOM 6826 C CA . ARG C 1 213 ? 29.369 -32.793 42.149 1.00 60.44 258 ARG C CA 1
ATOM 6827 C C . ARG C 1 213 ? 29.631 -34.305 41.940 1.00 58.16 258 ARG C C 1
ATOM 6828 O O . ARG C 1 213 ? 30.780 -34.737 41.696 1.00 60.65 258 ARG C O 1
ATOM 6836 N N . GLY C 1 214 ? 28.587 -35.117 42.092 1.00 57.73 259 GLY C N 1
ATOM 6837 C CA . GLY C 1 214 ? 28.736 -36.583 42.037 1.00 63.23 259 GLY C CA 1
ATOM 6838 C C . GLY C 1 214 ? 29.197 -37.269 43.316 1.00 60.40 259 GLY C C 1
ATOM 6839 O O . GLY C 1 214 ? 29.567 -38.460 43.303 1.00 62.00 259 GLY C O 1
ATOM 6840 N N . SER C 1 215 ? 29.243 -36.521 44.418 1.00 59.60 260 SER C N 1
ATOM 6841 C CA . SER C 1 215 ? 29.632 -37.112 45.696 1.00 57.89 260 SER C CA 1
ATOM 6842 C C . SER C 1 215 ? 28.514 -38.043 46.172 1.00 51.74 260 SER C C 1
ATOM 6843 O O . SER C 1 215 ? 27.332 -37.785 45.956 1.00 44.30 260 SER C O 1
ATOM 6846 N N . LEU C 1 216 ? 28.920 -39.140 46.792 1.00 45.72 261 LEU C N 1
ATOM 6847 C CA . LEU C 1 216 ? 27.984 -40.129 47.299 1.00 44.17 261 LEU C CA 1
ATOM 6848 C C . LEU C 1 216 ? 27.462 -39.675 48.670 1.00 42.72 261 LEU C C 1
ATOM 6849 O O . LEU C 1 216 ? 28.242 -39.254 49.521 1.00 36.38 261 LEU C O 1
ATOM 6854 N N . MET C 1 217 ? 26.166 -39.827 48.892 1.00 42.95 262 MET C N 1
ATOM 6855 C CA . MET C 1 217 ? 25.544 -39.389 50.127 1.00 45.76 262 MET C CA 1
ATOM 6856 C C . MET C 1 217 ? 24.558 -40.394 50.659 1.00 47.12 262 MET C C 1
ATOM 6857 O O . MET C 1 217 ? 23.589 -40.749 49.990 1.00 45.07 262 MET C O 1
ATOM 6862 N N . GLY C 1 218 ? 24.751 -40.759 51.917 1.00 49.49 263 GLY C N 1
ATOM 6863 C CA . GLY C 1 218 ? 23.863 -41.679 52.609 1.00 54.22 263 GLY C CA 1
ATOM 6864 C C . GLY C 1 218 ? 23.402 -41.071 53.912 1.00 57.19 263 GLY C C 1
ATOM 6865 O O . GLY C 1 218 ? 23.968 -40.090 54.388 1.00 60.47 263 GLY C O 1
ATOM 6866 N N . CYS C 1 219 ? 22.356 -41.644 54.484 1.00 52.87 264 CYS C N 1
ATOM 6867 C CA . CYS C 1 219 ? 21.866 -41.189 55.748 1.00 50.50 264 CYS C CA 1
ATOM 6868 C C . CYS C 1 219 ? 21.193 -42.296 56.547 1.00 54.04 264 CYS C C 1
ATOM 6869 O O . CYS C 1 219 ? 20.794 -43.315 56.000 1.00 51.71 264 CYS C O 1
ATOM 6872 N N . SER C 1 220 ? 21.067 -42.086 57.853 1.00 56.55 265 SER C N 1
ATOM 6873 C CA . SER C 1 220 ? 20.351 -43.036 58.707 1.00 54.46 265 SER C CA 1
ATOM 6874 C C . SER C 1 220 ? 19.825 -42.413 59.988 1.00 59.86 265 SER C C 1
ATOM 6875 O O . SER C 1 220 ? 20.147 -41.260 60.349 1.00 56.66 265 SER C O 1
ATOM 6878 N N . ILE C 1 221 ? 18.968 -43.190 60.642 1.00 56.74 266 ILE C N 1
ATOM 6879 C CA . ILE C 1 221 ? 18.414 -42.863 61.938 1.00 55.53 266 ILE C CA 1
ATOM 6880 C C . ILE C 1 221 ? 19.139 -43.784 62.901 1.00 56.13 266 ILE C C 1
ATOM 6881 O O . ILE C 1 221 ? 18.933 -45.002 62.845 1.00 55.24 266 ILE C O 1
ATOM 6886 N N . ASP C 1 222 ? 19.978 -43.215 63.771 1.00 68.04 267 ASP C N 1
ATOM 6887 C CA . ASP C 1 222 ? 20.781 -44.013 64.741 1.00 86.08 267 ASP C CA 1
ATOM 6888 C C . ASP C 1 222 ? 19.930 -44.837 65.738 1.00 88.63 267 ASP C C 1
ATOM 6889 O O . ASP C 1 222 ? 18.975 -44.327 66.335 1.00 89.20 267 ASP C O 1
ATOM 6894 N N . ASP C 1 223 ? 20.253 -46.132 65.852 1.00 92.24 268 ASP C N 1
ATOM 6895 C CA . ASP C 1 223 ? 19.632 -47.040 66.842 1.00 98.86 268 ASP C CA 1
ATOM 6896 C C . ASP C 1 223 ? 20.541 -47.335 68.061 1.00 98.08 268 ASP C C 1
ATOM 6897 O O . ASP C 1 223 ? 20.311 -48.303 68.788 1.00 95.65 268 ASP C O 1
ATOM 6902 N N . GLY C 1 224 ? 21.560 -46.498 68.272 1.00 99.96 269 GLY C N 1
ATOM 6903 C CA . GLY C 1 224 ? 22.513 -46.669 69.373 1.00 104.01 269 GLY C CA 1
ATOM 6904 C C . GLY C 1 224 ? 23.747 -47.511 69.067 1.00 109.20 269 GLY C C 1
ATOM 6905 O O . GLY C 1 224 ? 24.747 -47.383 69.749 1.00 112.44 269 GLY C O 1
ATOM 6906 N N . THR C 1 225 ? 23.674 -48.363 68.044 1.00 108.90 270 THR C N 1
ATOM 6907 C CA . THR C 1 225 ? 24.753 -49.296 67.654 1.00 109.64 270 THR C CA 1
ATOM 6908 C C . THR C 1 225 ? 25.921 -48.660 66.856 1.00 111.83 270 THR C C 1
ATOM 6909 O O . THR C 1 225 ? 27.023 -49.226 66.788 1.00 98.73 270 THR C O 1
ATOM 6913 N N . ASN C 1 226 ? 25.677 -47.486 66.266 1.00 115.49 271 ASN C N 1
ATOM 6914 C CA . ASN C 1 226 ? 26.615 -46.817 65.343 1.00 112.89 271 ASN C CA 1
ATOM 6915 C C . ASN C 1 226 ? 26.916 -47.643 64.083 1.00 104.89 271 ASN C C 1
ATOM 6916 O O . ASN C 1 226 ? 27.957 -47.477 63.434 1.00 101.10 271 ASN C O 1
ATOM 6921 N N . MET C 1 227 ? 25.965 -48.502 63.737 1.00 96.47 272 MET C N 1
ATOM 6922 C CA . MET C 1 227 ? 26.038 -49.334 62.556 1.00 93.88 272 MET C CA 1
ATOM 6923 C C . MET C 1 227 ? 24.652 -49.426 61.929 1.00 94.12 272 MET C C 1
ATOM 6924 O O . MET C 1 227 ? 23.633 -49.155 62.582 1.00 85.04 272 MET C O 1
ATOM 6929 N N . THR C 1 228 ? 24.614 -49.785 60.657 1.00 94.00 273 THR C N 1
ATOM 6930 C CA . THR C 1 228 ? 23.351 -49.970 59.974 1.00 88.60 273 THR C CA 1
ATOM 6931 C C . THR C 1 228 ? 23.232 -51.413 59.478 1.00 84.50 273 THR C C 1
ATOM 6932 O O . THR C 1 228 ? 24.216 -52.115 59.320 1.00 72.73 273 THR C O 1
ATOM 6936 N N . TYR C 1 229 ? 21.995 -51.859 59.328 1.00 86.51 274 TYR C N 1
ATOM 6937 C CA . TYR C 1 229 ? 21.686 -53.215 58.904 1.00 85.26 274 TYR C CA 1
ATOM 6938 C C . TYR C 1 229 ? 20.665 -53.206 57.788 1.00 69.12 274 TYR C C 1
ATOM 6939 O O . TYR C 1 229 ? 20.845 -53.858 56.785 1.00 56.95 274 TYR C O 1
ATOM 6948 N N . GLN C 1 276 ? 9.755 -53.990 61.056 1.00 106.09 321 GLN C N 1
ATOM 6949 C CA . GLN C 1 276 ? 10.105 -55.373 60.725 1.00 115.11 321 GLN C CA 1
ATOM 6950 C C . GLN C 1 276 ? 10.653 -55.407 59.297 1.00 117.07 321 GLN C C 1
ATOM 6951 O O . GLN C 1 276 ? 11.754 -54.922 59.062 1.00 104.61 321 GLN C O 1
ATOM 6957 N N . TYR C 1 277 ? 9.885 -55.986 58.363 1.00 121.40 322 TYR C N 1
ATOM 6958 C CA . TYR C 1 277 ? 10.170 -55.958 56.935 1.00 123.35 322 TYR C CA 1
ATOM 6959 C C . TYR C 1 277 ? 8.818 -55.704 56.246 1.00 124.59 322 TYR C C 1
ATOM 6960 O O . TYR C 1 277 ? 8.473 -56.373 55.261 1.00 125.44 322 TYR C O 1
ATOM 6969 N N . GLU C 1 278 ? 8.025 -54.815 56.851 1.00 128.08 323 GLU C N 1
ATOM 6970 C CA . GLU C 1 278 ? 6.953 -54.082 56.202 1.00 131.44 323 GLU C CA 1
ATOM 6971 C C . GLU C 1 278 ? 7.277 -52.630 56.489 1.00 131.39 323 GLU C C 1
ATOM 6972 O O . GLU C 1 278 ? 7.715 -51.943 55.601 1.00 157.96 323 GLU C O 1
ATOM 6978 N N . THR C 1 279 ? 7.112 -52.167 57.726 1.00 119.12 324 THR C N 1
ATOM 6979 C CA . THR C 1 279 ? 7.675 -50.897 58.131 1.00 107.34 324 THR C CA 1
ATOM 6980 C C . THR C 1 279 ? 8.210 -51.012 59.553 1.00 103.24 324 THR C C 1
ATOM 6981 O O . THR C 1 279 ? 7.626 -51.715 60.357 1.00 124.84 324 THR C O 1
ATOM 6985 N N . ARG C 1 280 ? 9.291 -50.318 59.891 1.00 89.47 325 ARG C N 1
ATOM 6986 C CA . ARG C 1 280 ? 9.729 -50.308 61.272 1.00 81.70 325 ARG C CA 1
ATOM 6987 C C . ARG C 1 280 ? 9.025 -49.201 62.041 1.00 81.14 325 ARG C C 1
ATOM 6988 O O . ARG C 1 280 ? 8.600 -49.442 63.166 1.00 83.65 325 ARG C O 1
ATOM 6996 N N . MET C 1 281 ? 8.925 -47.999 61.461 1.00 72.50 326 MET C N 1
ATOM 6997 C CA . MET C 1 281 ? 8.223 -46.868 62.093 1.00 72.74 326 MET C CA 1
ATOM 6998 C C . MET C 1 281 ? 6.877 -46.557 61.415 1.00 71.94 326 MET C C 1
ATOM 6999 O O . MET C 1 281 ? 6.644 -46.882 60.255 1.00 66.49 326 MET C O 1
ATOM 7004 N N . ALA C 1 282 ? 5.996 -45.897 62.158 1.00 66.70 327 ALA C N 1
ATOM 7005 C CA . ALA C 1 282 ? 4.653 -45.576 61.675 1.00 62.48 327 ALA C CA 1
ATOM 7006 C C . ALA C 1 282 ? 4.704 -44.727 60.407 1.00 59.77 327 ALA C C 1
ATOM 7007 O O . ALA C 1 282 ? 3.860 -44.892 59.514 1.00 57.89 327 ALA C O 1
ATOM 7009 N N . CYS C 1 283 ? 5.688 -43.814 60.349 1.00 55.11 328 CYS C N 1
ATOM 7010 C CA . CYS C 1 283 ? 5.862 -42.885 59.210 1.00 55.82 328 CYS C CA 1
ATOM 7011 C C . CYS C 1 283 ? 6.499 -43.476 57.949 1.00 56.23 328 CYS C C 1
ATOM 7012 O O . CYS C 1 283 ? 6.648 -42.771 56.940 1.00 62.44 328 CYS C O 1
ATOM 7015 N N . GLY C 1 284 ? 6.861 -44.759 57.990 1.00 60.66 329 GLY C N 1
ATOM 7016 C CA . GLY C 1 284 ? 7.398 -45.444 56.809 1.00 59.84 329 GLY C CA 1
ATOM 7017 C C . GLY C 1 284 ? 8.909 -45.543 56.759 1.00 55.19 329 GLY C C 1
ATOM 7018 O O . GLY C 1 284 ? 9.454 -46.219 55.893 1.00 59.94 329 GLY C O 1
ATOM 7019 N N . LEU C 1 285 ? 9.583 -44.886 57.695 1.00 52.28 330 LEU C N 1
ATOM 7020 C CA . LEU C 1 285 ? 11.040 -44.932 57.764 1.00 55.33 330 LEU C CA 1
ATOM 7021 C C . LEU C 1 285 ? 11.505 -46.090 58.610 1.00 54.67 330 LEU C C 1
ATOM 7022 O O . LEU C 1 285 ? 10.731 -46.649 59.367 1.00 61.76 330 LEU C O 1
ATOM 7027 N N . VAL C 1 286 ? 12.770 -46.456 58.442 1.00 50.67 331 VAL C N 1
ATOM 7028 C CA . VAL C 1 286 ? 13.340 -47.594 59.117 1.00 46.68 331 VAL C CA 1
ATOM 7029 C C . VAL C 1 286 ? 14.567 -47.108 59.863 1.00 49.11 331 VAL C C 1
ATOM 7030 O O . VAL C 1 286 ? 15.379 -46.350 59.332 1.00 55.85 331 VAL C O 1
ATOM 7034 N N . ARG C 1 287 ? 14.662 -47.511 61.121 1.00 50.48 332 ARG C N 1
ATOM 7035 C CA . ARG C 1 287 ? 15.735 -47.088 62.017 1.00 56.92 332 ARG C CA 1
ATOM 7036 C C . ARG C 1 287 ? 16.897 -48.033 61.859 1.00 47.74 332 ARG C C 1
ATOM 7037 O O . ARG C 1 287 ? 16.713 -49.219 61.594 1.00 49.81 332 ARG C O 1
ATOM 7045 N N . GLY C 1 288 ? 18.090 -47.523 62.120 1.00 48.39 333 GLY C N 1
ATOM 7046 C CA . GLY C 1 288 ? 19.305 -48.347 62.066 1.00 50.66 333 GLY C CA 1
ATOM 7047 C C . GLY C 1 288 ? 19.535 -48.918 60.680 1.00 50.84 333 GLY C C 1
ATOM 7048 O O . GLY C 1 288 ? 20.060 -50.020 60.537 1.00 54.20 333 GLY C O 1
ATOM 7049 N N . HIS C 1 289 ? 19.148 -48.138 59.674 1.00 47.23 334 HIS C N 1
ATOM 7050 C CA . HIS C 1 289 ? 19.052 -48.590 58.295 1.00 45.75 334 HIS C CA 1
ATOM 7051 C C . HIS C 1 289 ? 19.585 -47.528 57.323 1.00 43.51 334 HIS C C 1
ATOM 7052 O O . HIS C 1 289 ? 19.136 -46.371 57.322 1.00 42.01 334 HIS C O 1
ATOM 7059 N N . ALA C 1 290 ? 20.577 -47.911 56.541 1.00 41.50 335 ALA C N 1
ATOM 7060 C CA . ALA C 1 290 ? 21.219 -46.995 55.572 1.00 42.92 335 ALA C CA 1
ATOM 7061 C C . ALA C 1 290 ? 20.297 -46.647 54.404 1.00 40.53 335 ALA C C 1
ATOM 7062 O O . ALA C 1 290 ? 19.739 -47.540 53.779 1.00 39.68 335 ALA C O 1
ATOM 7064 N N . TYR C 1 291 ? 20.093 -45.357 54.155 1.00 36.57 336 TYR C N 1
ATOM 7065 C CA . TYR C 1 291 ? 19.349 -44.898 52.990 1.00 40.00 336 TYR C CA 1
ATOM 7066 C C . TYR C 1 291 ? 20.310 -44.203 52.034 1.00 41.03 336 TYR C C 1
ATOM 7067 O O . TYR C 1 291 ? 21.303 -43.636 52.470 1.00 44.66 336 TYR C O 1
ATOM 7076 N N . SER C 1 292 ? 19.986 -44.200 50.742 1.00 38.01 337 SER C N 1
ATOM 7077 C CA . SER C 1 292 ? 20.743 -43.443 49.765 1.00 36.78 337 SER C CA 1
ATOM 7078 C C . SER C 1 292 ? 20.076 -42.115 49.572 1.00 36.47 337 SER C C 1
ATOM 7079 O O . SER C 1 292 ? 18.870 -42.070 49.423 1.00 36.95 337 SER C O 1
ATOM 7082 N N . VAL C 1 293 ? 20.850 -41.029 49.539 1.00 36.37 338 VAL C N 1
ATOM 7083 C CA . VAL C 1 293 ? 20.294 -39.741 49.120 1.00 39.26 338 VAL C CA 1
ATOM 7084 C C . VAL C 1 293 ? 20.474 -39.648 47.606 1.00 39.95 338 VAL C C 1
ATOM 7085 O O . VAL C 1 293 ? 21.602 -39.664 47.100 1.00 39.27 338 VAL C O 1
ATOM 7089 N N . THR C 1 294 ? 19.369 -39.521 46.886 1.00 39.58 339 THR C N 1
ATOM 7090 C CA . THR C 1 294 ? 19.395 -39.561 45.432 1.00 43.79 339 THR C CA 1
ATOM 7091 C C . THR C 1 294 ? 18.885 -38.292 44.782 1.00 46.76 339 THR C C 1
ATOM 7092 O O . THR C 1 294 ? 18.875 -38.211 43.554 1.00 47.53 339 THR C O 1
ATOM 7096 N N . GLY C 1 295 ? 18.463 -37.300 45.562 1.00 47.21 340 GLY C N 1
ATOM 7097 C CA . GLY C 1 295 ? 18.139 -35.999 44.971 1.00 48.84 340 GLY C CA 1
ATOM 7098 C C . GLY C 1 295 ? 17.799 -34.929 45.972 1.00 50.94 340 GLY C C 1
ATOM 7099 O O . GLY C 1 295 ? 17.473 -35.223 47.112 1.00 50.07 340 GLY C O 1
ATOM 7100 N N . LEU C 1 296 ? 17.962 -33.679 45.555 1.00 54.27 341 LEU C N 1
ATOM 7101 C CA . LEU C 1 296 ? 17.512 -32.522 46.326 1.00 58.14 341 LEU C CA 1
ATOM 7102 C C . LEU C 1 296 ? 16.953 -31.493 45.405 1.00 56.92 341 LEU C C 1
ATOM 7103 O O . LEU C 1 296 ? 17.517 -31.222 44.352 1.00 55.70 341 LEU C O 1
ATOM 7108 N N . ASP C 1 297 ? 15.881 -30.859 45.830 1.00 61.36 342 ASP C N 1
ATOM 7109 C CA . ASP C 1 297 ? 15.269 -29.899 44.964 1.00 68.05 342 ASP C CA 1
ATOM 7110 C C . ASP C 1 297 ? 14.279 -29.000 45.686 1.00 66.32 342 ASP C C 1
ATOM 7111 O O . ASP C 1 297 ? 13.890 -29.278 46.822 1.00 64.01 342 ASP C O 1
ATOM 7116 N N . GLU C 1 298 ? 13.945 -27.888 45.035 1.00 67.10 343 GLU C N 1
ATOM 7117 C CA . GLU C 1 298 ? 12.939 -26.942 45.517 1.00 70.25 343 GLU C CA 1
ATOM 7118 C C . GLU C 1 298 ? 11.780 -26.959 44.556 1.00 67.15 343 GLU C C 1
ATOM 7119 O O . GLU C 1 298 ? 11.957 -26.902 43.337 1.00 63.65 343 GLU C O 1
ATOM 7125 N N . VAL C 1 299 ? 10.588 -27.039 45.105 1.00 62.96 344 VAL C N 1
ATOM 7126 C CA . VAL C 1 299 ? 9.394 -27.071 44.286 1.00 76.60 344 VAL C CA 1
ATOM 7127 C C . VAL C 1 299 ? 8.512 -25.886 44.710 1.00 84.36 344 VAL C C 1
ATOM 7128 O O . VAL C 1 299 ? 8.523 -25.514 45.889 1.00 84.86 344 VAL C O 1
ATOM 7132 N N . PRO C 1 300 ? 7.780 -25.270 43.757 1.00 88.03 345 PRO C N 1
ATOM 7133 C CA . PRO C 1 300 ? 6.757 -24.309 44.165 1.00 93.07 345 PRO C CA 1
ATOM 7134 C C . PRO C 1 300 ? 5.477 -25.011 44.623 1.00 92.57 345 PRO C C 1
ATOM 7135 O O . PRO C 1 300 ? 4.958 -25.888 43.919 1.00 93.64 345 PRO C O 1
ATOM 7139 N N . PHE C 1 301 ? 4.986 -24.613 45.796 1.00 92.08 346 PHE C N 1
ATOM 7140 C CA . PHE C 1 301 ? 3.796 -25.203 46.399 1.00 87.63 346 PHE C CA 1
ATOM 7141 C C . PHE C 1 301 ? 3.002 -24.132 47.151 1.00 90.85 346 PHE C C 1
ATOM 7142 O O . PHE C 1 301 ? 3.455 -23.628 48.194 1.00 83.85 346 PHE C O 1
ATOM 7150 N N . LYS C 1 302 ? 1.825 -23.790 46.613 1.00 95.21 347 LYS C N 1
ATOM 7151 C CA . LYS C 1 302 ? 0.921 -22.790 47.217 1.00 101.92 347 LYS C CA 1
ATOM 7152 C C . LYS C 1 302 ? 1.650 -21.462 47.493 1.00 110.83 347 LYS C C 1
ATOM 7153 O O . LYS C 1 302 ? 1.547 -20.895 48.588 1.00 112.36 347 LYS C O 1
ATOM 7159 N N . GLY C 1 303 ? 2.425 -21.009 46.503 1.00 113.19 348 GLY C N 1
ATOM 7160 C CA . GLY C 1 303 ? 3.126 -19.720 46.564 1.00 111.65 348 GLY C CA 1
ATOM 7161 C C . GLY C 1 303 ? 4.468 -19.690 47.287 1.00 117.36 348 GLY C C 1
ATOM 7162 O O . GLY C 1 303 ? 5.210 -18.726 47.152 1.00 111.80 348 GLY C O 1
ATOM 7163 N N . GLU C 1 304 ? 4.784 -20.737 48.053 1.00 126.17 349 GLU C N 1
ATOM 7164 C CA . GLU C 1 304 ? 6.074 -20.854 48.760 1.00 121.09 349 GLU C CA 1
ATOM 7165 C C . GLU C 1 304 ? 6.937 -21.916 48.041 1.00 118.44 349 GLU C C 1
ATOM 7166 O O . GLU C 1 304 ? 6.393 -22.915 47.552 1.00 123.15 349 GLU C O 1
ATOM 7172 N N . LYS C 1 305 ? 8.249 -21.674 47.916 1.00 108.62 350 LYS C N 1
ATOM 7173 C CA . LYS C 1 305 ? 9.185 -22.680 47.369 1.00 103.29 350 LYS C CA 1
ATOM 7174 C C . LYS C 1 305 ? 9.738 -23.584 48.456 1.00 95.17 350 LYS C C 1
ATOM 7175 O O . LYS C 1 305 ? 10.490 -23.138 49.321 1.00 82.26 350 LYS C O 1
ATOM 7181 N N . VAL C 1 306 ? 9.387 -24.867 48.370 1.00 96.45 351 VAL C N 1
ATOM 7182 C CA . VAL C 1 306 ? 9.644 -25.814 49.465 1.00 92.70 351 VAL C CA 1
ATOM 7183 C C . VAL C 1 306 ? 10.800 -26.754 49.122 1.00 83.06 351 VAL C C 1
ATOM 7184 O O . VAL C 1 306 ? 10.834 -27.380 48.048 1.00 79.61 351 VAL C O 1
ATOM 7188 N N . LYS C 1 307 ? 11.736 -26.834 50.060 1.00 76.28 352 LYS C N 1
ATOM 7189 C CA . LYS C 1 307 ? 12.918 -27.669 49.917 1.00 75.05 352 LYS C CA 1
ATOM 7190 C C . LYS C 1 307 ? 12.599 -29.155 50.130 1.00 69.14 352 LYS C C 1
ATOM 7191 O O . LYS C 1 307 ? 11.979 -29.526 51.122 1.00 63.14 352 LYS C O 1
ATOM 7197 N N . LEU C 1 308 ? 13.026 -29.994 49.192 1.00 63.43 353 LEU C N 1
ATOM 7198 C CA . LEU C 1 308 ? 12.775 -31.444 49.259 1.00 62.36 353 LEU C CA 1
ATOM 7199 C C . LEU C 1 308 ? 14.050 -32.265 49.255 1.00 56.86 353 LEU C C 1
ATOM 7200 O O . LEU C 1 308 ? 15.060 -31.849 48.706 1.00 54.92 353 LEU C O 1
ATOM 7205 N N . VAL C 1 309 ? 13.953 -33.466 49.812 1.00 58.76 354 VAL C N 1
ATOM 7206 C CA . VAL C 1 309 ? 15.033 -34.453 49.785 1.00 55.22 354 VAL C CA 1
ATOM 7207 C C . VAL C 1 309 ? 14.498 -35.775 49.256 1.00 55.44 354 VAL C C 1
ATOM 7208 O O . VAL C 1 309 ? 13.451 -36.237 49.704 1.00 53.95 354 VAL C O 1
ATOM 7212 N N . ARG C 1 310 ? 15.224 -36.389 48.315 1.00 59.05 355 ARG C N 1
ATOM 7213 C CA . ARG C 1 310 ? 14.854 -37.711 47.798 1.00 51.18 355 ARG C CA 1
ATOM 7214 C C . ARG C 1 310 ? 15.759 -38.786 48.353 1.00 50.60 355 ARG C C 1
ATOM 7215 O O . ARG C 1 310 ? 16.981 -38.673 48.290 1.00 53.05 355 ARG C O 1
ATOM 7223 N N . LEU C 1 311 ? 15.151 -39.846 48.878 1.00 46.11 356 LEU C N 1
ATOM 7224 C CA . LEU C 1 311 ? 15.897 -40.961 49.438 1.00 44.66 356 LEU C CA 1
ATOM 7225 C C . LEU C 1 311 ? 15.473 -42.260 48.789 1.00 44.90 356 LEU C C 1
ATOM 7226 O O . LEU C 1 311 ? 14.387 -42.347 48.242 1.00 45.09 356 LEU C O 1
ATOM 7231 N N . ARG C 1 312 ? 16.338 -43.265 48.876 1.00 42.26 357 ARG C N 1
ATOM 7232 C CA . ARG C 1 312 ? 16.003 -44.604 48.450 1.00 41.18 357 ARG C CA 1
ATOM 7233 C C . ARG C 1 312 ? 16.356 -45.631 49.499 1.00 38.61 357 ARG C C 1
ATOM 7234 O O . ARG C 1 312 ? 17.497 -45.783 49.920 1.00 41.31 357 ARG C O 1
ATOM 7242 N N . ASN C 1 313 ? 15.347 -46.351 49.920 1.00 39.71 358 ASN C N 1
ATOM 7243 C CA . ASN C 1 313 ? 15.535 -47.490 50.799 1.00 42.65 358 ASN C CA 1
ATOM 7244 C C . ASN C 1 313 ? 16.081 -48.658 49.996 1.00 38.60 358 ASN C C 1
ATOM 7245 O O . ASN C 1 313 ? 15.426 -49.125 49.076 1.00 35.11 358 ASN C O 1
ATOM 7250 N N . PRO C 1 314 ? 17.271 -49.138 50.335 1.00 34.61 359 PRO C N 1
ATOM 7251 C CA . PRO C 1 314 ? 17.828 -50.195 49.537 1.00 37.31 359 PRO C CA 1
ATOM 7252 C C . PRO C 1 314 ? 17.085 -51.532 49.620 1.00 40.69 359 PRO C C 1
ATOM 7253 O O . PRO C 1 314 ? 17.490 -52.474 48.951 1.00 43.02 359 PRO C O 1
ATOM 7257 N N . TRP C 1 315 ? 16.028 -51.634 50.430 1.00 41.74 360 TRP C N 1
ATOM 7258 C CA . TRP C 1 315 ? 15.091 -52.765 50.342 1.00 42.66 360 TRP C CA 1
ATOM 7259 C C . TRP C 1 315 ? 14.359 -52.808 49.006 1.00 42.02 360 TRP C C 1
ATOM 7260 O O . TRP C 1 315 ? 13.910 -53.866 48.565 1.00 43.95 360 TRP C O 1
ATOM 7271 N N . GLY C 1 316 ? 14.226 -51.663 48.364 1.00 41.20 361 GLY C N 1
ATOM 7272 C CA . GLY C 1 316 ? 13.480 -51.573 47.103 1.00 44.87 361 GLY C CA 1
ATOM 7273 C C . GLY C 1 316 ? 11.998 -51.456 47.342 1.00 46.89 361 GLY C C 1
ATOM 7274 O O . GLY C 1 316 ? 11.198 -51.586 46.430 1.00 45.70 361 GLY C O 1
ATOM 7275 N N . GLN C 1 317 ? 11.647 -51.181 48.592 1.00 54.85 362 GLN C N 1
ATOM 7276 C CA . GLN C 1 317 ? 10.265 -51.015 49.005 1.00 53.58 362 GLN C CA 1
ATOM 7277 C C . GLN C 1 317 ? 10.246 -50.543 50.466 1.00 56.99 362 GLN C C 1
ATOM 7278 O O . GLN C 1 317 ? 11.270 -50.575 51.161 1.00 54.20 362 GLN C O 1
ATOM 7284 N N . VAL C 1 318 ? 9.065 -50.117 50.911 1.00 59.37 363 VAL C N 1
ATOM 7285 C CA . VAL C 1 318 ? 8.839 -49.509 52.230 1.00 57.19 363 VAL C CA 1
ATOM 7286 C C . VAL C 1 318 ? 9.353 -48.077 52.255 1.00 59.62 363 VAL C C 1
ATOM 7287 O O . VAL C 1 318 ? 10.549 -47.823 52.404 1.00 53.73 363 VAL C O 1
ATOM 7291 N N . GLU C 1 319 ? 8.403 -47.150 52.150 1.00 61.29 364 GLU C N 1
ATOM 7292 C CA . GLU C 1 319 ? 8.689 -45.748 51.929 1.00 56.46 364 GLU C CA 1
ATOM 7293 C C . GLU C 1 319 ? 8.054 -44.835 52.982 1.00 58.11 364 GLU C C 1
ATOM 7294 O O . GLU C 1 319 ? 7.123 -45.202 53.673 1.00 57.00 364 GLU C O 1
ATOM 7300 N N . TRP C 1 320 ? 8.603 -43.634 53.093 1.00 61.47 365 TRP C N 1
ATOM 7301 C CA . TRP C 1 320 ? 7.941 -42.504 53.737 1.00 61.23 365 TRP C CA 1
ATOM 7302 C C . TRP C 1 320 ? 6.500 -42.422 53.270 1.00 59.95 365 TRP C C 1
ATOM 7303 O O . TRP C 1 320 ? 6.229 -42.573 52.077 1.00 51.56 365 TRP C O 1
ATOM 7314 N N . ASN C 1 321 ? 5.590 -42.237 54.223 1.00 61.02 366 ASN C N 1
ATOM 7315 C CA . ASN C 1 321 ? 4.151 -42.124 53.908 1.00 68.67 366 ASN C CA 1
ATOM 7316 C C . ASN C 1 321 ? 3.594 -40.750 54.276 1.00 73.27 366 ASN C C 1
ATOM 7317 O O . ASN C 1 321 ? 2.386 -40.527 54.247 1.00 75.81 366 ASN C O 1
ATOM 7322 N N . GLY C 1 322 ? 4.488 -39.827 54.614 1.00 73.64 367 GLY C N 1
ATOM 7323 C CA . GLY C 1 322 ? 4.108 -38.474 54.994 1.00 72.66 367 GLY C CA 1
ATOM 7324 C C . GLY C 1 322 ? 4.015 -37.556 53.792 1.00 72.02 367 GLY C C 1
ATOM 7325 O O . GLY C 1 322 ? 3.755 -38.003 52.660 1.00 71.44 367 GLY C O 1
ATOM 7326 N N . SER C 1 323 ? 4.201 -36.262 54.040 1.00 71.22 368 SER C N 1
ATOM 7327 C CA . SER C 1 323 ? 4.057 -35.275 52.981 1.00 74.64 368 SER C CA 1
ATOM 7328 C C . SER C 1 323 ? 5.146 -35.475 51.929 1.00 69.64 368 SER C C 1
ATOM 7329 O O . SER C 1 323 ? 6.281 -35.829 52.244 1.00 73.38 368 SER C O 1
ATOM 7332 N N . TRP C 1 324 ? 4.746 -35.275 50.681 1.00 69.35 369 TRP C N 1
ATOM 7333 C CA . TRP C 1 324 ? 5.578 -35.484 49.486 1.00 75.21 369 TRP C CA 1
ATOM 7334 C C . TRP C 1 324 ? 5.864 -36.940 49.119 1.00 68.09 369 TRP C C 1
ATOM 7335 O O . TRP C 1 324 ? 6.530 -37.208 48.117 1.00 63.17 369 TRP C O 1
ATOM 7346 N N . SER C 1 325 ? 5.313 -37.867 49.892 1.00 62.97 370 SER C N 1
ATOM 7347 C CA . SER C 1 325 ? 5.385 -39.278 49.564 1.00 64.26 370 SER C CA 1
ATOM 7348 C C . SER C 1 325 ? 4.602 -39.564 48.295 1.00 66.79 370 SER C C 1
ATOM 7349 O O . SER C 1 325 ? 3.940 -38.693 47.754 1.00 73.73 370 SER C O 1
ATOM 7352 N N . ASP C 1 326 ? 4.712 -40.787 47.808 1.00 73.46 371 ASP C N 1
ATOM 7353 C CA . ASP C 1 326 ? 4.148 -41.134 46.511 1.00 77.52 371 ASP C CA 1
ATOM 7354 C C . ASP C 1 326 ? 2.649 -40.807 46.427 1.00 83.51 371 ASP C C 1
ATOM 7355 O O . ASP C 1 326 ? 2.204 -40.104 45.516 1.00 83.75 371 ASP C O 1
ATOM 7360 N N . ARG C 1 327 ? 1.888 -41.289 47.408 1.00 88.38 372 ARG C N 1
ATOM 7361 C CA . ARG C 1 327 ? 0.426 -41.244 47.362 1.00 87.54 372 ARG C CA 1
ATOM 7362 C C . ARG C 1 327 ? -0.175 -39.956 47.961 1.00 90.97 372 ARG C C 1
ATOM 7363 O O . ARG C 1 327 ? -1.396 -39.848 48.121 1.00 81.90 372 ARG C O 1
ATOM 7371 N N . TRP C 1 328 ? 0.678 -38.984 48.291 1.00 92.41 373 TRP C N 1
ATOM 7372 C CA . TRP C 1 328 ? 0.244 -37.722 48.904 1.00 87.55 373 TRP C CA 1
ATOM 7373 C C . TRP C 1 328 ? -0.659 -36.980 47.932 1.00 85.02 373 TRP C C 1
ATOM 7374 O O . TRP C 1 328 ? -0.267 -36.723 46.797 1.00 70.31 373 TRP C O 1
ATOM 7385 N N . LYS C 1 329 ? -1.871 -36.661 48.386 1.00 89.83 374 LYS C N 1
ATOM 7386 C CA . LYS C 1 329 ? -2.920 -36.110 47.511 1.00 90.62 374 LYS C CA 1
ATOM 7387 C C . LYS C 1 329 ? -2.567 -34.703 47.015 1.00 87.96 374 LYS C C 1
ATOM 7388 O O . LYS C 1 329 ? -2.866 -34.348 45.871 1.00 78.38 374 LYS C O 1
ATOM 7394 N N . ASP C 1 330 ? -1.856 -33.940 47.845 1.00 85.53 375 ASP C N 1
ATOM 7395 C CA . ASP C 1 330 ? -1.518 -32.558 47.505 1.00 85.06 375 ASP C CA 1
ATOM 7396 C C . ASP C 1 330 ? -0.427 -32.425 46.437 1.00 86.04 375 ASP C C 1
ATOM 7397 O O . ASP C 1 330 ? -0.071 -31.313 46.056 1.00 82.56 375 ASP C O 1
ATOM 7402 N N . TRP C 1 331 ? 0.078 -33.553 45.936 1.00 92.86 376 TRP C N 1
ATOM 7403 C CA . TRP C 1 331 ? 0.827 -33.571 44.668 1.00 100.68 376 TRP C CA 1
ATOM 7404 C C . TRP C 1 331 ? -0.018 -32.977 43.539 1.00 105.89 376 TRP C C 1
ATOM 7405 O O . TRP C 1 331 ? 0.516 -32.411 42.583 1.00 103.82 376 TRP C O 1
ATOM 7416 N N . SER C 1 332 ? -1.340 -33.110 43.665 1.00 111.62 377 SER C N 1
ATOM 7417 C CA . SER C 1 332 ? -2.291 -32.544 42.702 1.00 113.67 377 SER C CA 1
ATOM 7418 C C . SER C 1 332 ? -2.085 -31.036 42.487 1.00 111.72 377 SER C C 1
ATOM 7419 O O . SER C 1 332 ? -2.349 -30.518 41.403 1.00 106.69 377 SER C O 1
ATOM 7422 N N . PHE C 1 333 ? -1.584 -30.347 43.514 1.00 106.17 378 PHE C N 1
ATOM 7423 C CA . PHE C 1 333 ? -1.358 -28.904 43.451 1.00 103.94 378 PHE C CA 1
ATOM 7424 C C . PHE C 1 333 ? -0.020 -28.538 42.789 1.00 100.23 378 PHE C C 1
ATOM 7425 O O . PHE C 1 333 ? 0.353 -27.367 42.759 1.00 106.35 378 PHE C O 1
ATOM 7433 N N . VAL C 1 334 ? 0.685 -29.520 42.223 1.00 95.52 379 VAL C N 1
ATOM 7434 C CA . VAL C 1 334 ? 1.997 -29.282 41.587 1.00 95.16 379 VAL C CA 1
ATOM 7435 C C . VAL C 1 334 ? 1.917 -29.276 40.053 1.00 93.52 379 VAL C C 1
ATOM 7436 O O . VAL C 1 334 ? 1.271 -30.151 39.464 1.00 88.05 379 VAL C O 1
ATOM 7440 N N . ASP C 1 335 ? 2.603 -28.299 39.443 1.00 98.89 380 ASP C N 1
ATOM 7441 C CA . ASP C 1 335 ? 2.773 -28.151 37.973 1.00 102.85 380 ASP C CA 1
ATOM 7442 C C . ASP C 1 335 ? 3.236 -29.447 37.294 1.00 101.06 380 ASP C C 1
ATOM 7443 O O . ASP C 1 335 ? 4.137 -30.110 37.762 1.00 108.32 380 ASP C O 1
ATOM 7448 N N . LYS C 1 336 ? 2.606 -29.811 36.186 1.00 98.99 381 LYS C N 1
ATOM 7449 C CA . LYS C 1 336 ? 2.899 -31.077 35.510 1.00 103.58 381 LYS C CA 1
ATOM 7450 C C . LYS C 1 336 ? 4.355 -31.222 35.019 1.00 105.75 381 LYS C C 1
ATOM 7451 O O . LYS C 1 336 ? 4.925 -32.340 35.031 1.00 108.98 381 LYS C O 1
ATOM 7457 N N . ASP C 1 337 ? 4.957 -30.112 34.595 1.00 107.47 382 ASP C N 1
ATOM 7458 C CA . ASP C 1 337 ? 6.360 -30.156 34.177 1.00 112.83 382 ASP C CA 1
ATOM 7459 C C . ASP C 1 337 ? 7.298 -30.275 35.365 1.00 108.29 382 ASP C C 1
ATOM 7460 O O . ASP C 1 337 ? 8.350 -30.878 35.242 1.00 102.43 382 ASP C O 1
ATOM 7465 N N . GLU C 1 338 ? 6.908 -29.700 36.502 1.00 106.40 383 GLU C N 1
ATOM 7466 C CA . GLU C 1 338 ? 7.658 -29.847 37.754 1.00 105.32 383 GLU C CA 1
ATOM 7467 C C . GLU C 1 338 ? 7.715 -31.297 38.207 1.00 96.18 383 GLU C C 1
ATOM 7468 O O . GLU C 1 338 ? 8.773 -31.821 38.514 1.00 83.93 383 GLU C O 1
ATOM 7474 N N . LYS C 1 339 ? 6.556 -31.938 38.222 1.00 97.72 384 LYS C N 1
ATOM 7475 C CA . LYS C 1 339 ? 6.459 -33.371 38.495 1.00 94.92 384 LYS C CA 1
ATOM 7476 C C . LYS C 1 339 ? 7.427 -34.172 37.631 1.00 91.47 384 LYS C C 1
ATOM 7477 O O . LYS C 1 339 ? 8.080 -35.089 38.116 1.00 95.29 384 LYS C O 1
ATOM 7483 N N . ALA C 1 340 ? 7.496 -33.824 36.351 1.00 85.37 385 ALA C N 1
ATOM 7484 C CA . ALA C 1 340 ? 8.400 -34.488 35.414 1.00 86.03 385 ALA C CA 1
ATOM 7485 C C . ALA C 1 340 ? 9.873 -34.213 35.749 1.00 87.23 385 ALA C C 1
ATOM 7486 O O . ALA C 1 340 ? 10.696 -35.123 35.741 1.00 77.07 385 ALA C O 1
ATOM 7488 N N . ARG C 1 341 ? 10.183 -32.964 36.078 1.00 89.71 386 ARG C N 1
ATOM 7489 C CA . ARG C 1 341 ? 11.537 -32.586 36.482 1.00 87.60 386 ARG C CA 1
ATOM 7490 C C . ARG C 1 341 ? 11.995 -33.317 37.756 1.00 79.80 386 ARG C C 1
ATOM 7491 O O . ARG C 1 341 ? 13.178 -33.629 37.906 1.00 70.98 386 ARG C O 1
ATOM 7499 N N . LEU C 1 342 ? 11.054 -33.581 38.662 1.00 69.71 387 LEU C N 1
ATOM 7500 C CA . LEU C 1 342 ? 11.342 -34.307 39.905 1.00 71.66 387 LEU C CA 1
ATOM 7501 C C . LEU C 1 342 ? 11.267 -35.829 39.745 1.00 70.92 387 LEU C C 1
ATOM 7502 O O . LEU C 1 342 ? 11.453 -36.566 40.709 1.00 67.26 387 LEU C O 1
ATOM 7507 N N . GLN C 1 343 ? 10.947 -36.279 38.534 1.00 70.37 388 GLN C N 1
ATOM 7508 C CA . GLN C 1 343 ? 10.704 -37.686 38.237 1.00 66.47 388 GLN C CA 1
ATOM 7509 C C . GLN C 1 343 ? 9.708 -38.312 39.211 1.00 68.17 388 GLN C C 1
ATOM 7510 O O . GLN C 1 343 ? 9.883 -39.441 39.653 1.00 75.73 388 GLN C O 1
ATOM 7516 N N . HIS C 1 344 ? 8.648 -37.567 39.523 1.00 63.24 389 HIS C N 1
ATOM 7517 C CA . HIS C 1 344 ? 7.612 -38.051 40.413 1.00 65.21 389 HIS C CA 1
ATOM 7518 C C . HIS C 1 344 ? 6.938 -39.266 39.812 1.00 69.39 389 HIS C C 1
ATOM 7519 O O . HIS C 1 344 ? 6.556 -39.247 38.643 1.00 70.29 389 HIS C O 1
ATOM 7526 N N . GLN C 1 345 ? 6.815 -40.323 40.614 1.00 70.33 390 GLN C N 1
ATOM 7527 C CA . GLN C 1 345 ? 6.175 -41.568 40.196 1.00 73.86 390 GLN C CA 1
ATOM 7528 C C . GLN C 1 345 ? 5.545 -42.260 41.380 1.00 74.06 390 GLN C C 1
ATOM 7529 O O . GLN C 1 345 ? 6.170 -42.384 42.430 1.00 76.46 390 GLN C O 1
ATOM 7535 N N . VAL C 1 346 ? 4.321 -42.741 41.199 1.00 79.12 391 VAL C N 1
ATOM 7536 C CA . VAL C 1 346 ? 3.660 -43.537 42.217 1.00 77.72 391 VAL C CA 1
ATOM 7537 C C . VAL C 1 346 ? 4.032 -44.990 41.974 1.00 80.13 391 VAL C C 1
ATOM 7538 O O . VAL C 1 346 ? 3.364 -45.694 41.221 1.00 79.72 391 VAL C O 1
ATOM 7542 N N . THR C 1 347 ? 5.122 -45.420 42.608 1.00 73.85 392 THR C N 1
ATOM 7543 C CA . THR C 1 347 ? 5.615 -46.778 42.455 1.00 64.27 392 THR C CA 1
ATOM 7544 C C . THR C 1 347 ? 6.342 -47.206 43.725 1.00 61.43 392 THR C C 1
ATOM 7545 O O . THR C 1 347 ? 7.148 -46.457 44.281 1.00 62.31 392 THR C O 1
ATOM 7549 N N . GLU C 1 348 ? 6.018 -48.398 44.209 1.00 61.18 393 GLU C N 1
ATOM 7550 C CA . GLU C 1 348 ? 6.643 -48.931 45.427 1.00 68.68 393 GLU C CA 1
ATOM 7551 C C . GLU C 1 348 ? 8.022 -49.525 45.093 1.00 64.46 393 GLU C C 1
ATOM 7552 O O . GLU C 1 348 ? 8.174 -50.744 44.913 1.00 62.36 393 GLU C O 1
ATOM 7558 N N . ASP C 1 349 ? 9.004 -48.631 45.007 1.00 55.00 394 ASP C N 1
ATOM 7559 C CA . ASP C 1 349 ? 10.372 -48.977 44.614 1.00 48.87 394 ASP C CA 1
ATOM 7560 C C . ASP C 1 349 ? 11.400 -48.620 45.682 1.00 45.68 394 ASP C C 1
ATOM 7561 O O . ASP C 1 349 ? 12.593 -48.842 45.502 1.00 43.13 394 ASP C O 1
ATOM 7566 N N . GLY C 1 350 ? 10.940 -48.116 46.823 1.00 48.04 395 GLY C N 1
ATOM 7567 C CA . GLY C 1 350 ? 11.843 -47.733 47.907 1.00 46.58 395 GLY C CA 1
ATOM 7568 C C . GLY C 1 350 ? 12.283 -46.291 47.835 1.00 43.61 395 GLY C C 1
ATOM 7569 O O . GLY C 1 350 ? 12.921 -45.802 48.762 1.00 47.96 395 GLY C O 1
ATOM 7570 N N . GLU C 1 351 ? 11.955 -45.616 46.741 1.00 44.66 396 GLU C N 1
ATOM 7571 C CA . GLU C 1 351 ? 12.409 -44.247 46.516 1.00 51.78 396 GLU C CA 1
ATOM 7572 C C . GLU C 1 351 ? 11.271 -43.243 46.700 1.00 53.12 396 GLU C C 1
ATOM 7573 O O . GLU C 1 351 ? 10.132 -43.468 46.291 1.00 57.92 396 GLU C O 1
ATOM 7579 N N . PHE C 1 352 ? 11.582 -42.125 47.327 1.00 50.74 397 PHE C N 1
ATOM 7580 C CA . PHE C 1 352 ? 10.544 -41.171 47.660 1.00 49.87 397 PHE C CA 1
ATOM 7581 C C . PHE C 1 352 ? 11.108 -39.808 47.971 1.00 49.32 397 PHE C C 1
ATOM 7582 O O . PHE C 1 352 ? 12.263 -39.666 48.395 1.00 42.06 397 PHE C O 1
ATOM 7590 N N . TRP C 1 353 ? 10.269 -38.808 47.737 1.00 51.50 398 TRP C N 1
ATOM 7591 C CA . TRP C 1 353 ? 10.551 -37.460 48.173 1.00 50.71 398 TRP C CA 1
ATOM 7592 C C . TRP C 1 353 ? 10.010 -37.272 49.577 1.00 54.44 398 TRP C C 1
ATOM 7593 O O . TRP C 1 353 ? 8.989 -37.841 49.942 1.00 58.19 398 TRP C O 1
ATOM 7604 N N . MET C 1 354 ? 10.713 -36.475 50.363 1.00 60.41 399 MET C N 1
ATOM 7605 C CA . MET C 1 354 ? 10.163 -35.902 51.588 1.00 60.48 399 MET C CA 1
ATOM 7606 C C . MET C 1 354 ? 10.672 -34.470 51.745 1.00 61.57 399 MET C C 1
ATOM 7607 O O . MET C 1 354 ? 11.659 -34.076 51.106 1.00 61.22 399 MET C O 1
ATOM 7612 N N . SER C 1 355 ? 9.996 -33.695 52.592 1.00 61.49 400 SER C N 1
ATOM 7613 C CA . SER C 1 355 ? 10.401 -32.305 52.837 1.00 56.81 400 SER C CA 1
ATOM 7614 C C . SER C 1 355 ? 11.747 -32.296 53.533 1.00 53.62 400 SER C C 1
ATOM 7615 O O . SER C 1 355 ? 12.054 -33.189 54.335 1.00 55.42 400 SER C O 1
ATOM 7618 N N . TYR C 1 356 ? 12.556 -31.294 53.227 1.00 55.90 401 TYR C N 1
ATOM 7619 C CA . TYR C 1 356 ? 13.817 -31.097 53.937 1.00 58.23 401 TYR C CA 1
ATOM 7620 C C . TYR C 1 356 ? 13.590 -31.013 55.441 1.00 59.98 401 TYR C C 1
ATOM 7621 O O . TYR C 1 356 ? 14.360 -31.563 56.237 1.00 57.18 401 TYR C O 1
ATOM 7630 N N . GLU C 1 357 ? 12.525 -30.325 55.843 1.00 69.18 402 GLU C N 1
ATOM 7631 C CA . GLU C 1 357 ? 12.250 -30.130 57.284 1.00 79.18 402 GLU C CA 1
ATOM 7632 C C . GLU C 1 357 ? 11.941 -31.468 57.963 1.00 71.66 402 GLU C C 1
ATOM 7633 O O . GLU C 1 357 ? 12.493 -31.766 59.026 1.00 62.10 402 GLU C O 1
ATOM 7639 N N . ASP C 1 358 ? 11.120 -32.303 57.329 1.00 66.27 403 ASP C N 1
ATOM 7640 C CA . ASP C 1 358 ? 10.872 -33.630 57.889 1.00 67.56 403 ASP C CA 1
ATOM 7641 C C . ASP C 1 358 ? 12.161 -34.466 57.890 1.00 67.53 403 ASP C C 1
ATOM 7642 O O . ASP C 1 358 ? 12.408 -35.242 58.824 1.00 61.70 403 ASP C O 1
ATOM 7647 N N . PHE C 1 359 ? 12.983 -34.297 56.853 1.00 59.79 404 PHE C N 1
ATOM 7648 C CA . PHE C 1 359 ? 14.220 -35.065 56.744 1.00 57.85 404 PHE C CA 1
ATOM 7649 C C . PHE C 1 359 ? 15.133 -34.818 57.954 1.00 57.00 404 PHE C C 1
ATOM 7650 O O . PHE C 1 359 ? 15.579 -35.763 58.605 1.00 57.02 404 PHE C O 1
ATOM 7658 N N . ILE C 1 360 ? 15.416 -33.546 58.225 1.00 60.06 405 ILE C N 1
ATOM 7659 C CA . ILE C 1 360 ? 16.302 -33.157 59.344 1.00 64.54 405 ILE C CA 1
ATOM 7660 C C . ILE C 1 360 ? 15.717 -33.526 60.705 1.00 63.54 405 ILE C C 1
ATOM 7661 O O . ILE C 1 360 ? 16.450 -33.797 61.640 1.00 60.82 405 ILE C O 1
ATOM 7666 N N . TYR C 1 361 ? 14.391 -33.541 60.795 1.00 65.31 406 TYR C N 1
ATOM 7667 C CA . TYR C 1 361 ? 13.712 -33.920 62.025 1.00 69.78 406 TYR C CA 1
ATOM 7668 C C . TYR C 1 361 ? 13.887 -35.404 62.344 1.00 65.22 406 TYR C C 1
ATOM 7669 O O . TYR C 1 361 ? 14.110 -35.770 63.493 1.00 67.22 406 TYR C O 1
ATOM 7678 N N . HIS C 1 362 ? 13.779 -36.271 61.338 1.00 63.72 407 HIS C N 1
ATOM 7679 C CA . HIS C 1 362 ? 13.862 -37.720 61.584 1.00 56.76 407 HIS C CA 1
ATOM 7680 C C . HIS C 1 362 ? 15.268 -38.296 61.468 1.00 55.84 407 HIS C C 1
ATOM 7681 O O . HIS C 1 362 ? 15.613 -39.210 62.214 1.00 56.45 407 HIS C O 1
ATOM 7688 N N . PHE C 1 363 ? 16.067 -37.813 60.516 1.00 54.10 408 PHE C N 1
ATOM 7689 C CA . PHE C 1 363 ? 17.376 -38.451 60.246 1.00 52.51 408 PHE C CA 1
ATOM 7690 C C . PHE C 1 363 ? 18.423 -37.837 61.118 1.00 51.82 408 PHE C C 1
ATOM 7691 O O . PHE C 1 363 ? 18.371 -36.657 61.387 1.00 54.64 408 PHE C O 1
ATOM 7699 N N . THR C 1 364 ? 19.335 -38.660 61.609 1.00 57.04 409 THR C N 1
ATOM 7700 C CA . THR C 1 364 ? 20.322 -38.210 62.594 1.00 61.91 409 THR C CA 1
ATOM 7701 C C . THR C 1 364 ? 21.732 -38.187 62.065 1.00 66.11 409 THR C C 1
ATOM 7702 O O . THR C 1 364 ? 22.561 -37.448 62.579 1.00 74.60 409 THR C O 1
ATOM 7706 N N . LYS C 1 365 ? 22.007 -38.988 61.044 1.00 67.69 410 LYS C N 1
ATOM 7707 C CA . LYS C 1 365 ? 23.364 -39.152 60.537 1.00 69.07 410 LYS C CA 1
ATOM 7708 C C . LYS C 1 365 ? 23.384 -38.974 59.019 1.00 66.73 410 LYS C C 1
ATOM 7709 O O . LYS C 1 365 ? 22.532 -39.520 58.330 1.00 66.79 410 LYS C O 1
ATOM 7715 N N . LEU C 1 366 ? 24.327 -38.171 58.529 1.00 59.60 411 LEU C N 1
ATOM 7716 C CA . LEU C 1 366 ? 24.496 -37.914 57.108 1.00 58.17 411 LEU C CA 1
ATOM 7717 C C . LEU C 1 366 ? 25.939 -38.110 56.760 1.00 61.18 411 LEU C C 1
ATOM 7718 O O . LEU C 1 366 ? 26.793 -37.509 57.362 1.00 60.85 411 LEU C O 1
ATOM 7723 N N . GLU C 1 367 ? 26.198 -38.936 55.756 1.00 63.51 412 GLU C N 1
ATOM 7724 C CA . GLU C 1 367 ? 27.554 -39.350 55.407 1.00 63.10 412 GLU C CA 1
ATOM 7725 C C . GLU C 1 367 ? 27.818 -38.972 53.952 1.00 61.22 412 GLU C C 1
ATOM 7726 O O . GLU C 1 367 ? 27.027 -39.279 53.089 1.00 58.78 412 GLU C O 1
ATOM 7732 N N . ILE C 1 368 ? 28.881 -38.211 53.707 1.00 59.58 413 ILE C N 1
ATOM 7733 C CA . ILE C 1 368 ? 29.239 -37.751 52.369 1.00 56.54 413 ILE C CA 1
ATOM 7734 C C . ILE C 1 368 ? 30.634 -38.257 52.042 1.00 56.87 413 ILE C C 1
ATOM 7735 O O . ILE C 1 368 ? 31.568 -38.146 52.848 1.00 57.71 413 ILE C O 1
ATOM 7740 N N . CYS C 1 369 ? 30.786 -38.806 50.847 1.00 57.34 414 CYS C N 1
ATOM 7741 C CA . CYS C 1 369 ? 32.097 -39.267 50.422 1.00 58.48 414 CYS C CA 1
ATOM 7742 C C . CYS C 1 369 ? 32.544 -38.408 49.284 1.00 61.48 414 CYS C C 1
ATOM 7743 O O . CYS C 1 369 ? 31.977 -38.474 48.210 1.00 61.57 414 CYS C O 1
ATOM 7746 N N . ASN C 1 370 ? 33.548 -37.581 49.557 1.00 70.23 415 ASN C N 1
ATOM 7747 C CA . ASN C 1 370 ? 34.015 -36.595 48.602 1.00 78.47 415 ASN C CA 1
ATOM 7748 C C . ASN C 1 370 ? 35.118 -37.141 47.709 1.00 78.72 415 ASN C C 1
ATOM 7749 O O . ASN C 1 370 ? 36.136 -37.666 48.171 1.00 78.34 415 ASN C O 1
ATOM 7754 N N . LEU C 1 371 ? 34.916 -36.961 46.418 1.00 77.70 416 LEU C N 1
ATOM 7755 C CA . LEU C 1 371 ? 35.819 -37.512 45.428 1.00 75.70 416 LEU C CA 1
ATOM 7756 C C . LEU C 1 371 ? 37.150 -36.791 45.478 1.00 81.73 416 LEU C C 1
ATOM 7757 O O . LEU C 1 371 ? 37.217 -35.561 45.615 1.00 80.51 416 LEU C O 1
ATOM 7762 N N . THR C 1 372 ? 38.211 -37.587 45.406 1.00 94.24 417 THR C N 1
ATOM 7763 C CA . THR C 1 372 ? 39.587 -37.118 45.566 1.00 105.70 417 THR C CA 1
ATOM 7764 C C . THR C 1 372 ? 39.949 -36.124 44.441 1.00 116.34 417 THR C C 1
ATOM 7765 O O . THR C 1 372 ? 39.820 -36.458 43.260 1.00 126.73 417 THR C O 1
ATOM 7769 N N . ALA C 1 373 ? 40.404 -34.923 44.827 1.00 116.13 418 ALA C N 1
ATOM 7770 C CA . ALA C 1 373 ? 40.583 -33.768 43.922 1.00 114.04 418 ALA C CA 1
ATOM 7771 C C . ALA C 1 373 ? 39.267 -33.297 43.286 1.00 110.98 418 ALA C C 1
ATOM 7772 O O . ALA C 1 373 ? 38.415 -32.685 43.946 1.00 102.39 418 ALA C O 1
ATOM 7774 N N . GLU D 1 13 ? 48.884 -37.772 12.687 1.00 109.62 58 GLU D N 1
ATOM 7775 C CA . GLU D 1 13 ? 48.269 -39.048 13.190 1.00 114.58 58 GLU D CA 1
ATOM 7776 C C . GLU D 1 13 ? 48.250 -39.109 14.712 1.00 110.88 58 GLU D C 1
ATOM 7777 O O . GLU D 1 13 ? 49.098 -39.766 15.315 1.00 110.92 58 GLU D O 1
ATOM 7783 N N . LYS D 1 14 ? 47.276 -38.427 15.317 1.00 98.20 59 LYS D N 1
ATOM 7784 C CA . LYS D 1 14 ? 47.197 -38.318 16.775 1.00 88.95 59 LYS D CA 1
ATOM 7785 C C . LYS D 1 14 ? 46.021 -39.087 17.414 1.00 82.20 59 LYS D C 1
ATOM 7786 O O . LYS D 1 14 ? 44.874 -38.942 16.999 1.00 71.18 59 LYS D O 1
ATOM 7792 N N . THR D 1 15 ? 46.317 -39.900 18.432 1.00 77.30 60 THR D N 1
ATOM 7793 C CA . THR D 1 15 ? 45.296 -40.689 19.132 1.00 65.20 60 THR D CA 1
ATOM 7794 C C . THR D 1 15 ? 44.484 -39.838 20.090 1.00 63.96 60 THR D C 1
ATOM 7795 O O . THR D 1 15 ? 44.896 -38.737 20.473 1.00 66.67 60 THR D O 1
ATOM 7799 N N . PHE D 1 16 ? 43.350 -40.387 20.513 1.00 59.88 61 PHE D N 1
ATOM 7800 C CA . PHE D 1 16 ? 42.507 -39.741 21.501 1.00 52.84 61 PHE D CA 1
ATOM 7801 C C . PHE D 1 16 ? 43.281 -39.445 22.773 1.00 56.48 61 PHE D C 1
ATOM 7802 O O . PHE D 1 16 ? 43.162 -38.356 23.348 1.00 54.54 61 PHE D O 1
ATOM 7810 N N . GLU D 1 17 ? 44.037 -40.434 23.236 1.00 60.32 62 GLU D N 1
ATOM 7811 C CA . GLU D 1 17 ? 44.753 -40.301 24.504 1.00 67.03 62 GLU D CA 1
ATOM 7812 C C . GLU D 1 17 ? 45.765 -39.152 24.427 1.00 69.52 62 GLU D C 1
ATOM 7813 O O . GLU D 1 17 ? 45.869 -38.342 25.343 1.00 68.77 62 GLU D O 1
ATOM 7819 N N . GLN D 1 18 ? 46.471 -39.065 23.306 1.00 74.31 63 GLN D N 1
ATOM 7820 C CA . GLN D 1 18 ? 47.454 -38.007 23.102 1.00 71.67 63 GLN D CA 1
ATOM 7821 C C . GLN D 1 18 ? 46.784 -36.643 23.111 1.00 69.59 63 GLN D C 1
ATOM 7822 O O . GLN D 1 18 ? 47.216 -35.741 23.832 1.00 70.06 63 GLN D O 1
ATOM 7828 N N . LEU D 1 19 ? 45.722 -36.501 22.323 1.00 61.45 64 LEU D N 1
ATOM 7829 C CA . LEU D 1 19 ? 45.023 -35.216 22.215 1.00 59.49 64 LEU D CA 1
ATOM 7830 C C . LEU D 1 19 ? 44.394 -34.787 23.517 1.00 58.90 64 LEU D C 1
ATOM 7831 O O . LEU D 1 19 ? 44.362 -33.609 23.837 1.00 69.70 64 LEU D O 1
ATOM 7836 N N . HIS D 1 20 ? 43.861 -35.752 24.246 1.00 61.72 65 HIS D N 1
ATOM 7837 C CA . HIS D 1 20 ? 43.204 -35.488 25.519 1.00 64.89 65 HIS D CA 1
ATOM 7838 C C . HIS D 1 20 ? 44.207 -34.951 26.529 1.00 65.87 65 HIS D C 1
ATOM 7839 O O . HIS D 1 20 ? 43.946 -33.958 27.210 1.00 62.30 65 HIS D O 1
ATOM 7846 N N . LYS D 1 21 ? 45.348 -35.630 26.602 1.00 70.45 66 LYS D N 1
ATOM 7847 C CA . LYS D 1 21 ? 46.427 -35.282 27.523 1.00 74.81 66 LYS D CA 1
ATOM 7848 C C . LYS D 1 21 ? 46.965 -33.882 27.238 1.00 73.23 66 LYS D C 1
ATOM 7849 O O . LYS D 1 21 ? 47.112 -33.072 28.154 1.00 70.34 66 LYS D O 1
ATOM 7855 N N . LYS D 1 22 ? 47.186 -33.601 25.957 1.00 73.71 67 LYS D N 1
ATOM 7856 C CA . LYS D 1 22 ? 47.654 -32.294 25.498 1.00 79.63 67 LYS D CA 1
ATOM 7857 C C . LYS D 1 22 ? 46.711 -31.177 25.950 1.00 79.31 67 LYS D C 1
ATOM 7858 O O . LYS D 1 22 ? 47.137 -30.193 26.537 1.00 85.80 67 LYS D O 1
ATOM 7864 N N . CYS D 1 23 ? 45.423 -31.339 25.685 1.00 78.92 68 CYS D N 1
ATOM 7865 C CA . CYS D 1 23 ? 44.436 -30.326 26.052 1.00 76.40 68 CYS D CA 1
ATOM 7866 C C . CYS D 1 23 ? 44.377 -30.075 27.557 1.00 76.62 68 CYS D C 1
ATOM 7867 O O . CYS D 1 23 ? 44.157 -28.952 27.984 1.00 74.84 68 CYS D O 1
ATOM 7870 N N . LEU D 1 24 ? 44.519 -31.139 28.344 1.00 79.12 69 LEU D N 1
ATOM 7871 C CA . LEU D 1 24 ? 44.508 -31.047 29.808 1.00 85.18 69 LEU D CA 1
ATOM 7872 C C . LEU D 1 24 ? 45.730 -30.315 30.351 1.00 91.32 69 LEU D C 1
ATOM 7873 O O . LEU D 1 24 ? 45.629 -29.572 31.328 1.00 87.86 69 LEU D O 1
ATOM 7878 N N . GLU D 1 25 ? 46.873 -30.526 29.706 1.00 97.04 70 GLU D N 1
ATOM 7879 C CA . GLU D 1 25 ? 48.115 -29.867 30.093 1.00 102.27 70 GLU D CA 1
ATOM 7880 C C . GLU D 1 25 ? 48.107 -28.384 29.704 1.00 103.08 70 GLU D C 1
ATOM 7881 O O . GLU D 1 25 ? 48.633 -27.558 30.448 1.00 112.60 70 GLU D O 1
ATOM 7887 N N . LYS D 1 26 ? 47.473 -28.047 28.581 1.00 91.92 71 LYS D N 1
ATOM 7888 C CA . LYS D 1 26 ? 47.322 -26.648 28.154 1.00 89.27 71 LYS D CA 1
ATOM 7889 C C . LYS D 1 26 ? 46.062 -25.981 28.705 1.00 84.67 71 LYS D C 1
ATOM 7890 O O . LYS D 1 26 ? 45.813 -24.818 28.415 1.00 89.55 71 LYS D O 1
ATOM 7896 N N . LYS D 1 27 ? 45.280 -26.715 29.497 1.00 85.67 72 LYS D N 1
ATOM 7897 C CA . LYS D 1 27 ? 43.992 -26.260 30.065 1.00 86.57 72 LYS D CA 1
ATOM 7898 C C . LYS D 1 27 ? 43.103 -25.491 29.052 1.00 82.09 72 LYS D C 1
ATOM 7899 O O . LYS D 1 27 ? 42.504 -24.458 29.341 1.00 76.73 72 LYS D O 1
ATOM 7905 N N . VAL D 1 28 ? 43.009 -26.084 27.862 1.00 81.55 73 VAL D N 1
ATOM 7906 C CA . VAL D 1 28 ? 42.169 -25.599 26.759 1.00 90.07 73 VAL D CA 1
ATOM 7907 C C . VAL D 1 28 ? 41.139 -26.688 26.370 1.00 87.71 73 VAL D C 1
ATOM 7908 O O . VAL D 1 28 ? 41.366 -27.881 26.598 1.00 96.47 73 VAL D O 1
ATOM 7912 N N . LEU D 1 29 ? 40.013 -26.276 25.791 1.00 70.23 74 LEU D N 1
ATOM 7913 C CA . LEU D 1 29 ? 39.029 -27.212 25.286 1.00 64.74 74 LEU D CA 1
ATOM 7914 C C . LEU D 1 29 ? 39.362 -27.558 23.851 1.00 64.20 74 LEU D C 1
ATOM 7915 O O . LEU D 1 29 ? 39.679 -26.682 23.063 1.00 73.85 74 LEU D O 1
ATOM 7920 N N . TYR D 1 30 ? 39.276 -28.837 23.510 1.00 61.17 75 TYR D N 1
ATOM 7921 C CA . TYR D 1 30 ? 39.549 -29.303 22.153 1.00 57.78 75 TYR D CA 1
ATOM 7922 C C . TYR D 1 30 ? 38.582 -28.713 21.151 1.00 59.72 75 TYR D C 1
ATOM 7923 O O . TYR D 1 30 ? 37.386 -28.531 21.430 1.00 57.91 75 TYR D O 1
ATOM 7932 N N . VAL D 1 31 ? 39.121 -28.414 19.971 1.00 60.88 76 VAL D N 1
ATOM 7933 C CA . VAL D 1 31 ? 38.334 -28.003 18.804 1.00 60.85 76 VAL D CA 1
ATOM 7934 C C . VAL D 1 31 ? 38.848 -28.872 17.674 1.00 58.35 76 VAL D C 1
ATOM 7935 O O . VAL D 1 31 ? 40.042 -28.933 17.440 1.00 59.29 76 VAL D O 1
ATOM 7939 N N . ASP D 1 32 ? 37.945 -29.579 17.017 1.00 63.15 77 ASP D N 1
ATOM 7940 C CA . ASP D 1 32 ? 38.318 -30.613 16.061 1.00 68.93 77 ASP D CA 1
ATOM 7941 C C . ASP D 1 32 ? 38.638 -29.979 14.694 1.00 69.94 77 ASP D C 1
ATOM 7942 O O . ASP D 1 32 ? 37.742 -29.418 14.060 1.00 66.26 77 ASP D O 1
ATOM 7947 N N . PRO D 1 33 ? 39.909 -30.061 14.245 1.00 66.87 78 PRO D N 1
ATOM 7948 C CA . PRO D 1 33 ? 40.255 -29.500 12.937 1.00 68.58 78 PRO D CA 1
ATOM 7949 C C . PRO D 1 33 ? 39.517 -30.144 11.776 1.00 68.06 78 PRO D C 1
ATOM 7950 O O . PRO D 1 33 ? 39.063 -29.448 10.873 1.00 66.87 78 PRO D O 1
ATOM 7954 N N . GLU D 1 34 ? 39.424 -31.468 11.819 1.00 69.35 79 GLU D N 1
ATOM 7955 C CA . GLU D 1 34 ? 38.888 -32.276 10.725 1.00 70.06 79 GLU D CA 1
ATOM 7956 C C . GLU D 1 34 ? 37.352 -32.211 10.622 1.00 63.92 79 GLU D C 1
ATOM 7957 O O . GLU D 1 34 ? 36.787 -32.464 9.550 1.00 63.98 79 GLU D O 1
ATOM 7963 N N . PHE D 1 35 ? 36.682 -31.892 11.727 1.00 63.34 80 PHE D N 1
ATOM 7964 C CA . PHE D 1 35 ? 35.212 -31.834 11.792 1.00 60.94 80 PHE D CA 1
ATOM 7965 C C . PHE D 1 35 ? 34.819 -30.676 12.710 1.00 62.40 80 PHE D C 1
ATOM 7966 O O . PHE D 1 35 ? 34.305 -30.876 13.822 1.00 62.83 80 PHE D O 1
ATOM 7974 N N . PRO D 1 36 ? 35.057 -29.449 12.234 1.00 60.86 81 PRO D N 1
ATOM 7975 C CA . PRO D 1 36 ? 34.920 -28.263 13.067 1.00 57.41 81 PRO D CA 1
ATOM 7976 C C . PRO D 1 36 ? 33.479 -27.865 13.263 1.00 50.51 81 PRO D C 1
ATOM 7977 O O . PRO D 1 36 ? 32.625 -28.245 12.457 1.00 50.88 81 PRO D O 1
ATOM 7981 N N . PRO D 1 37 ? 33.209 -27.085 14.313 1.00 47.84 82 PRO D N 1
ATOM 7982 C CA . PRO D 1 37 ? 31.861 -26.649 14.600 1.00 51.83 82 PRO D CA 1
ATOM 7983 C C . PRO D 1 37 ? 31.444 -25.505 13.703 1.00 58.07 82 PRO D C 1
ATOM 7984 O O . PRO D 1 37 ? 31.461 -24.342 14.111 1.00 59.83 82 PRO D O 1
ATOM 7988 N N . ASP D 1 38 ? 31.060 -25.849 12.478 1.00 62.65 83 ASP D N 1
ATOM 7989 C CA . ASP D 1 38 ? 30.588 -24.860 11.509 1.00 67.14 83 ASP D CA 1
ATOM 7990 C C . ASP D 1 38 ? 29.735 -25.535 10.445 1.00 65.96 83 ASP D C 1
ATOM 7991 O O . ASP D 1 38 ? 29.472 -26.734 10.527 1.00 68.19 83 ASP D O 1
ATOM 7996 N N . GLU D 1 39 ? 29.321 -24.777 9.439 1.00 68.91 84 GLU D N 1
ATOM 7997 C CA . GLU D 1 39 ? 28.409 -25.297 8.417 1.00 69.09 84 GLU D CA 1
ATOM 7998 C C . GLU D 1 39 ? 28.941 -26.491 7.636 1.00 62.17 84 GLU D C 1
ATOM 7999 O O . GLU D 1 39 ? 28.165 -27.277 7.126 1.00 60.14 84 GLU D O 1
ATOM 8005 N N . THR D 1 40 ? 30.253 -26.630 7.520 1.00 62.60 85 THR D N 1
ATOM 8006 C CA . THR D 1 40 ? 30.820 -27.734 6.738 1.00 69.02 85 THR D CA 1
ATOM 8007 C C . THR D 1 40 ? 30.531 -29.095 7.360 1.00 66.21 85 THR D C 1
ATOM 8008 O O . THR D 1 40 ? 30.372 -30.094 6.662 1.00 62.39 85 THR D O 1
ATOM 8012 N N . SER D 1 41 ? 30.460 -29.126 8.681 1.00 69.03 86 SER D N 1
ATOM 8013 C CA . SER D 1 41 ? 30.131 -30.352 9.381 1.00 67.46 86 SER D CA 1
ATOM 8014 C C . SER D 1 41 ? 28.618 -30.638 9.377 1.00 64.99 86 SER D C 1
ATOM 8015 O O . SER D 1 41 ? 28.210 -31.772 9.598 1.00 61.58 86 SER D O 1
ATOM 8018 N N . LEU D 1 42 ? 27.798 -29.624 9.104 1.00 62.50 87 LEU D N 1
ATOM 8019 C CA . LEU D 1 42 ? 26.346 -29.816 9.031 1.00 63.53 87 LEU D CA 1
ATOM 8020 C C . LEU D 1 42 ? 25.880 -30.356 7.708 1.00 66.39 87 LEU D C 1
ATOM 8021 O O . LEU D 1 42 ? 25.151 -31.340 7.666 1.00 59.96 87 LEU D O 1
ATOM 8026 N N . PHE D 1 43 ? 26.268 -29.694 6.621 1.00 80.00 88 PHE D N 1
ATOM 8027 C CA . PHE D 1 43 ? 25.774 -30.070 5.278 1.00 82.79 88 PHE D CA 1
ATOM 8028 C C . PHE D 1 43 ? 26.851 -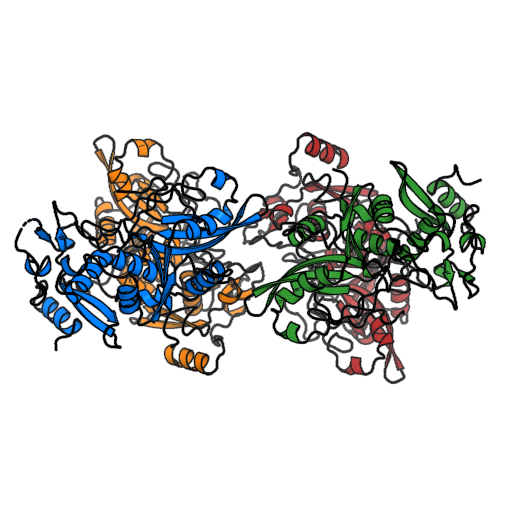29.973 4.207 1.00 78.84 88 PHE D C 1
ATOM 8029 O O . PHE D 1 43 ? 27.894 -29.344 4.388 1.00 83.13 88 PHE D O 1
ATOM 8037 N N . TYR D 1 44 ? 26.593 -30.645 3.098 1.00 77.37 89 TYR D N 1
ATOM 8038 C CA . TYR D 1 44 ? 27.505 -30.628 1.969 1.00 83.08 89 TYR D CA 1
ATOM 8039 C C . TYR D 1 44 ? 26.825 -29.996 0.748 1.00 85.00 89 TYR D C 1
ATOM 8040 O O . TYR D 1 44 ? 27.449 -29.227 0.024 1.00 96.16 89 TYR D O 1
ATOM 8049 N N . SER D 1 45 ? 25.559 -30.326 0.520 1.00 88.63 90 SER D N 1
ATOM 8050 C CA . SER D 1 45 ? 24.792 -29.775 -0.597 1.00 100.16 90 SER D CA 1
ATOM 8051 C C . SER D 1 45 ? 23.625 -28.919 -0.109 1.00 97.38 90 SER D C 1
ATOM 8052 O O . SER D 1 45 ? 23.632 -27.704 -0.273 1.00 97.31 90 SER D O 1
ATOM 8055 N N . GLN D 1 46 ? 22.634 -29.556 0.503 1.00 99.75 91 GLN D N 1
ATOM 8056 C CA . GLN D 1 46 ? 21.421 -28.855 0.908 1.00 112.56 91 GLN D CA 1
ATOM 8057 C C . GLN D 1 46 ? 21.587 -28.285 2.318 1.00 115.41 91 GLN D C 1
ATOM 8058 O O . GLN D 1 46 ? 22.088 -28.953 3.227 1.00 120.79 91 GLN D O 1
ATOM 8064 N N . LYS D 1 47 ? 21.141 -27.048 2.487 1.00 118.15 92 LYS D N 1
ATOM 8065 C CA . LYS D 1 47 ? 21.346 -26.278 3.719 1.00 120.66 92 LYS D CA 1
ATOM 8066 C C . LYS D 1 47 ? 20.140 -26.455 4.642 1.00 120.78 92 LYS D C 1
ATOM 8067 O O . LYS D 1 47 ? 19.013 -26.664 4.181 1.00 129.36 92 LYS D O 1
ATOM 8073 N N . PHE D 1 48 ? 20.373 -26.426 5.950 1.00 118.03 93 PHE D N 1
ATOM 8074 C CA . PHE D 1 48 ? 19.283 -26.173 6.879 1.00 122.94 93 PHE D CA 1
ATOM 8075 C C . PHE D 1 48 ? 19.067 -24.653 6.787 1.00 132.19 93 PHE D C 1
ATOM 8076 O O . PHE D 1 48 ? 20.022 -23.897 6.866 1.00 139.14 93 PHE D O 1
ATOM 8084 N N . PRO D 1 49 ? 17.824 -24.197 6.563 1.00 142.54 94 PRO D N 1
ATOM 8085 C CA . PRO D 1 49 ? 17.562 -22.739 6.480 1.00 136.67 94 PRO D CA 1
ATOM 8086 C C . PRO D 1 49 ? 17.885 -22.019 7.788 1.00 131.70 94 PRO D C 1
ATOM 8087 O O . PRO D 1 49 ? 18.536 -20.974 7.764 1.00 121.12 94 PRO D O 1
ATOM 8091 N N . ILE D 1 50 ? 17.429 -22.596 8.906 1.00 122.36 95 ILE D N 1
ATOM 8092 C CA . ILE D 1 50 ? 17.665 -22.069 10.251 1.00 103.14 95 ILE D CA 1
ATOM 8093 C C . ILE D 1 50 ? 19.129 -22.176 10.561 1.00 98.40 95 ILE D C 1
ATOM 8094 O O . ILE D 1 50 ? 19.740 -23.212 10.324 1.00 97.15 95 ILE D O 1
ATOM 8099 N N . GLN D 1 51 ? 19.680 -21.091 11.086 1.00 95.74 96 GLN D N 1
ATOM 8100 C CA . GLN D 1 51 ? 21.075 -21.032 11.459 1.00 89.85 96 GLN D CA 1
ATOM 8101 C C . GLN D 1 51 ? 21.293 -21.617 12.875 1.00 85.01 96 GLN D C 1
ATOM 8102 O O . GLN D 1 51 ? 20.676 -21.165 13.838 1.00 85.65 96 GLN D O 1
ATOM 8108 N N . PHE D 1 52 ? 22.155 -22.633 12.997 1.00 69.58 97 PHE D N 1
ATOM 8109 C CA . PHE D 1 52 ? 22.386 -23.296 14.289 1.00 61.70 97 PHE D CA 1
ATOM 8110 C C . PHE D 1 52 ? 23.602 -22.740 15.005 1.00 59.90 97 PHE D C 1
ATOM 8111 O O . PHE D 1 52 ? 24.637 -22.477 14.387 1.00 68.71 97 PHE D O 1
ATOM 8119 N N . VAL D 1 53 ? 23.488 -22.606 16.318 1.00 53.59 98 VAL D N 1
ATOM 8120 C CA . VAL D 1 53 ? 24.621 -22.235 17.170 1.00 57.30 98 VAL D CA 1
ATOM 8121 C C . VAL D 1 53 ? 25.258 -23.513 17.738 1.00 55.83 98 VAL D C 1
ATOM 8122 O O . VAL D 1 53 ? 24.563 -24.386 18.243 1.00 54.29 98 VAL D O 1
ATOM 8126 N N . TRP D 1 54 ? 26.572 -23.610 17.666 1.00 52.66 99 TRP D N 1
ATOM 8127 C CA . TRP D 1 54 ? 27.262 -24.707 18.285 1.00 53.34 99 TRP D CA 1
ATOM 8128 C C . TRP D 1 54 ? 27.585 -24.377 19.737 1.00 55.32 99 TRP D C 1
ATOM 8129 O O . TRP D 1 54 ? 28.138 -23.324 20.031 1.00 60.48 99 TRP D O 1
ATOM 8140 N N . LYS D 1 55 ? 27.243 -25.292 20.638 1.00 53.57 100 LYS D N 1
ATOM 8141 C CA . LYS D 1 55 ? 27.488 -25.121 22.067 1.00 52.89 100 LYS D CA 1
ATOM 8142 C C . LYS D 1 55 ? 27.886 -26.447 22.685 1.00 51.52 100 LYS D C 1
ATOM 8143 O O . LYS D 1 55 ? 27.332 -27.488 22.344 1.00 56.14 100 LYS D O 1
ATOM 8149 N N . ARG D 1 56 ? 28.860 -26.392 23.584 1.00 49.88 101 ARG D N 1
ATOM 8150 C CA . ARG D 1 56 ? 29.300 -27.541 24.356 1.00 47.95 101 ARG D CA 1
ATOM 8151 C C . ARG D 1 56 ? 28.306 -27.809 25.488 1.00 48.97 101 ARG D C 1
ATOM 8152 O O . ARG D 1 56 ? 27.601 -26.903 25.914 1.00 53.81 101 ARG D O 1
ATOM 8160 N N . PRO D 1 57 ? 28.199 -29.070 25.946 1.00 51.07 102 PRO D N 1
ATOM 8161 C CA . PRO D 1 57 ? 27.136 -29.369 26.930 1.00 50.90 102 PRO D CA 1
ATOM 8162 C C . PRO D 1 57 ? 27.204 -28.602 28.258 1.00 44.47 102 PRO D C 1
ATOM 8163 O O . PRO D 1 57 ? 26.153 -28.254 28.796 1.00 47.12 102 PRO D O 1
ATOM 8167 N N . PRO D 1 58 ? 28.397 -28.295 28.761 1.00 38.97 103 PRO D N 1
ATOM 8168 C CA . PRO D 1 58 ? 28.445 -27.408 29.924 1.00 48.07 103 PRO D CA 1
ATOM 8169 C C . PRO D 1 58 ? 27.924 -25.950 29.692 1.00 51.28 103 PRO D C 1
ATOM 8170 O O . PRO D 1 58 ? 27.580 -25.263 30.651 1.00 52.51 103 PRO D O 1
ATOM 8174 N N . GLU D 1 59 ? 27.836 -25.516 28.437 1.00 47.13 104 GLU D N 1
ATOM 8175 C CA . GLU D 1 59 ? 27.209 -24.248 28.087 1.00 47.12 104 GLU D CA 1
ATOM 8176 C C . GLU D 1 59 ? 25.710 -24.391 27.910 1.00 48.96 104 GLU D C 1
ATOM 8177 O O . GLU D 1 59 ? 24.967 -23.408 27.937 1.00 56.20 104 GLU D O 1
ATOM 8183 N N . ILE D 1 60 ? 25.248 -25.617 27.724 1.00 51.93 105 ILE D N 1
ATOM 8184 C CA . ILE D 1 60 ? 23.816 -25.883 27.498 1.00 49.47 105 ILE D CA 1
ATOM 8185 C C . ILE D 1 60 ? 23.091 -25.997 28.825 1.00 46.70 105 ILE D C 1
ATOM 8186 O O . ILE D 1 60 ? 21.924 -25.617 28.943 1.00 49.52 105 ILE D O 1
ATOM 8191 N N . CYS D 1 61 ? 23.734 -26.634 29.799 1.00 45.06 106 CYS D N 1
ATOM 8192 C CA . CYS D 1 61 ? 23.102 -26.832 31.085 1.00 42.11 106 CYS D CA 1
ATOM 8193 C C . CYS D 1 61 ? 24.158 -26.808 32.163 1.00 41.13 106 CYS D C 1
ATOM 8194 O O . CYS D 1 61 ? 25.339 -26.944 31.870 1.00 50.00 106 CYS D O 1
ATOM 8197 N N . GLU D 1 62 ? 23.736 -26.651 33.410 1.00 44.65 107 GLU D N 1
ATOM 8198 C CA . GLU D 1 62 ? 24.675 -26.518 34.546 1.00 49.98 107 GLU D CA 1
ATOM 8199 C C . GLU D 1 62 ? 25.459 -27.772 34.929 1.00 52.35 107 GLU D C 1
ATOM 8200 O O . GLU D 1 62 ? 26.645 -27.681 35.260 1.00 59.16 107 GLU D O 1
ATOM 8206 N N . ASN D 1 63 ? 24.799 -28.935 34.930 1.00 54.27 108 ASN D N 1
ATOM 8207 C CA . ASN D 1 63 ? 25.445 -30.220 35.337 1.00 49.81 108 ASN D CA 1
ATOM 8208 C C . ASN D 1 63 ? 25.275 -31.306 34.283 1.00 47.01 108 ASN D C 1
ATOM 8209 O O . ASN D 1 63 ? 24.445 -32.201 34.422 1.00 45.04 108 ASN D O 1
ATOM 8214 N N . PRO D 1 64 ? 26.013 -31.181 33.185 1.00 47.62 109 PRO D N 1
ATOM 8215 C CA . PRO D 1 64 ? 25.874 -32.154 32.122 1.00 47.66 109 PRO D CA 1
ATOM 8216 C C . PRO D 1 64 ? 26.534 -33.450 32.531 1.00 41.50 109 PRO D C 1
ATOM 8217 O O . PRO D 1 64 ? 27.498 -33.421 33.269 1.00 40.42 109 PRO D O 1
ATOM 8221 N N . ARG D 1 65 ? 25.992 -34.557 32.048 1.00 42.03 110 ARG D N 1
ATOM 8222 C CA . ARG D 1 65 ? 26.547 -35.891 32.264 1.00 41.17 110 ARG D CA 1
ATOM 8223 C C . ARG D 1 65 ? 26.626 -36.665 30.949 1.00 35.22 110 ARG D C 1
ATOM 8224 O O . ARG D 1 65 ? 25.782 -36.514 30.081 1.00 29.95 110 ARG D O 1
ATOM 8232 N N . PHE D 1 66 ? 27.667 -37.475 30.812 1.00 32.49 111 PHE D N 1
ATOM 8233 C CA . PHE D 1 66 ? 27.799 -38.344 29.685 1.00 32.36 111 PHE D CA 1
ATOM 8234 C C . PHE D 1 66 ? 26.707 -39.417 29.744 1.00 31.59 111 PHE D C 1
ATOM 8235 O O . PHE D 1 66 ? 25.853 -39.507 28.865 1.00 30.12 111 PHE D O 1
ATOM 8243 N N . ILE D 1 67 ? 26.673 -40.162 30.825 1.00 32.10 112 ILE D N 1
ATOM 8244 C CA . ILE D 1 67 ? 25.674 -41.193 30.971 1.00 32.34 112 ILE D CA 1
ATOM 8245 C C . ILE D 1 67 ? 24.988 -41.036 32.321 1.00 33.32 112 ILE D C 1
ATOM 8246 O O . ILE D 1 67 ? 25.656 -41.012 33.342 1.00 32.61 112 ILE D O 1
ATOM 8251 N N . ILE D 1 68 ? 23.663 -40.992 32.294 1.00 32.92 113 ILE D N 1
ATOM 8252 C CA . ILE D 1 68 ? 22.823 -40.999 33.481 1.00 32.22 113 ILE D CA 1
ATOM 8253 C C . ILE D 1 68 ? 21.949 -42.262 33.552 1.00 34.41 113 ILE D C 1
ATOM 8254 O O . ILE D 1 68 ? 21.192 -42.546 32.651 1.00 32.17 113 ILE D O 1
ATOM 8259 N N . ASP D 1 69 ? 22.045 -42.998 34.644 1.00 40.85 114 ASP D N 1
ATOM 8260 C CA . ASP D 1 69 ? 21.212 -44.179 34.905 1.00 45.51 114 ASP D CA 1
ATOM 8261 C C . ASP D 1 69 ? 21.369 -45.236 33.836 1.00 40.58 114 ASP D C 1
ATOM 8262 O O . ASP D 1 69 ? 20.452 -46.000 33.545 1.00 43.77 114 ASP D O 1
ATOM 8267 N N . GLY D 1 70 ? 22.559 -45.313 33.285 1.00 38.14 115 GLY D N 1
ATOM 8268 C CA . GLY D 1 70 ? 22.841 -46.272 32.244 1.00 35.56 115 GLY D CA 1
ATOM 8269 C C . GLY D 1 70 ? 22.540 -45.727 30.883 1.00 35.13 115 GLY D C 1
ATOM 8270 O O . GLY D 1 70 ? 21.800 -44.762 30.724 1.00 34.91 115 GLY D O 1
ATOM 8271 N N . ALA D 1 71 ? 23.178 -46.342 29.903 1.00 37.72 116 ALA D N 1
ATOM 8272 C CA . ALA D 1 71 ? 22.975 -46.027 28.499 1.00 36.35 116 ALA D CA 1
ATOM 8273 C C . ALA D 1 71 ? 21.925 -46.958 28.033 1.00 35.03 116 ALA D C 1
ATOM 8274 O O . ALA D 1 71 ? 22.190 -48.133 27.839 1.00 37.35 116 ALA D O 1
ATOM 8276 N N . ASN D 1 72 ? 20.721 -46.449 27.843 1.00 38.71 117 ASN D N 1
ATOM 8277 C CA . ASN D 1 72 ? 19.655 -47.295 27.345 1.00 41.01 117 ASN D CA 1
ATOM 8278 C C . ASN D 1 72 ? 18.747 -46.615 26.325 1.00 37.86 117 ASN D C 1
ATOM 8279 O O . ASN D 1 72 ? 18.955 -45.468 25.926 1.00 38.75 117 ASN D O 1
ATOM 8284 N N . ARG D 1 73 ? 17.740 -47.336 25.894 1.00 34.05 118 ARG D N 1
ATOM 8285 C CA . ARG D 1 73 ? 17.035 -46.957 24.702 1.00 34.36 118 ARG D CA 1
ATOM 8286 C C . ARG D 1 73 ? 16.145 -45.720 24.870 1.00 34.41 118 ARG D C 1
ATOM 8287 O O . ARG D 1 73 ? 15.882 -45.004 23.915 1.00 35.87 118 ARG D O 1
ATOM 8295 N N . THR D 1 74 ? 15.747 -45.425 26.095 1.00 35.81 119 THR D N 1
ATOM 8296 C CA . THR D 1 74 ? 15.019 -44.201 26.384 1.00 35.64 119 THR D CA 1
ATOM 8297 C C . THR D 1 74 ? 15.913 -42.968 26.196 1.00 36.44 119 THR D C 1
ATOM 8298 O O . THR D 1 74 ? 15.411 -41.843 26.168 1.00 40.24 119 THR D O 1
ATOM 8302 N N . ASP D 1 75 ? 17.222 -43.169 26.061 1.00 33.87 120 ASP D N 1
ATOM 8303 C CA . ASP D 1 75 ? 18.151 -42.069 25.797 1.00 34.03 120 ASP D CA 1
ATOM 8304 C C . ASP D 1 75 ? 18.292 -41.672 24.334 1.00 34.20 120 ASP D C 1
ATOM 8305 O O . ASP D 1 75 ? 19.130 -40.804 23.997 1.00 37.26 120 ASP D O 1
ATOM 8310 N N . ILE D 1 76 ? 17.566 -42.354 23.445 1.00 36.02 121 ILE D N 1
ATOM 8311 C CA . ILE D 1 76 ? 17.688 -42.124 22.010 1.00 36.90 121 ILE D CA 1
ATOM 8312 C C . ILE D 1 76 ? 16.388 -41.542 21.448 1.00 38.90 121 ILE D C 1
ATOM 8313 O O . ILE D 1 76 ? 15.406 -42.249 21.238 1.00 41.04 121 ILE D O 1
ATOM 8318 N N . CYS D 1 77 ? 16.380 -40.236 21.224 1.00 39.34 122 CYS D N 1
ATOM 8319 C CA . CYS D 1 77 ? 15.197 -39.559 20.715 1.00 40.19 122 CYS D CA 1
ATOM 8320 C C . CYS D 1 77 ? 15.589 -38.738 19.512 1.00 41.01 122 CYS D C 1
ATOM 8321 O O . CYS D 1 77 ? 16.331 -37.755 19.625 1.00 45.81 122 CYS D O 1
ATOM 8324 N N . GLN D 1 78 ? 15.033 -39.106 18.370 1.00 42.37 123 GLN D N 1
ATOM 8325 C CA . GLN D 1 78 ? 15.344 -38.445 17.119 1.00 44.92 123 GLN D CA 1
ATOM 8326 C C . GLN D 1 78 ? 15.001 -36.953 17.164 1.00 45.20 123 GLN D C 1
ATOM 8327 O O . GLN D 1 78 ? 14.015 -36.551 17.762 1.00 45.49 123 GLN D O 1
ATOM 8333 N N . GLY D 1 79 ? 15.865 -36.139 16.581 1.00 48.48 124 GLY D N 1
ATOM 8334 C CA . GLY D 1 79 ? 15.618 -34.717 16.434 1.00 48.40 124 GLY D CA 1
ATOM 8335 C C . GLY D 1 79 ? 15.256 -34.402 14.988 1.00 53.45 124 GLY D C 1
ATOM 8336 O O . GLY D 1 79 ? 14.508 -35.154 14.354 1.00 53.29 124 GLY D O 1
ATOM 8337 N N . GLU D 1 80 ? 15.794 -33.299 14.459 1.00 54.39 125 GLU D N 1
ATOM 8338 C CA . GLU D 1 80 ? 15.381 -32.766 13.154 1.00 60.22 125 GLU D CA 1
ATOM 8339 C C . GLU D 1 80 ? 16.274 -33.262 12.049 1.00 60.75 125 GLU D C 1
ATOM 8340 O O . GLU D 1 80 ? 16.742 -32.485 11.220 1.00 67.63 125 GLU D O 1
ATOM 8346 N N . LEU D 1 81 ? 16.518 -34.560 12.044 1.00 60.36 126 LEU D N 1
ATOM 8347 C CA . LEU D 1 81 ? 17.406 -35.160 11.083 1.00 57.18 126 LEU D CA 1
ATOM 8348 C C . LEU D 1 81 ? 16.899 -36.546 10.885 1.00 55.12 126 LEU D C 1
ATOM 8349 O O . LEU D 1 81 ? 16.606 -37.237 11.853 1.00 52.38 126 LEU D O 1
ATOM 8354 N N . GLY D 1 82 ? 16.765 -36.949 9.627 1.00 59.96 127 GLY D N 1
ATOM 8355 C CA . GLY D 1 82 ? 16.074 -38.191 9.282 1.00 56.51 127 GLY D CA 1
ATOM 8356 C C . GLY D 1 82 ? 17.008 -39.364 9.366 1.00 52.94 127 GLY D C 1
ATOM 8357 O O . GLY D 1 82 ? 17.257 -40.018 8.369 1.00 50.05 127 GLY D O 1
ATOM 8358 N N . ASP D 1 83 ? 17.506 -39.650 10.573 1.00 48.96 128 ASP D N 1
ATOM 8359 C CA . ASP D 1 83 ? 18.457 -40.736 10.753 1.00 46.84 128 ASP D CA 1
ATOM 8360 C C . ASP D 1 83 ? 17.921 -41.893 11.610 1.00 45.17 128 ASP D C 1
ATOM 8361 O O . ASP D 1 83 ? 18.677 -42.560 12.303 1.00 49.58 128 ASP D O 1
ATOM 8366 N N . SER D 1 84 ? 16.622 -42.157 11.518 1.00 40.91 129 SER D N 1
ATOM 8367 C CA . SER D 1 84 ? 16.019 -43.263 12.256 1.00 46.45 129 SER D CA 1
ATOM 8368 C C . SER D 1 84 ? 16.720 -44.604 12.071 1.00 45.62 129 SER D C 1
ATOM 8369 O O . SER D 1 84 ? 16.804 -45.397 13.004 1.00 44.86 129 SER D O 1
ATOM 8372 N N . TRP D 1 85 ? 17.184 -44.855 10.862 1.00 43.65 130 TRP D N 1
ATOM 8373 C CA . TRP D 1 85 ? 17.907 -46.097 10.555 1.00 45.49 130 TRP D CA 1
ATOM 8374 C C . TRP D 1 85 ? 19.064 -46.325 11.511 1.00 43.79 130 TRP D C 1
ATOM 8375 O O . TRP D 1 85 ? 19.275 -47.429 11.991 1.00 48.98 130 TRP D O 1
ATOM 8386 N N . PHE D 1 86 ? 19.761 -45.250 11.828 1.00 41.48 131 PHE D N 1
ATOM 8387 C CA . PHE D 1 86 ? 20.903 -45.290 12.731 1.00 41.82 131 PHE D CA 1
ATOM 8388 C C . PHE D 1 86 ? 20.478 -45.364 14.202 1.00 40.06 131 PHE D C 1
ATOM 8389 O O . PHE D 1 86 ? 20.983 -46.180 14.961 1.00 39.16 131 PHE D O 1
ATOM 8397 N N . LEU D 1 87 ? 19.497 -44.565 14.566 1.00 36.79 132 LEU D N 1
ATOM 8398 C CA . LEU D 1 87 ? 19.000 -44.532 15.917 1.00 36.37 132 LEU D CA 1
ATOM 8399 C C . LEU D 1 87 ? 18.305 -45.840 16.341 1.00 34.68 132 LEU D C 1
ATOM 8400 O O . LEU D 1 87 ? 18.433 -46.271 17.476 1.00 34.90 132 LEU D O 1
ATOM 8405 N N . ALA D 1 88 ? 17.557 -46.463 15.450 1.00 35.26 133 ALA D N 1
ATOM 8406 C CA . ALA D 1 88 ? 16.926 -47.764 15.772 1.00 35.73 133 ALA D CA 1
ATOM 8407 C C . ALA D 1 88 ? 17.984 -48.780 16.147 1.00 33.93 133 ALA D C 1
ATOM 8408 O O . ALA D 1 88 ? 17.807 -49.573 17.040 1.00 37.22 133 ALA D O 1
ATOM 8410 N N . ALA D 1 89 ? 19.121 -48.714 15.466 1.00 35.51 134 ALA D N 1
ATOM 8411 C CA . ALA D 1 89 ? 20.224 -49.616 15.715 1.00 34.71 134 ALA D CA 1
ATOM 8412 C C . ALA D 1 89 ? 20.911 -49.358 17.057 1.00 35.48 134 ALA D C 1
ATOM 8413 O O . ALA D 1 89 ? 21.348 -50.292 17.723 1.00 44.66 134 ALA D O 1
ATOM 8415 N N . ILE D 1 90 ? 21.062 -48.101 17.437 1.00 38.63 135 ILE D N 1
ATOM 8416 C CA . ILE D 1 90 ? 21.646 -47.786 18.739 1.00 39.81 135 ILE D CA 1
ATOM 8417 C C . ILE D 1 90 ? 20.756 -48.334 19.823 1.00 34.19 135 ILE D C 1
ATOM 8418 O O . ILE D 1 90 ? 21.218 -48.899 20.784 1.00 37.13 135 ILE D O 1
ATOM 8423 N N . ALA D 1 91 ? 19.471 -48.102 19.672 1.00 32.46 136 ALA D N 1
ATOM 8424 C CA . ALA D 1 91 ? 18.518 -48.600 20.621 1.00 34.87 136 ALA D CA 1
ATOM 8425 C C . ALA D 1 91 ? 18.604 -50.106 20.759 1.00 33.73 136 ALA D C 1
ATOM 8426 O O . ALA D 1 91 ? 18.628 -50.607 21.868 1.00 37.75 136 ALA D O 1
ATOM 8428 N N . CYS D 1 92 ? 18.756 -50.806 19.655 1.00 32.83 137 CYS D N 1
ATOM 8429 C CA . CYS D 1 92 ? 18.889 -52.244 19.659 1.00 35.56 137 CYS D CA 1
ATOM 8430 C C . CYS D 1 92 ? 20.133 -52.665 20.367 1.00 31.43 137 CYS D C 1
ATOM 8431 O O . CYS D 1 92 ? 20.146 -53.621 21.056 1.00 34.20 137 CYS D O 1
ATOM 8434 N N . LEU D 1 93 ? 21.186 -51.901 20.183 1.00 32.54 138 LEU D N 1
ATOM 8435 C CA . LEU D 1 93 ? 22.461 -52.127 20.804 1.00 32.85 138 LEU D CA 1
ATOM 8436 C C . LEU D 1 93 ? 22.421 -51.983 22.319 1.00 33.81 138 LEU D C 1
ATOM 8437 O O . LEU D 1 93 ? 23.114 -52.674 22.999 1.00 35.88 138 LEU D O 1
ATOM 8442 N N . THR D 1 94 ? 21.535 -51.156 22.858 1.00 29.48 139 THR D N 1
ATOM 8443 C CA . THR D 1 94 ? 21.381 -50.996 24.297 1.00 33.57 139 THR D CA 1
ATOM 8444 C C . THR D 1 94 ? 20.838 -52.209 25.013 1.00 33.25 139 THR D C 1
ATOM 8445 O O . THR D 1 94 ? 21.020 -52.327 26.163 1.00 34.00 139 THR D O 1
ATOM 8449 N N . LEU D 1 95 ? 20.208 -53.139 24.322 1.00 33.59 140 LEU D N 1
ATOM 8450 C CA . LEU D 1 95 ? 19.738 -54.367 24.896 1.00 35.79 140 LEU D CA 1
ATOM 8451 C C . LEU D 1 95 ? 20.837 -55.396 25.080 1.00 34.17 140 LEU D C 1
ATOM 8452 O O . LEU D 1 95 ? 20.609 -56.392 25.680 1.00 35.64 140 LEU D O 1
ATOM 8457 N N . ASN D 1 96 ? 22.006 -55.154 24.523 1.00 35.87 141 ASN D N 1
ATOM 8458 C CA . ASN D 1 96 ? 23.163 -55.977 24.655 1.00 36.03 141 ASN D CA 1
ATOM 8459 C C . ASN D 1 96 ? 24.254 -55.085 25.200 1.00 32.65 141 ASN D C 1
ATOM 8460 O O . ASN D 1 96 ? 25.091 -54.643 24.500 1.00 29.92 141 ASN D O 1
ATOM 8465 N N . GLN D 1 97 ? 24.212 -54.844 26.491 1.00 33.54 142 GLN D N 1
ATOM 8466 C CA . GLN D 1 97 ? 25.110 -53.949 27.188 1.00 33.02 142 GLN D CA 1
ATOM 8467 C C . GLN D 1 97 ? 26.591 -54.154 27.009 1.00 32.79 142 GLN D C 1
ATOM 8468 O O . GLN D 1 97 ? 27.322 -53.226 26.858 1.00 30.66 142 GLN D O 1
ATOM 8474 N N . HIS D 1 98 ? 27.035 -55.381 26.991 1.00 33.16 143 HIS D N 1
ATOM 8475 C CA . HIS D 1 98 ? 28.433 -55.599 26.820 1.00 38.41 143 HIS D CA 1
ATOM 8476 C C . HIS D 1 98 ? 28.916 -55.368 25.393 1.00 36.04 143 HIS D C 1
ATOM 8477 O O . HIS D 1 98 ? 30.057 -55.111 25.184 1.00 36.56 143 HIS D O 1
ATOM 8484 N N . LEU D 1 99 ? 28.030 -55.435 24.422 1.00 33.71 144 LEU D N 1
ATOM 8485 C CA . LEU D 1 99 ? 28.380 -55.094 23.080 1.00 35.19 144 LEU D CA 1
ATOM 8486 C C . LEU D 1 99 ? 28.376 -53.592 22.969 1.00 31.63 144 LEU D C 1
ATOM 8487 O O . LEU D 1 99 ? 29.131 -53.050 22.246 1.00 31.79 144 LEU D O 1
ATOM 8492 N N . LEU D 1 100 ? 27.513 -52.938 23.711 1.00 31.69 145 LEU D N 1
ATOM 8493 C CA . LEU D 1 100 ? 27.409 -51.506 23.682 1.00 32.94 145 LEU D CA 1
ATOM 8494 C C . LEU D 1 100 ? 28.635 -50.788 24.201 1.00 34.03 145 LEU D C 1
ATOM 8495 O O . LEU D 1 100 ? 28.992 -49.759 23.710 1.00 32.26 145 LEU D O 1
ATOM 8500 N N . PHE D 1 101 ? 29.290 -51.357 25.188 1.00 36.27 146 PHE D N 1
ATOM 8501 C CA . PHE D 1 101 ? 30.482 -50.702 25.733 1.00 40.50 146 PHE D CA 1
ATOM 8502 C C . PHE D 1 101 ? 31.736 -50.848 24.882 1.00 39.19 146 PHE D C 1
ATOM 8503 O O . PHE D 1 101 ? 32.729 -50.205 25.160 1.00 46.01 146 PHE D O 1
ATOM 8511 N N . ARG D 1 102 ? 31.682 -51.630 23.808 1.00 41.92 147 ARG D N 1
ATOM 8512 C CA . ARG D 1 102 ? 32.751 -51.593 22.783 1.00 41.92 147 ARG D CA 1
ATOM 8513 C C . ARG D 1 102 ? 32.659 -50.370 21.913 1.00 41.12 147 ARG D C 1
ATOM 8514 O O . ARG D 1 102 ? 33.664 -49.876 21.420 1.00 43.59 147 ARG D O 1
ATOM 8522 N N . VAL D 1 103 ? 31.439 -49.896 21.708 1.00 41.64 148 VAL D N 1
ATOM 8523 C CA . VAL D 1 103 ? 31.202 -48.725 20.882 1.00 37.94 148 VAL D CA 1
ATOM 8524 C C . VAL D 1 103 ? 31.360 -47.478 21.707 1.00 38.84 148 VAL D C 1
ATOM 8525 O O . VAL D 1 103 ? 31.944 -46.496 21.268 1.00 39.53 148 VAL D O 1
ATOM 8529 N N . ILE D 1 104 ? 30.796 -47.504 22.899 1.00 40.65 149 ILE D N 1
ATOM 8530 C CA . ILE D 1 104 ? 30.867 -46.366 23.812 1.00 44.92 149 ILE D CA 1
ATOM 8531 C C . ILE D 1 104 ? 31.859 -46.633 24.913 1.00 44.72 149 ILE D C 1
ATOM 8532 O O . ILE D 1 104 ? 31.505 -47.317 25.865 1.00 50.92 149 ILE D O 1
ATOM 8537 N N . PRO D 1 105 ? 33.094 -46.091 24.817 1.00 47.29 150 PRO D N 1
ATOM 8538 C CA . PRO D 1 105 ? 34.027 -46.201 25.954 1.00 45.23 150 PRO D CA 1
ATOM 8539 C C . PRO D 1 105 ? 33.533 -45.454 27.171 1.00 44.38 150 PRO D C 1
ATOM 8540 O O . PRO D 1 105 ? 33.116 -44.295 27.102 1.00 48.97 150 PRO D O 1
ATOM 8544 N N . HIS D 1 106 ? 33.511 -46.162 28.278 1.00 48.64 151 HIS D N 1
ATOM 8545 C CA . HIS D 1 106 ? 32.858 -45.709 29.493 1.00 55.16 151 HIS D CA 1
ATOM 8546 C C . HIS D 1 106 ? 33.634 -44.683 30.335 1.00 51.97 151 HIS D C 1
ATOM 8547 O O . HIS D 1 106 ? 33.076 -44.060 31.235 1.00 51.79 151 HIS D O 1
ATOM 8554 N N . ASP D 1 107 ? 34.930 -44.573 30.081 1.00 55.71 152 ASP D N 1
ATOM 8555 C CA . ASP D 1 107 ? 35.803 -43.724 30.866 1.00 56.85 152 ASP D CA 1
ATOM 8556 C C . ASP D 1 107 ? 35.774 -42.275 30.358 1.00 55.85 152 ASP D C 1
ATOM 8557 O O . ASP D 1 107 ? 36.807 -41.727 29.947 1.00 51.02 152 ASP D O 1
ATOM 8562 N N . GLN D 1 108 ? 34.591 -41.657 30.365 1.00 47.62 153 GLN D N 1
ATOM 8563 C CA . GLN D 1 108 ? 34.437 -40.330 29.756 1.00 42.05 153 GLN D CA 1
ATOM 8564 C C . GLN D 1 108 ? 33.432 -39.540 30.559 1.00 41.99 153 GLN D C 1
ATOM 8565 O O . GLN D 1 108 ? 32.381 -40.050 30.954 1.00 37.90 153 GLN D O 1
ATOM 8571 N N . SER D 1 109 ? 33.779 -38.298 30.822 1.00 41.88 154 SER D N 1
ATOM 8572 C CA . SER D 1 109 ? 33.093 -37.545 31.855 1.00 46.75 154 SER D CA 1
ATOM 8573 C C . SER D 1 109 ? 33.162 -36.040 31.645 1.00 42.68 154 SER D C 1
ATOM 8574 O O . SER D 1 109 ? 34.090 -35.535 31.029 1.00 41.04 154 SER D O 1
ATOM 8577 N N . PHE D 1 110 ? 32.137 -35.360 32.114 1.00 44.66 155 PHE D N 1
ATOM 8578 C CA . PHE D 1 110 ? 32.136 -33.905 32.142 1.00 50.70 155 PHE D CA 1
ATOM 8579 C C . PHE D 1 110 ? 32.708 -33.356 33.441 1.00 54.91 155 PHE D C 1
ATOM 8580 O O . PHE D 1 110 ? 33.099 -32.201 33.499 1.00 62.58 155 PHE D O 1
ATOM 8588 N N . ILE D 1 111 ? 32.759 -34.187 34.475 1.00 55.28 156 ILE D N 1
ATOM 8589 C CA . ILE D 1 111 ? 33.132 -33.730 35.825 1.00 53.05 156 ILE D CA 1
ATOM 8590 C C . ILE D 1 111 ? 34.521 -34.180 36.259 1.00 49.51 156 ILE D C 1
ATOM 8591 O O . ILE D 1 111 ? 34.943 -33.849 37.340 1.00 56.53 156 ILE D O 1
ATOM 8596 N N . GLU D 1 112 ? 35.218 -34.953 35.436 1.00 51.32 157 GLU D N 1
ATOM 8597 C CA . GLU D 1 112 ? 36.583 -35.383 35.738 1.00 53.84 157 GLU D CA 1
ATOM 8598 C C . GLU D 1 112 ? 37.376 -35.471 34.430 1.00 52.81 157 GLU D C 1
ATOM 8599 O O . GLU D 1 112 ? 36.902 -36.040 33.467 1.00 48.22 157 GLU D O 1
ATOM 8605 N N . ASN D 1 113 ? 38.579 -34.895 34.405 1.00 56.64 158 ASN D N 1
ATOM 8606 C CA . ASN D 1 113 ? 39.435 -34.887 33.215 1.00 52.00 158 ASN D CA 1
ATOM 8607 C C . ASN D 1 113 ? 38.713 -34.393 31.958 1.00 52.64 158 ASN D C 1
ATOM 8608 O O . ASN D 1 113 ? 38.974 -34.854 30.833 1.00 48.61 158 ASN D O 1
ATOM 8613 N N . TYR D 1 114 ? 37.849 -33.409 32.163 1.00 49.36 159 TYR D N 1
ATOM 8614 C CA . TYR D 1 114 ? 37.084 -32.844 31.089 1.00 49.51 159 TYR D CA 1
ATOM 8615 C C . TYR D 1 114 ? 37.956 -31.881 30.291 1.00 53.39 159 TYR D C 1
ATOM 8616 O O . TYR D 1 114 ? 38.488 -30.914 30.844 1.00 60.09 159 TYR D O 1
ATOM 8625 N N . ALA D 1 115 ? 38.102 -32.150 28.998 1.00 50.11 160 ALA D N 1
ATOM 8626 C CA . ALA D 1 115 ? 38.800 -31.258 28.079 1.00 43.39 160 ALA D CA 1
ATOM 8627 C C . ALA D 1 115 ? 38.046 -31.090 26.764 1.00 43.98 160 ALA D C 1
ATOM 8628 O O . ALA D 1 115 ? 38.644 -30.831 25.724 1.00 49.61 160 ALA D O 1
ATOM 8630 N N . GLY D 1 116 ? 36.728 -31.229 26.801 1.00 44.63 161 GLY D N 1
ATOM 8631 C CA . GLY D 1 116 ? 35.885 -31.049 25.607 1.00 48.92 161 GLY D CA 1
ATOM 8632 C C . GLY D 1 116 ? 36.169 -31.972 24.424 1.00 49.40 161 GLY D C 1
ATOM 8633 O O . GLY D 1 116 ? 35.925 -31.611 23.283 1.00 54.42 161 GLY D O 1
ATOM 8634 N N . ILE D 1 117 ? 36.663 -33.168 24.706 1.00 45.94 162 ILE D N 1
ATOM 8635 C CA . ILE D 1 117 ? 36.991 -34.142 23.684 1.00 44.21 162 ILE D CA 1
ATOM 8636 C C . ILE D 1 117 ? 36.449 -35.530 24.090 1.00 42.77 162 ILE D C 1
ATOM 8637 O O . ILE D 1 117 ? 36.549 -35.956 25.246 1.00 45.04 162 ILE D O 1
ATOM 8642 N N . PHE D 1 118 ? 35.832 -36.214 23.137 1.00 42.05 163 PHE D N 1
ATOM 8643 C CA . PHE D 1 118 ? 35.265 -37.538 23.375 1.00 42.16 163 PHE D CA 1
ATOM 8644 C C . PHE D 1 118 ? 35.627 -38.460 22.224 1.00 42.56 163 PHE D C 1
ATOM 8645 O O . PHE D 1 118 ? 36.066 -38.000 21.166 1.00 45.26 163 PHE D O 1
ATOM 8653 N N . HIS D 1 119 ? 35.413 -39.755 22.413 1.00 40.14 164 HIS D N 1
ATOM 8654 C CA . HIS D 1 119 ? 35.644 -40.719 21.343 1.00 40.02 164 HIS D CA 1
ATOM 8655 C C . HIS D 1 119 ? 34.686 -41.884 21.395 1.00 37.72 164 HIS D C 1
ATOM 8656 O O . HIS D 1 119 ? 34.138 -42.206 22.435 1.00 37.64 164 HIS D O 1
ATOM 8663 N N . PHE D 1 120 ? 34.508 -42.507 20.240 1.00 38.09 165 PHE D N 1
ATOM 8664 C CA . PHE D 1 120 ? 33.685 -43.686 20.086 1.00 38.83 165 PHE D CA 1
ATOM 8665 C C . PHE D 1 120 ? 34.329 -44.660 19.113 1.00 38.92 165 PHE D C 1
ATOM 8666 O O . PHE D 1 120 ? 35.139 -44.280 18.290 1.00 41.49 165 PHE D O 1
ATOM 8674 N N . GLN D 1 121 ? 33.953 -45.919 19.205 1.00 40.40 166 GLN D N 1
ATOM 8675 C CA . GLN D 1 121 ? 34.529 -46.935 18.349 1.00 40.50 166 GLN D CA 1
ATOM 8676 C C . GLN D 1 121 ? 33.486 -47.529 17.437 1.00 40.49 166 GLN D C 1
ATOM 8677 O O . GLN D 1 121 ? 32.383 -47.821 17.878 1.00 39.64 166 GLN D O 1
ATOM 8683 N N . PHE D 1 122 ? 33.867 -47.716 16.172 1.00 40.50 167 PHE D N 1
ATOM 8684 C CA . PHE D 1 122 ? 33.025 -48.351 15.184 1.00 40.75 167 PHE D CA 1
ATOM 8685 C C . PHE D 1 122 ? 33.785 -49.396 14.411 1.00 40.68 167 PHE D C 1
ATOM 8686 O O . PHE D 1 122 ? 34.995 -49.285 14.228 1.00 41.95 167 PHE D O 1
ATOM 8694 N N . TRP D 1 123 ? 33.063 -50.442 14.017 1.00 40.72 168 TRP D N 1
ATOM 8695 C CA . TRP D 1 123 ? 33.616 -51.515 13.200 1.00 41.12 168 TRP D CA 1
ATOM 8696 C C . TRP D 1 123 ? 33.529 -51.128 11.732 1.00 41.57 168 TRP D C 1
ATOM 8697 O O . TRP D 1 123 ? 32.453 -50.950 11.205 1.00 40.26 168 TRP D O 1
ATOM 8708 N N . ARG D 1 124 ? 34.668 -50.979 11.075 1.00 46.06 169 ARG D N 1
ATOM 8709 C CA . ARG D 1 124 ? 34.698 -50.538 9.683 1.00 46.41 169 ARG D CA 1
ATOM 8710 C C . ARG D 1 124 ? 35.752 -51.322 8.932 1.00 41.54 169 ARG D C 1
ATOM 8711 O O . ARG D 1 124 ? 36.943 -51.308 9.305 1.00 40.73 169 ARG D O 1
ATOM 8719 N N . TYR D 1 125 ? 35.357 -51.933 7.839 1.00 40.28 170 TYR D N 1
ATOM 8720 C CA . TYR D 1 125 ? 36.326 -52.613 6.966 1.00 42.87 170 TYR D CA 1
ATOM 8721 C C . TYR D 1 125 ? 37.240 -53.522 7.728 1.00 43.25 170 TYR D C 1
ATOM 8722 O O . TYR D 1 125 ? 38.480 -53.451 7.674 1.00 50.12 170 TYR D O 1
ATOM 8731 N N . GLY D 1 126 ? 36.570 -54.356 8.498 1.00 45.94 171 GLY D N 1
ATOM 8732 C CA . GLY D 1 126 ? 37.192 -55.451 9.211 1.00 48.13 171 GLY D CA 1
ATOM 8733 C C . GLY D 1 126 ? 38.038 -55.110 10.423 1.00 45.67 171 GLY D C 1
ATOM 8734 O O . GLY D 1 126 ? 38.803 -55.950 10.886 1.00 45.63 171 GLY D O 1
ATOM 8735 N N . GLU D 1 127 ? 37.894 -53.909 10.964 1.00 48.34 172 GLU D N 1
ATOM 8736 C CA . GLU D 1 127 ? 38.569 -53.562 12.228 1.00 53.03 172 GLU D CA 1
ATOM 8737 C C . GLU D 1 127 ? 37.884 -52.438 13.001 1.00 47.87 172 GLU D C 1
ATOM 8738 O O . GLU D 1 127 ? 37.148 -51.632 12.432 1.00 47.17 172 GLU D O 1
ATOM 8744 N N . TRP D 1 128 ? 38.101 -52.409 14.312 1.00 47.72 173 TRP D N 1
ATOM 8745 C CA . TRP D 1 128 ? 37.613 -51.298 15.137 1.00 44.19 173 TRP D CA 1
ATOM 8746 C C . TRP D 1 128 ? 38.415 -50.079 14.812 1.00 40.10 173 TRP D C 1
ATOM 8747 O O . TRP D 1 128 ? 39.627 -50.122 14.793 1.00 47.72 173 TRP D O 1
ATOM 8758 N N . VAL D 1 129 ? 37.735 -48.989 14.544 1.00 42.22 174 VAL D N 1
ATOM 8759 C CA . VAL D 1 129 ? 38.396 -47.716 14.337 1.00 43.98 174 VAL D CA 1
ATOM 8760 C C . VAL D 1 129 ? 37.883 -46.739 15.377 1.00 46.97 174 VAL D C 1
ATOM 8761 O O . VAL D 1 129 ? 36.715 -46.769 15.758 1.00 46.62 174 VAL D O 1
ATOM 8765 N N . ASP D 1 130 ? 38.770 -45.870 15.835 1.00 48.05 175 ASP D N 1
ATOM 8766 C CA . ASP D 1 130 ? 38.435 -44.876 16.831 1.00 48.03 175 ASP D CA 1
ATOM 8767 C C . ASP D 1 130 ? 38.063 -43.596 16.129 1.00 44.05 175 ASP D C 1
ATOM 8768 O O . ASP D 1 130 ? 38.772 -43.164 15.231 1.00 52.36 175 ASP D O 1
ATOM 8773 N N . VAL D 1 131 ? 36.951 -42.989 16.532 1.00 44.76 176 VAL D N 1
ATOM 8774 C CA . VAL D 1 131 ? 36.544 -41.686 16.022 1.00 42.83 176 VAL D CA 1
ATOM 8775 C C . VAL D 1 131 ? 36.543 -40.678 17.151 1.00 43.25 176 VAL D C 1
ATOM 8776 O O . VAL D 1 131 ? 35.827 -40.839 18.128 1.00 46.58 176 VAL D O 1
ATOM 8780 N N . VAL D 1 132 ? 37.332 -39.620 16.987 1.00 46.11 177 VAL D N 1
ATOM 8781 C CA . VAL D 1 132 ? 37.487 -38.556 17.977 1.00 42.93 177 VAL D CA 1
ATOM 8782 C C . VAL D 1 132 ? 36.697 -37.321 17.587 1.00 44.91 177 VAL D C 1
ATOM 8783 O O . VAL D 1 132 ? 36.739 -36.887 16.445 1.00 51.48 177 VAL D O 1
ATOM 8787 N N . ILE D 1 133 ? 36.006 -36.725 18.546 1.00 46.59 178 ILE D N 1
ATOM 8788 C CA . ILE D 1 133 ? 35.251 -35.497 18.305 1.00 45.07 178 ILE D CA 1
ATOM 8789 C C . ILE D 1 133 ? 35.458 -34.494 19.420 1.00 47.91 178 ILE D C 1
ATOM 8790 O O . ILE D 1 133 ? 35.835 -34.864 20.531 1.00 51.29 178 ILE D O 1
ATOM 8795 N N . ASP D 1 134 ? 35.205 -33.230 19.110 1.00 49.57 179 ASP D N 1
ATOM 8796 C CA . ASP D 1 134 ? 35.055 -32.220 20.130 1.00 55.22 179 ASP D CA 1
ATOM 8797 C C . ASP D 1 134 ? 33.610 -32.322 20.561 1.00 51.20 179 ASP D C 1
ATOM 8798 O O . ASP D 1 134 ? 32.796 -32.836 19.811 1.00 49.65 179 ASP D O 1
ATOM 8803 N N . ASP D 1 135 ? 33.278 -31.822 21.745 1.00 47.31 180 ASP D N 1
ATOM 8804 C CA . ASP D 1 135 ? 31.883 -31.889 22.195 1.00 51.18 180 ASP D CA 1
ATOM 8805 C C . ASP D 1 135 ? 30.971 -30.715 21.811 1.00 48.57 180 ASP D C 1
ATOM 8806 O O . ASP D 1 135 ? 29.923 -30.554 22.417 1.00 53.28 180 ASP D O 1
ATOM 8811 N N . CYS D 1 136 ? 31.337 -29.896 20.826 1.00 47.62 181 CYS D N 1
ATOM 8812 C CA . CYS D 1 136 ? 30.399 -28.874 20.341 1.00 48.13 181 CYS D CA 1
ATOM 8813 C C . CYS D 1 136 ? 29.260 -29.544 19.621 1.00 45.01 181 CYS D C 1
ATOM 8814 O O . CYS D 1 136 ? 29.479 -30.427 18.781 1.00 47.69 181 CYS D O 1
ATOM 8817 N N . LEU D 1 137 ? 28.046 -29.107 19.927 1.00 41.91 182 LEU D N 1
ATOM 8818 C CA . LEU D 1 137 ? 26.843 -29.689 19.337 1.00 44.50 182 LEU D CA 1
ATOM 8819 C C . LEU D 1 137 ? 25.899 -28.608 18.812 1.00 48.54 182 LEU D C 1
ATOM 8820 O O . LEU D 1 137 ? 25.806 -27.538 19.403 1.00 46.14 182 LEU D O 1
ATOM 8825 N N . PRO D 1 138 ? 25.180 -28.901 17.711 1.00 48.74 183 PRO D N 1
ATOM 8826 C CA . PRO D 1 138 ? 24.222 -27.950 17.170 1.00 46.41 183 PRO D CA 1
ATOM 8827 C C . PRO D 1 138 ? 23.076 -27.711 18.090 1.00 48.64 183 PRO D C 1
ATOM 8828 O O . PRO D 1 138 ? 22.485 -28.659 18.599 1.00 55.35 183 PRO D O 1
ATOM 8832 N N . THR D 1 139 ? 22.759 -26.435 18.291 1.00 54.96 184 THR D N 1
ATOM 8833 C CA . THR D 1 139 ? 21.626 -26.037 19.110 1.00 53.40 184 THR D CA 1
ATOM 8834 C C . THR D 1 139 ? 20.797 -24.953 18.448 1.00 57.34 184 THR D C 1
ATOM 8835 O O . THR D 1 139 ? 21.246 -24.259 17.534 1.00 56.31 184 THR D O 1
ATOM 8839 N N . TYR D 1 140 ? 19.564 -24.839 18.918 1.00 52.40 185 TYR D N 1
ATOM 8840 C CA . TYR D 1 140 ? 18.737 -23.704 18.612 1.00 55.36 185 TYR D CA 1
ATOM 8841 C C . TYR D 1 140 ? 17.983 -23.364 19.887 1.00 54.50 185 TYR D C 1
ATOM 8842 O O . TYR D 1 140 ? 17.379 -24.237 20.528 1.00 55.67 185 TYR D O 1
ATOM 8851 N N . ASN D 1 141 ? 18.047 -22.087 20.259 1.00 50.75 186 ASN D N 1
ATOM 8852 C CA . ASN D 1 141 ? 17.580 -21.613 21.554 1.00 48.35 186 ASN D CA 1
ATOM 8853 C C . ASN D 1 141 ? 18.059 -22.501 22.692 1.00 46.49 186 ASN D C 1
ATOM 8854 O O . ASN D 1 141 ? 17.317 -22.845 23.603 1.00 46.09 186 ASN D O 1
ATOM 8859 N N . ASN D 1 142 ? 19.333 -22.839 22.647 1.00 46.65 187 ASN D N 1
ATOM 8860 C CA . ASN D 1 142 ? 19.972 -23.590 23.722 1.00 53.10 187 ASN D CA 1
ATOM 8861 C C . ASN D 1 142 ? 19.437 -25.024 23.946 1.00 57.52 187 ASN D C 1
ATOM 8862 O O . ASN D 1 142 ? 19.641 -25.613 25.009 1.00 52.60 187 ASN D O 1
ATOM 8867 N N . GLN D 1 143 ? 18.778 -25.571 22.931 1.00 60.15 188 GLN D N 1
ATOM 8868 C CA . GLN D 1 143 ? 18.346 -26.957 22.936 1.00 59.56 188 GLN D CA 1
ATOM 8869 C C . GLN D 1 143 ? 18.977 -27.650 21.757 1.00 53.77 188 GLN D C 1
ATOM 8870 O O . GLN D 1 143 ? 19.158 -27.069 20.693 1.00 52.81 188 GLN D O 1
ATOM 8876 N N . LEU D 1 144 ? 19.269 -28.922 21.952 1.00 53.30 189 LEU D N 1
ATOM 8877 C CA . LEU D 1 144 ? 19.775 -29.755 20.883 1.00 47.88 189 LEU D CA 1
ATOM 8878 C C . LEU D 1 144 ? 18.710 -29.902 19.808 1.00 47.00 189 LEU D C 1
ATOM 8879 O O . LEU D 1 144 ? 17.531 -30.039 20.098 1.00 44.79 189 LEU D O 1
ATOM 8884 N N . VAL D 1 145 ? 19.134 -29.838 18.560 1.00 48.98 190 VAL D N 1
ATOM 8885 C CA . VAL D 1 145 ? 18.198 -29.911 17.444 1.00 51.86 190 VAL D CA 1
ATOM 8886 C C . VAL D 1 145 ? 18.157 -31.310 16.885 1.00 54.03 190 VAL D C 1
ATOM 8887 O O . VAL D 1 145 ? 17.115 -31.780 16.432 1.00 54.29 190 VAL D O 1
ATOM 8891 N N . PHE D 1 146 ? 19.346 -31.918 16.902 1.00 56.08 191 PHE D N 1
ATOM 8892 C CA . PHE D 1 146 ? 19.632 -33.328 16.627 1.00 57.76 191 PHE D CA 1
ATOM 8893 C C . PHE D 1 146 ? 19.454 -34.225 17.857 1.00 53.35 191 PHE D C 1
ATOM 8894 O O . PHE D 1 146 ? 19.198 -33.739 18.959 1.00 54.05 191 PHE D O 1
ATOM 8902 N N . THR D 1 147 ? 19.579 -35.536 17.654 1.00 48.88 192 THR D N 1
ATOM 8903 C CA . THR D 1 147 ? 19.265 -36.516 18.667 1.00 45.83 192 THR D CA 1
ATOM 8904 C C . THR D 1 147 ? 19.662 -36.050 20.074 1.00 46.18 192 THR D C 1
ATOM 8905 O O . THR D 1 147 ? 20.724 -35.443 20.295 1.00 44.87 192 THR D O 1
ATOM 8909 N N . LYS D 1 148 ? 18.779 -36.341 21.019 1.00 42.31 193 LYS D N 1
ATOM 8910 C CA . LYS D 1 148 ? 19.010 -36.071 22.419 1.00 42.34 193 LYS D CA 1
ATOM 8911 C C . LYS D 1 148 ? 18.447 -37.219 23.248 1.00 38.88 193 LYS D C 1
ATOM 8912 O O . LYS D 1 148 ? 17.765 -38.099 22.739 1.00 39.48 193 LYS D O 1
ATOM 8918 N N . SER D 1 149 ? 18.739 -37.182 24.536 1.00 41.06 194 SER D N 1
ATOM 8919 C CA . SER D 1 149 ? 18.153 -38.099 25.499 1.00 43.25 194 SER D CA 1
ATOM 8920 C C . SER D 1 149 ? 16.885 -37.494 26.027 1.00 48.00 194 SER D C 1
ATOM 8921 O O . SER D 1 149 ? 16.720 -36.291 26.029 1.00 52.92 194 SER D O 1
ATOM 8924 N N . ASN D 1 150 ? 16.005 -38.358 26.501 1.00 50.70 195 ASN D N 1
ATOM 8925 C CA . ASN D 1 150 ? 14.834 -37.979 27.257 1.00 50.01 195 ASN D CA 1
ATOM 8926 C C . ASN D 1 150 ? 15.175 -37.230 28.557 1.00 53.16 195 ASN D C 1
ATOM 8927 O O . ASN D 1 150 ? 14.333 -36.570 29.166 1.00 57.71 195 ASN D O 1
ATOM 8932 N N . HIS D 1 151 ? 16.403 -37.384 29.013 1.00 53.21 196 HIS D N 1
ATOM 8933 C CA . HIS D 1 151 ? 16.904 -36.651 30.147 1.00 52.50 196 HIS D CA 1
ATOM 8934 C C . HIS D 1 151 ? 17.715 -35.496 29.582 1.00 53.91 196 HIS D C 1
ATOM 8935 O O . HIS D 1 151 ? 18.647 -35.709 28.817 1.00 53.67 196 HIS D O 1
ATOM 8942 N N . ARG D 1 152 ? 17.350 -34.274 29.963 1.00 55.20 197 ARG D N 1
ATOM 8943 C CA . ARG D 1 152 ? 17.940 -33.073 29.364 1.00 55.98 197 ARG D CA 1
ATOM 8944 C C . ARG D 1 152 ? 19.418 -32.877 29.661 1.00 46.96 197 ARG D C 1
ATOM 8945 O O . ARG D 1 152 ? 20.077 -32.156 28.942 1.00 50.92 197 ARG D O 1
ATOM 8953 N N . ASN D 1 153 ? 19.933 -33.478 30.724 1.00 47.42 198 ASN D N 1
ATOM 8954 C CA . ASN D 1 153 ? 21.376 -33.424 31.073 1.00 44.18 198 ASN D CA 1
ATOM 8955 C C . ASN D 1 153 ? 22.255 -34.544 30.549 1.00 41.86 198 ASN D C 1
ATOM 8956 O O . ASN D 1 153 ? 23.455 -34.584 30.851 1.00 45.81 198 ASN D O 1
ATOM 8961 N N . GLU D 1 154 ? 21.687 -35.486 29.807 1.00 38.95 199 GLU D N 1
ATOM 8962 C CA . GLU D 1 154 ? 22.463 -36.634 29.346 1.00 37.72 199 GLU D CA 1
ATOM 8963 C C . GLU D 1 154 ? 22.928 -36.403 27.906 1.00 34.61 199 GLU D C 1
ATOM 8964 O O . GLU D 1 154 ? 22.115 -36.052 27.058 1.00 35.66 199 GLU D O 1
ATOM 8970 N N . PHE D 1 155 ? 24.202 -36.647 27.623 1.00 30.88 200 PHE D N 1
ATOM 8971 C CA . PHE D 1 155 ? 24.753 -36.331 26.306 1.00 33.57 200 PHE D CA 1
ATOM 8972 C C . PHE D 1 155 ? 25.409 -37.434 25.490 1.00 32.62 200 PHE D C 1
ATOM 8973 O O . PHE D 1 155 ? 25.806 -37.167 24.353 1.00 34.65 200 PHE D O 1
ATOM 8981 N N . TRP D 1 156 ? 25.474 -38.672 25.984 1.00 31.41 201 TRP D N 1
ATOM 8982 C CA . TRP D 1 156 ? 26.151 -39.727 25.213 1.00 30.24 201 TRP D CA 1
ATOM 8983 C C . TRP D 1 156 ? 25.580 -39.952 23.831 1.00 30.50 201 TRP D C 1
ATOM 8984 O O . TRP D 1 156 ? 26.345 -40.168 22.885 1.00 30.64 201 TRP D O 1
ATOM 8995 N N . SER D 1 157 ? 24.253 -39.940 23.705 1.00 29.82 202 SER D N 1
ATOM 8996 C CA . SER D 1 157 ? 23.627 -40.286 22.446 1.00 30.12 202 SER D CA 1
ATOM 8997 C C . SER D 1 157 ? 23.799 -39.177 21.422 1.00 32.08 202 SER D C 1
ATOM 8998 O O . SER D 1 157 ? 24.066 -39.465 20.251 1.00 34.16 202 SER D O 1
ATOM 9001 N N . ALA D 1 158 ? 23.700 -37.929 21.860 1.00 33.64 203 ALA D N 1
ATOM 9002 C CA . ALA D 1 158 ? 23.973 -36.772 21.002 1.00 33.32 203 ALA D CA 1
ATOM 9003 C C . ALA D 1 158 ? 25.421 -36.764 20.510 1.00 36.27 203 ALA D C 1
ATOM 9004 O O . ALA D 1 158 ? 25.687 -36.478 19.350 1.00 44.08 203 ALA D O 1
ATOM 9006 N N . LEU D 1 159 ? 26.344 -37.145 21.382 1.00 37.26 204 LEU D N 1
ATOM 9007 C CA . LEU D 1 159 ? 27.751 -37.225 21.027 1.00 34.65 204 LEU D CA 1
ATOM 9008 C C . LEU D 1 159 ? 28.067 -38.404 20.125 1.00 34.98 204 LEU D C 1
ATOM 9009 O O . LEU D 1 159 ? 28.900 -38.297 19.225 1.00 37.37 204 LEU D O 1
ATOM 9014 N N . LEU D 1 160 ? 27.382 -39.527 20.327 1.00 37.26 205 LEU D N 1
ATOM 9015 C CA . LEU D 1 160 ? 27.552 -40.685 19.454 1.00 35.20 205 LEU D CA 1
ATOM 9016 C C . LEU D 1 160 ? 27.085 -40.355 18.048 1.00 36.05 205 LEU D C 1
ATOM 9017 O O . LEU D 1 160 ? 27.705 -40.752 17.077 1.00 35.33 205 LEU D O 1
ATOM 9022 N N . GLU D 1 161 ? 25.958 -39.666 17.947 1.00 37.42 206 GLU D N 1
ATOM 9023 C CA . GLU D 1 161 ? 25.441 -39.254 16.660 1.00 38.83 206 GLU D CA 1
ATOM 9024 C C . GLU D 1 161 ? 26.463 -38.351 15.977 1.00 39.10 206 GLU D C 1
ATOM 9025 O O . GLU D 1 161 ? 26.748 -38.513 14.801 1.00 41.29 206 GLU D O 1
ATOM 9031 N N . LYS D 1 162 ? 27.013 -37.403 16.716 1.00 41.02 207 LYS D N 1
ATOM 9032 C CA . LYS D 1 162 ? 28.003 -36.532 16.143 1.00 39.52 207 LYS D CA 1
ATOM 9033 C C . LYS D 1 162 ? 29.163 -37.339 15.612 1.00 40.23 207 LYS D C 1
ATOM 9034 O O . LYS D 1 162 ? 29.615 -37.106 14.498 1.00 47.61 207 LYS D O 1
ATOM 9040 N N . ALA D 1 163 ? 29.644 -38.296 16.389 1.00 38.63 208 ALA D N 1
ATOM 9041 C CA . ALA D 1 163 ? 30.785 -39.085 15.947 1.00 37.05 208 ALA D CA 1
ATOM 9042 C C . ALA D 1 163 ? 30.449 -39.848 14.689 1.00 36.88 208 ALA D C 1
ATOM 9043 O O . ALA D 1 163 ? 31.273 -39.967 13.803 1.00 36.90 208 ALA D O 1
ATOM 9045 N N . TYR D 1 164 ? 29.233 -40.370 14.601 1.00 38.84 209 TYR D N 1
ATOM 9046 C CA . TYR D 1 164 ? 28.820 -41.086 13.401 1.00 39.88 209 TYR D CA 1
ATOM 9047 C C . TYR D 1 164 ? 28.668 -40.133 12.206 1.00 42.48 209 TYR D C 1
ATOM 9048 O O . TYR D 1 164 ? 28.952 -40.499 11.072 1.00 43.07 209 TYR D O 1
ATOM 9057 N N . ALA D 1 165 ? 28.181 -38.931 12.466 1.00 41.29 210 ALA D N 1
ATOM 9058 C CA . ALA D 1 165 ? 28.150 -37.930 11.431 1.00 43.66 210 ALA D CA 1
ATOM 9059 C C . ALA D 1 165 ? 29.555 -37.677 10.901 1.00 45.49 210 ALA D C 1
ATOM 9060 O O . ALA D 1 165 ? 29.764 -37.720 9.694 1.00 51.35 210 ALA D O 1
ATOM 9062 N N . LYS D 1 166 ? 30.521 -37.464 11.783 1.00 43.00 211 LYS D N 1
ATOM 9063 C CA . LYS D 1 166 ? 31.904 -37.287 11.342 1.00 44.70 211 LYS D CA 1
ATOM 9064 C C . LYS D 1 166 ? 32.409 -38.433 10.476 1.00 43.78 211 LYS D C 1
ATOM 9065 O O . LYS D 1 166 ? 33.109 -38.226 9.477 1.00 44.62 211 LYS D O 1
ATOM 9071 N N . LEU D 1 167 ? 32.062 -39.642 10.847 1.00 43.43 212 LEU D N 1
ATOM 9072 C CA . LEU D 1 167 ? 32.483 -40.790 10.072 1.00 45.78 212 LEU D CA 1
ATOM 9073 C C . LEU D 1 167 ? 31.962 -40.728 8.641 1.00 47.81 212 LEU D C 1
ATOM 9074 O O . LEU D 1 167 ? 32.601 -41.242 7.715 1.00 45.17 212 LEU D O 1
ATOM 9079 N N . HIS D 1 168 ? 30.796 -40.118 8.460 1.00 50.22 213 HIS D N 1
ATOM 9080 C CA . HIS D 1 168 ? 30.168 -39.992 7.134 1.00 54.00 213 HIS D CA 1
ATOM 9081 C C . HIS D 1 168 ? 30.370 -38.622 6.464 1.00 53.55 213 HIS D C 1
ATOM 9082 O O . HIS D 1 168 ? 29.735 -38.331 5.469 1.00 59.20 213 HIS D O 1
ATOM 9089 N N . GLY D 1 169 ? 31.214 -37.768 7.036 1.00 53.01 214 GLY D N 1
ATOM 9090 C CA . GLY D 1 169 ? 31.516 -36.451 6.474 1.00 48.89 214 GLY D CA 1
ATOM 9091 C C . GLY D 1 169 ? 30.644 -35.288 6.912 1.00 50.15 214 GLY D C 1
ATOM 9092 O O . GLY D 1 169 ? 31.086 -34.137 6.872 1.00 52.87 214 GLY D O 1
ATOM 9093 N N . SER D 1 170 ? 29.416 -35.561 7.331 1.00 48.13 215 SER D N 1
ATOM 9094 C CA . SER D 1 170 ? 28.496 -34.495 7.711 1.00 50.17 215 SER D CA 1
ATOM 9095 C C . SER D 1 170 ? 27.248 -35.053 8.391 1.00 49.59 215 SER D C 1
ATOM 9096 O O . SER D 1 170 ? 26.892 -36.219 8.194 1.00 54.71 215 SER D O 1
ATOM 9099 N N . TYR D 1 171 ? 26.546 -34.211 9.136 1.00 47.82 216 TYR D N 1
ATOM 9100 C CA . TYR D 1 171 ? 25.237 -34.609 9.630 1.00 48.73 216 TYR D CA 1
ATOM 9101 C C . TYR D 1 171 ? 24.285 -34.925 8.464 1.00 53.12 216 TYR D C 1
ATOM 9102 O O . TYR D 1 171 ? 23.526 -35.905 8.512 1.00 51.77 216 TYR D O 1
ATOM 9111 N N . GLU D 1 172 ? 24.332 -34.109 7.412 1.00 56.70 217 GLU D N 1
ATOM 9112 C CA . GLU D 1 172 ? 23.435 -34.302 6.269 1.00 57.88 217 GLU D CA 1
ATOM 9113 C C . GLU D 1 172 ? 23.595 -35.679 5.643 1.00 51.94 217 GLU D C 1
ATOM 9114 O O . GLU D 1 172 ? 22.640 -36.239 5.139 1.00 51.91 217 GLU D O 1
ATOM 9120 N N . ALA D 1 173 ? 24.809 -36.223 5.691 1.00 49.61 218 ALA D N 1
ATOM 9121 C CA . ALA D 1 173 ? 25.077 -37.564 5.160 1.00 43.59 218 ALA D CA 1
ATOM 9122 C C . ALA D 1 173 ? 24.383 -38.702 5.922 1.00 46.40 218 ALA D C 1
ATOM 9123 O O . ALA D 1 173 ? 24.350 -39.827 5.444 1.00 47.64 218 ALA D O 1
ATOM 9125 N N . LEU D 1 174 ? 23.848 -38.412 7.107 1.00 46.40 219 LEU D N 1
ATOM 9126 C CA . LEU D 1 174 ? 23.067 -39.397 7.876 1.00 49.35 219 LEU D CA 1
ATOM 9127 C C . LEU D 1 174 ? 21.591 -39.436 7.509 1.00 50.09 219 LEU D C 1
ATOM 9128 O O . LEU D 1 174 ? 20.851 -40.262 8.046 1.00 45.16 219 LEU D O 1
ATOM 9133 N N . LYS D 1 175 ? 21.180 -38.554 6.602 1.00 50.06 220 LYS D N 1
ATOM 9134 C CA . LYS D 1 175 ? 19.800 -38.450 6.189 1.00 54.00 220 LYS D CA 1
ATOM 9135 C C . LYS D 1 175 ? 19.593 -39.611 5.218 1.00 54.78 220 LYS D C 1
ATOM 9136 O O . LYS D 1 175 ? 20.159 -39.631 4.139 1.00 60.47 220 LYS D O 1
ATOM 9142 N N . GLY D 1 176 ? 18.844 -40.619 5.618 1.00 54.77 221 GLY D N 1
ATOM 9143 C CA . GLY D 1 176 ? 18.661 -41.779 4.772 1.00 53.32 221 GLY D CA 1
ATOM 9144 C C . GLY D 1 176 ? 19.758 -42.809 4.891 1.00 53.26 221 GLY D C 1
ATOM 9145 O O . GLY D 1 176 ? 20.941 -42.490 4.762 1.00 61.15 221 GLY D O 1
ATOM 9146 N N . GLY D 1 177 ? 19.355 -44.060 5.106 1.00 49.88 222 GLY D N 1
ATOM 9147 C CA . GLY D 1 177 ? 20.303 -45.162 5.243 1.00 45.73 222 GLY D CA 1
ATOM 9148 C C . GLY D 1 177 ? 19.563 -46.436 5.588 1.00 47.82 222 GLY D C 1
ATOM 9149 O O . GLY D 1 177 ? 18.336 -46.451 5.685 1.00 48.54 222 GLY D O 1
ATOM 9150 N N . ASN D 1 178 ? 20.307 -47.515 5.775 1.00 47.01 223 ASN D N 1
ATOM 9151 C CA . ASN D 1 178 ? 19.727 -48.791 6.137 1.00 46.72 223 ASN D CA 1
ATOM 9152 C C . ASN D 1 178 ? 20.159 -49.210 7.549 1.00 44.41 223 ASN D C 1
ATOM 9153 O O . ASN D 1 178 ? 21.333 -49.153 7.866 1.00 39.45 223 ASN D O 1
ATOM 9158 N N . THR D 1 179 ? 19.219 -49.691 8.357 1.00 43.71 224 THR D N 1
ATOM 9159 C CA . THR D 1 179 ? 19.525 -50.039 9.717 1.00 46.26 224 THR D CA 1
ATOM 9160 C C . THR D 1 179 ? 20.664 -51.027 9.786 1.00 46.34 224 THR D C 1
ATOM 9161 O O . THR D 1 179 ? 21.477 -50.987 10.696 1.00 46.64 224 THR D O 1
ATOM 9165 N N . THR D 1 180 ? 20.724 -51.920 8.821 1.00 49.84 225 THR D N 1
ATOM 9166 C CA . THR D 1 180 ? 21.737 -52.967 8.829 1.00 48.30 225 THR D CA 1
ATOM 9167 C C . THR D 1 180 ? 23.137 -52.384 8.744 1.00 44.60 225 THR D C 1
ATOM 9168 O O . THR D 1 180 ? 24.065 -52.960 9.277 1.00 43.12 225 THR D O 1
ATOM 9172 N N . GLU D 1 181 ? 23.295 -51.248 8.074 1.00 45.12 226 GLU D N 1
ATOM 9173 C CA . GLU D 1 181 ? 24.603 -50.620 8.001 1.00 49.07 226 GLU D CA 1
ATOM 9174 C C . GLU D 1 181 ? 25.067 -50.264 9.423 1.00 43.56 226 GLU D C 1
ATOM 9175 O O . GLU D 1 181 ? 26.201 -50.542 9.789 1.00 42.97 226 GLU D O 1
ATOM 9181 N N . ALA D 1 182 ? 24.188 -49.656 10.216 1.00 40.33 227 ALA D N 1
ATOM 9182 C CA . ALA D 1 182 ? 24.552 -49.225 11.578 1.00 38.43 227 ALA D CA 1
ATOM 9183 C C . ALA D 1 182 ? 24.804 -50.416 12.477 1.00 34.36 227 ALA D C 1
ATOM 9184 O O . ALA D 1 182 ? 25.759 -50.429 13.235 1.00 34.17 227 ALA D O 1
ATOM 9186 N N . MET D 1 183 ? 23.954 -51.430 12.374 1.00 38.31 228 MET D N 1
ATOM 9187 C CA . MET D 1 183 ? 24.116 -52.639 13.168 1.00 39.90 228 MET D CA 1
ATOM 9188 C C . MET D 1 183 ? 25.496 -53.242 12.953 1.00 41.74 228 MET D C 1
ATOM 9189 O O . MET D 1 183 ? 26.171 -53.609 13.904 1.00 43.54 228 MET D O 1
ATOM 9194 N N . GLU D 1 184 ? 25.931 -53.315 11.699 1.00 42.58 229 GLU D N 1
ATOM 9195 C CA . GLU D 1 184 ? 27.255 -53.874 11.370 1.00 42.77 229 GLU D CA 1
ATOM 9196 C C . GLU D 1 184 ? 28.360 -52.984 11.897 1.00 40.04 229 GLU D C 1
ATOM 9197 O O . GLU D 1 184 ? 29.342 -53.484 12.417 1.00 36.41 229 GLU D O 1
ATOM 9203 N N . ASP D 1 185 ? 28.193 -51.673 11.760 1.00 36.51 230 ASP D N 1
ATOM 9204 C CA . ASP D 1 185 ? 29.161 -50.724 12.288 1.00 40.07 230 ASP D CA 1
ATOM 9205 C C . ASP D 1 185 ? 29.296 -50.754 13.822 1.00 39.87 230 ASP D C 1
ATOM 9206 O O . ASP D 1 185 ? 30.315 -50.335 14.347 1.00 35.82 230 ASP D O 1
ATOM 9211 N N . PHE D 1 186 ? 28.273 -51.223 14.519 1.00 36.55 231 PHE D N 1
ATOM 9212 C CA . PHE D 1 186 ? 28.339 -51.360 15.960 1.00 39.08 231 PHE D CA 1
ATOM 9213 C C . PHE D 1 186 ? 28.750 -52.753 16.489 1.00 42.37 231 PHE D C 1
ATOM 9214 O O . PHE D 1 186 ? 29.047 -52.894 17.666 1.00 44.54 231 PHE D O 1
ATOM 9222 N N . THR D 1 187 ? 28.674 -53.784 15.657 1.00 40.21 232 THR D N 1
ATOM 9223 C CA . THR D 1 187 ? 28.902 -55.142 16.125 1.00 43.68 232 THR D CA 1
ATOM 9224 C C . THR D 1 187 ? 29.978 -55.920 15.345 1.00 46.41 232 THR D C 1
ATOM 9225 O O . THR D 1 187 ? 30.586 -56.803 15.888 1.00 46.12 232 THR D O 1
ATOM 9229 N N . GLY D 1 188 ? 30.179 -55.609 14.069 1.00 48.19 233 GLY D N 1
ATOM 9230 C CA . GLY D 1 188 ? 30.975 -56.454 13.187 1.00 45.58 233 GLY D CA 1
ATOM 9231 C C . GLY D 1 188 ? 30.257 -57.753 12.888 1.00 44.64 233 GLY D C 1
ATOM 9232 O O . GLY D 1 188 ? 30.878 -58.744 12.502 1.00 46.26 233 GLY D O 1
ATOM 9233 N N . GLY D 1 189 ? 28.940 -57.763 13.090 1.00 42.83 234 GLY D N 1
ATOM 9234 C CA . GLY D 1 189 ? 28.118 -58.924 12.779 1.00 41.47 234 GLY D CA 1
ATOM 9235 C C . GLY D 1 189 ? 27.739 -58.919 11.317 1.00 40.25 234 GLY D C 1
ATOM 9236 O O . GLY D 1 189 ? 28.161 -58.053 10.541 1.00 43.98 234 GLY D O 1
ATOM 9237 N N . VAL D 1 190 ? 26.949 -59.908 10.936 1.00 41.15 235 VAL D N 1
ATOM 9238 C CA . VAL D 1 190 ? 26.503 -60.078 9.555 1.00 44.31 235 VAL D CA 1
ATOM 9239 C C . VAL D 1 190 ? 25.002 -59.894 9.486 1.00 47.90 235 VAL D C 1
ATOM 9240 O O . VAL D 1 190 ? 24.237 -60.662 10.069 1.00 50.63 235 VAL D O 1
ATOM 9244 N N . ALA D 1 191 ? 24.599 -58.861 8.763 1.00 57.99 236 ALA D N 1
ATOM 9245 C CA . ALA D 1 191 ? 23.189 -58.550 8.573 1.00 65.42 236 ALA D CA 1
ATOM 9246 C C . ALA D 1 191 ? 22.472 -59.537 7.640 1.00 65.88 236 ALA D C 1
ATOM 9247 O O . ALA D 1 191 ? 22.998 -59.943 6.613 1.00 68.71 236 ALA D O 1
ATOM 9249 N N . GLU D 1 192 ? 21.272 -59.926 8.046 1.00 67.98 237 GLU D N 1
ATOM 9250 C CA . GLU D 1 192 ? 20.406 -60.845 7.310 1.00 73.84 237 GLU D CA 1
ATOM 9251 C C . GLU D 1 192 ? 19.022 -60.173 7.160 1.00 77.00 237 GLU D C 1
ATOM 9252 O O . GLU D 1 192 ? 18.515 -59.559 8.104 1.00 74.22 237 GLU D O 1
ATOM 9258 N N . PHE D 1 193 ? 18.410 -60.281 5.981 1.00 81.38 238 PHE D N 1
ATOM 9259 C CA . PHE D 1 193 ? 17.097 -59.651 5.716 1.00 81.60 238 PHE D CA 1
ATOM 9260 C C . PHE D 1 193 ? 15.987 -60.679 5.549 1.00 76.87 238 PHE D C 1
ATOM 9261 O O . PHE D 1 193 ? 16.205 -61.762 5.038 1.00 73.61 238 PHE D O 1
ATOM 9269 N N . PHE D 1 194 ? 14.793 -60.329 5.992 1.00 71.21 239 PHE D N 1
ATOM 9270 C CA . PHE D 1 194 ? 13.623 -61.143 5.751 1.00 68.23 239 PHE D CA 1
ATOM 9271 C C . PHE D 1 194 ? 12.544 -60.230 5.187 1.00 66.53 239 PHE D C 1
ATOM 9272 O O . PHE D 1 194 ? 12.296 -59.163 5.727 1.00 66.56 239 PHE D O 1
ATOM 9280 N N . GLU D 1 195 ? 11.927 -60.642 4.081 1.00 72.99 240 GLU D N 1
ATOM 9281 C CA . GLU D 1 195 ? 10.666 -60.052 3.622 1.00 67.24 240 GLU D CA 1
ATOM 9282 C C . GLU D 1 195 ? 9.556 -60.730 4.409 1.00 63.92 240 GLU D C 1
ATOM 9283 O O . GLU D 1 195 ? 9.385 -61.937 4.312 1.00 57.83 240 GLU D O 1
ATOM 9289 N N . ILE D 1 196 ? 8.822 -59.971 5.213 1.00 64.97 241 ILE D N 1
ATOM 9290 C CA . ILE D 1 196 ? 7.862 -60.579 6.156 1.00 68.17 241 ILE D CA 1
ATOM 9291 C C . ILE D 1 196 ? 6.721 -61.311 5.432 1.00 71.69 241 ILE D C 1
ATOM 9292 O O . ILE D 1 196 ? 6.148 -62.270 5.957 1.00 69.65 241 ILE D O 1
ATOM 9297 N N . ARG D 1 197 ? 6.404 -60.874 4.218 1.00 72.57 242 ARG D N 1
ATOM 9298 C CA . ARG D 1 197 ? 5.409 -61.577 3.393 1.00 78.00 242 ARG D CA 1
ATOM 9299 C C . ARG D 1 197 ? 5.857 -63.023 3.072 1.00 84.04 242 ARG D C 1
ATOM 9300 O O . ARG D 1 197 ? 5.038 -63.940 3.075 1.00 86.46 242 ARG D O 1
ATOM 9308 N N . ASP D 1 198 ? 7.163 -63.215 2.838 1.00 90.73 243 ASP D N 1
ATOM 9309 C CA . ASP D 1 198 ? 7.778 -64.551 2.628 1.00 91.57 243 ASP D CA 1
ATOM 9310 C C . ASP D 1 198 ? 8.261 -65.229 3.920 1.00 92.98 243 ASP D C 1
ATOM 9311 O O . ASP D 1 198 ? 9.029 -66.189 3.880 1.00 87.38 243 ASP D O 1
ATOM 9316 N N . ALA D 1 199 ? 7.799 -64.736 5.062 1.00 104.34 244 ALA D N 1
ATOM 9317 C CA . ALA D 1 199 ? 8.239 -65.227 6.363 1.00 116.02 244 ALA D CA 1
ATOM 9318 C C . ALA D 1 199 ? 7.812 -66.679 6.576 1.00 120.90 244 ALA D C 1
ATOM 9319 O O . ALA D 1 199 ? 6.649 -67.006 6.343 1.00 129.24 244 ALA D O 1
ATOM 9321 N N . PRO D 1 200 ? 8.742 -67.546 7.025 1.00 119.55 245 PRO D N 1
ATOM 9322 C CA . PRO D 1 200 ? 8.347 -68.917 7.338 1.00 119.42 245 PRO D CA 1
ATOM 9323 C C . PRO D 1 200 ? 7.386 -69.012 8.527 1.00 122.08 245 PRO D C 1
ATOM 9324 O O . PRO D 1 200 ? 7.176 -68.048 9.270 1.00 113.30 245 PRO D O 1
ATOM 9328 N N . SER D 1 201 ? 6.799 -70.189 8.678 1.00 128.78 246 SER D N 1
ATOM 9329 C CA . SER D 1 201 ? 5.823 -70.470 9.733 1.00 129.96 246 SER D CA 1
ATOM 9330 C C . SER D 1 201 ? 6.350 -70.235 11.161 1.00 132.48 246 SER D C 1
ATOM 9331 O O . SER D 1 201 ? 5.591 -69.895 12.078 1.00 133.93 246 SER D O 1
ATOM 9334 N N . ASP D 1 202 ? 7.669 -70.286 11.259 1.00 132.55 247 ASP D N 1
ATOM 9335 C CA . ASP D 1 202 ? 8.409 -70.260 12.504 1.00 128.20 247 ASP D CA 1
ATOM 9336 C C . ASP D 1 202 ? 9.045 -68.919 12.788 1.00 116.98 247 ASP D C 1
ATOM 9337 O O . ASP D 1 202 ? 9.957 -68.834 13.594 1.00 116.93 247 ASP D O 1
ATOM 9342 N N . MET D 1 203 ? 8.606 -67.881 12.105 1.00 99.53 248 MET D N 1
ATOM 9343 C CA . MET D 1 203 ? 9.285 -66.611 12.224 1.00 94.07 248 MET D CA 1
ATOM 9344 C C . MET D 1 203 ? 9.282 -66.062 13.649 1.00 87.30 248 MET D C 1
ATOM 9345 O O . MET D 1 203 ? 10.265 -65.500 14.086 1.00 74.23 248 MET D O 1
ATOM 9350 N N . TYR D 1 204 ? 8.193 -66.238 14.373 1.00 80.79 249 TYR D N 1
ATOM 9351 C CA . TYR D 1 204 ? 8.150 -65.770 15.738 1.00 76.93 249 TYR D CA 1
ATOM 9352 C C . TYR D 1 204 ? 9.208 -66.455 16.582 1.00 77.52 249 TYR D C 1
ATOM 9353 O O . TYR D 1 204 ? 9.859 -65.813 17.355 1.00 79.93 249 TYR D O 1
ATOM 9362 N N . LYS D 1 205 ? 9.398 -67.753 16.420 1.00 78.02 250 LYS D N 1
ATOM 9363 C CA . LYS D 1 205 ? 10.495 -68.504 17.089 1.00 79.56 250 LYS D CA 1
ATOM 9364 C C . LYS D 1 205 ? 11.882 -68.000 16.689 1.00 72.08 250 LYS D C 1
ATOM 9365 O O . LYS D 1 205 ? 12.765 -67.887 17.533 1.00 60.80 250 LYS D O 1
ATOM 9371 N N . ILE D 1 206 ? 12.063 -67.701 15.404 1.00 67.78 251 ILE D N 1
ATOM 9372 C CA . ILE D 1 206 ? 13.339 -67.187 14.924 1.00 69.80 251 ILE D CA 1
ATOM 9373 C C . ILE D 1 206 ? 13.669 -65.846 15.590 1.00 73.23 251 ILE D C 1
ATOM 9374 O O . ILE D 1 206 ? 14.810 -65.600 16.003 1.00 63.55 251 ILE D O 1
ATOM 9379 N N . MET D 1 207 ? 12.665 -64.983 15.675 1.00 67.28 252 MET D N 1
ATOM 9380 C CA . MET D 1 207 ? 12.852 -63.684 16.273 1.00 61.95 252 MET D CA 1
ATOM 9381 C C . MET D 1 207 ? 13.156 -63.873 17.742 1.00 63.08 252 MET D C 1
ATOM 9382 O O . MET D 1 207 ? 14.096 -63.261 18.264 1.00 66.16 252 MET D O 1
ATOM 9387 N N . LYS D 1 208 ? 12.371 -64.718 18.405 1.00 64.41 253 LYS D N 1
ATOM 9388 C CA . LYS D 1 208 ? 12.563 -64.985 19.838 1.00 73.22 253 LYS D CA 1
ATOM 9389 C C . LYS D 1 208 ? 13.986 -65.472 20.125 1.00 70.57 253 LYS D C 1
ATOM 9390 O O . LYS D 1 208 ? 14.637 -64.968 21.025 1.00 75.45 253 LYS D O 1
ATOM 9396 N N . LYS D 1 209 ? 14.483 -66.426 19.353 1.00 69.40 254 LYS D N 1
ATOM 9397 C CA . LYS D 1 209 ? 15.834 -66.935 19.601 1.00 74.65 254 LYS D CA 1
ATOM 9398 C C . LYS D 1 209 ? 16.911 -65.849 19.378 1.00 70.69 254 LYS D C 1
ATOM 9399 O O . LYS D 1 209 ? 17.888 -65.751 20.123 1.00 69.68 254 LYS D O 1
ATOM 9405 N N . ALA D 1 210 ? 16.713 -65.019 18.365 1.00 69.71 255 ALA D N 1
ATOM 9406 C CA . ALA D 1 210 ? 17.656 -63.942 18.041 1.00 65.63 255 ALA D CA 1
ATOM 9407 C C . ALA D 1 210 ? 17.758 -62.908 19.162 1.00 64.59 255 ALA D C 1
ATOM 9408 O O . ALA D 1 210 ? 18.861 -62.450 19.488 1.00 64.78 255 ALA D O 1
ATOM 9410 N N . ILE D 1 211 ? 16.618 -62.526 19.725 1.00 60.61 256 ILE D N 1
ATOM 9411 C CA . ILE D 1 211 ? 16.611 -61.505 20.748 1.00 69.78 256 ILE D CA 1
ATOM 9412 C C . ILE D 1 211 ? 17.287 -62.047 22.020 1.00 77.36 256 ILE D C 1
ATOM 9413 O O . ILE D 1 211 ? 18.104 -61.350 22.640 1.00 66.92 256 ILE D O 1
ATOM 9418 N N . GLU D 1 212 ? 16.985 -63.305 22.357 1.00 81.81 257 GLU D N 1
ATOM 9419 C CA . GLU D 1 212 ? 17.607 -64.013 23.488 1.00 78.00 257 GLU D CA 1
ATOM 9420 C C . GLU D 1 212 ? 19.126 -64.263 23.308 1.00 77.44 257 GLU D C 1
ATOM 9421 O O . GLU D 1 212 ? 19.832 -64.457 24.284 1.00 81.13 257 GLU D O 1
ATOM 9427 N N . ARG D 1 213 ? 19.614 -64.247 22.067 1.00 72.47 258 ARG D N 1
ATOM 9428 C CA . ARG D 1 213 ? 21.047 -64.394 21.732 1.00 66.82 258 ARG D CA 1
ATOM 9429 C C . ARG D 1 213 ? 21.800 -63.039 21.721 1.00 68.72 258 ARG D C 1
ATOM 9430 O O . ARG D 1 213 ? 23.026 -62.978 21.524 1.00 68.21 258 ARG D O 1
ATOM 9438 N N . GLY D 1 214 ? 21.058 -61.962 21.855 1.00 68.11 259 GLY D N 1
ATOM 9439 C CA . GLY D 1 214 ? 21.657 -60.654 21.821 1.00 67.68 259 GLY D CA 1
ATOM 9440 C C . GLY D 1 214 ? 21.761 -60.050 20.446 1.00 63.54 259 GLY D C 1
ATOM 9441 O O . GLY D 1 214 ? 22.316 -58.999 20.302 1.00 70.09 259 GLY D O 1
ATOM 9442 N N . SER D 1 215 ? 21.244 -60.717 19.433 1.00 60.34 260 SER D N 1
ATOM 9443 C CA . SER D 1 215 ? 21.268 -60.182 18.075 1.00 58.23 260 SER D CA 1
ATOM 9444 C C . SER D 1 215 ? 20.377 -58.942 17.982 1.00 47.63 260 SER D C 1
ATOM 9445 O O . SER D 1 215 ? 19.319 -58.859 18.607 1.00 46.29 260 SER D O 1
ATOM 9448 N N . LEU D 1 216 ? 20.821 -57.984 17.190 1.00 45.36 261 LEU D N 1
ATOM 9449 C CA . LEU D 1 216 ? 20.071 -56.742 16.979 1.00 45.63 261 LEU D CA 1
ATOM 9450 C C . LEU D 1 216 ? 18.976 -56.944 15.913 1.00 43.73 261 LEU D C 1
ATOM 9451 O O . LEU D 1 216 ? 19.228 -57.542 14.873 1.00 41.61 261 LEU D O 1
ATOM 9456 N N . MET D 1 217 ? 17.781 -56.421 16.164 1.00 43.59 262 MET D N 1
ATOM 9457 C CA . MET D 1 217 ? 16.649 -56.596 15.251 1.00 46.09 262 MET D CA 1
ATOM 9458 C C . MET D 1 217 ? 15.856 -55.340 15.024 1.00 42.24 262 MET D C 1
ATOM 9459 O O . MET D 1 217 ? 15.351 -54.738 15.961 1.00 44.19 262 MET D O 1
ATOM 9464 N N . GLY D 1 218 ? 15.685 -55.000 13.764 1.00 43.88 263 GLY D N 1
ATOM 9465 C CA . GLY D 1 218 ? 14.921 -53.831 13.356 1.00 47.29 263 GLY D CA 1
ATOM 9466 C C . GLY D 1 218 ? 13.861 -54.223 12.348 1.00 50.03 263 GLY D C 1
ATOM 9467 O O . GLY D 1 218 ? 13.907 -55.312 11.781 1.00 50.47 263 GLY D O 1
ATOM 9468 N N . CYS D 1 219 ? 12.892 -53.346 12.146 1.00 48.34 264 CYS D N 1
ATOM 9469 C CA . CYS D 1 219 ? 11.863 -53.599 11.182 1.00 46.00 264 CYS D CA 1
ATOM 9470 C C . CYS D 1 219 ? 11.309 -52.320 10.598 1.00 47.16 264 CYS D C 1
ATOM 9471 O O . CYS D 1 219 ? 11.489 -51.238 11.153 1.00 47.63 264 CYS D O 1
ATOM 9474 N N . SER D 1 220 ? 10.689 -52.438 9.427 1.00 49.74 265 SER D N 1
ATOM 9475 C CA . SER D 1 220 ? 10.037 -51.287 8.798 1.00 54.59 265 SER D CA 1
ATOM 9476 C C . SER D 1 220 ? 8.915 -51.683 7.858 1.00 58.41 265 SER D C 1
ATOM 9477 O O . SER D 1 220 ? 8.735 -52.858 7.499 1.00 51.07 265 SER D O 1
ATOM 9480 N N . ILE D 1 221 ? 8.148 -50.663 7.499 1.00 64.32 266 ILE D N 1
ATOM 9481 C CA . ILE D 1 221 ? 7.101 -50.760 6.504 1.00 66.12 266 ILE D CA 1
ATOM 9482 C C . ILE D 1 221 ? 7.661 -50.056 5.269 1.00 67.70 266 ILE D C 1
ATOM 9483 O O . ILE D 1 221 ? 7.900 -48.843 5.311 1.00 59.75 266 ILE D O 1
ATOM 9488 N N . ASP D 1 222 ? 7.913 -50.824 4.201 1.00 77.30 267 ASP D N 1
ATOM 9489 C CA . ASP D 1 222 ? 8.517 -50.288 2.954 1.00 84.70 267 ASP D CA 1
ATOM 9490 C C . ASP D 1 222 ? 7.707 -49.184 2.294 1.00 80.48 267 ASP D C 1
ATOM 9491 O O . ASP D 1 222 ? 6.511 -49.349 2.085 1.00 69.16 267 ASP D O 1
ATOM 9496 N N . ASP D 1 223 ? 8.378 -48.081 1.959 1.00 87.30 268 ASP D N 1
ATOM 9497 C CA . ASP D 1 223 ? 7.785 -47.007 1.151 1.00 92.58 268 ASP D CA 1
ATOM 9498 C C . ASP D 1 223 ? 8.285 -47.018 -0.312 1.00 93.24 268 ASP D C 1
ATOM 9499 O O . ASP D 1 223 ? 8.159 -46.016 -1.018 1.00 93.74 268 ASP D O 1
ATOM 9504 N N . GLY D 1 224 ? 8.844 -48.147 -0.755 1.00 95.26 269 GLY D N 1
ATOM 9505 C CA . GLY D 1 224 ? 9.373 -48.301 -2.109 1.00 95.18 269 GLY D CA 1
ATOM 9506 C C . GLY D 1 224 ? 10.847 -47.987 -2.288 1.00 98.35 269 GLY D C 1
ATOM 9507 O O . GLY D 1 224 ? 11.474 -48.526 -3.203 1.00 110.47 269 GLY D O 1
ATOM 9508 N N . THR D 1 225 ? 11.398 -47.128 -1.431 1.00 95.59 270 THR D N 1
ATOM 9509 C CA . THR D 1 225 ? 12.765 -46.600 -1.598 1.00 99.44 270 THR D CA 1
ATOM 9510 C C . THR D 1 225 ? 13.906 -47.476 -1.036 1.00 100.48 270 THR D C 1
ATOM 9511 O O . THR D 1 225 ? 15.070 -47.206 -1.330 1.00 99.58 270 THR D O 1
ATOM 9515 N N . ASN D 1 226 ? 13.578 -48.512 -0.254 1.00 106.03 271 ASN D N 1
ATOM 9516 C CA . ASN D 1 226 ? 14.584 -49.384 0.409 1.00 105.75 271 ASN D CA 1
ATOM 9517 C C . ASN D 1 226 ? 15.475 -48.650 1.436 1.00 95.09 271 ASN D C 1
ATOM 9518 O O . ASN D 1 226 ? 16.585 -49.081 1.753 1.00 89.17 271 ASN D O 1
ATOM 9523 N N . MET D 1 227 ? 14.954 -47.545 1.954 1.00 86.93 272 MET D N 1
ATOM 9524 C CA . MET D 1 227 ? 15.630 -46.710 2.933 1.00 84.71 272 MET D CA 1
ATOM 9525 C C . MET D 1 227 ? 14.627 -46.179 3.955 1.00 81.08 272 MET D C 1
ATOM 9526 O O . MET D 1 227 ? 13.413 -46.130 3.696 1.00 72.94 272 MET D O 1
ATOM 9531 N N . THR D 1 228 ? 15.154 -45.791 5.115 1.00 74.39 273 THR D N 1
ATOM 9532 C CA . THR D 1 228 ? 14.343 -45.238 6.192 1.00 68.51 273 THR D CA 1
ATOM 9533 C C . THR D 1 228 ? 14.881 -43.870 6.646 1.00 67.10 273 THR D C 1
ATOM 9534 O O . THR D 1 228 ? 16.016 -43.503 6.305 1.00 58.17 273 THR D O 1
ATOM 9538 N N . TYR D 1 229 ? 14.027 -43.112 7.350 1.00 68.22 274 TYR D N 1
ATOM 9539 C CA . TYR D 1 229 ? 14.312 -41.697 7.720 1.00 73.86 274 TYR D CA 1
ATOM 9540 C C . TYR D 1 229 ? 14.084 -41.314 9.184 1.00 68.83 274 TYR D C 1
ATOM 9541 O O . TYR D 1 229 ? 13.010 -41.504 9.736 1.00 65.57 274 TYR D O 1
ATOM 9550 N N . TYR D 1 277 ? 6.199 -33.847 17.000 1.00 99.71 322 TYR D N 1
ATOM 9551 C CA . TYR D 1 277 ? 5.863 -34.822 15.959 1.00 112.43 322 TYR D CA 1
ATOM 9552 C C . TYR D 1 277 ? 4.368 -35.189 15.963 1.00 125.28 322 TYR D C 1
ATOM 9553 O O . TYR D 1 277 ? 3.615 -34.852 16.882 1.00 127.05 322 TYR D O 1
ATOM 9562 N N . GLU D 1 278 ? 3.954 -35.847 14.883 1.00 137.91 323 GLU D N 1
ATOM 9563 C CA . GLU D 1 278 ? 2.636 -36.496 14.785 1.00 137.86 323 GLU D CA 1
ATOM 9564 C C . GLU D 1 278 ? 2.701 -37.601 13.700 1.00 135.35 323 GLU D C 1
ATOM 9565 O O . GLU D 1 278 ? 3.609 -37.615 12.850 1.00 132.71 323 GLU D O 1
ATOM 9571 N N . THR D 1 279 ? 1.692 -38.472 13.716 1.00 122.66 324 THR D N 1
ATOM 9572 C CA . THR D 1 279 ? 1.702 -39.791 13.036 1.00 109.26 324 THR D CA 1
ATOM 9573 C C . THR D 1 279 ? 1.760 -39.731 11.507 1.00 110.70 324 THR D C 1
ATOM 9574 O O . THR D 1 279 ? 1.643 -38.656 10.893 1.00 121.79 324 THR D O 1
ATOM 9578 N N . ARG D 1 280 ? 1.988 -40.888 10.892 1.00 101.33 325 ARG D N 1
ATOM 9579 C CA . ARG D 1 280 ? 1.644 -41.056 9.483 1.00 96.50 325 ARG D CA 1
ATOM 9580 C C . ARG D 1 280 ? 0.412 -41.930 9.181 1.00 87.98 325 ARG D C 1
ATOM 9581 O O . ARG D 1 280 ? -0.446 -41.525 8.402 1.00 91.02 325 ARG D O 1
ATOM 9589 N N . MET D 1 281 ? 0.294 -43.093 9.810 1.00 84.68 326 MET D N 1
ATOM 9590 C CA . MET D 1 281 ? -0.848 -43.981 9.545 1.00 86.28 326 MET D CA 1
ATOM 9591 C C . MET D 1 281 ? -1.899 -43.901 10.645 1.00 89.43 326 MET D C 1
ATOM 9592 O O . MET D 1 281 ? -1.607 -43.510 11.786 1.00 93.23 326 MET D O 1
ATOM 9597 N N . ALA D 1 282 ? -3.125 -44.286 10.291 1.00 87.95 327 ALA D N 1
ATOM 9598 C CA . ALA D 1 282 ? -4.266 -44.217 11.209 1.00 84.67 327 ALA D CA 1
ATOM 9599 C C . ALA D 1 282 ? -4.027 -45.054 12.469 1.00 79.34 327 ALA D C 1
ATOM 9600 O O . ALA D 1 282 ? -4.409 -44.641 13.571 1.00 71.74 327 ALA D O 1
ATOM 9602 N N . CYS D 1 283 ? -3.363 -46.202 12.291 1.00 70.38 328 CYS D N 1
ATOM 9603 C CA . CYS D 1 283 ? -3.063 -47.138 13.382 1.00 67.86 328 CYS D CA 1
ATOM 9604 C C . CYS D 1 283 ? -1.866 -46.763 14.290 1.00 68.97 328 CYS D C 1
ATOM 9605 O O . CYS D 1 283 ? -1.560 -47.502 15.228 1.00 66.07 328 CYS D O 1
ATOM 9608 N N . GLY D 1 284 ? -1.201 -45.636 14.024 1.00 65.66 329 GLY D N 1
ATOM 9609 C CA . GLY D 1 284 ? -0.096 -45.158 14.868 1.00 62.49 329 GLY D CA 1
ATOM 9610 C C . GLY D 1 284 ? 1.305 -45.498 14.381 1.00 59.73 329 GLY D C 1
ATOM 9611 O O . GLY D 1 284 ? 2.299 -45.041 14.957 1.00 54.57 329 GLY D O 1
ATOM 9612 N N . LEU D 1 285 ? 1.388 -46.323 13.339 1.00 56.55 330 LEU D N 1
ATOM 9613 C CA . LEU D 1 285 ? 2.673 -46.719 12.778 1.00 52.24 330 LEU D CA 1
ATOM 9614 C C . LEU D 1 285 ? 3.115 -45.706 11.767 1.00 52.50 330 LEU D C 1
ATOM 9615 O O . LEU D 1 285 ? 2.313 -44.927 11.272 1.00 57.96 330 LEU D O 1
ATOM 9620 N N . VAL D 1 286 ? 4.400 -45.735 11.455 1.00 53.30 331 VAL D N 1
ATOM 9621 C CA . VAL D 1 286 ? 4.987 -44.809 10.508 1.00 55.73 331 VAL D CA 1
ATOM 9622 C C . VAL D 1 286 ? 5.665 -45.633 9.405 1.00 60.35 331 VAL D C 1
ATOM 9623 O O . VAL D 1 286 ? 6.368 -46.599 9.685 1.00 66.03 331 VAL D O 1
ATOM 9627 N N . ARG D 1 287 ? 5.426 -45.245 8.159 1.00 63.92 332 ARG D N 1
ATOM 9628 C CA . ARG D 1 287 ? 5.962 -45.928 6.983 1.00 65.22 332 ARG D CA 1
ATOM 9629 C C . ARG D 1 287 ? 7.315 -45.366 6.634 1.00 61.63 332 ARG D C 1
ATOM 9630 O O . ARG D 1 287 ? 7.609 -44.194 6.897 1.00 60.67 332 ARG D O 1
ATOM 9638 N N . GLY D 1 288 ? 8.148 -46.203 6.033 1.00 57.44 333 GLY D N 1
ATOM 9639 C CA . GLY D 1 288 ? 9.504 -45.772 5.651 1.00 56.95 333 GLY D CA 1
ATOM 9640 C C . GLY D 1 288 ? 10.337 -45.318 6.841 1.00 52.35 333 GLY D C 1
ATOM 9641 O O . GLY D 1 288 ? 11.179 -44.423 6.727 1.00 47.08 333 GLY D O 1
ATOM 9642 N N . HIS D 1 289 ? 10.118 -45.991 7.974 1.00 49.31 334 HIS D N 1
ATOM 9643 C CA . HIS D 1 289 ? 10.660 -45.570 9.258 1.00 47.82 334 HIS D CA 1
ATOM 9644 C C . HIS D 1 289 ? 11.189 -46.789 10.036 1.00 46.45 334 HIS D C 1
ATOM 9645 O O . HIS D 1 289 ? 10.458 -47.760 10.274 1.00 40.95 334 HIS D O 1
ATOM 9652 N N . ALA D 1 290 ? 12.458 -46.720 10.432 1.00 45.71 335 ALA D N 1
ATOM 9653 C CA . ALA D 1 290 ? 13.110 -47.815 11.177 1.00 44.66 335 ALA D CA 1
ATOM 9654 C C . ALA D 1 290 ? 12.596 -47.920 12.623 1.00 42.32 335 ALA D C 1
ATOM 9655 O O . ALA D 1 290 ? 12.573 -46.931 13.333 1.00 40.80 335 ALA D O 1
ATOM 9657 N N . TYR D 1 291 ? 12.108 -49.103 12.999 1.00 38.06 336 TYR D N 1
ATOM 9658 C CA . TYR D 1 291 ? 11.734 -49.398 14.355 1.00 38.13 336 TYR D CA 1
ATOM 9659 C C . TYR D 1 291 ? 12.736 -50.402 14.952 1.00 38.56 336 TYR D C 1
ATOM 9660 O O . TYR D 1 291 ? 13.310 -51.190 14.242 1.00 35.23 336 TYR D O 1
ATOM 9669 N N . SER D 1 292 ? 12.913 -50.364 16.270 1.00 39.32 337 SER D N 1
ATOM 9670 C CA . SER D 1 292 ? 13.708 -51.349 16.970 1.00 37.46 337 SER D CA 1
ATOM 9671 C C . SER D 1 292 ? 12.781 -52.421 17.495 1.00 37.97 337 SER D C 1
ATOM 9672 O O . SER D 1 292 ? 11.747 -52.093 18.042 1.00 40.42 337 SER D O 1
ATOM 9675 N N . VAL D 1 293 ? 13.149 -53.694 17.356 1.00 36.14 338 VAL D N 1
ATOM 9676 C CA . VAL D 1 293 ? 12.431 -54.761 18.017 1.00 34.49 338 VAL D CA 1
ATOM 9677 C C . VAL D 1 293 ? 13.111 -54.971 19.372 1.00 38.32 338 VAL D C 1
ATOM 9678 O O . VAL D 1 293 ? 14.293 -55.300 19.442 1.00 40.82 338 VAL D O 1
ATOM 9682 N N . THR D 1 294 ? 12.352 -54.789 20.442 1.00 41.76 339 THR D N 1
ATOM 9683 C CA . THR D 1 294 ? 12.895 -54.799 21.783 1.00 42.90 339 THR D CA 1
ATOM 9684 C C . THR D 1 294 ? 12.302 -55.876 22.673 1.00 48.04 339 THR D C 1
ATOM 9685 O O . THR D 1 294 ? 12.704 -56.001 23.816 1.00 52.78 339 THR D O 1
ATOM 9689 N N . GLY D 1 295 ? 11.378 -56.681 22.164 1.00 50.10 340 GLY D N 1
ATOM 9690 C CA . GLY D 1 295 ? 10.947 -57.851 22.914 1.00 48.27 340 GLY D CA 1
ATOM 9691 C C . GLY D 1 295 ? 9.983 -58.739 22.169 1.00 52.91 340 GLY D C 1
ATOM 9692 O O . GLY D 1 295 ? 9.351 -58.307 21.216 1.00 53.11 340 GLY D O 1
ATOM 9693 N N . LEU D 1 296 ? 9.912 -59.995 22.595 1.00 54.67 341 LEU D N 1
ATOM 9694 C CA . LEU D 1 296 ? 8.894 -60.918 22.141 1.00 57.53 341 LEU D CA 1
ATOM 9695 C C . LEU D 1 296 ? 8.407 -61.738 23.284 1.00 60.17 341 LEU D C 1
ATOM 9696 O O . LEU D 1 296 ? 9.182 -62.191 24.093 1.00 63.50 341 LEU D O 1
ATOM 9701 N N . ASP D 1 297 ? 7.116 -61.993 23.337 1.00 69.14 342 ASP D N 1
ATOM 9702 C CA . ASP D 1 297 ? 6.598 -62.754 24.457 1.00 73.48 342 ASP D CA 1
ATOM 9703 C C . ASP D 1 297 ? 5.195 -63.295 24.181 1.00 70.56 342 ASP D C 1
ATOM 9704 O O . ASP D 1 297 ? 4.526 -62.859 23.240 1.00 71.78 342 ASP D O 1
ATOM 9709 N N . GLU D 1 298 ? 4.781 -64.255 25.006 1.00 73.01 343 GLU D N 1
ATOM 9710 C CA . GLU D 1 298 ? 3.430 -64.825 24.993 1.00 76.55 343 GLU D CA 1
ATOM 9711 C C . GLU D 1 298 ? 2.723 -64.480 26.289 1.00 76.88 343 GLU D C 1
ATOM 9712 O O . GLU D 1 298 ? 3.286 -64.622 27.372 1.00 79.31 343 GLU D O 1
ATOM 9718 N N . VAL D 1 299 ? 1.490 -64.014 26.172 1.00 75.39 344 VAL D N 1
ATOM 9719 C CA . VAL D 1 299 ? 0.709 -63.623 27.335 1.00 77.00 344 VAL D CA 1
ATOM 9720 C C . VAL D 1 299 ? -0.565 -64.466 27.343 1.00 79.39 344 VAL D C 1
ATOM 9721 O O . VAL D 1 299 ? -1.064 -64.817 26.273 1.00 74.57 344 VAL D O 1
ATOM 9725 N N . PRO D 1 300 ? -1.069 -64.826 28.544 1.00 86.18 345 PRO D N 1
ATOM 9726 C CA . PRO D 1 300 ? -2.395 -65.449 28.594 1.00 90.76 345 PRO D CA 1
ATOM 9727 C C . PRO D 1 300 ? -3.490 -64.389 28.555 1.00 87.54 345 PRO D C 1
ATOM 9728 O O . PRO D 1 300 ? -3.434 -63.406 29.306 1.00 73.42 345 PRO D O 1
ATOM 9732 N N . PHE D 1 301 ? -4.456 -64.593 27.662 1.00 86.78 346 PHE D N 1
ATOM 9733 C CA . PHE D 1 301 ? -5.541 -63.646 27.448 1.00 88.11 346 PHE D CA 1
ATOM 9734 C C . PHE D 1 301 ? -6.830 -64.394 27.120 1.00 93.81 346 PHE D C 1
ATOM 9735 O O . PHE D 1 301 ? -6.953 -64.994 26.043 1.00 93.31 346 PHE D O 1
ATOM 9743 N N . LYS D 1 302 ? -7.774 -64.351 28.065 1.00 94.29 347 LYS D N 1
ATOM 9744 C CA . LYS D 1 302 ? -9.092 -64.995 27.928 1.00 89.35 347 LYS D CA 1
ATOM 9745 C C . LYS D 1 302 ? -8.946 -66.467 27.561 1.00 85.19 347 LYS D C 1
ATOM 9746 O O . LYS D 1 302 ? -9.594 -66.960 26.627 1.00 89.45 347 LYS D O 1
ATOM 9752 N N . GLY D 1 303 ? -8.059 -67.148 28.285 1.00 79.29 348 GLY D N 1
ATOM 9753 C CA . GLY D 1 303 ? -7.884 -68.588 28.144 1.00 80.49 348 GLY D CA 1
ATOM 9754 C C . GLY D 1 303 ? -6.982 -69.056 27.011 1.00 83.82 348 GLY D C 1
ATOM 9755 O O . GLY D 1 303 ? -6.645 -70.238 26.957 1.00 90.64 348 GLY D O 1
ATOM 9756 N N . GLU D 1 304 ? -6.600 -68.155 26.102 1.00 89.49 349 GLU D N 1
ATOM 9757 C CA . GLU D 1 304 ? -5.654 -68.482 25.021 1.00 93.56 349 GLU D CA 1
ATOM 9758 C C . GLU D 1 304 ? -4.342 -67.703 25.178 1.00 93.97 349 GLU D C 1
ATOM 9759 O O . GLU D 1 304 ? -4.337 -66.582 25.697 1.00 87.17 349 GLU D O 1
ATOM 9765 N N . LYS D 1 305 ? -3.223 -68.332 24.803 1.00 98.17 350 LYS D N 1
ATOM 9766 C CA . LYS D 1 305 ? -1.908 -67.660 24.817 1.00 103.35 350 LYS D CA 1
ATOM 9767 C C . LYS D 1 305 ? -1.689 -66.849 23.539 1.00 97.78 350 LYS D C 1
ATOM 9768 O O . LYS D 1 305 ? -1.743 -67.392 22.437 1.00 100.46 350 LYS D O 1
ATOM 9774 N N . VAL D 1 306 ? -1.439 -65.552 23.695 1.00 87.06 351 VAL D N 1
ATOM 9775 C CA . VAL D 1 306 ? -1.281 -64.644 22.553 1.00 83.96 351 VAL D CA 1
ATOM 9776 C C . VAL D 1 306 ? 0.182 -64.206 22.377 1.00 79.33 351 VAL D C 1
ATOM 9777 O O . V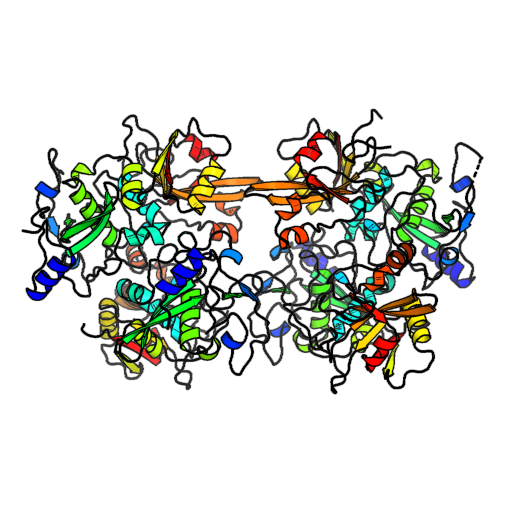AL D 1 306 ? 0.804 -63.683 23.315 1.00 74.46 351 VAL D O 1
ATOM 9781 N N . LYS D 1 307 ? 0.716 -64.424 21.171 1.00 68.94 352 LYS D N 1
ATOM 9782 C CA . LYS D 1 307 ? 2.077 -64.001 20.817 1.00 66.66 352 LYS D CA 1
ATOM 9783 C C . LYS D 1 307 ? 2.156 -62.484 20.602 1.00 67.94 352 LYS D C 1
ATOM 9784 O O . LYS D 1 307 ? 1.351 -61.920 19.859 1.00 67.94 352 LYS D O 1
ATOM 9790 N N . LEU D 1 308 ? 3.127 -61.838 21.254 1.00 61.75 353 LEU D N 1
ATOM 9791 C CA . LEU D 1 308 ? 3.297 -60.390 21.165 1.00 60.47 353 LEU D CA 1
ATOM 9792 C C . LEU D 1 308 ? 4.679 -59.982 20.685 1.00 55.51 353 LEU D C 1
ATOM 9793 O O . LEU D 1 308 ? 5.649 -60.714 20.858 1.00 57.94 353 LEU D O 1
ATOM 9798 N N . VAL D 1 309 ? 4.751 -58.790 20.095 1.00 54.57 354 VAL D N 1
ATOM 9799 C CA . VAL D 1 309 ? 6.013 -58.194 19.641 1.00 50.47 354 VAL D CA 1
ATOM 9800 C C . VAL D 1 309 ? 6.116 -56.784 20.184 1.00 47.29 354 VAL D C 1
ATOM 9801 O O . VAL D 1 309 ? 5.151 -56.022 20.115 1.00 46.18 354 VAL D O 1
ATOM 9805 N N . ARG D 1 310 ? 7.271 -56.456 20.754 1.00 47.59 355 ARG D N 1
ATOM 9806 C CA . ARG D 1 310 ? 7.516 -55.111 21.267 1.00 47.10 355 ARG D CA 1
ATOM 9807 C C . ARG D 1 310 ? 8.441 -54.349 20.350 1.00 41.67 355 ARG D C 1
ATOM 9808 O O . ARG D 1 310 ? 9.501 -54.819 20.022 1.00 36.87 355 ARG D O 1
ATOM 9816 N N . LEU D 1 311 ? 8.034 -53.141 19.994 1.00 39.40 356 LEU D N 1
ATOM 9817 C CA . LEU D 1 311 ? 8.809 -52.276 19.145 1.00 36.28 356 LEU D CA 1
ATOM 9818 C C . LEU D 1 311 ? 9.017 -50.929 19.783 1.00 35.33 356 LEU D C 1
ATOM 9819 O O . LEU D 1 311 ? 8.275 -50.522 20.672 1.00 34.49 356 LEU D O 1
ATOM 9824 N N . ARG D 1 312 ? 10.026 -50.223 19.304 1.00 37.32 357 ARG D N 1
ATOM 9825 C CA . ARG D 1 312 ? 10.287 -48.860 19.747 1.00 36.77 357 ARG D CA 1
ATOM 9826 C C . ARG D 1 312 ? 10.549 -47.925 18.585 1.00 36.21 357 ARG D C 1
ATOM 9827 O O . ARG D 1 312 ? 11.470 -48.110 17.798 1.00 35.56 357 ARG D O 1
ATOM 9835 N N . ASN D 1 313 ? 9.709 -46.909 18.489 1.00 36.32 358 ASN D N 1
ATOM 9836 C CA . ASN D 1 313 ? 9.891 -45.844 17.527 1.00 37.76 358 ASN D CA 1
ATOM 9837 C C . ASN D 1 313 ? 11.002 -44.927 18.029 1.00 38.06 358 ASN D C 1
ATOM 9838 O O . ASN D 1 313 ? 10.882 -44.332 19.084 1.00 40.53 358 ASN D O 1
ATOM 9843 N N . PRO D 1 314 ? 12.087 -44.793 17.279 1.00 34.59 359 PRO D N 1
ATOM 9844 C CA . PRO D 1 314 ? 13.174 -43.985 17.784 1.00 36.50 359 PRO D CA 1
ATOM 9845 C C . PRO D 1 314 ? 12.886 -42.489 17.882 1.00 38.25 359 PRO D C 1
ATOM 9846 O O . PRO D 1 314 ? 13.746 -41.740 18.331 1.00 40.06 359 PRO D O 1
ATOM 9850 N N . TRP D 1 315 ? 11.707 -42.044 17.456 1.00 43.46 360 TRP D N 1
ATOM 9851 C CA . TRP D 1 315 ? 11.249 -40.693 17.783 1.00 42.73 360 TRP D CA 1
ATOM 9852 C C . TRP D 1 315 ? 11.095 -40.496 19.279 1.00 46.57 360 TRP D C 1
ATOM 9853 O O . TRP D 1 315 ? 11.129 -39.362 19.772 1.00 52.93 360 TRP D O 1
ATOM 9864 N N . GLY D 1 316 ? 10.855 -41.582 20.003 1.00 42.32 361 GLY D N 1
ATOM 9865 C CA . GLY D 1 316 ? 10.587 -41.490 21.428 1.00 43.38 361 GLY D CA 1
ATOM 9866 C C . GLY D 1 316 ? 9.143 -41.140 21.701 1.00 45.88 361 GLY D C 1
ATOM 9867 O O . GLY D 1 316 ? 8.778 -40.798 22.816 1.00 47.45 361 GLY D O 1
ATOM 9868 N N . GLN D 1 317 ? 8.317 -41.247 20.671 1.00 54.52 362 GLN D N 1
ATOM 9869 C CA . GLN D 1 317 ? 6.886 -40.980 20.757 1.00 57.27 362 GLN D CA 1
ATOM 9870 C C . GLN D 1 317 ? 6.213 -41.374 19.434 1.00 55.66 362 GLN D C 1
ATOM 9871 O O . GLN D 1 317 ? 6.890 -41.617 18.433 1.00 52.58 362 GLN D O 1
ATOM 9877 N N . VAL D 1 318 ? 4.882 -41.391 19.452 1.00 54.00 363 VAL D N 1
ATOM 9878 C CA . VAL D 1 318 ? 4.037 -41.847 18.350 1.00 49.51 363 VAL D CA 1
ATOM 9879 C C . VAL D 1 318 ? 4.054 -43.369 18.253 1.00 51.56 363 VAL D C 1
ATOM 9880 O O . VAL D 1 318 ? 4.993 -43.973 17.713 1.00 55.29 363 VAL D O 1
ATOM 9884 N N . GLU D 1 319 ? 2.982 -43.976 18.753 1.00 48.97 364 GLU D N 1
ATOM 9885 C CA . GLU D 1 319 ? 2.905 -45.415 18.952 1.00 50.19 364 GLU D CA 1
ATOM 9886 C C . GLU D 1 319 ? 1.691 -46.062 18.263 1.00 50.59 364 GLU D C 1
ATOM 9887 O O . GLU D 1 319 ? 0.723 -45.410 17.920 1.00 50.60 364 GLU D O 1
ATOM 9893 N N . TRP D 1 320 ? 1.793 -47.366 18.048 1.00 54.02 365 TRP D N 1
ATOM 9894 C CA . TRP D 1 320 ? 0.653 -48.232 17.766 1.00 52.02 365 TRP D CA 1
ATOM 9895 C C . TRP D 1 320 ? -0.481 -47.877 18.690 1.00 51.55 365 TRP D C 1
ATOM 9896 O O . TRP D 1 320 ? -0.262 -47.688 19.886 1.00 46.36 365 TRP D O 1
ATOM 9907 N N . ASN D 1 321 ? -1.685 -47.760 18.126 1.00 51.91 366 ASN D N 1
ATOM 9908 C CA . ASN D 1 321 ? -2.905 -47.467 18.912 1.00 54.37 366 ASN D CA 1
ATOM 9909 C C . ASN D 1 321 ? -3.941 -48.609 18.854 1.00 53.15 366 ASN D C 1
ATOM 9910 O O . ASN D 1 321 ? -5.066 -48.467 19.326 1.00 53.70 366 ASN D O 1
ATOM 9915 N N . GLY D 1 322 ? -3.523 -49.750 18.320 1.00 48.31 367 GLY D N 1
ATOM 9916 C CA . GLY D 1 322 ? -4.383 -50.902 18.207 1.00 46.30 367 GLY D CA 1
ATOM 9917 C C . GLY D 1 322 ? -4.307 -51.773 19.434 1.00 49.85 367 GLY D C 1
ATOM 9918 O O . GLY D 1 322 ? -3.986 -51.298 20.536 1.00 48.43 367 GLY D O 1
ATOM 9919 N N . SER D 1 323 ? -4.604 -53.059 19.245 1.00 49.85 368 SER D N 1
ATOM 9920 C CA . SER D 1 323 ? -4.641 -53.982 20.354 1.00 54.19 368 SER D CA 1
ATOM 9921 C C . SER D 1 323 ? -3.237 -54.157 20.947 1.00 59.35 368 SER D C 1
ATOM 9922 O O . SER D 1 323 ? -2.235 -54.153 20.233 1.00 52.60 368 SER D O 1
ATOM 9925 N N . TRP D 1 324 ? -3.210 -54.250 22.277 1.00 61.20 369 TRP D N 1
ATOM 9926 C CA . TRP D 1 324 ? -1.997 -54.336 23.098 1.00 59.39 369 TRP D CA 1
ATOM 9927 C C . TRP D 1 324 ? -1.200 -53.049 23.229 1.00 56.35 369 TRP D C 1
ATOM 9928 O O . TRP D 1 324 ? -0.164 -53.024 23.893 1.00 55.47 369 TRP D O 1
ATOM 9939 N N . SER D 1 325 ? -1.692 -51.973 22.620 1.00 54.83 370 SER D N 1
ATOM 9940 C CA . SER D 1 325 ? -1.074 -50.663 22.769 1.00 55.62 370 SER D CA 1
ATOM 9941 C C . SER D 1 325 ? -1.223 -50.183 24.200 1.00 57.78 370 SER D C 1
ATOM 9942 O O . SER D 1 325 ? -1.902 -50.810 25.002 1.00 60.02 370 SER D O 1
ATOM 9945 N N . ASP D 1 326 ? -0.594 -49.061 24.514 1.00 59.21 371 ASP D N 1
ATOM 9946 C CA . ASP D 1 326 ? -0.558 -48.577 25.886 1.00 61.82 371 ASP D CA 1
ATOM 9947 C C . ASP D 1 326 ? -1.960 -48.422 26.499 1.00 63.65 371 ASP D C 1
ATOM 9948 O O . ASP D 1 326 ? -2.252 -48.986 27.562 1.00 66.28 371 ASP D O 1
ATOM 9953 N N . ARG D 1 327 ? -2.835 -47.711 25.794 1.00 66.62 372 ARG D N 1
ATOM 9954 C CA . ARG D 1 327 ? -4.141 -47.307 26.331 1.00 71.34 372 ARG D CA 1
ATOM 9955 C C . ARG D 1 327 ? -5.270 -48.308 26.044 1.00 71.94 372 ARG D C 1
ATOM 9956 O O . ARG D 1 327 ? -6.441 -48.017 26.302 1.00 74.32 372 ARG D O 1
ATOM 9964 N N . TRP D 1 328 ? -4.912 -49.484 25.531 1.00 73.36 373 TRP D N 1
ATOM 9965 C CA . TRP D 1 328 ? -5.883 -50.524 25.210 1.00 72.35 373 TRP D CA 1
ATOM 9966 C C . TRP D 1 328 ? -6.569 -50.958 26.489 1.00 76.13 373 TRP D C 1
ATOM 9967 O O . TRP D 1 328 ? -5.905 -51.367 27.444 1.00 72.29 373 TRP D O 1
ATOM 9978 N N . LYS D 1 329 ? -7.899 -50.900 26.490 1.00 80.35 374 LYS D N 1
ATOM 9979 C CA . LYS D 1 329 ? -8.673 -51.148 27.706 1.00 83.45 374 LYS D CA 1
ATOM 9980 C C . LYS D 1 329 ? -8.588 -52.590 28.174 1.00 78.83 374 LYS D C 1
ATOM 9981 O O . LYS D 1 329 ? -8.584 -52.858 29.381 1.00 80.31 374 LYS D O 1
ATOM 9987 N N . ASP D 1 330 ? -8.483 -53.514 27.227 1.00 72.80 375 ASP D N 1
ATOM 9988 C CA . ASP D 1 330 ? -8.482 -54.933 27.561 1.00 76.51 375 ASP D CA 1
ATOM 9989 C C . ASP D 1 330 ? -7.179 -55.421 28.204 1.00 82.13 375 ASP D C 1
ATOM 9990 O O . ASP D 1 330 ? -7.058 -56.602 28.547 1.00 85.90 375 ASP D O 1
ATOM 9995 N N . TRP D 1 331 ? -6.220 -54.515 28.394 1.00 89.04 376 TRP D N 1
ATOM 9996 C CA . TRP D 1 331 ? -5.098 -54.756 29.323 1.00 92.79 376 TRP D CA 1
ATOM 9997 C C . TRP D 1 331 ? -5.638 -55.077 30.720 1.00 93.13 376 TRP D C 1
ATOM 9998 O O . TRP D 1 331 ? -4.998 -55.805 31.485 1.00 98.99 376 TRP D O 1
ATOM 10009 N N . SER D 1 332 ? -6.821 -54.541 31.035 1.00 92.17 377 SER D N 1
ATOM 10010 C CA . SER D 1 332 ? -7.509 -54.810 32.308 1.00 94.91 377 SER D CA 1
ATOM 10011 C C . SER D 1 332 ? -7.676 -56.313 32.588 1.00 88.09 377 SER D C 1
ATOM 10012 O O . SER D 1 332 ? -7.688 -56.732 33.738 1.00 92.14 377 SER D O 1
ATOM 10015 N N . PHE D 1 333 ? -7.783 -57.112 31.529 1.00 87.11 378 PHE D N 1
ATOM 10016 C CA . PHE D 1 333 ? -7.976 -58.552 31.650 1.00 89.27 378 PHE D CA 1
ATOM 10017 C C . PHE D 1 333 ? -6.667 -59.319 31.865 1.00 89.45 378 PHE D C 1
ATOM 10018 O O . PHE D 1 333 ? -6.668 -60.550 31.886 1.00 93.15 378 PHE D O 1
ATOM 10026 N N . VAL D 1 334 ? -5.578 -58.582 32.051 1.00 93.56 379 VAL D N 1
ATOM 10027 C CA . VAL D 1 334 ? -4.258 -59.174 32.207 1.00 94.46 379 VAL D CA 1
ATOM 10028 C C . VAL D 1 334 ? -3.806 -59.108 33.659 1.00 89.34 379 VAL D C 1
ATOM 10029 O O . VAL D 1 334 ? -3.937 -58.074 34.315 1.00 78.16 379 VAL D O 1
ATOM 10033 N N . ASP D 1 335 ? -3.277 -60.220 34.157 1.00 95.97 380 ASP D N 1
ATOM 10034 C CA . ASP D 1 335 ? -2.854 -60.310 35.547 1.00 101.89 380 ASP D CA 1
ATOM 10035 C C . ASP D 1 335 ? -1.736 -59.313 35.814 1.00 106.43 380 ASP D C 1
ATOM 10036 O O . ASP D 1 335 ? -0.899 -59.054 34.949 1.00 116.81 380 ASP D O 1
ATOM 10041 N N . LYS D 1 336 ? -1.735 -58.747 37.016 1.00 105.55 381 LYS D N 1
ATOM 10042 C CA . LYS D 1 336 ? -0.805 -57.681 37.360 1.00 105.31 381 LYS D CA 1
ATOM 10043 C C . LYS D 1 336 ? 0.641 -58.151 37.265 1.00 104.55 381 LYS D C 1
ATOM 10044 O O . LYS D 1 336 ? 1.507 -57.414 36.793 1.00 97.88 381 LYS D O 1
ATOM 10050 N N . ASP D 1 337 ? 0.904 -59.375 37.709 1.00 104.89 382 ASP D N 1
ATOM 10051 C CA . ASP D 1 337 ? 2.274 -59.916 37.638 1.00 100.51 382 ASP D CA 1
ATOM 10052 C C . ASP D 1 337 ? 2.762 -60.073 36.182 1.00 87.80 382 ASP D C 1
ATOM 10053 O O . ASP D 1 337 ? 3.937 -59.821 35.875 1.00 89.38 382 ASP D O 1
ATOM 10058 N N . GLU D 1 338 ? 1.852 -60.460 35.293 1.00 82.10 383 GLU D N 1
ATOM 10059 C CA . GLU D 1 338 ? 2.149 -60.551 33.860 1.00 81.87 383 GLU D CA 1
ATOM 10060 C C . GLU D 1 338 ? 2.511 -59.175 33.291 1.00 78.38 383 GLU D C 1
ATOM 10061 O O . GLU D 1 338 ? 3.493 -59.026 32.566 1.00 65.43 383 GLU D O 1
ATOM 10067 N N . LYS D 1 339 ? 1.691 -58.183 33.618 1.00 75.21 384 LYS D N 1
ATOM 10068 C CA . LYS D 1 339 ? 1.947 -56.803 33.229 1.00 74.28 384 LYS D CA 1
ATOM 10069 C C . LYS D 1 339 ? 3.339 -56.378 33.626 1.00 76.91 384 LYS D C 1
ATOM 10070 O O . LYS D 1 339 ? 4.038 -55.724 32.861 1.00 88.64 384 LYS D O 1
ATOM 10076 N N . ALA D 1 340 ? 3.731 -56.747 34.837 1.00 74.45 385 ALA D N 1
ATOM 10077 C CA . ALA D 1 340 ? 5.054 -56.424 35.349 1.00 71.12 385 ALA D CA 1
ATOM 10078 C C . ALA D 1 340 ? 6.147 -57.165 34.571 1.00 70.09 385 ALA D C 1
ATOM 10079 O O . ALA D 1 340 ? 7.172 -56.573 34.217 1.00 66.79 385 ALA D O 1
ATOM 10081 N N . ARG D 1 341 ? 5.923 -58.443 34.291 1.00 65.23 386 ARG D N 1
ATOM 10082 C CA . ARG D 1 341 ? 6.866 -59.236 33.505 1.00 69.42 386 ARG D CA 1
ATOM 10083 C C . ARG D 1 341 ? 7.066 -58.678 32.076 1.00 67.46 386 ARG D C 1
ATOM 10084 O O . ARG D 1 341 ? 8.164 -58.763 31.524 1.00 67.92 386 ARG D O 1
ATOM 10092 N N . LEU D 1 342 ? 6.013 -58.102 31.495 1.00 62.70 387 LEU D N 1
ATOM 10093 C CA . LEU D 1 342 ? 6.075 -57.469 30.167 1.00 61.62 387 LEU D CA 1
ATOM 10094 C C . LEU D 1 342 ? 6.487 -55.999 30.214 1.00 61.50 387 LEU D C 1
ATOM 10095 O O . LEU D 1 342 ? 6.577 -55.331 29.176 1.00 66.65 387 LEU D O 1
ATOM 10100 N N . GLN D 1 343 ? 6.754 -55.508 31.414 1.00 57.94 388 GLN D N 1
ATOM 10101 C CA . GLN D 1 343 ? 7.099 -54.112 31.644 1.00 58.39 388 GLN D CA 1
ATOM 10102 C C . GLN D 1 343 ? 6.071 -53.169 31.031 1.00 60.85 388 GLN D C 1
ATOM 10103 O O . GLN D 1 343 ? 6.419 -52.124 30.469 1.00 63.53 388 GLN D O 1
ATOM 10109 N N . HIS D 1 344 ? 4.804 -53.536 31.160 1.00 56.64 389 HIS D N 1
ATOM 10110 C CA . HIS D 1 344 ? 3.727 -52.722 30.628 1.00 61.16 389 HIS D CA 1
ATOM 10111 C C . HIS D 1 344 ? 3.703 -51.387 31.341 1.00 61.85 389 HIS D C 1
ATOM 10112 O O . HIS D 1 344 ? 3.746 -51.334 32.563 1.00 69.42 389 HIS D O 1
ATOM 10119 N N . GLN D 1 345 ? 3.635 -50.313 30.565 1.00 66.08 390 GLN D N 1
ATOM 10120 C CA . GLN D 1 345 ? 3.589 -48.955 31.096 1.00 68.66 390 GLN D CA 1
ATOM 10121 C C . GLN D 1 345 ? 2.809 -48.076 30.147 1.00 67.67 390 GLN D C 1
ATOM 10122 O O . GLN D 1 345 ? 3.030 -48.119 28.936 1.00 74.17 390 GLN D O 1
ATOM 10128 N N . VAL D 1 346 ? 1.917 -47.261 30.689 1.00 64.91 391 VAL D N 1
ATOM 10129 C CA . VAL D 1 346 ? 1.214 -46.267 29.890 1.00 63.59 391 VAL D CA 1
ATOM 10130 C C . VAL D 1 346 ? 2.047 -45.007 29.876 1.00 65.03 391 VAL D C 1
ATOM 10131 O O . VAL D 1 346 ? 1.929 -44.150 30.751 1.00 76.18 391 VAL D O 1
ATOM 10135 N N . THR D 1 347 ? 2.916 -44.911 28.886 1.00 65.89 392 THR D N 1
ATOM 10136 C CA . THR D 1 347 ? 3.818 -43.774 28.762 1.00 62.92 392 THR D CA 1
ATOM 10137 C C . THR D 1 347 ? 4.151 -43.564 27.283 1.00 62.11 392 THR D C 1
ATOM 10138 O O . THR D 1 347 ? 4.457 -44.506 26.555 1.00 54.50 392 THR D O 1
ATOM 10142 N N . GLU D 1 348 ? 4.034 -42.317 26.846 1.00 63.69 393 GLU D N 1
ATOM 10143 C CA . GLU D 1 348 ? 4.313 -41.958 25.470 1.00 63.00 393 GLU D CA 1
ATOM 10144 C C . GLU D 1 348 ? 5.821 -41.829 25.295 1.00 63.83 393 GLU D C 1
ATOM 10145 O O . GLU D 1 348 ? 6.382 -40.727 25.329 1.00 65.05 393 GLU D O 1
ATOM 10151 N N . ASP D 1 349 ? 6.468 -42.985 25.114 1.00 59.52 394 ASP D N 1
ATOM 10152 C CA . ASP D 1 349 ? 7.933 -43.087 24.980 1.00 50.10 394 ASP D CA 1
ATOM 10153 C C . ASP D 1 349 ? 8.361 -43.697 23.635 1.00 51.73 394 ASP D C 1
ATOM 10154 O O . ASP D 1 349 ? 9.550 -43.871 23.389 1.00 47.55 394 ASP D O 1
ATOM 10159 N N . GLY D 1 350 ? 7.400 -44.013 22.761 1.00 49.01 395 GLY D N 1
ATOM 10160 C CA . GLY D 1 350 ? 7.702 -44.623 21.479 1.00 44.17 395 GLY D CA 1
ATOM 10161 C C . GLY D 1 350 ? 7.694 -46.132 21.504 1.00 41.94 395 GLY D C 1
ATOM 10162 O O . GLY D 1 350 ? 7.789 -46.761 20.453 1.00 46.51 395 GLY D O 1
ATOM 10163 N N . GLU D 1 351 ? 7.597 -46.720 22.689 1.00 40.15 396 GLU D N 1
ATOM 10164 C CA . GLU D 1 351 ? 7.673 -48.163 22.838 1.00 42.44 396 GLU D CA 1
ATOM 10165 C C . GLU D 1 351 ? 6.321 -48.774 23.132 1.00 44.18 396 GLU D C 1
ATOM 10166 O O . GLU D 1 351 ? 5.518 -48.231 23.885 1.00 49.36 396 GLU D O 1
ATOM 10172 N N . PHE D 1 352 ? 6.056 -49.924 22.524 1.00 47.14 397 PHE D N 1
ATOM 10173 C CA . PHE D 1 352 ? 4.746 -50.508 22.624 1.00 43.46 397 PHE D CA 1
ATOM 10174 C C . PHE D 1 352 ? 4.733 -51.956 22.258 1.00 43.66 397 PHE D C 1
ATOM 10175 O O . PHE D 1 352 ? 5.564 -52.439 21.491 1.00 42.54 397 PHE D O 1
ATOM 10183 N N . TRP D 1 353 ? 3.764 -52.650 22.832 1.00 45.96 398 TRP D N 1
ATOM 10184 C CA . TRP D 1 353 ? 3.472 -54.015 22.435 1.00 49.44 398 TRP D CA 1
ATOM 10185 C C . TRP D 1 353 ? 2.435 -54.005 21.340 1.00 46.91 398 TRP D C 1
ATOM 10186 O O . TRP D 1 353 ? 1.576 -53.129 21.298 1.00 45.30 398 TRP D O 1
ATOM 10197 N N . MET D 1 354 ? 2.548 -54.968 20.437 1.00 46.16 399 MET D N 1
ATOM 10198 C CA . MET D 1 354 ? 1.471 -55.292 19.516 1.00 45.34 399 MET D CA 1
ATOM 10199 C C . MET D 1 354 ? 1.439 -56.793 19.308 1.00 49.83 399 MET D C 1
ATOM 10200 O O . MET D 1 354 ? 2.431 -57.493 19.594 1.00 46.53 399 MET D O 1
ATOM 10205 N N . SER D 1 355 ? 0.302 -57.294 18.814 1.00 51.85 400 SER D N 1
ATOM 10206 C CA . SER D 1 355 ? 0.156 -58.740 18.560 1.00 53.85 400 SER D CA 1
ATOM 10207 C C . SER D 1 355 ? 1.086 -59.155 17.429 1.00 49.47 400 SER D C 1
ATOM 10208 O O . SER D 1 355 ? 1.346 -58.370 16.510 1.00 46.31 400 SER D O 1
ATOM 10211 N N . TYR D 1 356 ? 1.628 -60.367 17.525 1.00 50.20 401 TYR D N 1
ATOM 10212 C CA . TYR D 1 356 ? 2.449 -60.924 16.446 1.00 53.59 401 TYR D CA 1
ATOM 10213 C C . TYR D 1 356 ? 1.679 -60.911 15.106 1.00 57.80 401 TYR D C 1
ATOM 10214 O O . TYR D 1 356 ? 2.230 -60.566 14.069 1.00 61.16 401 TYR D O 1
ATOM 10223 N N . GLU D 1 357 ? 0.390 -61.239 15.152 1.00 65.22 402 GLU D N 1
ATOM 10224 C CA . GLU D 1 357 ? -0.456 -61.256 13.952 1.00 62.82 402 GLU D CA 1
ATOM 10225 C C . GLU D 1 357 ? -0.547 -59.867 13.321 1.00 59.03 402 GLU D C 1
ATOM 10226 O O . GLU D 1 357 ? -0.365 -59.718 12.110 1.00 57.27 402 GLU D O 1
ATOM 10232 N N . ASP D 1 358 ? -0.809 -58.843 14.128 1.00 55.65 403 ASP D N 1
ATOM 10233 C CA . ASP D 1 358 ? -0.852 -57.487 13.579 1.00 56.45 403 ASP D CA 1
ATOM 10234 C C . ASP D 1 358 ? 0.531 -57.086 13.071 1.00 59.64 403 ASP D C 1
ATOM 10235 O O . ASP D 1 358 ? 0.650 -56.381 12.058 1.00 60.21 403 ASP D O 1
ATOM 10240 N N . PHE D 1 359 ? 1.583 -57.535 13.764 1.00 55.93 404 PHE D N 1
ATOM 10241 C CA . PHE D 1 359 ? 2.950 -57.172 13.374 1.00 50.99 404 PHE D CA 1
ATOM 10242 C C . PHE D 1 359 ? 3.241 -57.641 11.949 1.00 47.06 404 PHE D C 1
ATOM 10243 O O . PHE D 1 359 ? 3.684 -56.849 11.112 1.00 49.87 404 PHE D O 1
ATOM 10251 N N . ILE D 1 360 ? 3.014 -58.925 11.703 1.00 50.78 405 ILE D N 1
ATOM 10252 C CA . ILE D 1 360 ? 3.282 -59.530 10.374 1.00 60.15 405 ILE D CA 1
ATOM 10253 C C . ILE D 1 360 ? 2.388 -58.961 9.272 1.00 63.11 405 ILE D C 1
ATOM 10254 O O . ILE D 1 360 ? 2.801 -58.861 8.119 1.00 66.15 405 ILE D O 1
ATOM 10259 N N . TYR D 1 361 ? 1.192 -58.533 9.653 1.00 62.66 406 TYR D N 1
ATOM 10260 C CA . TYR D 1 361 ? 0.268 -57.897 8.721 1.00 64.28 406 TYR D CA 1
ATOM 10261 C C . TYR D 1 361 ? 0.733 -56.503 8.262 1.00 59.41 406 TYR D C 1
ATOM 10262 O O . TYR D 1 361 ? 0.625 -56.169 7.093 1.00 66.18 406 TYR D O 1
ATOM 10271 N N . HIS D 1 362 ? 1.277 -55.703 9.165 1.00 57.98 407 HIS D N 1
ATOM 10272 C CA . HIS D 1 362 ? 1.697 -54.347 8.807 1.00 55.41 407 HIS D CA 1
ATOM 10273 C C . HIS D 1 362 ? 3.147 -54.203 8.387 1.00 55.73 407 HIS D C 1
ATOM 10274 O O . HIS D 1 362 ? 3.456 -53.394 7.509 1.00 53.50 407 HIS D O 1
ATOM 10281 N N . PHE D 1 363 ? 4.048 -54.943 9.028 1.00 56.62 408 PHE D N 1
ATOM 10282 C CA . PHE D 1 363 ? 5.485 -54.742 8.780 1.00 54.09 408 PHE D CA 1
ATOM 10283 C C . PHE D 1 363 ? 5.923 -55.608 7.642 1.00 48.95 408 PHE D C 1
ATOM 10284 O O . PHE D 1 363 ? 5.441 -56.714 7.488 1.00 53.24 408 PHE D O 1
ATOM 10292 N N . THR D 1 364 ? 6.799 -55.073 6.806 1.00 53.65 409 THR D N 1
ATOM 10293 C CA . THR D 1 364 ? 7.181 -55.764 5.573 1.00 57.00 409 THR D CA 1
ATOM 10294 C C . THR D 1 364 ? 8.613 -56.244 5.578 1.00 63.32 409 THR D C 1
ATOM 10295 O O . THR D 1 364 ? 8.936 -57.173 4.858 1.00 62.98 409 THR D O 1
ATOM 10299 N N . LYS D 1 365 ? 9.469 -55.577 6.352 1.00 65.49 410 LYS D N 1
ATOM 10300 C CA . LYS D 1 365 ? 10.896 -55.834 6.328 1.00 64.33 410 LYS D CA 1
ATOM 10301 C C . LYS D 1 365 ? 11.392 -56.062 7.752 1.00 57.85 410 LYS D C 1
ATOM 10302 O O . LYS D 1 365 ? 11.051 -55.310 8.655 1.00 49.28 410 LYS D O 1
ATOM 10308 N N . LEU D 1 366 ? 12.159 -57.128 7.939 1.00 56.29 411 LEU D N 1
ATOM 10309 C CA . LEU D 1 366 ? 12.761 -57.461 9.224 1.00 58.07 411 LEU D CA 1
ATOM 10310 C C . LEU D 1 366 ? 14.224 -57.701 9.002 1.00 60.74 411 LEU D C 1
ATOM 10311 O O . LEU D 1 366 ? 14.583 -58.521 8.180 1.00 64.20 411 LEU D O 1
ATOM 10316 N N . GLU D 1 367 ? 15.055 -57.016 9.780 1.00 64.32 412 GLU D N 1
ATOM 10317 C CA . GLU D 1 367 ? 16.504 -57.031 9.597 1.00 64.64 412 GLU D CA 1
ATOM 10318 C C . GLU D 1 367 ? 17.162 -57.520 10.890 1.00 58.74 412 GLU D C 1
ATOM 10319 O O . GLU D 1 367 ? 16.871 -57.024 11.957 1.00 58.11 412 GLU D O 1
ATOM 10325 N N . ILE D 1 368 ? 17.958 -58.576 10.790 1.00 60.76 413 ILE D N 1
ATOM 10326 C CA . ILE D 1 368 ? 18.634 -59.160 11.948 1.00 60.79 413 ILE D CA 1
ATOM 10327 C C . ILE D 1 368 ? 20.128 -59.074 11.727 1.00 59.50 413 ILE D C 1
ATOM 10328 O O . ILE D 1 368 ? 20.619 -59.358 10.644 1.00 61.43 413 ILE D O 1
ATOM 10333 N N . CYS D 1 369 ? 20.857 -58.664 12.752 1.00 58.77 414 CYS D N 1
ATOM 10334 C CA . CYS D 1 369 ? 22.307 -58.612 12.645 1.00 57.18 414 CYS D CA 1
ATOM 10335 C C . CYS D 1 369 ? 22.862 -59.619 13.589 1.00 56.34 414 CYS D C 1
ATOM 10336 O O . CYS D 1 369 ? 22.793 -59.433 14.802 1.00 54.85 414 CYS D O 1
ATOM 10339 N N . ASN D 1 370 ? 23.396 -60.698 13.017 1.00 56.58 415 ASN D N 1
ATOM 10340 C CA . ASN D 1 370 ? 23.881 -61.814 13.813 1.00 60.07 415 ASN D CA 1
ATOM 10341 C C . ASN D 1 370 ? 25.338 -61.662 14.219 1.00 57.37 415 ASN D C 1
ATOM 10342 O O . ASN D 1 370 ? 26.216 -61.417 13.403 1.00 54.64 415 ASN D O 1
ATOM 10347 N N . LEU D 1 371 ? 25.592 -61.745 15.503 1.00 64.18 416 LEU D N 1
ATOM 10348 C CA . LEU D 1 371 ? 26.932 -61.592 16.018 1.00 68.47 416 LEU D CA 1
ATOM 10349 C C . LEU D 1 371 ? 27.868 -62.656 15.519 1.00 71.66 416 LEU D C 1
ATOM 10350 O O . LEU D 1 371 ? 27.554 -63.829 15.474 1.00 65.30 416 LEU D O 1
ATOM 10355 N N . THR D 1 372 ? 29.060 -62.208 15.206 1.00 77.58 417 THR D N 1
ATOM 10356 C CA . THR D 1 372 ? 30.082 -63.054 14.603 1.00 90.26 417 THR D CA 1
ATOM 10357 C C . THR D 1 372 ? 30.672 -64.014 15.651 1.00 96.98 417 THR D C 1
ATOM 10358 O O . THR D 1 372 ? 31.050 -63.584 16.734 1.00 87.47 417 THR D O 1
ATOM 10362 N N . ALA D 1 373 ? 30.749 -65.305 15.325 1.00 106.23 418 ALA D N 1
ATOM 10363 C CA . ALA D 1 373 ? 31.266 -66.308 16.267 1.00 111.38 418 ALA D CA 1
ATOM 10364 C C . ALA D 1 373 ? 32.743 -66.024 16.594 1.00 115.87 418 ALA D C 1
ATOM 10365 O O . ALA D 1 373 ? 33.653 -66.526 15.921 1.00 128.30 418 ALA D O 1
ATOM 10367 N N . ASP D 1 374 ? 32.944 -65.196 17.625 1.00 114.19 419 ASP D N 1
ATOM 10368 C CA . ASP D 1 374 ? 34.259 -64.784 18.122 1.00 111.91 419 ASP D CA 1
ATOM 10369 C C . ASP D 1 374 ? 34.264 -64.717 19.663 1.00 111.19 419 ASP D C 1
ATOM 10370 O O . ASP D 1 374 ? 35.316 -64.735 20.313 1.00 102.46 419 ASP D O 1
#

InterPro domains:
  IPR000169 Cysteine peptidase, cysteine active site [PS00139] (123-134)
  IPR001300 Peptidase C2, calpain, catalytic domain [PF00648] (75-415)
  IPR001300 Peptidase C2, calpain, catalytic domain [PS50203] (74-417)
  IPR001300 Peptidase C2, calpain, catalytic domain [SM00230] (56-425)
  IPR001300 Peptidase C2, calpain, catalytic domain [cd00044] (63-415)
  IPR002048 EF-hand domain [PF13833] (665-723)
  IPR002048 EF-hand domain [PS50222] (722-757)
  IPR002048 EF-hand domain [PS50222] (787-821)
  IPR002048 EF-hand domain [SM00054] (696-724)
  IPR002048 EF-hand domain [SM00054] (726-754)
  IPR002048 EF-hand domain [SM00054] (791-819)
  IPR011992 EF-hand domain pair [SSF47473] (643-819)
  IPR018247 EF-Hand 1, calcium-binding site [PS00018] (735-747)
  IPR022682 Peptidase C2, calpain, large subunit, domain III [PF01067] (435-574)
  IPR022683 Peptidase C2, calpain, domain III [SM00720] (428-582)
  IPR022684 Peptidase C2, calpain family [PR00704] (59-82)
  IPR022684 Peptidase C2, calpain family [PR00704] (99-121)
  IPR022684 Peptidase C2, calpain family [PR00704] (123-139)
  IPR022684 Peptidase C2, calpain family [PR00704] (159-184)
  IPR022684 Peptidase C2, calpain family [PR00704] (189-212)

Organism: Homo sapiens (NCBI:txid9606)

Solvent-accessible surface area: 55098 Å² total; per-residue (Å²): 212,108,68,22,115,89,34,29,131,90,10,65,116,130,186,74,72,25,84,1,97,145,6,32,40,60,39,79,1,6,57,149,82,100,164,124,155,52,84,41,54,18,0,55,102,23,28,163,51,8,36,7,13,33,36,2,3,17,18,58,6,1,13,31,30,133,14,37,0,14,14,1,3,0,0,1,0,2,0,0,35,1,6,18,6,0,28,98,0,2,19,64,101,12,16,18,59,64,88,52,4,0,8,2,23,0,60,0,76,77,181,56,103,84,36,68,10,21,0,0,0,11,3,1,0,123,112,56,118,29,11,17,1,101,2,103,43,119,36,4,1,0,5,2,0,1,2,0,0,0,0,49,52,53,50,4,2,34,31,0,136,53,40,89,6,10,67,0,0,66,7,1,14,11,8,96,17,78,117,47,81,7,191,94,28,60,126,61,0,18,74,51,0,53,108,1,20,52,114,4,3,2,0,0,1,17,10,71,82,76,162,160,140,39,99,25,0,0,10,137,46,12,13,0,0,0,6,8,6,21,50,0,49,31,142,58,109,127,32,90,0,0,26,0,4,0,0,69,12,99,35,12,15,81,21,34,8,6,19,198,60,178,44,8,79,119,8,100,184,87,32,56,62,80,2,62,42,108,82,54,114,37,0,26,3,15,0,13,30,145,42,0,49,186,46,2,50,51,0,8,4,0,34,49,86,112,128,211,130,74,32,138,92,28,40,144,112,11,64,102,113,186,69,76,28,84,0,100,128,7,37,38,58,77,96,2,8,39,156,85,133,111,29,30,2,58,24,82,40,59,28,0,55,95,22,29,147,52,11,37,7,7,33,33,1,1,18,18,60,7,0,21,3,2,34,10,11,0,0,3,0,0,0,0,0,0,2,0,0,37,1,5,18,8,0,11,90,0,0,22,9,116,12,16,17,55,39,58,46,4,0,9,3,24,0,50,0,77,77,186,54,106,82,40,62,10,20,0,0,0,8,3,1,0,13,55,57,74,15,0,5,1,48,6,120,41,114,34,3,1,0,0,2,0,0,1,0,0,0,0,48,56,55,49,4,0,23,34,0,128,10,6,38,3,10,67,0,0,64,7,1,22,17,7,100,20,72,102,31,88,6,201,120,31,62,127,62,0,11,136,55,0,59,102,0,24,40,96,4,3,2,0,0,1,6,3,48,62,75,82,94,85,12,74,30,50,60,60,152,64,149,48,107,26,3,0,0,99,5,0,3,0,0,0,7,9,6,21,74,0,42,29,131,88,116,124,37,79,0,0,22,0,4,0,0,19,12,55,16,16,14,95,20,34,8,6,18,183,60,169,48,8,86,121,8,72,174,73,24,69,60,80,2,72,36,124,80,64,112,39,0,25,4,16,0,7,30,110,27,0,52,164,48,1,33,18,0,7,2,0,35,40,82,115,173,100,25,202,181,94,79,18,114,82,15,28,123,107,9,59,118,133,190,72,79,15,83,0,71,108,6,35,40,59,83,95,2,6,44,158,85,115,140,22,115,75,129,16,88,42,57,18,0,55,99,22,27,167,50,9,40,8,11,37,43,2,1,20,23,61,6,0,13,17,15,117,6,20,0,0,3,0,0,0,0,0,0,2,0,0,55,4,6,19,8,0,9,79,0,0,26,10,113,11,15,18,60,47,74,53,3,0,8,2,28,0,52,0,78,57,197,56,105,82,38,61,10,18,0,0,0,11,3,1,0,105,110,57,118,27,13,6,1,92,1,100,54,174,41,4,0,0,0,2,0,0,1,0,0,0,0,47,61,59,49,3,1,10,31,0,77,9,5,48,2,24,67,0,0,64,6,1,11,12,8,104,27,71,120,47,92,8,219,114,32,64,127,71,0,20,97,50,0,54,71,1,30,51,117,8,6,2,2,0,1,4,13,52,49,69,69,94,75,11,91,168,93,134,57,119,58,106,24,1,0,0,90,4,4,2,0,0,1,6,8,8,17,68,0,60,36,137,53,121,148,32,86,0,0,27,0,5,0,0,18,13,78,15,18,15,94,21,36,8,5,20,194,61,180,43,9,81,123,8,88,154,95,30,35,66,92,2,77,39,116,92,52,115,42,0,25,3,15,0,5,29,120,38,0,70,177,36,2,40,32,0,6,2,0,40,42,88,149,220,145,79,29,139,96,36,35,131,135,9,68,119,138,196,83,71,20,84,0,105,142,7,32,37,61,73,85,1,6,29,156,80,104,118,23,90,5,68,6,57,40,58,17,0,56,98,24,28,168,51,9,38,7,9,34,45,2,0,19,20,63,8,0,18,12,6,35,7,16,0,0,4,0,0,0,0,0,0,2,0,0,52,5,10,19,6,0,23,92,0,0,24,66,94,9,11,16,69,59,92,53,4,0,8,2,27,0,53,0,78,49,198,54,108,82,40,62,11,19,0,0,0,11,2,1,1,3,23,54,46,13,1,6,1,51,5,118,59,168,43,4,0,0,0,2,0,0,1,0,0,0,0,34,52,52,49,3,0,15,31,0,82,10,5,36,2,9,65,0,0,64,7,1,14,9,7,96,18,77,109,34,93,7,166,12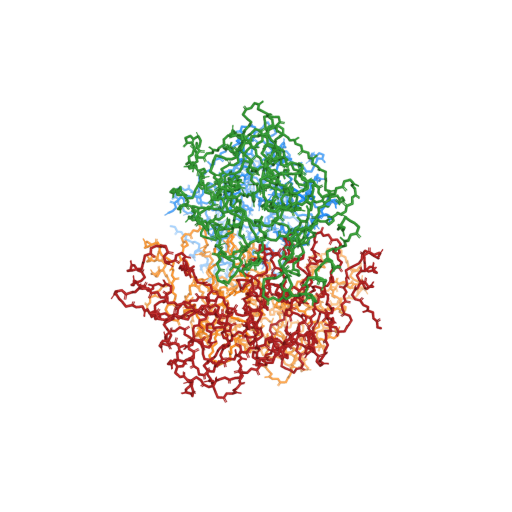0,31,64,130,64,0,14,147,33,0,65,107,1,29,57,113,8,8,3,2,0,1,3,4,49,75,70,65,107,83,12,100,101,117,60,144,37,107,24,3,0,4,110,6,2,1,0,0,1,7,9,7,22,65,0,54,32,138,73,126,129,38,91,0,0,27,0,5,0,0,28,13,65,16,16,14,95,20,36,9,5,19,198,60,184,44,7,79,120,8,100,158,100,36,54,70,107,2,79,40,115,83,55,116,33,0,26,3,16,0,12,28,138,42,0,62,151,34,0,22,30,0,4,3,0,39,58,66,119,143

Radius of gyration: 36.48 Å; Cα contacts (8 Å, |Δi|>4): 2650; chains: 4; bounding box: 69×114×80 Å

CATH classification: 3.90.70.10

GO terms:
  GO:0042802 identical protein binding (F, IPI)
  GO:0005515 protein binding (F, IPI)
  GO:0008233 peptidase activity (F, IDA)
  GO:0005730 nucleolus (C, IDA)
  GO:1990092 calcium-dependent self proteolysis (P, IDA)
  GO:0030163 protein catabolic process (P, IDA)
  GO:0030163 protein catabolic process (P, IMP)
  GO:0031648 protein destabilization (P, IMP)
  GO:0008234 cysteine-type peptidase activity (F, TAS)
  GO:0007517 muscle organ development (P, TAS)
  GO:0008234 cysteine-type peptidase activity (F, IDA)
  GO:0005634 nucleus (C, IDA)
  GO:0005737 cytoplasm (C, IDA)
  GO:0003824 catalytic activity (F, IDA)
  GO:0033234 negative regulation of protein sumoylation (P, IDA)
  GO:0097264 self proteolysis (P, IDA)
  GO:0006508 proteolysis (P, IDA)
  GO:0004198 calcium-dependent cysteine-type endopeptidase activity (F, TAS)
  GO:0030239 myofibril assembly (P, TAS)
  GO:0046716 muscle cell cellular homeostasis (P, TAS)